Protein AF-0000000069400896 (afdb_homodimer)

Nearest PDB structures (foldseek):
  7e9k-assembly2_D  TM=5.484E-01  e=1.483E-11  Bos taurus
  8kb7-assembly1_B  TM=5.556E-01  e=6.784E-11  Homo sapiens
  8kb7-assembly1_C  TM=5.458E-01  e=6.399E-11  Homo sapiens
  7e9k-assembly1_B  TM=5.760E-01  e=2.457E-10  Bos taurus
  6xi2-assembly1_A  TM=5.507E-01  e=4.675E-10  Homo sapiens

Organism: Chlorella vulgaris (NCBI:txid3077)

Solvent-accessible surface area (backbone atoms only — not comparable to full-atom values): 55806 Å² total; per-residue (Å²): 132,89,74,79,87,81,82,90,86,77,89,72,75,81,76,73,70,75,71,68,73,72,71,54,58,72,66,73,74,67,68,73,66,55,71,64,81,73,80,70,78,73,65,72,72,62,72,74,65,77,78,63,77,70,73,54,54,49,71,67,56,54,60,68,28,71,56,49,78,68,28,47,75,45,54,42,31,32,44,46,48,55,28,38,36,33,65,45,52,47,39,31,57,62,84,87,23,61,49,41,76,56,63,70,46,50,61,41,86,86,50,41,47,34,74,44,42,33,61,88,69,44,74,40,75,68,33,65,58,53,63,39,45,44,38,52,41,38,70,47,41,55,44,68,66,66,64,62,61,64,59,32,56,37,32,35,40,42,34,36,44,52,36,37,61,83,38,66,28,44,24,46,56,62,34,46,13,43,49,48,41,54,43,72,68,31,94,55,38,74,25,35,28,48,28,41,57,42,39,90,50,35,49,73,54,68,65,55,53,66,65,49,39,78,77,34,64,24,36,68,34,42,40,50,68,60,12,33,47,71,54,83,76,39,40,70,61,63,66,91,74,51,30,62,29,72,84,55,30,60,67,49,30,20,40,39,33,34,45,22,39,50,79,76,87,67,95,58,46,30,41,41,59,40,24,44,51,51,46,66,70,47,37,85,79,44,59,69,80,55,50,66,50,71,90,54,55,66,61,48,52,68,43,96,85,74,25,32,39,42,34,32,31,35,56,46,70,72,82,75,44,41,38,66,74,46,51,69,60,46,38,58,53,38,50,69,39,71,48,64,38,94,88,64,52,42,35,35,38,48,46,48,77,42,69,63,57,43,71,66,45,27,40,49,51,22,53,62,20,32,31,41,36,35,50,68,57,48,73,53,49,36,51,34,36,32,41,51,34,14,35,32,37,36,35,37,29,49,71,46,65,58,73,50,71,51,88,59,51,66,46,62,57,23,68,33,80,86,45,44,46,42,73,34,40,42,34,38,46,26,92,79,41,56,44,73,15,68,46,52,70,66,71,44,82,40,72,86,40,37,29,59,31,19,23,28,49,72,53,58,68,57,56,49,51,53,50,50,52,46,64,62,41,53,65,38,62,69,57,47,50,53,30,46,75,68,7,66,41,28,33,33,39,40,81,90,49,77,41,70,42,40,81,56,70,57,64,70,77,129,141,81,78,76,85,79,87,80,89,78,89,75,72,79,79,73,69,74,70,69,72,72,67,59,64,72,67,71,86,64,66,78,68,62,70,86,86,70,82,74,80,74,67,72,71,61,73,70,68,76,82,63,76,71,71,54,53,49,71,68,55,55,61,68,28,72,56,49,79,69,26,46,75,44,54,42,29,30,43,46,50,54,27,37,36,33,65,46,52,48,37,30,55,62,83,88,24,61,50,42,78,57,63,70,48,50,60,39,88,85,49,43,46,35,74,44,42,32,61,88,70,42,75,42,75,67,34,64,56,53,62,38,44,43,39,53,40,39,69,46,40,56,46,67,66,66,64,61,60,65,58,32,56,38,32,35,41,42,33,36,44,51,36,36,62,84,38,67,29,46,24,46,57,61,34,46,14,43,50,47,41,54,43,72,68,31,93,54,38,74,26,35,27,49,27,40,57,44,40,90,50,35,48,73,53,68,65,54,54,67,66,50,40,76,75,33,62,24,35,66,34,43,41,50,69,58,12,34,44,71,53,82,75,40,40,69,62,63,67,90,74,52,31,62,29,73,84,55,27,61,67,50,30,19,40,41,33,35,44,22,40,50,78,75,86,67,94,58,45,30,41,40,59,41,25,44,50,51,47,64,71,48,37,87,78,44,58,70,79,56,50,68,50,71,89,52,54,63,62,49,53,68,41,98,84,75,25,33,35,41,33,33,32,35,56,45,69,71,79,74,44,41,39,64,74,47,51,68,60,46,38,58,53,39,49,69,38,73,48,65,39,94,88,63,52,41,35,36,38,50,47,49,76,40,69,61,60,47,71,66,46,27,38,49,51,21,53,62,21,33,30,39,34,34,50,69,58,49,74,53,50,35,51,32,36,32,38,50,34,14,36,31,37,36,33,36,28,50,72,47,64,58,74,47,64,57,87,57,52,66,42,58,59,24,70,32,81,85,45,41,45,44,75,32,39,44,34,37,45,25,93,80,39,56,43,72,16,69,45,53,69,67,70,44,82,48,72,86,42,37,28,59,30,19,22,27,49,71,54,59,69,57,54,49,52,52,50,51,51,48,63,64,42,53,64,39,61,70,58,47,50,53,29,47,75,68,8,66,41,28,32,34,38,40,83,88,51,78,42,70,42,40,80,54,68,55,63,70,77,132

Foldseek 3Di:
DCPDDPDDDDPPPDPPPDPPAPPFFPPDPPPPLLDPDDDPCPVPVPCPPDCPVQDQDDPVLVCPALLVVFWDKAFFWFFAQQEIEHAQQCQPPPDVGVRDPWDKFAADPPQAWDWDADPVGDIDIRDGWDIYYYHYQDCPDDDDCSNPPDADSQAEEEEEEAGYQVFQQRRLQQPLQLVLVRLVRRPSSQNYAYEYIGHPLDDGDPVNQLLRVLSYLAHHYYSNVLRYDADVPRQQVADPGRANGPVRTRHGTHRIYTYRNHTRDDPFGCNLVSLQSSCVSCLVVADPVLSVLPPPQPFFPQDPVRAGEFEEEEEDDPDFWQAAPPVVVLQVCQQVDWDAEPVGHIYHYHYDYFYDSDDRSLLNRQAVGLEYEYEDGSSLSSVSNHFFLGEYEYEAFAPNQPQDPPSCVVPQVRCPVVGGYHYAYEYELEPVFKAWTPCVVVVHIRPNCGRRGIHGHDDSVSVVVQVNVCVHCGSPVVVSVVCLQAQNRYWYDYPVDIDRQRNGSRPSDD/DPPDDPDDDDDPPDDPPDPPPPPFQPPDPPDDQLDDDDDPDPPPCPVPDDPPVQDQDDPVLVCPALLVVFWDKAFFWFFAQQEIEHAQQCQPPPDRGVRDPWDKFAADPPQAWDWDQDPVGDIDIRDGWDIYYYHYQDCPDDDDCSNPPDADSQAEEEEEEAGPQVFQQRRLQQPLQLVLVSLVRRPSSQNYAYEYIGHPLDDTDPVNQLLRVLSYLAHHYYSNVLRYDADVPRQQVADPGRANGPVRTRHGTHRIYTYRNYTRDDPFGRNLVSLQSSCVSCLVVADPVLSVLPPDQPFFPQDPVRAGEFEEEEEDDDDFWAAQPPVVVLQVCQQVDWDAEPVGGIYHYHYDYFYDSDDRSLLNRQAVGLEYEGEDGSSLSSVSNHFFLGEYEYEFFAPNQPQDPPSPVCRQVRCPVVGGYHYAYEYELEPVFKAWTPQVVVVHGDPNCGRRGIHGHDDSVSVVVQVNVCVNCGSPVVVSVVCLQAQNRYWYDYPVDIDRQRNGSRHSDD

Sequence (1020 aa):
MVAPRSSCPWLNVMACGLLTTILLFAYLVRDSGLCYIKERAVTANHTWRQSHTAECPTQQEVEASPWAQNCYLVKNVCVDRGMLVLYDDRYQPAPVGGGETPPQFAAENNYGQFIYQFKNGGTKYGFPLDTIRSRAASSDEGTEYLRSPVFSSCTVPIVWYPFWMTNFGHFLRDNCAKLYGFIQDTKWRDAIKLVQMTAEGLAIPDFNYALLQPMTSLSVETWADFTSRLLPGASSLVQPGAPPSAEGHHHRCFESMFVCTHGLNITRWPLHAFGRHVVKAYRHLLPPEIQELDGISSSSDSDDDGGAVLNVVIQKRPGDTRQLLNMEELLSRCNVWQHRTRTGLPLRAKCWEAEVVDLVSGMAAAQIADVFVGTHGANLANGWLMRPGASMIEVQPYGFDAHVPHLQDPLFNAQDNETQVMWWVLMGCDPTAWRASPEEAAGHGVEASWAKNRNMFLRWEALETALRQVAETRNDMEQYWQLWDKGEWWWHINRSNITFGGHHRSRCLEMVAPRSSCPWLNVMACGLLTTILLFAYLVRDSGLCYIKERAVTANHTWRQSHTAECPTQQEVEASPWAQNCYLVKNVCVDRGMLVLYDDRYQPAPVGGGETPPQFAAENNYGQFIYQFKNGGTKYGFPLDTIRSRAASSDEGTEYLRSPVFSSCTVPIVWYPFWMTNFGHFLRDNCAKLYGFIQDTKWRDAIKLVQMTAEGLAIPDFNYALLQPMTSLSVETWADFTSRLLPGASSLVQPGAPPSAEGHHHRCFESMFVCTHGLNITRWPLHAFGRHVVKAYRHLLPPEIQELDGISSSSDSDDDGGAVLNVVIQKRPGDTRQLLNMEELLSRCNVWQHRTRTGLPLRAKCWEAEVVDLVSGMAAAQIADVFVGTHGANLANGWLMRPGASMIEVQPYGFDAHVPHLQDPLFNAQDNETQVMWWVLMGCDPTAWRASPEEAAGHGVEASWAKNRNMFLRWEALETALRQVAETRNDMEQYWQLWDKGEWWWHINRSNITFGGHHRSRCLE

pLDDT: mean 82.22, std 23.39, range [17.66, 98.88]

InterPro domains:
  IPR007657 Glycosyltransferase 61 [PTHR20961] (131-404)
  IPR049625 Glycosyltransferase 61, catalytic domain [PF04577] (168-393)

Radius of gyration: 38.69 Å; Cα contacts (8 Å, |Δi|>4): 2052; chains: 2; bounding box: 73×127×105 Å

Secondary structure (DSSP, 8-state):
----------TTSGGGGGGGGGGGGGSSTT------------------------PPPPHHHHHTSHHHHHSEEEEEEEEETTEEEE--GGGSPTTTS--PPPP-B-PPTTT--EEEEBTTS-EEEEEPPPPBEEEE-BTTBSSHHHHS---BSS-EEEEE--S-TT-HHHHIIIIIHHHHHHHHT-TTGGGEEEEE--STTBPPPHHHHHHHGGG-SSPPEEHHHHTPPPPTTGGG---SSS-SSTTSS---EEEEEEEE-S----SS--HHHHHHHHHHHTGGGS-HHHHTTTT-----EE-TTS-EEEEEEEEEPSSSSS-BTTHHHHHHHHHT-EEE-TT--EEEEEEEEEE--SHHHHHHHHHH-SEEEEESSGGGGGGGGSPTT-EEEEEE-TT---SS--TTHHHHT---TT---EEEEEEE--TTSEE--HHHHHT-S-GGGTGGG-EE---HHHHHHHHHHHHHHTT-HHHHHHHHHHTTTEEEE-SS-EEE--SS------/----------TTSGGGGGGSGGGGGGS-TT------------------------PPPPHHHHHTSHHHHHSEEEEEEEEETTEEEE--GGGSPTTTS--PPPP-B---TTT--EEEEBTTS-EEEEEPPPPBEEEE-BTTBSSHHHHS---BSS-EEEEE--S-TT-HHHHIIIIIHHHHHHHHT-TTGGGEEEEE--STTBPPPHHHHHHHGGG-SSPPEEHHHHTPPPPTTGGG---SSS-SSTTSS---EEEEEEEE-S----SS--HHHHHHHHHHHTGGGS-HHHHTTTT-----EE-TTS-EEEEEEEEEPSSSSS-BTTHHHHHHHHHT-EEE-TT--EEEEEEEEEE--SHHHHHHHHHH-SEEEEESSGGGGGGGGSPTT-EEEEEE-TT---SS--TTTTTTTSS-TT---EEEEEEE--TTSEE--HHHHHT-S-HHHHGGG-EE---HHHHHHHHHHHHHHTT-HHHHHHHHHHTTTEEEE-SS-EEE--SS------

Structure (mmCIF, N/CA/C/O backbone):
data_AF-0000000069400896-model_v1
#
loop_
_entity.id
_entity.type
_entity.pdbx_description
1 polymer 'Glycosyltransferase 61 catalytic domain-containing protein'
#
loop_
_atom_site.group_PDB
_atom_site.id
_atom_site.type_symbol
_atom_site.label_atom_id
_atom_site.label_alt_id
_atom_site.label_comp_id
_atom_site.label_asym_id
_atom_site.label_entity_id
_atom_site.label_seq_id
_atom_site.pdbx_PDB_ins_code
_atom_site.Cartn_x
_atom_site.Cartn_y
_atom_site.Cartn_z
_atom_site.occupancy
_atom_site.B_iso_or_equiv
_atom_site.auth_seq_id
_atom_site.auth_comp_id
_atom_site.auth_asym_id
_atom_site.auth_atom_id
_atom_site.pdbx_PDB_model_num
ATOM 1 N N . MET A 1 1 ? -45 -32.438 28.156 1 19.06 1 MET A N 1
ATOM 2 C CA . MET A 1 1 ? -44.031 -33.219 28.922 1 19.06 1 MET A CA 1
ATOM 3 C C . MET A 1 1 ? -42.812 -33.594 28.047 1 19.06 1 MET A C 1
ATOM 5 O O . MET A 1 1 ? -42.094 -34.531 28.359 1 19.06 1 MET A O 1
ATOM 9 N N . VAL A 1 2 ? -42.594 -32.844 26.969 1 17.66 2 VAL A N 1
ATOM 10 C CA . VAL A 1 2 ? -42.031 -33.062 25.641 1 17.66 2 VAL A CA 1
ATOM 11 C C . VAL A 1 2 ? -40.531 -33.156 25.75 1 17.66 2 VAL A C 1
ATOM 13 O O . VAL A 1 2 ? -39.844 -32.156 25.938 1 17.66 2 VAL A O 1
ATOM 16 N N . ALA A 1 3 ? -39.938 -34.219 26.453 1 20.53 3 ALA A N 1
ATOM 17 C CA . ALA A 1 3 ? -38.688 -34.469 27.156 1 20.53 3 ALA A CA 1
ATOM 18 C C . ALA A 1 3 ? -37.562 -34.781 26.172 1 20.53 3 ALA A C 1
ATOM 20 O O . ALA A 1 3 ? -37.469 -35.906 25.672 1 20.53 3 ALA A O 1
ATOM 21 N N . PRO A 1 4 ? -37.281 -33.938 25.125 1 20.92 4 PRO A N 1
ATOM 22 C CA . PRO A 1 4 ? -36.625 -34.531 23.938 1 20.92 4 PRO A CA 1
ATOM 23 C C . PRO A 1 4 ? -35.25 -35.094 24.234 1 20.92 4 PRO A C 1
ATOM 25 O O . PRO A 1 4 ? -34.625 -34.719 25.234 1 20.92 4 PRO A O 1
ATOM 28 N N . ARG A 1 5 ? -34.719 -36.031 23.328 1 21.08 5 ARG A N 1
ATOM 29 C CA . ARG A 1 5 ? -33.75 -37.094 23.188 1 21.08 5 ARG A CA 1
ATOM 30 C C . ARG A 1 5 ? -32.312 -36.594 23.281 1 21.08 5 ARG A C 1
ATOM 32 O O . ARG A 1 5 ? -31.984 -35.562 22.656 1 21.08 5 ARG A O 1
ATOM 39 N N . SER A 1 6 ? -31.422 -37.031 24.188 1 20.86 6 SER A N 1
ATOM 40 C CA . SER A 1 6 ? -30.172 -36.906 24.922 1 20.86 6 SER A CA 1
ATOM 41 C C . SER A 1 6 ? -28.984 -37.312 24.062 1 20.86 6 SER A C 1
ATOM 43 O O . SER A 1 6 ? -27.859 -37.469 24.562 1 20.86 6 SER A O 1
ATOM 45 N N . SER A 1 7 ? -29.188 -37.531 22.672 1 19.88 7 SER A N 1
ATOM 46 C CA . SER A 1 7 ? -28.266 -38.531 22.141 1 19.88 7 SER A CA 1
ATOM 47 C C . SER A 1 7 ? -26.812 -38.125 22.375 1 19.88 7 SER A C 1
ATOM 49 O O . SER A 1 7 ? -26.531 -36.938 22.594 1 19.88 7 SER A O 1
ATOM 51 N N . CYS A 1 8 ? -25.719 -39.062 22.109 1 20.08 8 CYS A N 1
ATOM 52 C CA . CYS A 1 8 ? -24.453 -39.656 22.547 1 20.08 8 CYS A CA 1
ATOM 53 C C . CYS A 1 8 ? -23.281 -38.781 22.125 1 20.08 8 CYS A C 1
ATOM 55 O O . CYS A 1 8 ? -23.234 -38.312 21 1 20.08 8 CYS A O 1
ATOM 57 N N . PRO A 1 9 ? -22.203 -38.438 23 1 21.94 9 PRO A N 1
ATOM 58 C CA . PRO A 1 9 ? -21.078 -37.562 23.391 1 21.94 9 PRO A CA 1
ATOM 59 C C . PRO A 1 9 ? -19.828 -37.812 22.547 1 21.94 9 PRO A C 1
ATOM 61 O O . PRO A 1 9 ? -18.938 -36.969 22.516 1 21.94 9 PRO A O 1
ATOM 64 N N . TRP A 1 10 ? -19.562 -39.062 21.922 1 19.38 10 TRP A N 1
ATOM 65 C CA . TRP A 1 10 ? -18.203 -39.594 22.031 1 19.38 10 TRP A CA 1
ATOM 66 C C . TRP A 1 10 ? -17.281 -38.938 21 1 19.38 10 TRP A C 1
ATOM 68 O O . TRP A 1 10 ? -16.094 -39.25 20.922 1 19.38 10 TRP A O 1
ATOM 78 N N . LEU A 1 11 ? -17.656 -38.312 19.828 1 21.16 11 LEU A N 1
ATOM 79 C CA . LEU A 1 11 ? -16.875 -38.406 18.594 1 21.16 11 LEU A CA 1
ATOM 80 C C . LEU A 1 11 ? -15.656 -37.5 18.656 1 21.16 11 LEU A C 1
ATOM 82 O O . LEU A 1 11 ? -15.68 -36.375 18.094 1 21.16 11 LEU A O 1
ATOM 86 N N . ASN A 1 12 ? -15.078 -37 19.812 1 19.77 12 ASN A N 1
ATOM 87 C CA . ASN A 1 12 ? -14.211 -35.844 19.859 1 19.77 12 ASN A CA 1
ATOM 88 C C . ASN A 1 12 ? -12.844 -36.125 19.25 1 19.77 12 ASN A C 1
ATOM 90 O O . ASN A 1 12 ? -12.008 -35.25 19.125 1 19.77 12 ASN A O 1
ATOM 94 N N . VAL A 1 13 ? -12.234 -37.406 19.391 1 20.25 13 VAL A N 1
ATOM 95 C CA . VAL A 1 13 ? -10.812 -37.5 19.703 1 20.25 13 VAL A CA 1
ATOM 96 C C . VAL A 1 13 ? -9.992 -37.281 18.422 1 20.25 13 VAL A C 1
ATOM 98 O O . VAL A 1 13 ? -8.844 -36.875 18.5 1 20.25 13 VAL A O 1
ATOM 101 N N . MET A 1 14 ? -10.336 -37.844 17.219 1 19.81 14 MET A N 1
ATOM 102 C CA . MET A 1 14 ? -9.336 -38.344 16.281 1 19.81 14 MET A CA 1
ATOM 103 C C . MET A 1 14 ? -8.672 -37.188 15.547 1 19.81 14 MET A C 1
ATOM 105 O O . MET A 1 14 ? -7.91 -37.406 14.602 1 19.81 14 MET A O 1
ATOM 109 N N . ALA A 1 15 ? -9.047 -35.938 15.594 1 20.34 15 ALA A N 1
ATOM 110 C CA . ALA A 1 15 ? -8.758 -35 14.531 1 20.34 15 ALA A CA 1
ATOM 111 C C . ALA A 1 15 ? -7.32 -34.5 14.625 1 20.34 15 ALA A C 1
ATOM 113 O O . ALA A 1 15 ? -6.887 -33.688 13.812 1 20.34 15 ALA A O 1
ATOM 114 N N . CYS A 1 16 ? -6.625 -34.75 15.812 1 21.44 16 CYS A N 1
ATOM 115 C CA . CYS A 1 16 ? -5.445 -33.906 16.078 1 21.44 16 CYS A CA 1
ATOM 116 C C . CYS A 1 16 ? -4.305 -34.281 15.141 1 21.44 16 CYS A C 1
ATOM 118 O O . CYS A 1 16 ? -3.281 -33.594 15.102 1 21.44 16 CYS A O 1
ATOM 120 N N . GLY A 1 17 ? -4.16 -35.625 14.789 1 20.7 17 GLY A N 1
ATOM 121 C CA . GLY A 1 17 ? -2.828 -36.094 14.453 1 20.7 17 GLY A CA 1
ATOM 122 C C . GLY A 1 17 ? -2.287 -35.531 13.164 1 20.7 17 GLY A C 1
ATOM 123 O O . GLY A 1 17 ? -1.086 -35.594 12.898 1 20.7 17 GLY A O 1
ATOM 124 N N . LEU A 1 18 ? -3.148 -35.375 12.141 1 22.2 18 LEU A N 1
ATOM 125 C CA . LEU A 1 18 ? -2.613 -35.469 10.789 1 22.2 18 LEU A CA 1
ATOM 126 C C . LEU A 1 18 ? -1.852 -34.188 10.43 1 22.2 18 LEU A C 1
ATOM 128 O O . LEU A 1 18 ? -1.388 -34.031 9.297 1 22.2 18 LEU A O 1
ATOM 132 N N . LEU A 1 19 ? -1.913 -33.094 11.258 1 23.58 19 LEU A N 1
ATOM 133 C CA . LEU A 1 19 ? -1.509 -31.828 10.656 1 23.58 19 LEU A CA 1
ATOM 134 C C . LEU A 1 19 ? 0.01 -31.734 10.555 1 23.58 19 LEU A C 1
ATOM 136 O O . LEU A 1 19 ? 0.54 -30.797 9.961 1 23.58 19 LEU A O 1
ATOM 140 N N . THR A 1 20 ? 0.69 -32.531 11.406 1 21.38 20 THR A N 1
ATOM 141 C CA . THR A 1 20 ? 2.094 -32.188 11.578 1 21.38 20 THR A CA 1
ATOM 142 C C . THR A 1 20 ? 2.877 -32.438 10.289 1 21.38 20 THR A C 1
ATOM 144 O O . THR A 1 20 ? 3.975 -31.891 10.117 1 21.38 20 THR A O 1
ATOM 147 N N . THR A 1 21 ? 2.498 -33.531 9.586 1 21.16 21 THR A N 1
ATOM 148 C CA . THR A 1 21 ? 3.506 -34.125 8.727 1 21.16 21 THR A CA 1
ATOM 149 C C . THR A 1 21 ? 3.844 -33.188 7.559 1 21.16 21 THR A C 1
ATOM 151 O O . THR A 1 21 ? 4.82 -33.438 6.84 1 21.16 21 THR A O 1
ATOM 154 N N . ILE A 1 22 ? 2.982 -32.25 7.262 1 21.12 22 ILE A N 1
ATOM 155 C CA . ILE A 1 22 ? 3.09 -31.734 5.898 1 21.12 22 ILE A CA 1
ATOM 156 C C . ILE A 1 22 ? 4.285 -30.781 5.797 1 21.12 22 ILE A C 1
ATOM 158 O O . ILE A 1 22 ? 4.605 -30.297 4.715 1 21.12 22 ILE A O 1
ATOM 162 N N . LEU A 1 23 ? 4.871 -30.344 6.957 1 22.56 23 LEU A N 1
ATOM 163 C CA . LEU A 1 23 ? 5.566 -29.062 6.855 1 22.56 23 LEU A CA 1
ATOM 164 C C . LEU A 1 23 ? 6.883 -29.219 6.102 1 22.56 23 LEU A C 1
ATOM 166 O O . LEU A 1 23 ? 7.426 -28.25 5.586 1 22.56 23 LEU A O 1
ATOM 170 N N . LEU A 1 24 ? 7.527 -30.422 6.379 1 20.56 24 LEU A N 1
ATOM 171 C CA . LEU A 1 24 ? 8.977 -30.344 6.223 1 20.56 24 LEU A CA 1
ATOM 172 C C . LEU A 1 24 ? 9.359 -30.281 4.746 1 20.56 24 LEU A C 1
ATOM 174 O O . LEU A 1 24 ? 10.375 -29.688 4.391 1 20.56 24 LEU A O 1
ATOM 178 N N . PHE A 1 25 ? 8.648 -31.062 3.912 1 21.05 25 PHE A N 1
ATOM 179 C CA . PHE A 1 25 ? 9.352 -31.609 2.752 1 21.05 25 PHE A CA 1
ATOM 180 C C . PHE A 1 25 ? 9.656 -30.5 1.745 1 21.05 25 PHE A C 1
ATOM 182 O O . PHE A 1 25 ? 10.18 -30.781 0.659 1 21.05 25 PHE A O 1
ATOM 189 N N . ALA A 1 26 ? 9.305 -29.281 1.986 1 21.31 26 ALA A N 1
ATOM 190 C CA . ALA A 1 26 ? 9.352 -28.391 0.819 1 21.31 26 ALA A CA 1
ATOM 191 C C . ALA A 1 26 ? 10.773 -27.938 0.522 1 21.31 26 ALA A C 1
ATOM 193 O O . ALA A 1 26 ? 11 -27.094 -0.335 1 21.31 26 ALA A O 1
ATOM 194 N N . TYR A 1 27 ? 11.797 -28.438 1.376 1 21.59 27 TYR A N 1
ATOM 195 C CA . TYR A 1 27 ? 12.969 -27.578 1.274 1 21.59 27 TYR A CA 1
ATOM 196 C C . TYR A 1 27 ? 13.594 -27.672 -0.111 1 21.59 27 TYR A C 1
ATOM 198 O O . TYR A 1 27 ? 14.164 -26.703 -0.61 1 21.59 27 TYR A O 1
ATOM 206 N N . LEU A 1 28 ? 13.953 -28.969 -0.596 1 20.91 28 LEU A N 1
ATOM 207 C CA . LEU A 1 28 ? 15.227 -29.094 -1.303 1 20.91 28 LEU A CA 1
ATOM 208 C C . LEU A 1 28 ? 15.109 -28.562 -2.729 1 20.91 28 LEU A C 1
ATOM 210 O O . LEU A 1 28 ? 16.047 -28.672 -3.516 1 20.91 28 LEU A O 1
ATOM 214 N N . VAL A 1 29 ? 13.945 -28.297 -3.141 1 22.77 29 VAL A N 1
ATOM 215 C CA . VAL A 1 29 ? 14.031 -28.266 -4.598 1 22.77 29 VAL A CA 1
ATOM 216 C C . VAL A 1 29 ? 14.82 -27.047 -5.039 1 22.77 29 VAL A C 1
ATOM 218 O O . VAL A 1 29 ? 14.633 -26.547 -6.152 1 22.77 29 VAL A O 1
ATOM 221 N N . ARG A 1 30 ? 15.875 -26.531 -4.277 1 25.16 30 ARG A N 1
ATOM 222 C CA . ARG A 1 30 ? 16.266 -25.203 -4.758 1 25.16 30 ARG A CA 1
ATOM 223 C C . ARG A 1 30 ? 16.891 -25.297 -6.145 1 25.16 30 ARG A C 1
ATOM 225 O O . ARG A 1 30 ? 17.094 -24.266 -6.797 1 25.16 30 ARG A O 1
ATOM 232 N N . ASP A 1 31 ? 17.703 -26.312 -6.406 1 21.16 31 ASP A N 1
ATOM 233 C CA . ASP A 1 31 ? 18.672 -25.922 -7.414 1 21.16 31 ASP A CA 1
ATOM 234 C C . ASP A 1 31 ? 18 -25.547 -8.727 1 21.16 31 ASP A C 1
ATOM 236 O O . ASP A 1 31 ? 18.562 -24.812 -9.539 1 21.16 31 ASP A O 1
ATOM 240 N N . SER A 1 32 ? 17.203 -26.391 -9.258 1 20.38 32 SER A N 1
ATOM 241 C CA . SER A 1 32 ? 17.281 -26.344 -10.711 1 20.38 32 SER A CA 1
ATOM 242 C C . SER A 1 32 ? 16.719 -25.031 -11.25 1 20.38 32 SER A C 1
ATOM 244 O O . SER A 1 32 ? 15.508 -24.812 -11.219 1 20.38 32 SER A O 1
ATOM 246 N N . GLY A 1 33 ? 17.406 -23.906 -10.984 1 23.64 33 GLY A N 1
ATOM 247 C CA . GLY A 1 33 ? 17.094 -22.625 -11.609 1 23.64 33 GLY A CA 1
ATOM 248 C C . GLY A 1 33 ? 16.906 -22.719 -13.109 1 23.64 33 GLY A C 1
ATOM 249 O O . GLY A 1 33 ? 17.859 -22.516 -13.875 1 23.64 33 GLY A O 1
ATOM 250 N N . LEU A 1 34 ? 16.359 -23.672 -13.617 1 22.39 34 LEU A N 1
ATOM 251 C CA . LEU A 1 34 ? 16.422 -23.609 -15.07 1 22.39 34 LEU A CA 1
ATOM 252 C C . LEU A 1 34 ? 15.953 -22.25 -15.578 1 22.39 34 LEU A C 1
ATOM 254 O O . LEU A 1 34 ? 14.914 -21.75 -15.148 1 22.39 34 LEU A O 1
ATOM 258 N N . CYS A 1 35 ? 16.922 -21.516 -16.25 1 25.53 35 CYS A N 1
ATOM 259 C CA . CYS A 1 35 ? 16.969 -20.203 -16.891 1 25.53 35 CYS A CA 1
ATOM 260 C C . CYS A 1 35 ? 15.938 -20.094 -17.984 1 25.53 35 CYS A C 1
ATOM 262 O O . CYS A 1 35 ? 15.992 -20.828 -18.984 1 25.53 35 CYS A O 1
ATOM 264 N N . TYR A 1 36 ? 14.836 -20.469 -18.219 1 22.67 36 TYR A N 1
ATOM 265 C CA . TYR A 1 36 ? 14.453 -20.141 -19.594 1 22.67 36 TYR A CA 1
ATOM 266 C C . TYR A 1 36 ? 14.57 -18.641 -19.844 1 22.67 36 TYR A C 1
ATOM 268 O O . TYR A 1 36 ? 14.461 -17.844 -18.922 1 22.67 36 TYR A O 1
ATOM 276 N N . ILE A 1 37 ? 15.148 -18.344 -20.938 1 23.97 37 ILE A N 1
ATOM 277 C CA . ILE A 1 37 ? 15.312 -17.141 -21.75 1 23.97 37 ILE A CA 1
ATOM 278 C C . ILE A 1 37 ? 14.062 -16.266 -21.641 1 23.97 37 ILE A C 1
ATOM 280 O O . ILE A 1 37 ? 12.945 -16.781 -21.562 1 23.97 37 ILE A O 1
ATOM 284 N N . LYS A 1 38 ? 14.562 -15.031 -21.656 1 29 38 LYS A N 1
ATOM 285 C CA . LYS A 1 38 ? 14.242 -13.609 -21.766 1 29 38 LYS A CA 1
ATOM 286 C C . LYS A 1 38 ? 13.375 -13.336 -22.984 1 29 38 LYS A C 1
ATOM 288 O O . LYS A 1 38 ? 13.141 -12.18 -23.344 1 29 38 LYS A O 1
ATOM 293 N N . GLU A 1 39 ? 12.883 -14.328 -23.859 1 21.44 39 GLU A N 1
ATOM 294 C CA . GLU A 1 39 ? 12.25 -13.664 -25 1 21.44 39 GLU A CA 1
ATOM 295 C C . GLU A 1 39 ? 11.352 -12.516 -24.547 1 21.44 39 GLU A C 1
ATOM 297 O O . GLU A 1 39 ? 10.664 -12.625 -23.531 1 21.44 39 GLU A O 1
ATOM 302 N N . ARG A 1 40 ? 11.68 -11.102 -24.938 1 25.77 40 ARG A N 1
ATOM 303 C CA . ARG A 1 40 ? 10.781 -9.984 -25.234 1 25.77 40 ARG A CA 1
ATOM 304 C C . ARG A 1 40 ? 9.391 -10.492 -25.594 1 25.77 40 ARG A C 1
ATOM 306 O O . ARG A 1 40 ? 9.203 -11.672 -25.891 1 25.77 40 ARG A O 1
ATOM 313 N N . ALA A 1 41 ? 8.75 -9.422 -26.5 1 27.92 41 ALA A N 1
ATOM 314 C CA . ALA A 1 41 ? 7.387 -9.203 -26.969 1 27.92 41 ALA A CA 1
ATOM 315 C C . ALA A 1 41 ? 6.852 -10.438 -27.688 1 27.92 41 ALA A C 1
ATOM 317 O O . ALA A 1 41 ? 7.199 -10.68 -28.844 1 27.92 41 ALA A O 1
ATOM 318 N N . VAL A 1 42 ? 7 -11.555 -27.25 1 28.28 42 VAL A N 1
ATOM 319 C CA . VAL A 1 42 ? 6.07 -12.359 -28.047 1 28.28 42 VAL A CA 1
ATOM 320 C C . VAL A 1 42 ? 4.754 -11.609 -28.219 1 28.28 42 VAL A C 1
ATOM 322 O O . VAL A 1 42 ? 4.027 -11.383 -27.25 1 28.28 42 VAL A O 1
ATOM 325 N N . THR A 1 43 ? 4.844 -10.727 -29.172 1 28.92 43 THR A N 1
ATOM 326 C CA . THR A 1 43 ? 3.631 -10.141 -29.734 1 28.92 43 THR A CA 1
ATOM 327 C C . THR A 1 43 ? 2.627 -11.227 -30.109 1 28.92 43 THR A C 1
ATOM 329 O O . THR A 1 43 ? 2.822 -11.953 -31.094 1 28.92 43 THR A O 1
ATOM 332 N N . ALA A 1 44 ? 2.275 -12.055 -29.281 1 31.09 44 ALA A N 1
ATOM 333 C CA . ALA A 1 44 ? 1.071 -12.703 -29.797 1 31.09 44 ALA A CA 1
ATOM 334 C C . ALA A 1 44 ? 0.203 -11.711 -30.578 1 31.09 44 ALA A C 1
ATOM 336 O O . ALA A 1 44 ? -0.253 -10.711 -30.016 1 31.09 44 ALA A O 1
ATOM 337 N N . ASN A 1 45 ? 0.639 -11.594 -31.875 1 29.16 45 ASN A N 1
ATOM 338 C CA . ASN A 1 45 ? -0.337 -10.992 -32.781 1 29.16 45 ASN A CA 1
ATOM 339 C C . ASN A 1 45 ? -1.714 -11.633 -32.625 1 29.16 45 ASN A C 1
ATOM 341 O O . ASN A 1 45 ? -2.033 -12.602 -33.312 1 29.16 45 ASN A O 1
ATOM 345 N N . HIS A 1 46 ? -2.059 -11.992 -31.5 1 30.12 46 HIS A N 1
ATOM 346 C CA . HIS A 1 46 ? -3.488 -12.266 -31.578 1 30.12 46 HIS A CA 1
ATOM 347 C C . HIS A 1 46 ? -4.211 -11.203 -32.406 1 30.12 46 HIS A C 1
ATOM 349 O O . HIS A 1 46 ? -4.055 -10 -32.156 1 30.12 46 HIS A O 1
ATOM 355 N N . THR A 1 47 ? -4.254 -11.484 -33.688 1 29.45 47 THR A N 1
ATOM 356 C CA . THR A 1 47 ? -5.348 -10.758 -34.344 1 29.45 47 THR A CA 1
ATOM 357 C C . THR A 1 47 ? -6.551 -10.664 -33.406 1 29.45 47 THR A C 1
ATOM 359 O O . THR A 1 47 ? -7.301 -11.625 -33.25 1 29.45 47 THR A O 1
ATOM 362 N N . TRP A 1 48 ? -6.289 -10.25 -32.344 1 29.02 48 TRP A N 1
ATOM 363 C CA . TRP A 1 48 ? -7.477 -9.766 -31.656 1 29.02 48 TRP A CA 1
ATOM 364 C C . TRP A 1 48 ? -8.391 -9.008 -32.594 1 29.02 48 TRP A C 1
ATOM 366 O O . TRP A 1 48 ? -8.07 -7.895 -33.031 1 29.02 48 TRP A O 1
ATOM 376 N N . ARG A 1 49 ? -8.805 -9.758 -33.781 1 30.23 49 ARG A N 1
ATOM 377 C CA . ARG A 1 49 ? -9.75 -9.109 -34.688 1 30.23 49 ARG A CA 1
ATOM 378 C C . ARG A 1 49 ? -10.656 -8.133 -33.938 1 30.23 49 ARG A C 1
ATOM 380 O O . ARG A 1 49 ? -10.711 -6.953 -34.281 1 30.23 49 ARG A O 1
ATOM 387 N N . GLN A 1 50 ? -11.984 -8.609 -34.062 1 29.88 50 GLN A N 1
ATOM 388 C CA . GLN A 1 50 ? -13.195 -7.805 -34.156 1 29.88 50 GLN A CA 1
ATOM 389 C C . GLN A 1 50 ? -13.492 -7.105 -32.844 1 29.88 50 GLN A C 1
ATOM 391 O O . GLN A 1 50 ? -13.414 -7.723 -31.766 1 29.88 50 GLN A O 1
ATOM 396 N N . SER A 1 51 ? -13.172 -5.945 -32.656 1 36.84 51 SER A N 1
ATOM 397 C CA . SER A 1 51 ? -13.75 -4.973 -31.734 1 36.84 51 SER A CA 1
ATOM 398 C C . SER A 1 51 ? -15.156 -5.379 -31.312 1 36.84 51 SER A C 1
ATOM 400 O O . SER A 1 51 ? -16.141 -5.004 -31.953 1 36.84 51 SER A O 1
ATOM 402 N N . HIS A 1 52 ? -15.383 -6.621 -31.125 1 37.44 52 HIS A N 1
ATOM 403 C CA . HIS A 1 52 ? -16.703 -6.727 -30.531 1 37.44 52 HIS A CA 1
ATOM 404 C C . HIS A 1 52 ? -16.828 -5.824 -29.312 1 37.44 52 HIS A C 1
ATOM 406 O O . HIS A 1 52 ? -15.992 -5.879 -28.406 1 37.44 52 HIS A O 1
ATOM 412 N N . THR A 1 53 ? -17.109 -4.668 -29.469 1 46.62 53 THR A N 1
ATOM 413 C CA . THR A 1 53 ? -17.594 -3.848 -28.375 1 46.62 53 THR A CA 1
ATOM 414 C C . THR A 1 53 ? -18.281 -4.715 -27.312 1 46.62 53 THR A C 1
ATOM 416 O O . THR A 1 53 ? -19.453 -5.066 -27.453 1 46.62 53 THR A O 1
ATOM 419 N N . ALA A 1 54 ? -17.562 -5.668 -26.766 1 59.06 54 ALA A N 1
ATOM 420 C CA . ALA A 1 54 ? -18.172 -6.543 -25.766 1 59.06 54 ALA A CA 1
ATOM 421 C C . ALA A 1 54 ? -19.016 -5.746 -24.766 1 59.06 54 ALA A C 1
ATOM 423 O O . ALA A 1 54 ? -18.594 -4.688 -24.297 1 59.06 54 ALA A O 1
ATOM 424 N N . GLU A 1 55 ? -20.25 -6.059 -24.766 1 81.25 55 GLU A N 1
ATOM 425 C CA . GLU A 1 55 ? -21.234 -5.457 -23.875 1 81.25 55 GLU A CA 1
ATOM 426 C C . GLU A 1 55 ? -20.828 -5.652 -22.406 1 81.25 55 GLU A C 1
ATOM 428 O O . GLU A 1 55 ? -20.391 -6.734 -22.031 1 81.25 55 GLU A O 1
ATOM 433 N N . CYS A 1 56 ? -20.719 -4.574 -21.766 1 94.69 56 CYS A N 1
ATOM 434 C CA . CYS A 1 56 ? -20.484 -4.621 -20.328 1 94.69 56 CYS A CA 1
ATOM 435 C C . CYS A 1 56 ? -21.547 -5.461 -19.625 1 94.69 56 CYS A C 1
ATOM 437 O O . CYS A 1 56 ? -22.719 -5.402 -19.984 1 94.69 56 CYS A O 1
ATOM 439 N N . PRO A 1 57 ? -21.094 -6.316 -18.734 1 97.44 57 PRO A N 1
ATOM 440 C CA . PRO A 1 57 ? -22.125 -7.094 -18.031 1 97.44 57 PRO A CA 1
ATOM 441 C C . PRO A 1 57 ? -23.047 -6.219 -17.188 1 97.44 57 PRO A C 1
ATOM 443 O O . PRO A 1 57 ? -22.609 -5.211 -16.625 1 97.44 57 PRO A O 1
ATOM 446 N N . THR A 1 58 ? -24.297 -6.699 -17.078 1 96.44 58 THR A N 1
ATOM 447 C CA . THR A 1 58 ? -25.219 -6.078 -16.141 1 96.44 58 THR A CA 1
ATOM 448 C C . THR A 1 58 ? -25 -6.598 -14.727 1 96.44 58 THR A C 1
ATOM 450 O O . THR A 1 58 ? -24.344 -7.625 -14.539 1 96.44 58 THR A O 1
ATOM 453 N N . GLN A 1 59 ? -25.578 -5.891 -13.836 1 95.62 59 GLN A N 1
ATOM 454 C CA . GLN A 1 59 ? -25.484 -6.332 -12.445 1 95.62 59 GLN A CA 1
ATOM 455 C C . GLN A 1 59 ? -26.141 -7.695 -12.258 1 95.62 59 GLN A C 1
ATOM 457 O O . GLN A 1 59 ? -25.641 -8.531 -11.5 1 95.62 59 GLN A O 1
ATOM 462 N N . GLN A 1 60 ? -27.203 -7.887 -12.914 1 96.19 60 GLN A N 1
ATOM 463 C CA . GLN A 1 60 ? -27.922 -9.156 -12.828 1 96.19 60 GLN A CA 1
ATOM 464 C C . GLN A 1 60 ? -27.062 -10.305 -13.352 1 96.19 60 GLN A C 1
ATOM 466 O O . GLN A 1 60 ? -27.031 -11.383 -12.758 1 96.19 60 GLN A O 1
ATOM 471 N N . GLU A 1 61 ? -26.344 -10.07 -14.422 1 96.94 61 GLU A N 1
ATOM 472 C CA . GLU A 1 61 ? -25.469 -11.094 -14.992 1 96.94 61 GLU A CA 1
ATOM 473 C C . GLU A 1 61 ? -24.312 -11.422 -14.055 1 96.94 61 GLU A C 1
ATOM 475 O O . GLU A 1 61 ? -23.938 -12.586 -13.906 1 96.94 61 GLU A O 1
ATOM 480 N N . VAL A 1 62 ? -23.797 -10.375 -13.453 1 97.75 62 VAL A N 1
ATOM 481 C CA . VAL A 1 62 ? -22.688 -10.555 -12.516 1 97.75 62 VAL A CA 1
ATOM 482 C C . VAL A 1 62 ? -23.156 -11.375 -11.32 1 97.75 62 VAL A C 1
ATOM 484 O O . VAL A 1 62 ? -22.5 -12.336 -10.914 1 97.75 62 VAL A O 1
ATOM 487 N N . GLU A 1 63 ? -24.359 -11.133 -10.867 1 96.94 63 GLU A N 1
ATOM 488 C CA . GLU A 1 63 ? -24.875 -11.781 -9.68 1 96.94 63 GLU A CA 1
ATOM 489 C C . GLU A 1 63 ? -25.312 -13.219 -9.977 1 96.94 63 GLU A C 1
ATOM 491 O O . GLU A 1 63 ? -25.391 -14.047 -9.07 1 96.94 63 GLU A O 1
ATOM 496 N N . ALA A 1 64 ? -25.562 -13.484 -11.188 1 95.94 64 ALA A N 1
ATOM 497 C CA . ALA A 1 64 ? -26 -14.812 -11.594 1 95.94 64 ALA A CA 1
ATOM 498 C C . ALA A 1 64 ? -24.812 -15.695 -11.977 1 95.94 64 ALA A C 1
ATOM 500 O O . ALA A 1 64 ? -24.984 -16.891 -12.258 1 95.94 64 ALA A O 1
ATOM 501 N N . SER A 1 65 ? -23.609 -15.148 -11.938 1 95.19 65 SER A N 1
ATOM 502 C CA . SER A 1 65 ? -22.422 -15.867 -12.383 1 95.19 65 SER A CA 1
ATOM 503 C C . SER A 1 65 ? -21.984 -16.906 -11.359 1 95.19 65 SER A C 1
ATOM 505 O O . SER A 1 65 ? -22.375 -16.828 -10.195 1 95.19 65 SER A O 1
ATOM 507 N N . PRO A 1 66 ? -21.188 -17.906 -11.812 1 93.25 66 PRO A N 1
ATOM 508 C CA . PRO A 1 66 ? -20.641 -18.891 -10.867 1 93.25 66 PRO A CA 1
ATOM 509 C C . PRO A 1 66 ? -19.766 -18.25 -9.797 1 93.25 66 PRO A C 1
ATOM 511 O O . PRO A 1 66 ? -19.641 -18.781 -8.695 1 93.25 66 PRO A O 1
ATOM 514 N N . TRP A 1 67 ? -19.281 -17.078 -10.078 1 96.44 67 TRP A N 1
ATOM 515 C CA . TRP A 1 67 ? -18.422 -16.375 -9.125 1 96.44 67 TRP A CA 1
ATOM 516 C C . TRP A 1 67 ? -19.219 -15.938 -7.895 1 96.44 67 TRP A C 1
ATOM 518 O O . TRP A 1 67 ? -18.719 -16.047 -6.766 1 96.44 67 TRP A O 1
ATOM 528 N N . ALA A 1 68 ? -20.391 -15.469 -8.148 1 95.94 68 ALA A N 1
ATOM 529 C CA . ALA A 1 68 ? -21.234 -14.945 -7.074 1 95.94 68 ALA A CA 1
ATOM 530 C C . ALA A 1 68 ? -21.594 -16.047 -6.07 1 95.94 68 ALA A C 1
ATOM 532 O O . ALA A 1 68 ? -21.891 -15.758 -4.91 1 95.94 68 ALA A O 1
ATOM 533 N N . GLN A 1 69 ? -21.5 -17.25 -6.453 1 92.06 69 GLN A N 1
ATOM 534 C CA . GLN A 1 69 ? -21.828 -18.375 -5.586 1 92.06 69 GLN A CA 1
ATOM 535 C C . GLN A 1 69 ? -20.609 -18.828 -4.773 1 92.06 69 GLN A C 1
ATOM 537 O O . GLN A 1 69 ? -20.766 -19.484 -3.738 1 92.06 69 GLN A O 1
ATOM 542 N N . ASN A 1 70 ? -19.422 -18.422 -5.246 1 93.12 70 ASN A N 1
ATOM 543 C CA . ASN A 1 70 ? -18.203 -18.984 -4.664 1 93.12 70 ASN A CA 1
ATOM 544 C C . ASN A 1 70 ? -17.328 -17.906 -4.031 1 93.12 70 ASN A C 1
ATOM 546 O O . ASN A 1 70 ? -16.422 -18.219 -3.264 1 93.12 70 ASN A O 1
ATOM 550 N N . CYS A 1 71 ? -17.578 -16.672 -4.355 1 96.56 71 CYS A N 1
ATOM 551 C CA . CYS A 1 71 ? -16.719 -15.57 -3.936 1 96.56 71 CYS A CA 1
ATOM 552 C C . CYS A 1 71 ? -17.547 -14.445 -3.328 1 96.56 71 CYS A C 1
ATOM 554 O O . CYS A 1 71 ? -18.766 -14.422 -3.461 1 96.56 71 CYS A O 1
ATOM 556 N N . TYR A 1 72 ? -16.891 -13.555 -2.627 1 97.06 72 TYR A N 1
ATOM 557 C CA . TYR A 1 72 ? -17.547 -12.359 -2.111 1 97.06 72 TYR A CA 1
ATOM 558 C C . TYR A 1 72 ? -17.672 -11.297 -3.199 1 97.06 72 TYR A C 1
ATOM 560 O O . TYR A 1 72 ? -16.703 -10.969 -3.879 1 97.06 72 TYR A O 1
ATOM 568 N N . LEU A 1 73 ? -18.844 -10.836 -3.404 1 98.06 73 LEU A N 1
ATOM 569 C CA . LEU A 1 73 ? -19.078 -9.742 -4.336 1 98.06 73 LEU A CA 1
ATOM 570 C C . LEU A 1 73 ? -18.969 -8.398 -3.627 1 98.06 73 LEU A C 1
ATOM 572 O O . LEU A 1 73 ? -19.703 -8.141 -2.66 1 98.06 73 LEU A O 1
ATOM 576 N N . VAL A 1 74 ? -18.062 -7.555 -4.008 1 98.25 74 VAL A N 1
ATOM 577 C CA . VAL A 1 74 ? -17.922 -6.188 -3.512 1 98.25 74 VAL A CA 1
ATOM 578 C C . VAL A 1 74 ? -18.391 -5.199 -4.57 1 98.25 74 VAL A C 1
ATOM 580 O O . VAL A 1 74 ? -17.938 -5.246 -5.719 1 98.25 74 VAL A O 1
ATOM 583 N N . LYS A 1 75 ? -19.281 -4.316 -4.211 1 97.69 75 LYS A N 1
ATOM 584 C CA . LYS A 1 75 ? -19.859 -3.377 -5.168 1 97.69 75 LYS A CA 1
ATOM 585 C C . LYS A 1 75 ? -19.328 -1.964 -4.941 1 97.69 75 LYS A C 1
ATOM 587 O O . LYS A 1 75 ? -19.062 -1.567 -3.807 1 97.69 75 LYS A O 1
ATOM 592 N N . ASN A 1 76 ? -19.234 -1.198 -6.07 1 98.25 76 ASN A N 1
ATOM 593 C CA . ASN A 1 76 ? -18.781 0.187 -6.031 1 98.25 76 ASN A CA 1
ATOM 594 C C . ASN A 1 76 ? -17.547 0.347 -5.145 1 98.25 76 ASN A C 1
ATOM 596 O O . ASN A 1 76 ? -17.609 1.005 -4.105 1 98.25 76 ASN A O 1
ATOM 600 N N . VAL A 1 77 ? -16.469 -0.172 -5.695 1 98.81 77 VAL A N 1
ATOM 601 C CA . VAL A 1 77 ? -15.242 -0.292 -4.918 1 98.81 77 VAL A CA 1
ATOM 602 C C . VAL A 1 77 ? -14.062 0.253 -5.723 1 98.81 77 VAL A C 1
ATOM 604 O O . VAL A 1 77 ? -13.984 0.051 -6.938 1 98.81 77 VAL A O 1
ATOM 607 N N . CYS A 1 78 ? -13.242 1 -5.102 1 98.88 78 CYS A N 1
ATOM 608 C CA . CYS A 1 78 ? -11.938 1.374 -5.629 1 98.88 78 CYS A CA 1
ATOM 609 C C . CYS A 1 78 ? -10.82 0.669 -4.867 1 98.88 78 CYS A C 1
ATOM 611 O O . CYS A 1 78 ? -11.039 0.138 -3.779 1 98.88 78 CYS A O 1
ATOM 613 N N . VAL A 1 79 ? -9.672 0.576 -5.531 1 98.75 79 VAL A N 1
ATOM 614 C CA . VAL A 1 79 ? -8.516 -0.025 -4.883 1 98.75 79 VAL A CA 1
ATOM 615 C C . VAL A 1 79 ? -7.406 1.016 -4.738 1 98.75 79 VAL A C 1
ATOM 617 O O . VAL A 1 79 ? -7.266 1.903 -5.582 1 98.75 79 VAL A O 1
ATOM 620 N N . ASP A 1 80 ? -6.695 0.939 -3.574 1 98 80 ASP A N 1
ATOM 621 C CA . ASP A 1 80 ? -5.625 1.883 -3.273 1 98 80 ASP A CA 1
ATOM 622 C C . ASP A 1 80 ? -4.594 1.261 -2.334 1 98 80 ASP A C 1
ATOM 624 O O . ASP A 1 80 ? -4.875 1.037 -1.155 1 98 80 ASP A O 1
ATOM 628 N N . ARG A 1 81 ? -3.379 1.003 -2.852 1 95.62 81 ARG A N 1
ATOM 629 C CA . ARG A 1 81 ? -2.229 0.579 -2.061 1 95.62 81 ARG A CA 1
ATOM 630 C C . ARG A 1 81 ? -2.555 -0.667 -1.244 1 95.62 81 ARG A C 1
ATOM 632 O O . ARG A 1 81 ? -2.287 -0.714 -0.042 1 95.62 81 ARG A O 1
ATOM 639 N N . GLY A 1 82 ? -3.172 -1.567 -1.826 1 96.31 82 GLY A N 1
ATOM 640 C CA . GLY A 1 82 ? -3.42 -2.855 -1.196 1 96.31 82 GLY A CA 1
ATOM 641 C C . GLY A 1 82 ? -4.707 -2.889 -0.393 1 96.31 82 GLY A C 1
ATOM 642 O O . GLY A 1 82 ? -4.953 -3.84 0.352 1 96.31 82 GLY A O 1
ATOM 643 N N . MET A 1 83 ? -5.574 -1.856 -0.539 1 97.06 83 MET A N 1
ATOM 644 C CA . MET A 1 83 ? -6.816 -1.796 0.228 1 97.06 83 MET A CA 1
ATOM 645 C C . MET A 1 83 ? -8.008 -1.551 -0.688 1 97.06 83 MET A C 1
ATOM 647 O O . MET A 1 83 ? -7.848 -1.062 -1.808 1 97.06 83 MET A O 1
ATOM 651 N N . LEU A 1 84 ? -9.172 -1.937 -0.171 1 98.81 84 LEU A N 1
ATOM 652 C CA . LEU A 1 84 ? -10.43 -1.588 -0.821 1 98.81 84 LEU A CA 1
ATOM 653 C C . LEU A 1 84 ? -11.023 -0.321 -0.213 1 98.81 84 LEU A C 1
ATOM 655 O O . LEU A 1 84 ? -11.055 -0.172 1.01 1 98.81 84 LEU A O 1
ATOM 659 N N . VAL A 1 85 ? -11.375 0.593 -1.03 1 98.88 85 VAL A N 1
ATOM 660 C CA . VAL A 1 85 ? -12.164 1.751 -0.626 1 98.88 85 VAL A CA 1
ATOM 661 C C . VAL A 1 85 ? -13.625 1.548 -1.032 1 98.88 85 VAL A C 1
ATOM 663 O O . VAL A 1 85 ? -13.938 1.475 -2.223 1 98.88 85 VAL A O 1
ATOM 666 N N . LEU A 1 86 ? -14.5 1.469 -0.047 1 98.75 86 LEU A N 1
ATOM 667 C CA . LEU A 1 86 ? -15.883 1.069 -0.269 1 98.75 86 LEU A CA 1
ATOM 668 C C . LEU A 1 86 ? -16.797 2.289 -0.333 1 98.75 86 LEU A C 1
ATOM 670 O O . LEU A 1 86 ? -16.812 3.104 0.593 1 98.75 86 LEU A O 1
ATOM 674 N N . TYR A 1 87 ? -17.578 2.41 -1.394 1 98.31 87 TYR A N 1
ATOM 675 C CA . TYR A 1 87 ? -18.453 3.561 -1.596 1 98.31 87 TYR A CA 1
ATOM 676 C C . TYR A 1 87 ? -19.906 3.197 -1.326 1 98.31 87 TYR A C 1
ATOM 678 O O . TYR A 1 87 ? -20.797 4.02 -1.518 1 98.31 87 TYR A O 1
ATOM 686 N N . ASP A 1 88 ? -20.109 1.938 -0.919 1 96.12 88 ASP A N 1
ATOM 687 C CA . ASP A 1 88 ? -21.422 1.501 -0.471 1 96.12 88 ASP A CA 1
ATOM 688 C C . ASP A 1 88 ? -21.797 2.158 0.856 1 96.12 88 ASP A C 1
ATOM 690 O O . ASP A 1 88 ? -21.031 2.09 1.824 1 96.12 88 ASP A O 1
ATOM 694 N N . ASP A 1 89 ? -22.984 2.688 0.974 1 95.69 89 ASP A N 1
ATOM 695 C CA . ASP A 1 89 ? -23.422 3.428 2.148 1 95.69 89 ASP A CA 1
ATOM 696 C C . ASP A 1 89 ? -23.547 2.51 3.363 1 95.69 89 ASP A C 1
ATOM 698 O O . ASP A 1 89 ? -23.578 2.98 4.504 1 95.69 89 ASP A O 1
ATOM 702 N N . ARG A 1 90 ? -23.641 1.308 3.146 1 95.5 90 ARG A N 1
ATOM 703 C CA . ARG A 1 90 ? -23.734 0.342 4.234 1 95.5 90 ARG A CA 1
ATOM 704 C C . ARG A 1 90 ? -22.547 0.472 5.184 1 95.5 90 ARG A C 1
ATOM 706 O O . ARG A 1 90 ? -22.656 0.202 6.379 1 95.5 90 ARG A O 1
ATOM 713 N N . TYR A 1 91 ? -21.359 0.943 4.637 1 97.56 91 TYR A N 1
ATOM 714 C CA . TYR A 1 91 ? -20.141 0.981 5.438 1 97.56 91 TYR A CA 1
ATOM 715 C C . TYR A 1 91 ? -19.891 2.385 5.973 1 97.56 91 TYR A C 1
ATOM 717 O O . TYR A 1 91 ? -18.875 2.631 6.621 1 97.56 91 TYR A O 1
ATOM 725 N N . GLN A 1 92 ? -20.781 3.307 5.676 1 97 92 GLN A N 1
ATOM 726 C CA . GLN A 1 92 ? -20.75 4.645 6.258 1 97 92 GLN A CA 1
ATOM 727 C C . GLN A 1 92 ? -21.422 4.66 7.629 1 97 92 GLN A C 1
ATOM 729 O O . GLN A 1 92 ? -22.281 3.818 7.914 1 97 92 GLN A O 1
ATOM 734 N N . PRO A 1 93 ? -21 5.57 8.469 1 95.75 93 PRO A N 1
ATOM 735 C CA . PRO A 1 93 ? -21.547 5.547 9.828 1 95.75 93 PRO A CA 1
ATOM 736 C C . PRO A 1 93 ? -23.047 5.809 9.852 1 95.75 93 PRO A C 1
ATOM 738 O O . PRO A 1 93 ? -23.562 6.59 9.047 1 95.75 93 PRO A O 1
ATOM 741 N N . ALA A 1 94 ?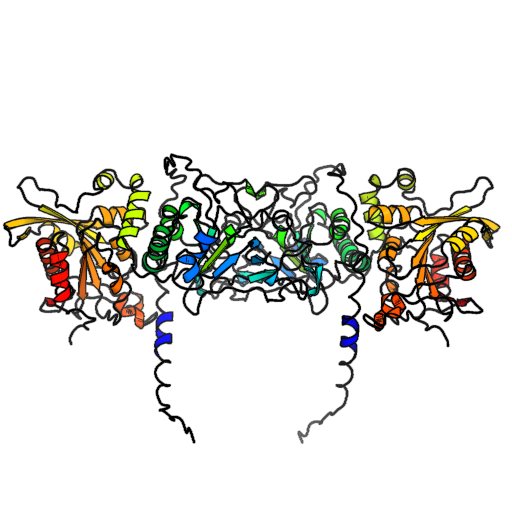 -23.766 5.219 10.891 1 93.12 94 ALA A N 1
ATOM 742 C CA . ALA A 1 94 ? -25.172 5.496 11.211 1 93.12 94 ALA A CA 1
ATOM 743 C C . ALA A 1 94 ? -25.328 6.879 11.836 1 93.12 94 ALA A C 1
ATOM 745 O O . ALA A 1 94 ? -24.375 7.422 12.398 1 93.12 94 ALA A O 1
ATOM 746 N N . PRO A 1 95 ? -26.5 7.414 11.633 1 91.25 95 PRO A N 1
ATOM 747 C CA . PRO A 1 95 ? -27.719 6.848 11.078 1 91.25 95 PRO A CA 1
ATOM 748 C C . PRO A 1 95 ? -27.875 7.102 9.578 1 91.25 95 PRO A C 1
ATOM 750 O O . PRO A 1 95 ? -28.781 6.562 8.945 1 91.25 95 PRO A O 1
ATOM 753 N N . VAL A 1 96 ? -27.031 7.887 9.078 1 90.94 96 VAL A N 1
ATOM 754 C CA . VAL A 1 96 ? -27.141 8.203 7.66 1 90.94 96 VAL A CA 1
ATOM 755 C C . VAL A 1 96 ? -26.719 6.992 6.828 1 90.94 96 VAL A C 1
ATOM 757 O O . VAL A 1 96 ? -27.375 6.656 5.836 1 90.94 96 VAL A O 1
ATOM 760 N N . GLY A 1 97 ? -25.688 6.367 7.293 1 94.75 97 GLY A N 1
ATOM 761 C CA . GLY A 1 97 ? -25.25 5.129 6.656 1 94.75 97 GLY A CA 1
ATOM 762 C C . GLY A 1 97 ? -25.688 3.889 7.414 1 94.75 97 GLY A C 1
ATOM 763 O O . GLY A 1 97 ? -26.484 3.971 8.344 1 94.75 97 GLY A O 1
ATOM 764 N N . GLY A 1 98 ? -25.234 2.717 6.984 1 95.5 98 GLY A N 1
ATOM 765 C CA . GLY A 1 98 ? -25.656 1.455 7.582 1 95.5 98 GLY A CA 1
ATOM 766 C C . GLY A 1 98 ? -24.891 1.119 8.844 1 95.5 98 GLY A C 1
ATOM 767 O O . GLY A 1 98 ? -25.328 0.294 9.648 1 95.5 98 GLY A O 1
ATOM 768 N N . GLY A 1 99 ? -23.672 1.671 9.023 1 96.19 99 GLY A N 1
ATOM 769 C CA . GLY A 1 99 ? -22.891 1.465 10.234 1 96.19 99 GLY A CA 1
ATOM 770 C C . GLY A 1 99 ? -22.156 0.136 10.258 1 96.19 99 GLY A C 1
ATOM 771 O O . GLY A 1 99 ? -21.594 -0.249 11.281 1 96.19 99 GLY A O 1
ATOM 772 N N . GLU A 1 100 ? -22.172 -0.568 9.141 1 96.81 100 GLU A N 1
ATOM 773 C CA . GLU A 1 100 ? -21.469 -1.851 9.086 1 96.81 100 GLU A CA 1
ATOM 774 C C . GLU A 1 100 ? -19.953 -1.657 9.055 1 96.81 100 GLU A C 1
ATOM 776 O O . GLU A 1 100 ? -19.453 -0.694 8.461 1 96.81 100 GLU A O 1
ATOM 781 N N . THR A 1 101 ? -19.281 -2.518 9.641 1 96.69 101 THR A N 1
ATOM 782 C CA . THR A 1 101 ? -17.828 -2.51 9.602 1 96.69 101 THR A CA 1
ATOM 783 C C . THR A 1 101 ? -17.312 -2.994 8.242 1 96.69 101 THR A C 1
ATOM 785 O O . THR A 1 101 ? -17.766 -4.031 7.746 1 96.69 101 THR A O 1
ATOM 788 N N . PRO A 1 102 ? -16.453 -2.26 7.641 1 97.44 102 PRO A N 1
ATOM 789 C CA . PRO A 1 102 ? -15.859 -2.748 6.391 1 97.44 102 PRO A CA 1
ATOM 790 C C . PRO A 1 102 ? -15.234 -4.133 6.535 1 97.44 102 PRO A C 1
ATOM 792 O O . PRO A 1 102 ? -14.547 -4.406 7.523 1 97.44 102 PRO A O 1
ATOM 795 N N . PRO A 1 103 ? -15.43 -4.996 5.594 1 97.12 103 PRO A N 1
ATOM 796 C CA . PRO A 1 103 ? -14.922 -6.363 5.715 1 97.12 103 PRO A CA 1
ATOM 797 C C . PRO A 1 103 ? -13.414 -6.457 5.465 1 97.12 103 PRO A C 1
ATOM 799 O O . PRO A 1 103 ? -12.82 -5.539 4.891 1 97.12 103 PRO A O 1
ATOM 802 N N . GLN A 1 104 ? -12.844 -7.516 5.91 1 96.94 104 GLN A N 1
ATOM 803 C CA . GLN A 1 104 ? -11.492 -7.953 5.574 1 96.94 104 GLN A CA 1
ATOM 804 C C . GLN A 1 104 ? -11.508 -9.344 4.938 1 96.94 104 GLN A C 1
ATOM 806 O O . GLN A 1 104 ? -12.383 -10.156 5.23 1 96.94 104 GLN A O 1
ATOM 811 N N . PHE A 1 105 ? -10.602 -9.555 4.02 1 96.19 105 PHE A N 1
ATOM 812 C CA . PHE A 1 105 ? -10.531 -10.836 3.332 1 96.19 105 PHE A CA 1
ATOM 813 C C . PHE A 1 105 ? -9.156 -11.469 3.492 1 96.19 105 PHE A C 1
ATOM 815 O O . PHE A 1 105 ? -8.133 -10.789 3.322 1 96.19 105 PHE A O 1
ATOM 822 N N . ALA A 1 106 ? -9.117 -12.703 3.877 1 93.75 106 ALA A N 1
ATOM 823 C CA . ALA A 1 106 ? -7.887 -13.484 4.02 1 93.75 106 ALA A CA 1
ATOM 824 C C . ALA A 1 106 ? -8.07 -14.906 3.504 1 93.75 106 ALA A C 1
ATOM 826 O O . ALA A 1 106 ? -9.203 -15.383 3.383 1 93.75 106 ALA A O 1
ATOM 827 N N . ALA A 1 107 ? -6.922 -15.445 3.127 1 90.88 107 ALA A N 1
ATOM 828 C CA . ALA A 1 107 ? -6.988 -16.844 2.732 1 90.88 107 ALA A CA 1
ATOM 829 C C . ALA A 1 107 ? -7.543 -17.719 3.861 1 90.88 107 ALA A C 1
ATOM 831 O O . ALA A 1 107 ? -7.25 -17.469 5.035 1 90.88 107 ALA A O 1
ATOM 832 N N . GLU A 1 108 ? -8.352 -18.641 3.488 1 82.06 108 GLU A N 1
ATOM 833 C CA . GLU A 1 108 ? -8.766 -19.625 4.48 1 82.06 108 GLU A CA 1
ATOM 834 C C . GLU A 1 108 ? -7.566 -20.391 5.035 1 82.06 108 GLU A C 1
ATOM 836 O O . GLU A 1 108 ? -6.543 -20.531 4.363 1 82.06 108 GLU A O 1
ATOM 841 N N . ASN A 1 109 ? -7.746 -20.797 6.242 1 66.69 109 ASN A N 1
ATOM 842 C CA . ASN A 1 109 ? -6.648 -21.422 6.965 1 66.69 109 ASN A CA 1
ATOM 843 C C . ASN A 1 109 ? -5.945 -22.484 6.117 1 66.69 109 ASN A C 1
ATOM 845 O O . ASN A 1 109 ? -6.598 -23.375 5.57 1 66.69 109 ASN A O 1
ATOM 849 N N . ASN A 1 110 ? -4.703 -22.438 5.91 1 59.72 110 ASN A N 1
ATOM 850 C CA . ASN A 1 110 ? -3.75 -23.344 5.289 1 59.72 110 ASN A CA 1
ATOM 851 C C . ASN A 1 110 ? -3.975 -23.453 3.781 1 59.72 110 ASN A C 1
ATOM 853 O O . ASN A 1 110 ? -3.49 -24.391 3.143 1 59.72 110 ASN A O 1
ATOM 857 N N . TYR A 1 111 ? -4.879 -22.609 3.197 1 65.94 111 TYR A N 1
ATOM 858 C CA . TYR A 1 111 ? -5.148 -22.766 1.773 1 65.94 111 TYR A CA 1
ATOM 859 C C . TYR A 1 111 ? -3.969 -22.297 0.937 1 65.94 111 TYR A C 1
ATOM 861 O O . TYR A 1 111 ? -3.654 -22.875 -0.098 1 65.94 111 TYR A O 1
ATOM 869 N N . GLY A 1 112 ? -3.25 -21.344 1.485 1 62.91 112 GLY A N 1
ATOM 870 C CA . GLY A 1 112 ? -2.219 -20.766 0.632 1 62.91 112 GLY A CA 1
ATOM 871 C C . GLY A 1 112 ? -0.885 -20.609 1.337 1 62.91 112 GLY A C 1
ATOM 872 O O . GLY A 1 112 ? -0.843 -20.359 2.545 1 62.91 112 GLY A O 1
ATOM 873 N N . GLN A 1 113 ? 0.128 -21.266 0.625 1 74.75 113 GLN A N 1
ATOM 874 C CA . GLN A 1 113 ? 1.452 -21.016 1.186 1 74.75 113 GLN A CA 1
ATOM 875 C C . GLN A 1 113 ? 2.311 -20.203 0.224 1 74.75 113 GLN A C 1
ATOM 877 O O . GLN A 1 113 ? 2.23 -20.375 -0.993 1 74.75 113 GLN A O 1
ATOM 882 N N . PHE A 1 114 ? 2.885 -19.141 0.723 1 87.19 114 PHE A N 1
ATOM 883 C CA . PHE A 1 114 ? 3.887 -18.375 -0.012 1 87.19 114 PHE A CA 1
ATOM 884 C C . PHE A 1 114 ? 5.293 -18.719 0.475 1 87.19 114 PHE A C 1
ATOM 886 O O . PHE A 1 114 ? 5.488 -19 1.654 1 87.19 114 PHE A O 1
ATOM 893 N N . ILE A 1 115 ? 6.164 -18.859 -0.468 1 92.69 115 ILE A N 1
ATOM 894 C CA . ILE A 1 115 ? 7.566 -19.062 -0.133 1 92.69 115 ILE A CA 1
ATOM 895 C C . ILE A 1 115 ? 8.32 -17.734 -0.24 1 92.69 115 ILE A C 1
ATOM 897 O O . ILE A 1 115 ? 8.438 -17.172 -1.329 1 92.69 115 ILE A O 1
ATOM 901 N N . TYR A 1 116 ? 8.758 -17.312 0.877 1 95 116 TYR A N 1
ATOM 902 C CA . TYR A 1 116 ? 9.547 -16.078 0.92 1 95 116 TYR A CA 1
ATOM 903 C C . TYR A 1 116 ? 11.023 -16.375 0.711 1 95 116 TYR A C 1
ATOM 905 O O . TYR A 1 116 ? 11.664 -17.016 1.549 1 95 116 TYR A O 1
ATOM 913 N N . GLN A 1 117 ? 11.523 -15.883 -0.395 1 95.88 117 GLN A N 1
ATOM 914 C CA . GLN A 1 117 ? 12.945 -16.031 -0.684 1 95.88 117 GLN A CA 1
ATOM 915 C C . GLN A 1 117 ? 13.719 -14.766 -0.327 1 95.88 117 GLN A C 1
ATOM 917 O O . GLN A 1 117 ? 13.57 -13.734 -0.99 1 95.88 117 GLN A O 1
ATOM 922 N N . PHE A 1 118 ? 14.562 -14.906 0.638 1 97.06 118 PHE A N 1
ATOM 923 C CA . PHE A 1 118 ? 15.344 -13.75 1.069 1 97.06 118 PHE A CA 1
ATOM 924 C C . PHE A 1 118 ? 16.484 -13.477 0.097 1 97.06 118 PHE A C 1
ATOM 926 O O . PHE A 1 118 ? 16.906 -14.375 -0.639 1 97.06 118 PHE A O 1
ATOM 933 N N . LYS A 1 119 ? 16.953 -12.336 0.085 1 95.75 119 LYS A N 1
ATOM 934 C CA . LYS A 1 119 ? 18.016 -11.922 -0.831 1 95.75 119 LYS A CA 1
ATOM 935 C C . LYS A 1 119 ? 19.297 -12.688 -0.56 1 95.75 119 LYS A C 1
ATOM 937 O O . LYS A 1 119 ? 20.078 -12.953 -1.48 1 95.75 119 LYS A O 1
ATOM 942 N N . ASN A 1 120 ? 19.5 -13.086 0.677 1 94.44 120 ASN A N 1
ATOM 943 C CA . ASN A 1 120 ? 20.75 -13.75 1.033 1 94.44 120 ASN A CA 1
ATOM 944 C C . ASN A 1 120 ? 20.672 -15.258 0.808 1 94.44 120 ASN A C 1
ATOM 946 O O . ASN A 1 120 ? 21.547 -16 1.243 1 94.44 120 ASN A O 1
ATOM 950 N N . GLY A 1 121 ? 19.578 -15.695 0.3 1 92.5 121 GLY A N 1
ATOM 951 C CA . GLY A 1 121 ? 19.453 -17.109 -0.03 1 92.5 121 GLY A CA 1
ATOM 952 C C . GLY A 1 121 ? 18.594 -17.875 0.959 1 92.5 121 GLY A C 1
ATOM 953 O O . GLY A 1 121 ? 18.219 -19.016 0.704 1 92.5 121 GLY A O 1
ATOM 954 N N . GLY A 1 122 ? 18.297 -17.188 2.111 1 93 122 GLY A N 1
ATOM 955 C CA . GLY A 1 122 ? 17.391 -17.828 3.049 1 93 122 GLY A CA 1
ATOM 956 C C . GLY A 1 122 ? 15.984 -18 2.498 1 93 122 GLY A C 1
ATOM 957 O O . GLY A 1 122 ? 15.586 -17.281 1.568 1 93 122 GLY A O 1
ATOM 958 N N . THR A 1 123 ? 15.281 -19.031 3.109 1 92.75 123 THR A N 1
ATOM 959 C CA . THR A 1 123 ? 13.922 -19.312 2.658 1 92.75 123 THR A CA 1
ATOM 960 C C . THR A 1 123 ? 12.984 -19.484 3.848 1 92.75 123 THR A C 1
ATOM 962 O O . THR A 1 123 ? 13.344 -20.094 4.855 1 92.75 123 THR A O 1
ATOM 965 N N . LYS A 1 124 ? 11.898 -18.844 3.754 1 92.5 124 LYS A N 1
ATOM 966 C CA . LYS A 1 124 ? 10.82 -19.078 4.711 1 92.5 124 LYS A CA 1
ATOM 967 C C . LYS A 1 124 ? 9.602 -19.672 4.02 1 92.5 124 LYS A C 1
ATOM 969 O O . LYS A 1 124 ? 8.984 -19.031 3.168 1 92.5 124 LYS A O 1
ATOM 974 N N . TYR A 1 125 ? 9.227 -20.844 4.438 1 88.12 125 TYR A N 1
ATOM 975 C CA . TYR A 1 125 ? 8.055 -21.531 3.918 1 88.12 125 TYR A CA 1
ATOM 976 C C . TYR A 1 125 ? 6.805 -21.156 4.711 1 88.12 125 TYR A C 1
ATOM 978 O O . TYR A 1 125 ? 6.902 -20.734 5.867 1 88.12 125 TYR A O 1
ATOM 986 N N . GLY A 1 126 ? 5.711 -21.234 4.102 1 86.5 126 GLY A N 1
ATOM 987 C CA . GLY A 1 126 ? 4.453 -21 4.785 1 86.5 126 GLY A CA 1
ATOM 988 C C . GLY A 1 126 ? 4.223 -19.531 5.113 1 86.5 126 GLY A C 1
ATOM 989 O O . GLY A 1 126 ? 3.586 -19.203 6.117 1 86.5 126 GLY A O 1
ATOM 990 N N . PHE A 1 127 ? 4.914 -18.688 4.391 1 90.81 127 PHE A N 1
ATOM 991 C CA . PHE A 1 127 ? 4.68 -17.266 4.586 1 90.81 127 PHE A CA 1
ATOM 992 C C . PHE A 1 127 ? 3.252 -16.891 4.199 1 90.81 127 PHE A C 1
ATOM 994 O O . PHE A 1 127 ? 2.777 -17.266 3.125 1 90.81 127 PHE A O 1
ATOM 1001 N N . PRO A 1 128 ? 2.541 -16.234 5.043 1 90.31 128 PRO A N 1
ATOM 1002 C CA . PRO A 1 128 ? 1.134 -15.961 4.75 1 90.31 128 PRO A CA 1
ATOM 1003 C C . PRO A 1 128 ? 0.953 -14.992 3.584 1 90.31 128 PRO A C 1
ATOM 1005 O O . PRO A 1 128 ? 1.759 -14.078 3.406 1 90.31 128 PRO A O 1
ATOM 1008 N N . LEU A 1 129 ? -0.132 -15.203 2.84 1 93.12 129 LEU A N 1
ATOM 1009 C CA . LEU A 1 129 ? -0.54 -14.219 1.841 1 93.12 129 LEU A CA 1
ATOM 1010 C C . LEU A 1 129 ? -1.135 -12.984 2.508 1 93.12 129 LEU A C 1
ATOM 1012 O O . LEU A 1 129 ? -1.542 -13.031 3.67 1 93.12 129 LEU A O 1
ATOM 1016 N N . ASP A 1 130 ? -1.149 -11.914 1.793 1 93.56 130 ASP A N 1
ATOM 1017 C CA . ASP A 1 130 ? -1.63 -10.648 2.346 1 93.56 130 ASP A CA 1
ATOM 1018 C C . ASP A 1 130 ? -3.117 -10.727 2.68 1 93.56 130 ASP A C 1
ATOM 1020 O O . ASP A 1 130 ? -3.883 -11.391 1.979 1 93.56 130 ASP A O 1
ATOM 1024 N N . THR A 1 131 ? -3.469 -10.07 3.74 1 94.69 131 THR A N 1
ATOM 1025 C CA . THR A 1 131 ? -4.875 -9.812 4.031 1 94.69 131 THR A CA 1
ATOM 1026 C C . THR A 1 131 ? -5.359 -8.562 3.303 1 94.69 131 THR A C 1
ATOM 1028 O O . THR A 1 131 ? -4.652 -7.555 3.258 1 94.69 131 THR A O 1
ATOM 1031 N N . ILE A 1 132 ? -6.523 -8.594 2.699 1 97.31 132 ILE A N 1
ATOM 1032 C CA . ILE A 1 132 ? -7.129 -7.43 2.066 1 97.31 132 ILE A CA 1
ATOM 1033 C C . ILE A 1 132 ? -7.953 -6.656 3.096 1 97.31 132 ILE A C 1
ATOM 1035 O O . ILE A 1 132 ? -8.969 -7.152 3.586 1 97.31 132 ILE A O 1
ATOM 1039 N N . ARG A 1 133 ? -7.496 -5.496 3.408 1 97.19 133 ARG A N 1
ATOM 1040 C CA . ARG A 1 133 ? -8.273 -4.609 4.273 1 97.19 133 ARG A CA 1
ATOM 1041 C C . ARG A 1 133 ? -9.188 -3.707 3.455 1 97.19 133 ARG A C 1
ATOM 1043 O O . ARG A 1 133 ? -8.977 -3.525 2.254 1 97.19 133 ARG A O 1
ATOM 1050 N N . SER A 1 134 ? -10.219 -3.184 4.094 1 98.31 134 SER A N 1
ATOM 1051 C CA . SER A 1 134 ? -11.117 -2.227 3.453 1 98.31 134 SER A CA 1
ATOM 1052 C C . SER A 1 134 ? -11.453 -1.075 4.391 1 98.31 134 SER A C 1
ATOM 1054 O O . SER A 1 134 ? -11.273 -1.181 5.605 1 98.31 134 SER A O 1
ATOM 1056 N N . ARG A 1 135 ? -11.828 -0.012 3.842 1 97.56 135 ARG A N 1
ATOM 1057 C CA . ARG A 1 135 ? -12.336 1.135 4.59 1 97.56 135 ARG A CA 1
ATOM 1058 C C . ARG A 1 135 ? -13.461 1.827 3.838 1 97.56 135 ARG A C 1
ATOM 1060 O O . ARG A 1 135 ? -13.586 1.684 2.619 1 97.56 135 ARG A O 1
ATOM 1067 N N . ALA A 1 136 ? -14.25 2.586 4.609 1 98.25 136 ALA A N 1
ATOM 1068 C CA . ALA A 1 136 ? -15.289 3.402 3.986 1 98.25 136 ALA A CA 1
ATOM 1069 C C . ALA A 1 136 ? -14.68 4.598 3.256 1 98.25 136 ALA A C 1
ATOM 1071 O O . ALA A 1 136 ? -13.656 5.141 3.682 1 98.25 136 ALA A O 1
ATOM 1072 N N . ALA A 1 137 ? -15.312 4.98 2.176 1 98.38 137 ALA A N 1
ATOM 1073 C CA . ALA A 1 137 ? -14.875 6.152 1.421 1 98.38 137 ALA A CA 1
ATOM 1074 C C . ALA A 1 137 ? -14.906 7.406 2.289 1 98.38 137 ALA A C 1
ATOM 1076 O O . ALA A 1 137 ? -15.766 7.543 3.162 1 98.38 137 ALA A O 1
ATOM 1077 N N . SER A 1 138 ? -13.984 8.25 2.066 1 98.06 138 SER A N 1
ATOM 1078 C CA . SER A 1 138 ? -13.812 9.5 2.805 1 98.06 138 SER A CA 1
ATOM 1079 C C . SER A 1 138 ? -14.008 10.711 1.895 1 98.06 138 SER A C 1
ATOM 1081 O O . SER A 1 138 ? -13.797 10.625 0.683 1 98.06 138 SER A O 1
ATOM 1083 N N . SER A 1 139 ? -14.406 11.797 2.502 1 96.81 139 SER A N 1
ATOM 1084 C CA . SER A 1 139 ? -14.461 13.047 1.757 1 96.81 139 SER A CA 1
ATOM 1085 C C . SER A 1 139 ? -13.062 13.617 1.536 1 96.81 139 SER A C 1
ATOM 1087 O O . SER A 1 139 ? -12.875 14.523 0.722 1 96.81 139 SER A O 1
ATOM 1089 N N . ASP A 1 140 ? -12.016 13.07 2.232 1 96.5 140 ASP A N 1
ATOM 1090 C CA . ASP A 1 140 ? -10.648 13.555 2.145 1 96.5 140 ASP A CA 1
ATOM 1091 C C . ASP A 1 140 ? -9.742 12.539 1.45 1 96.5 140 ASP A C 1
ATOM 1093 O O . ASP A 1 140 ? -8.633 12.273 1.912 1 96.5 140 ASP A O 1
ATOM 1097 N N . GLU A 1 141 ? -10.305 12.031 0.4 1 97.81 141 GLU A N 1
ATOM 1098 C CA . GLU A 1 141 ? -9.5 11.055 -0.33 1 97.81 141 GLU A CA 1
ATOM 1099 C C . GLU A 1 141 ? -8.227 11.688 -0.885 1 97.81 141 GLU A C 1
ATOM 1101 O O . GLU A 1 141 ? -8.25 12.828 -1.348 1 97.81 141 GLU A O 1
ATOM 1106 N N . GLY A 1 142 ? -7.125 10.883 -0.96 1 96.31 142 GLY A N 1
ATOM 1107 C CA . GLY A 1 142 ? -5.797 11.406 -1.221 1 96.31 142 GLY A CA 1
ATOM 1108 C C . GLY A 1 142 ? -5.469 11.492 -2.699 1 96.31 142 GLY A C 1
ATOM 1109 O O . GLY A 1 142 ? -4.422 12.023 -3.078 1 96.31 142 GLY A O 1
ATOM 1110 N N . THR A 1 143 ? -6.301 10.953 -3.539 1 95.81 143 THR A N 1
ATOM 1111 C CA . THR A 1 143 ? -6.023 10.977 -4.973 1 95.81 143 THR A CA 1
ATOM 1112 C C . THR A 1 143 ? -7.309 11.195 -5.766 1 95.81 143 THR A C 1
ATOM 1114 O O . THR A 1 143 ? -8.406 10.922 -5.273 1 95.81 143 THR A O 1
ATOM 1117 N N . GLU A 1 144 ? -7.168 11.594 -6.98 1 94.69 144 GLU A N 1
ATOM 1118 C CA . GLU A 1 144 ? -8.281 12.078 -7.789 1 94.69 144 GLU A CA 1
ATOM 1119 C C . GLU A 1 144 ? -9.289 10.969 -8.062 1 94.69 144 GLU A C 1
ATOM 1121 O O . GLU A 1 144 ? -10.5 11.172 -7.926 1 94.69 144 GLU A O 1
ATOM 1126 N N . TYR A 1 145 ? -8.891 9.773 -8.422 1 96.88 145 TYR A N 1
ATOM 1127 C CA . TYR A 1 145 ? -9.836 8.727 -8.812 1 96.88 145 TYR A CA 1
ATOM 1128 C C . TYR A 1 145 ? -10.625 8.234 -7.605 1 96.88 145 TYR A C 1
ATOM 1130 O O . TYR A 1 145 ? -11.656 7.582 -7.758 1 96.88 145 TYR A O 1
ATOM 1138 N N . LEU A 1 146 ? -10.156 8.555 -6.395 1 98.12 146 LEU A N 1
ATOM 1139 C CA . LEU A 1 146 ? -10.914 8.211 -5.199 1 98.12 146 LEU A CA 1
ATOM 1140 C C . LEU A 1 146 ? -11.898 9.312 -4.844 1 98.12 146 LEU A C 1
ATOM 1142 O O . LEU A 1 146 ? -12.961 9.047 -4.277 1 98.12 146 LEU A O 1
ATOM 1146 N N . ARG A 1 147 ? -11.539 10.562 -5.141 1 96.88 147 ARG A N 1
ATOM 1147 C CA . ARG A 1 147 ? -12.406 11.703 -4.852 1 96.88 147 ARG A CA 1
ATOM 1148 C C . ARG A 1 147 ? -13.625 11.711 -5.77 1 96.88 147 ARG A C 1
ATOM 1150 O O . ARG A 1 147 ? -14.734 12.039 -5.34 1 96.88 147 ARG A O 1
ATOM 1157 N N . SER A 1 148 ? -13.359 11.344 -7.027 1 96.12 148 SER A N 1
ATOM 1158 C CA . SER A 1 148 ? -14.398 11.281 -8.047 1 96.12 148 SER A CA 1
ATOM 1159 C C . SER A 1 148 ? -14.312 9.984 -8.852 1 96.12 148 SER A C 1
ATOM 1161 O O . SER A 1 148 ? -14.023 10.008 -10.047 1 96.12 148 SER A O 1
ATOM 1163 N N . PRO A 1 149 ? -14.797 8.93 -8.203 1 97.69 149 PRO A N 1
ATOM 1164 C CA . PRO A 1 149 ? -14.602 7.621 -8.844 1 97.69 149 PRO A CA 1
ATOM 1165 C C . PRO A 1 149 ? -15.5 7.422 -10.062 1 97.69 149 PRO A C 1
ATOM 1167 O O . PRO A 1 149 ? -16.656 7.84 -10.055 1 97.69 149 PRO A O 1
ATOM 1170 N N . VAL A 1 150 ? -14.906 6.891 -11.07 1 97.56 150 VAL A N 1
ATOM 1171 C CA . VAL A 1 150 ? -15.625 6.328 -12.203 1 97.56 150 VAL A CA 1
ATOM 1172 C C . VAL A 1 150 ? -15.586 4.805 -12.141 1 97.56 150 VAL A C 1
ATOM 1174 O O . VAL A 1 150 ? -14.547 4.188 -12.391 1 97.56 150 VAL A O 1
ATOM 1177 N N . PHE A 1 151 ? -16.797 4.25 -11.844 1 98.38 151 PHE A N 1
ATOM 1178 C CA . PHE A 1 151 ? -16.844 2.805 -11.656 1 98.38 151 PHE A CA 1
ATOM 1179 C C . PHE A 1 151 ? -17.016 2.09 -12.992 1 98.38 151 PHE A C 1
ATOM 1181 O O . PHE A 1 151 ? -17.984 2.312 -13.703 1 98.38 151 PHE A O 1
ATOM 1188 N N . SER A 1 152 ? -16.078 1.212 -13.289 1 98.44 152 SER A N 1
ATOM 1189 C CA . SER A 1 152 ? -16.172 0.429 -14.516 1 98.44 152 SER A CA 1
ATOM 1190 C C . SER A 1 152 ? -17.188 -0.701 -14.383 1 98.44 152 SER A C 1
ATOM 1192 O O . SER A 1 152 ? -17.125 -1.494 -13.445 1 98.44 152 SER A O 1
ATOM 1194 N N . SER A 1 153 ? -18.109 -0.788 -15.297 1 97.44 153 SER A N 1
ATOM 1195 C CA . SER A 1 153 ? -19 -1.939 -15.383 1 97.44 153 SER A CA 1
ATOM 1196 C C . SER A 1 153 ? -18.469 -2.967 -16.375 1 97.44 153 SER A C 1
ATOM 1198 O O . SER A 1 153 ? -18.969 -4.094 -16.438 1 97.44 153 SER A O 1
ATOM 1200 N N . CYS A 1 154 ? -17.406 -2.59 -17.078 1 97.88 154 CYS A N 1
ATOM 1201 C CA . CYS A 1 154 ? -16.922 -3.424 -18.172 1 97.88 154 CYS A CA 1
ATOM 1202 C C . CYS A 1 154 ? -15.727 -4.266 -17.734 1 97.88 154 CYS A C 1
ATOM 1204 O O . CYS A 1 154 ? -15.32 -5.191 -18.438 1 97.88 154 CYS A O 1
ATOM 1206 N N . THR A 1 155 ? -15.125 -3.928 -16.672 1 98.5 155 THR A N 1
ATOM 1207 C CA . THR A 1 155 ? -14.047 -4.703 -16.078 1 98.5 155 THR A CA 1
ATOM 1208 C C . THR A 1 155 ? -14.469 -5.262 -14.719 1 98.5 155 THR A C 1
ATOM 1210 O O . THR A 1 155 ? -14.812 -4.508 -13.812 1 98.5 155 THR A O 1
ATOM 1213 N N . VAL A 1 156 ? -14.43 -6.535 -14.578 1 98.75 156 VAL A N 1
ATOM 1214 C CA . VAL A 1 156 ? -14.789 -7.191 -13.32 1 98.75 156 VAL A CA 1
ATOM 1215 C C . VAL A 1 156 ? -13.578 -7.945 -12.773 1 98.75 156 VAL A C 1
ATOM 1217 O O . VAL A 1 156 ? -13.281 -9.055 -13.211 1 98.75 156 VAL A O 1
ATOM 1220 N N . PRO A 1 157 ? -12.891 -7.363 -11.805 1 98.81 157 PRO A N 1
ATOM 1221 C CA . PRO A 1 157 ? -11.75 -8.062 -11.203 1 98.81 157 PRO A CA 1
ATOM 1222 C C . PRO A 1 157 ? -12.156 -9.312 -10.43 1 98.81 157 PRO A C 1
ATOM 1224 O O . PRO A 1 157 ? -13.125 -9.281 -9.672 1 98.81 157 PRO A O 1
ATOM 1227 N N . ILE A 1 158 ? -11.492 -10.344 -10.695 1 98.69 158 ILE A N 1
ATOM 1228 C CA . ILE A 1 158 ? -11.531 -11.562 -9.891 1 98.69 158 ILE A CA 1
ATOM 1229 C C . ILE A 1 158 ? -10.242 -11.688 -9.086 1 98.69 158 ILE A C 1
ATOM 1231 O O . ILE A 1 158 ? -9.195 -12.07 -9.617 1 98.69 158 ILE A O 1
ATOM 1235 N N . VAL A 1 159 ? -10.344 -11.344 -7.82 1 98.38 159 VAL A N 1
ATOM 1236 C CA . VAL A 1 159 ? -9.227 -11.461 -6.891 1 98.38 159 VAL A CA 1
ATOM 1237 C C . VAL A 1 159 ? -9.297 -12.797 -6.16 1 98.38 159 VAL A C 1
ATOM 1239 O O . VAL A 1 159 ? -10.289 -13.102 -5.496 1 98.38 159 VAL A O 1
ATOM 1242 N N . TRP A 1 160 ? -8.234 -13.609 -6.281 1 95.94 160 TRP A N 1
ATOM 1243 C CA . TRP A 1 160 ? -8.359 -14.906 -5.613 1 95.94 160 TRP A CA 1
ATOM 1244 C C . TRP A 1 160 ? -7.062 -15.273 -4.898 1 95.94 160 TRP A C 1
ATOM 1246 O O . TRP A 1 160 ? -5.984 -14.828 -5.289 1 95.94 160 TRP A O 1
ATOM 1256 N N . TYR A 1 161 ? -7.176 -16.047 -3.861 1 95.44 161 TYR A N 1
ATOM 1257 C CA . TYR A 1 161 ? -6.055 -16.625 -3.139 1 95.44 161 TYR A CA 1
ATOM 1258 C C . TYR A 1 161 ? -5.648 -17.969 -3.75 1 95.44 161 TYR A C 1
ATOM 1260 O O . TYR A 1 161 ? -6.418 -18.922 -3.709 1 95.44 161 TYR A O 1
ATOM 1268 N N . PRO A 1 162 ? -4.449 -18 -4.332 1 94.06 162 PRO A N 1
ATOM 1269 C CA . PRO A 1 162 ? -4.047 -19.234 -5.012 1 94.06 162 PRO A CA 1
ATOM 1270 C C . PRO A 1 162 ? -3.611 -20.328 -4.039 1 94.06 162 PRO A C 1
ATOM 1272 O O . PRO A 1 162 ? -3.057 -20.031 -2.979 1 94.06 162 PRO A O 1
ATOM 1275 N N . PHE A 1 163 ? -3.877 -21.516 -4.43 1 89.94 163 PHE A N 1
ATOM 1276 C CA . PHE A 1 163 ? -3.34 -22.672 -3.732 1 89.94 163 PHE A CA 1
ATOM 1277 C C . PHE A 1 163 ? -1.964 -23.031 -4.273 1 89.94 163 PHE A C 1
ATOM 1279 O O . PHE A 1 163 ? -1.817 -23.344 -5.457 1 89.94 163 PHE A O 1
ATOM 1286 N N . TRP A 1 164 ? -0.898 -23.016 -3.543 1 89 164 TRP A N 1
ATOM 1287 C CA . TRP A 1 164 ? 0.46 -23.453 -3.83 1 89 164 TRP A CA 1
ATOM 1288 C C . TRP A 1 164 ? 0.941 -22.906 -5.172 1 89 164 TRP A C 1
ATOM 1290 O O . TRP A 1 164 ? 1.363 -23.672 -6.043 1 89 164 TRP A O 1
ATOM 1300 N N . MET A 1 165 ? 1.142 -21.656 -5.27 1 92.25 165 MET A N 1
ATOM 1301 C CA . MET A 1 165 ? 1.437 -20.969 -6.527 1 92.25 165 MET A CA 1
ATOM 1302 C C . MET A 1 165 ? 2.852 -21.281 -6.996 1 92.25 165 MET A C 1
ATOM 1304 O O . MET A 1 165 ? 3.184 -21.062 -8.164 1 92.25 165 MET A O 1
ATOM 1308 N N . THR A 1 166 ? 3.701 -21.859 -6.172 1 90.81 166 THR A N 1
ATOM 1309 C CA . THR A 1 166 ? 5.098 -22.094 -6.523 1 90.81 166 THR A CA 1
ATOM 1310 C C . THR A 1 166 ? 5.281 -23.5 -7.098 1 90.81 166 THR A C 1
ATOM 1312 O O . THR A 1 166 ? 6.359 -23.844 -7.586 1 90.81 166 THR A O 1
ATOM 1315 N N . ASN A 1 167 ? 4.293 -24.281 -6.965 1 89.88 167 ASN A N 1
ATOM 1316 C CA . ASN A 1 167 ? 4.305 -25.625 -7.512 1 89.88 167 ASN A CA 1
ATOM 1317 C C . ASN A 1 167 ? 3.551 -25.703 -8.836 1 89.88 167 ASN A C 1
ATOM 1319 O O . ASN A 1 167 ? 2.33 -25.531 -8.875 1 89.88 167 ASN A O 1
ATOM 1323 N N . PHE A 1 168 ? 4.242 -26.062 -9.891 1 91.62 168 PHE A N 1
ATOM 1324 C CA . PHE A 1 168 ? 3.684 -26.062 -11.234 1 91.62 168 PHE A CA 1
ATOM 1325 C C . PHE A 1 168 ? 2.438 -26.938 -11.312 1 91.62 168 PHE A C 1
ATOM 1327 O O . PHE A 1 168 ? 1.406 -26.5 -11.836 1 91.62 168 PHE A O 1
ATOM 1334 N N . GLY A 1 169 ? 2.506 -28.094 -10.828 1 88.56 169 GLY A N 1
ATOM 1335 C CA . GLY A 1 169 ? 1.387 -29.031 -10.883 1 88.56 169 GLY A CA 1
ATOM 1336 C C . GLY A 1 169 ? 0.171 -28.531 -10.117 1 88.56 169 GLY A C 1
ATOM 1337 O O . GLY A 1 169 ? -0.941 -28.531 -10.648 1 88.56 169 GLY A O 1
ATOM 1338 N N . HIS A 1 170 ? 0.394 -28.125 -8.922 1 87.75 170 HIS A N 1
ATOM 1339 C CA . HIS A 1 170 ? -0.707 -27.625 -8.094 1 87.75 170 HIS A CA 1
ATOM 1340 C C . HIS A 1 170 ? -1.286 -26.344 -8.656 1 87.75 170 HIS A C 1
ATOM 1342 O O . HIS A 1 170 ? -2.5 -26.125 -8.609 1 87.75 170 HIS A O 1
ATOM 1348 N N . PHE A 1 171 ? -0.446 -25.547 -9.148 1 92.81 171 PHE A N 1
ATOM 1349 C CA . PHE A 1 171 ? -0.961 -24.297 -9.688 1 92.81 171 PHE A CA 1
ATOM 1350 C C . PHE A 1 171 ? -1.82 -24.547 -10.922 1 92.81 171 PHE A C 1
ATOM 1352 O O . PHE A 1 171 ? -2.891 -23.953 -11.078 1 92.81 171 PHE A O 1
ATOM 1359 N N . LEU A 1 172 ? -1.364 -25.422 -11.797 1 92.06 172 LEU A N 1
ATOM 1360 C CA . LEU A 1 172 ? -2.109 -25.75 -13.008 1 92.06 172 LEU A CA 1
ATOM 1361 C C . LEU A 1 172 ? -3.43 -26.422 -12.664 1 92.06 172 LEU A C 1
ATOM 1363 O O . LEU A 1 172 ? -4.484 -26.047 -13.18 1 92.06 172 LEU A O 1
ATOM 1367 N N . ARG A 1 173 ? -3.35 -27.297 -11.75 1 87.06 173 ARG A N 1
ATOM 1368 C CA . ARG A 1 173 ? -4.496 -28.125 -11.43 1 87.06 173 ARG A CA 1
ATOM 1369 C C . ARG A 1 173 ? -5.488 -27.375 -10.539 1 87.06 173 ARG A C 1
ATOM 1371 O O . ARG A 1 173 ? -6.688 -27.344 -10.836 1 87.06 173 ARG A O 1
ATOM 1378 N N . ASP A 1 174 ? -4.984 -26.812 -9.469 1 87.38 174 ASP A N 1
ATOM 1379 C CA . ASP A 1 174 ? -5.848 -26.391 -8.375 1 87.38 174 ASP A CA 1
ATOM 1380 C C . ASP A 1 174 ? -6.219 -24.906 -8.516 1 87.38 174 ASP A C 1
ATOM 1382 O O . ASP A 1 174 ? -7.062 -24.406 -7.77 1 87.38 174 ASP A O 1
ATOM 1386 N N . ASN A 1 175 ? -5.598 -24.266 -9.477 1 92.69 175 ASN A N 1
ATOM 1387 C CA . ASN A 1 175 ? -5.938 -22.875 -9.727 1 92.69 175 ASN A CA 1
ATOM 1388 C C . ASN A 1 175 ? -6.375 -22.641 -11.172 1 92.69 175 ASN A C 1
ATOM 1390 O O . ASN A 1 175 ? -7.555 -22.406 -11.438 1 92.69 175 ASN A O 1
ATOM 1394 N N . CYS A 1 176 ? -5.484 -22.922 -12.07 1 95 176 CYS A N 1
ATOM 1395 C CA . CYS A 1 176 ? -5.695 -22.531 -13.461 1 95 176 CYS A CA 1
ATOM 1396 C C . CYS A 1 176 ? -6.859 -23.297 -14.078 1 95 176 CYS A C 1
ATOM 1398 O O . CYS A 1 176 ? -7.738 -22.719 -14.703 1 95 176 CYS A O 1
ATOM 1400 N N . ALA A 1 177 ? -6.852 -24.578 -13.906 1 91.31 177 ALA A N 1
ATOM 1401 C CA . ALA A 1 177 ? -7.918 -25.375 -14.5 1 91.31 177 ALA A CA 1
ATOM 1402 C C . ALA A 1 177 ? -9.281 -24.984 -13.938 1 91.31 177 ALA A C 1
ATOM 1404 O O . ALA A 1 177 ? -10.273 -24.938 -14.664 1 91.31 177 ALA A O 1
ATOM 1405 N N . LYS A 1 178 ? -9.312 -24.719 -12.672 1 91.38 178 LYS A N 1
ATOM 1406 C CA . LYS A 1 178 ? -10.57 -24.297 -12.055 1 91.38 178 LYS A CA 1
ATOM 1407 C C . LYS A 1 178 ? -10.992 -22.906 -12.555 1 91.38 178 LYS A C 1
ATOM 1409 O O . LYS A 1 178 ? -12.164 -22.703 -12.883 1 91.38 178 LYS A O 1
ATOM 1414 N N . LEU A 1 179 ? -10.078 -22.016 -12.594 1 95.69 179 LEU A N 1
ATOM 1415 C CA . LEU A 1 179 ? -10.359 -20.703 -13.141 1 95.69 179 LEU A CA 1
ATOM 1416 C C . LEU A 1 179 ? -10.883 -20.797 -14.57 1 95.69 179 LEU A C 1
ATOM 1418 O O . LEU A 1 179 ? -11.867 -20.156 -14.922 1 95.69 179 LEU A O 1
ATOM 1422 N N . TYR A 1 180 ? -10.227 -21.625 -15.312 1 94.5 180 TYR A N 1
ATOM 1423 C CA . TYR A 1 180 ? -10.633 -21.828 -16.703 1 94.5 180 TYR A CA 1
ATOM 1424 C C . TYR A 1 180 ? -12.078 -22.297 -16.766 1 94.5 180 TYR A C 1
ATOM 1426 O O . TYR A 1 180 ? -12.867 -21.781 -17.578 1 94.5 180 TYR A O 1
ATOM 1434 N N . GLY A 1 181 ? -12.43 -23.266 -15.969 1 91.56 181 GLY A N 1
ATOM 1435 C CA . GLY A 1 181 ? -13.805 -23.719 -15.922 1 91.56 181 GLY A CA 1
ATOM 1436 C C . GLY A 1 181 ? -14.789 -22.625 -15.586 1 91.56 181 GLY A C 1
ATOM 1437 O O . GLY A 1 181 ? -15.805 -22.453 -16.266 1 91.56 181 GLY A O 1
ATOM 1438 N N . PHE A 1 182 ? -14.492 -21.828 -14.602 1 94.25 182 PHE A N 1
ATOM 1439 C CA . PHE A 1 182 ? -15.336 -20.703 -14.203 1 94.25 182 PHE A CA 1
ATOM 1440 C C . PHE A 1 182 ? -15.477 -19.688 -15.336 1 94.25 182 PHE A C 1
ATOM 1442 O O . PHE A 1 182 ? -16.578 -19.203 -15.602 1 94.25 182 PHE A O 1
ATOM 1449 N N . ILE A 1 183 ? -14.367 -19.422 -15.969 1 95.12 183 ILE A N 1
ATOM 1450 C CA . ILE A 1 183 ? -14.352 -18.422 -17.031 1 95.12 183 ILE A CA 1
ATOM 1451 C C . ILE A 1 183 ? -15.18 -18.922 -18.219 1 95.12 183 ILE A C 1
ATOM 1453 O O . ILE A 1 183 ? -15.953 -18.156 -18.797 1 95.12 183 ILE A O 1
ATOM 1457 N N . GLN A 1 184 ? -15.086 -20.219 -18.516 1 91.56 184 GLN A N 1
ATOM 1458 C CA . GLN A 1 184 ? -15.867 -20.766 -19.609 1 91.56 184 GLN A CA 1
ATOM 1459 C C . GLN A 1 184 ? -17.359 -20.719 -19.312 1 91.56 184 GLN A C 1
ATOM 1461 O O . GLN A 1 184 ? -18.172 -20.531 -20.234 1 91.56 184 GLN A O 1
ATOM 1466 N N . ASP A 1 185 ? -17.656 -20.781 -18.078 1 91.62 185 ASP A N 1
ATOM 1467 C CA . ASP A 1 185 ? -19.062 -20.781 -17.672 1 91.62 185 ASP A CA 1
ATOM 1468 C C . ASP A 1 185 ? -19.562 -19.359 -17.469 1 91.62 185 ASP A C 1
ATOM 1470 O O . ASP A 1 185 ? -20.719 -19.156 -17.047 1 91.62 185 ASP A O 1
ATOM 1474 N N . THR A 1 186 ? -18.781 -18.359 -17.766 1 94.5 186 THR A N 1
ATOM 1475 C CA . THR A 1 186 ? -19.141 -16.953 -17.547 1 94.5 186 THR A CA 1
ATOM 1476 C C . THR A 1 186 ? -19.453 -16.281 -18.875 1 94.5 186 THR A C 1
ATOM 1478 O O . THR A 1 186 ? -18.578 -16.172 -19.75 1 94.5 186 THR A O 1
ATOM 1481 N N . LYS A 1 187 ? -20.656 -15.711 -19.016 1 94.38 187 LYS A N 1
ATOM 1482 C CA . LYS A 1 187 ? -21.125 -15.102 -20.25 1 94.38 187 LYS A CA 1
ATOM 1483 C C . LYS A 1 187 ? -20.312 -13.859 -20.594 1 94.38 187 LYS A C 1
ATOM 1485 O O . LYS A 1 187 ? -20.094 -13.547 -21.766 1 94.38 187 LYS A O 1
ATOM 1490 N N . TRP A 1 188 ? -19.922 -13.156 -19.594 1 96.44 188 TRP A N 1
ATOM 1491 C CA . TRP A 1 188 ? -19.172 -11.914 -19.766 1 96.44 188 TRP A CA 1
ATOM 1492 C C . TRP A 1 188 ? -17.688 -12.141 -19.531 1 96.44 188 TRP A C 1
ATOM 1494 O O . TRP A 1 188 ? -17.016 -11.336 -18.875 1 96.44 188 TRP A O 1
ATOM 1504 N N . ARG A 1 189 ? -17.094 -13.219 -20.031 1 95.44 189 ARG A N 1
ATOM 1505 C CA . ARG A 1 189 ? -15.734 -13.641 -19.734 1 95.44 189 ARG A CA 1
ATOM 1506 C C . ARG A 1 189 ? -14.727 -12.609 -20.219 1 95.44 189 ARG A C 1
ATOM 1508 O O . ARG A 1 189 ? -13.641 -12.477 -19.656 1 95.44 189 ARG A O 1
ATOM 1515 N N . ASP A 1 190 ? -14.992 -11.781 -21.219 1 95.19 190 ASP A N 1
ATOM 1516 C CA . ASP A 1 190 ? -14.055 -10.789 -21.766 1 95.19 190 ASP A CA 1
ATOM 1517 C C . ASP A 1 190 ? -13.859 -9.633 -20.781 1 95.19 190 ASP A C 1
ATOM 1519 O O . ASP A 1 190 ? -12.914 -8.859 -20.906 1 95.19 190 ASP A O 1
ATOM 1523 N N . ALA A 1 191 ? -14.766 -9.516 -19.797 1 97.69 191 ALA A N 1
ATOM 1524 C CA . ALA A 1 191 ? -14.703 -8.445 -18.797 1 97.69 191 ALA A CA 1
ATOM 1525 C C . ALA A 1 191 ? -13.852 -8.859 -17.594 1 97.69 191 ALA A C 1
ATOM 1527 O O . ALA A 1 191 ? -13.57 -8.039 -16.719 1 97.69 191 ALA A O 1
ATOM 1528 N N . ILE A 1 192 ? -13.398 -10.094 -17.594 1 98 192 ILE A N 1
ATOM 1529 C CA . ILE A 1 192 ? -12.758 -10.648 -16.406 1 98 192 ILE A CA 1
ATOM 1530 C C . ILE A 1 192 ? -11.312 -10.164 -16.328 1 98 192 ILE A C 1
ATOM 1532 O O . ILE A 1 192 ? -10.531 -10.359 -17.266 1 98 192 ILE A O 1
ATOM 1536 N N . LYS A 1 193 ? -10.984 -9.484 -15.273 1 98.5 193 LYS A N 1
ATOM 1537 C CA . LYS A 1 193 ? -9.617 -9.133 -14.883 1 98.5 193 LYS A CA 1
ATOM 1538 C C . LYS A 1 193 ? -9.102 -10.055 -13.781 1 98.5 193 LYS A C 1
ATOM 1540 O O . LYS A 1 193 ? -9.57 -9.984 -12.641 1 98.5 193 LYS A O 1
ATOM 1545 N N . LEU A 1 194 ? -8.109 -10.875 -14.102 1 98.56 194 LEU A N 1
ATOM 1546 C CA . LEU A 1 194 ? -7.555 -11.773 -13.102 1 98.56 194 LEU A CA 1
ATOM 1547 C C . LEU A 1 194 ? -6.504 -11.062 -12.258 1 98.56 194 LEU A C 1
ATOM 1549 O O . LEU A 1 194 ? -5.555 -10.484 -12.789 1 98.56 194 LEU A O 1
ATOM 1553 N N . VAL A 1 195 ? -6.703 -11.102 -10.953 1 98.62 195 VAL A N 1
ATOM 1554 C CA . VAL A 1 195 ? -5.793 -10.5 -9.992 1 98.62 195 VAL A CA 1
ATOM 1555 C C . VAL A 1 195 ? -5.367 -11.539 -8.961 1 98.62 195 VAL A C 1
ATOM 1557 O O . VAL A 1 195 ? -6.168 -11.945 -8.117 1 98.62 195 VAL A O 1
ATOM 1560 N N . GLN A 1 196 ? -4.121 -11.875 -9 1 96.94 196 GLN A N 1
ATOM 1561 C CA . GLN A 1 196 ? -3.625 -12.922 -8.117 1 96.94 196 GLN A CA 1
ATOM 1562 C C . GLN A 1 196 ? -3.062 -12.336 -6.824 1 96.94 196 GLN A C 1
ATOM 1564 O O . GLN A 1 196 ? -2.281 -11.383 -6.859 1 96.94 196 GLN A O 1
ATOM 1569 N N . MET A 1 197 ? -3.434 -12.922 -5.676 1 95.75 197 MET A N 1
ATOM 1570 C CA . MET A 1 197 ? -2.883 -12.523 -4.383 1 95.75 197 MET A CA 1
ATOM 1571 C C . MET A 1 197 ? -1.462 -13.055 -4.211 1 95.75 197 MET A C 1
ATOM 1573 O O . MET A 1 197 ? -1.146 -14.156 -4.66 1 95.75 197 MET A O 1
ATOM 1577 N N . THR A 1 198 ? -0.67 -12.258 -3.648 1 94.12 198 THR A N 1
ATOM 1578 C CA . THR A 1 198 ? 0.674 -12.633 -3.223 1 94.12 198 THR A CA 1
ATOM 1579 C C . THR A 1 198 ? 0.931 -12.18 -1.788 1 94.12 198 THR A C 1
ATOM 1581 O O . THR A 1 198 ? -0.007 -11.867 -1.052 1 94.12 198 THR A O 1
ATOM 1584 N N . ALA A 1 199 ? 2.217 -12.32 -1.395 1 94.25 199 ALA A N 1
ATOM 1585 C CA . ALA A 1 199 ? 2.635 -11.836 -0.082 1 94.25 199 ALA A CA 1
ATOM 1586 C C . ALA A 1 199 ? 3.588 -10.656 -0.213 1 94.25 199 ALA A C 1
ATOM 1588 O O . ALA A 1 199 ? 4.551 -10.703 -0.982 1 94.25 199 ALA A O 1
ATOM 1589 N N . GLU A 1 200 ? 3.287 -9.57 0.51 1 95.25 200 GLU A N 1
ATOM 1590 C CA . GLU A 1 200 ? 4.195 -8.453 0.738 1 95.25 200 GLU A CA 1
ATOM 1591 C C . GLU A 1 200 ? 4.586 -7.781 -0.575 1 95.25 200 GLU A C 1
ATOM 1593 O O . GLU A 1 200 ? 5.691 -7.25 -0.703 1 95.25 200 GLU A O 1
ATOM 1598 N N . GLY A 1 201 ? 3.73 -7.93 -1.559 1 95.88 201 GLY A N 1
ATOM 1599 C CA . GLY A 1 201 ? 3.992 -7.289 -2.84 1 95.88 201 GLY A CA 1
ATOM 1600 C C . GLY A 1 201 ? 5.039 -8.016 -3.664 1 95.88 201 GLY A C 1
ATOM 1601 O O . GLY A 1 201 ? 5.566 -7.461 -4.633 1 95.88 201 GLY A O 1
ATOM 1602 N N . LEU A 1 202 ? 5.348 -9.219 -3.355 1 97.12 202 LEU A N 1
ATOM 1603 C CA . LEU A 1 202 ? 6.383 -9.984 -4.043 1 97.12 202 LEU A CA 1
ATOM 1604 C C . LEU A 1 202 ? 5.859 -10.555 -5.355 1 97.12 202 LEU A C 1
ATOM 1606 O O . LEU A 1 202 ? 4.645 -10.594 -5.582 1 97.12 202 LEU A O 1
ATOM 1610 N N . ALA A 1 203 ? 6.801 -10.914 -6.188 1 96.44 203 ALA A N 1
ATOM 1611 C CA . ALA A 1 203 ? 6.477 -11.438 -7.512 1 96.44 203 ALA A CA 1
ATOM 1612 C C . ALA A 1 203 ? 5.949 -12.867 -7.426 1 96.44 203 ALA A C 1
ATOM 1614 O O . ALA A 1 203 ? 6.184 -13.562 -6.434 1 96.44 203 ALA A O 1
ATOM 1615 N N . ILE A 1 204 ? 5.211 -13.219 -8.391 1 94.31 204 ILE A N 1
ATOM 1616 C CA . ILE A 1 204 ? 4.809 -14.609 -8.57 1 94.31 204 ILE A CA 1
ATOM 1617 C C . ILE A 1 204 ? 5.75 -15.297 -9.555 1 94.31 204 ILE A C 1
ATOM 1619 O O . ILE A 1 204 ? 6.422 -14.625 -10.344 1 94.31 204 ILE A O 1
ATOM 1623 N N . PRO A 1 205 ? 5.773 -16.625 -9.516 1 93.31 205 PRO A N 1
ATOM 1624 C CA . PRO A 1 205 ? 6.566 -17.312 -10.531 1 93.31 205 PRO A CA 1
ATOM 1625 C C . PRO A 1 205 ? 6.113 -16.984 -11.953 1 93.31 205 PRO A C 1
ATOM 1627 O O . PRO A 1 205 ? 4.918 -16.828 -12.203 1 93.31 205 PRO A O 1
ATOM 1630 N N . ASP A 1 206 ? 7.051 -16.984 -12.859 1 93.25 206 ASP A N 1
ATOM 1631 C CA . ASP A 1 206 ? 6.785 -16.609 -14.242 1 93.25 206 ASP A CA 1
ATOM 1632 C C . ASP A 1 206 ? 5.734 -17.531 -14.867 1 93.25 206 ASP A C 1
ATOM 1634 O O . ASP A 1 206 ? 4.895 -17.078 -15.648 1 93.25 206 ASP A O 1
ATOM 1638 N N . PHE A 1 207 ? 5.785 -18.781 -14.508 1 95.38 207 PHE A N 1
ATOM 1639 C CA . PHE A 1 207 ? 4.875 -19.703 -15.156 1 95.38 207 PHE A CA 1
ATOM 1640 C C . PHE A 1 207 ? 3.432 -19.422 -14.758 1 95.38 207 PHE A C 1
ATOM 1642 O O . PHE A 1 207 ? 2.496 -19.844 -15.438 1 95.38 207 PHE A O 1
ATOM 1649 N N . ASN A 1 208 ? 3.225 -18.719 -13.602 1 97.06 208 ASN A N 1
ATOM 1650 C CA . ASN A 1 208 ? 1.862 -18.312 -13.266 1 97.06 208 ASN A CA 1
ATOM 1651 C C . ASN A 1 208 ? 1.274 -17.406 -14.336 1 97.06 208 ASN A C 1
ATOM 1653 O O . ASN A 1 208 ? 0.166 -17.641 -14.82 1 97.06 208 ASN A O 1
ATOM 1657 N N . TYR A 1 209 ? 2.055 -16.422 -14.75 1 95.81 209 TYR A N 1
ATOM 1658 C CA . TYR A 1 209 ? 1.605 -15.5 -15.781 1 95.81 209 TYR A CA 1
ATOM 1659 C C . TYR A 1 209 ? 1.354 -16.234 -17.094 1 95.81 209 TYR A C 1
ATOM 1661 O O . TYR A 1 209 ? 0.337 -16 -17.75 1 95.81 209 TYR A O 1
ATOM 1669 N N . ALA A 1 210 ? 2.266 -17.078 -17.375 1 96.5 210 ALA A N 1
ATOM 1670 C CA . ALA A 1 210 ? 2.184 -17.812 -18.641 1 96.5 210 ALA A CA 1
ATOM 1671 C C . ALA A 1 210 ? 0.922 -18.672 -18.703 1 96.5 210 ALA A C 1
ATOM 1673 O O . ALA A 1 210 ? 0.315 -18.812 -19.766 1 96.5 210 ALA A O 1
ATOM 1674 N N . LEU A 1 211 ? 0.549 -19.219 -17.609 1 97.81 211 LEU A N 1
ATOM 1675 C CA . LEU A 1 211 ? -0.613 -20.109 -17.562 1 97.81 211 LEU A CA 1
ATOM 1676 C C . LEU A 1 211 ? -1.905 -19.297 -17.5 1 97.81 211 LEU A C 1
ATOM 1678 O O . LEU A 1 211 ? -2.938 -19.719 -18.016 1 97.81 211 LEU A O 1
ATOM 1682 N N . LEU A 1 212 ? -1.856 -18.141 -16.906 1 98.31 212 LEU A N 1
ATOM 1683 C CA . LEU A 1 212 ? -3.07 -17.375 -16.625 1 98.31 212 LEU A CA 1
ATOM 1684 C C . LEU A 1 212 ? -3.441 -16.5 -17.812 1 98.31 212 LEU A C 1
ATOM 1686 O O . LEU A 1 212 ? -4.625 -16.344 -18.125 1 98.31 212 LEU A O 1
ATOM 1690 N N . GLN A 1 213 ? -2.5 -15.961 -18.5 1 97.31 213 GLN A N 1
ATOM 1691 C CA . GLN A 1 213 ? -2.732 -14.914 -19.484 1 97.31 213 GLN A CA 1
ATOM 1692 C C . GLN A 1 213 ? -3.588 -15.43 -20.641 1 97.31 213 GLN A C 1
ATOM 1694 O O . GLN A 1 213 ? -4.449 -14.711 -21.156 1 97.31 213 GLN A O 1
ATOM 1699 N N . PRO A 1 214 ? -3.488 -16.672 -21.031 1 96.56 214 PRO A N 1
ATOM 1700 C CA . PRO A 1 214 ? -4.293 -17.156 -22.156 1 96.56 214 PRO A CA 1
ATOM 1701 C C . PRO A 1 214 ? -5.781 -17.234 -21.828 1 96.56 214 PRO A C 1
ATOM 1703 O O . PRO A 1 214 ? -6.609 -17.391 -22.734 1 96.56 214 PRO A O 1
ATOM 1706 N N . MET A 1 215 ? -6.168 -17.078 -20.625 1 96.19 215 MET A N 1
ATOM 1707 C CA . MET A 1 215 ? -7.555 -17.281 -20.234 1 96.19 215 MET A CA 1
ATOM 1708 C C . MET A 1 215 ? -8.336 -15.977 -20.281 1 96.19 215 MET A C 1
ATOM 1710 O O . MET A 1 215 ? -9.562 -15.977 -20.156 1 96.19 215 MET A O 1
ATOM 1714 N N . THR A 1 216 ? -7.633 -14.914 -20.375 1 95.19 216 THR A N 1
ATOM 1715 C CA . THR A 1 216 ? -8.289 -13.617 -20.281 1 95.19 216 THR A CA 1
ATOM 1716 C C . THR A 1 216 ? -7.73 -12.656 -21.328 1 95.19 216 THR A C 1
ATOM 1718 O O . THR A 1 216 ? -6.582 -12.805 -21.766 1 95.19 216 THR A O 1
ATOM 1721 N N . SER A 1 217 ? -8.602 -11.703 -21.719 1 94.94 217 SER A N 1
ATOM 1722 C CA . SER A 1 217 ? -8.188 -10.688 -22.672 1 94.94 217 SER A CA 1
ATOM 1723 C C . SER A 1 217 ? -7.5 -9.516 -21.969 1 94.94 217 SER A C 1
ATOM 1725 O O . SER A 1 217 ? -6.871 -8.68 -22.625 1 94.94 217 SER A O 1
ATOM 1727 N N . LEU A 1 218 ? -7.621 -9.43 -20.719 1 97.75 218 LEU A N 1
ATOM 1728 C CA . LEU A 1 218 ? -7.02 -8.352 -19.953 1 97.75 218 LEU A CA 1
ATOM 1729 C C . LEU A 1 218 ? -5.738 -8.828 -19.266 1 97.75 218 LEU A C 1
ATOM 1731 O O . LEU A 1 218 ? -5.602 -10.016 -18.953 1 97.75 218 LEU A O 1
ATOM 1735 N N . SER A 1 219 ? -4.824 -7.914 -19.094 1 97.31 219 SER A N 1
ATOM 1736 C CA . SER A 1 219 ? -3.535 -8.289 -18.516 1 97.31 219 SER A CA 1
ATOM 1737 C C . SER A 1 219 ? -3.695 -8.805 -17.094 1 97.31 219 SER A C 1
ATOM 1739 O O . SER A 1 219 ? -4.422 -8.219 -16.281 1 97.31 219 SER A O 1
ATOM 1741 N N . VAL A 1 220 ? -3.053 -9.906 -16.797 1 98.06 220 VAL A N 1
ATOM 1742 C CA . VAL A 1 220 ? -3.018 -10.461 -15.453 1 98.06 220 VAL A CA 1
ATOM 1743 C C . VAL A 1 220 ? -2.092 -9.625 -14.578 1 98.06 220 VAL A C 1
ATOM 1745 O O . VAL A 1 220 ? -0.995 -9.25 -15 1 98.06 220 VAL A O 1
ATOM 1748 N N . GLU A 1 221 ? -2.562 -9.328 -13.383 1 97.38 221 GLU A N 1
ATOM 1749 C CA . GLU A 1 221 ? -1.753 -8.547 -12.453 1 97.38 221 GLU A CA 1
ATOM 1750 C C . GLU A 1 221 ? -1.778 -9.156 -11.055 1 97.38 221 GLU A C 1
ATOM 1752 O O . GLU A 1 221 ? -2.736 -9.844 -10.688 1 97.38 221 GLU A O 1
ATOM 1757 N N . THR A 1 222 ? -0.661 -8.93 -10.336 1 97.62 222 THR A N 1
ATOM 1758 C CA . THR A 1 222 ? -0.692 -9.227 -8.914 1 97.62 222 THR A CA 1
ATOM 1759 C C . THR A 1 222 ? -1.537 -8.203 -8.164 1 97.62 222 THR A C 1
ATOM 1761 O O . THR A 1 222 ? -1.755 -7.094 -8.656 1 97.62 222 THR A O 1
ATOM 1764 N N . TRP A 1 223 ? -1.977 -8.562 -7.008 1 97.88 223 TRP A N 1
ATOM 1765 C CA . TRP A 1 223 ? -2.713 -7.637 -6.148 1 97.88 223 TRP A CA 1
ATOM 1766 C C . TRP A 1 223 ? -1.92 -6.355 -5.918 1 97.88 223 TRP A C 1
ATOM 1768 O O . TRP A 1 223 ? -2.475 -5.258 -5.969 1 97.88 223 TRP A O 1
ATOM 1778 N N . ALA A 1 224 ? -0.618 -6.5 -5.703 1 97.38 224 ALA A N 1
ATOM 1779 C CA . ALA A 1 224 ? 0.237 -5.348 -5.441 1 97.38 224 ALA A CA 1
ATOM 1780 C C . ALA A 1 224 ? 0.248 -4.391 -6.629 1 97.38 224 ALA A C 1
ATOM 1782 O O . ALA A 1 224 ? 0.07 -3.182 -6.465 1 97.38 224 ALA A O 1
ATOM 1783 N N . ASP A 1 225 ? 0.404 -4.875 -7.824 1 96.88 225 ASP A N 1
ATOM 1784 C CA . ASP A 1 225 ? 0.429 -4.039 -9.023 1 96.88 225 ASP A CA 1
ATOM 1785 C C . ASP A 1 225 ? -0.95 -3.449 -9.312 1 96.88 225 ASP A C 1
ATOM 1787 O O . ASP A 1 225 ? -1.072 -2.258 -9.602 1 96.88 225 ASP A O 1
ATOM 1791 N N . PHE A 1 226 ? -1.954 -4.238 -9.148 1 98.06 226 PHE A N 1
ATOM 1792 C CA . PHE A 1 226 ? -3.336 -3.898 -9.461 1 98.06 226 PHE A CA 1
ATOM 1793 C C . PHE A 1 226 ? -3.826 -2.756 -8.578 1 98.06 226 PHE A C 1
ATOM 1795 O O . PHE A 1 226 ? -4.609 -1.913 -9.023 1 98.06 226 PHE A O 1
ATOM 1802 N N . THR A 1 227 ? -3.334 -2.697 -7.352 1 98 227 THR A N 1
ATOM 1803 C CA . THR A 1 227 ? -3.898 -1.767 -6.383 1 98 227 THR A CA 1
ATOM 1804 C C . THR A 1 227 ? -2.973 -0.568 -6.184 1 98 227 THR A C 1
ATOM 1806 O O . THR A 1 227 ? -3.254 0.31 -5.363 1 98 227 THR A O 1
ATOM 1809 N N . SER A 1 228 ? -1.914 -0.544 -6.883 1 96.5 228 SER A N 1
ATOM 1810 C CA . SER A 1 228 ? -0.986 0.566 -6.695 1 96.5 228 SER A CA 1
ATOM 1811 C C . SER A 1 228 ? -1.655 1.902 -7 1 96.5 228 SER A C 1
ATOM 1813 O O . SER A 1 228 ? -2.371 2.031 -7.996 1 96.5 228 SER A O 1
ATOM 1815 N N . ARG A 1 229 ? -1.423 2.857 -6.125 1 97.12 229 ARG A N 1
ATOM 1816 C CA . ARG A 1 229 ? -1.921 4.203 -6.383 1 97.12 229 ARG A CA 1
ATOM 1817 C C . ARG A 1 229 ? -1.326 4.773 -7.664 1 97.12 229 ARG A C 1
ATOM 1819 O O . ARG A 1 229 ? -0.129 4.625 -7.918 1 97.12 229 ARG A O 1
ATOM 1826 N N . LEU A 1 230 ? -2.152 5.453 -8.383 1 95.88 230 LEU A N 1
ATOM 1827 C CA . LEU A 1 230 ? -1.712 6.012 -9.656 1 95.88 230 LEU A CA 1
ATOM 1828 C C . LEU A 1 230 ? -1.258 7.457 -9.492 1 95.88 230 LEU A C 1
ATOM 1830 O O . LEU A 1 230 ? -2.012 8.297 -8.984 1 95.88 230 LEU A O 1
ATOM 1834 N N . LEU A 1 231 ? -0.017 7.676 -9.898 1 93.94 231 LEU A N 1
ATOM 1835 C CA . LEU A 1 231 ? 0.416 9.062 -10.039 1 93.94 231 LEU A CA 1
ATOM 1836 C C . LEU A 1 231 ? -0.42 9.797 -11.086 1 93.94 231 LEU A C 1
ATOM 1838 O O . LEU A 1 231 ? -0.986 9.164 -11.977 1 93.94 231 LEU A O 1
ATOM 1842 N N . PRO A 1 232 ? -0.476 11.102 -10.867 1 90.88 232 PRO A N 1
ATOM 1843 C CA . PRO A 1 232 ? -1.157 11.852 -11.922 1 90.88 232 PRO A CA 1
ATOM 1844 C C . PRO A 1 232 ? -0.6 11.547 -13.312 1 90.88 232 PRO A C 1
ATOM 1846 O O . PRO A 1 232 ? 0.612 11.625 -13.523 1 90.88 232 PRO A O 1
ATOM 1849 N N . GLY A 1 233 ? -1.491 11.039 -14.18 1 90.56 233 GLY A N 1
ATOM 1850 C CA . GLY A 1 233 ? -1.11 10.742 -15.547 1 90.56 233 GLY A CA 1
ATOM 1851 C C . GLY A 1 233 ? -0.692 9.297 -15.75 1 90.56 233 GLY A C 1
ATOM 1852 O O . GLY A 1 233 ? -0.514 8.852 -16.891 1 90.56 233 GLY A O 1
ATOM 1853 N N . ALA A 1 234 ? -0.597 8.578 -14.75 1 94.38 234 ALA A N 1
ATOM 1854 C CA . ALA A 1 234 ? -0.015 7.242 -14.844 1 94.38 234 ALA A CA 1
ATOM 1855 C C . ALA A 1 234 ? -1.033 6.238 -15.375 1 94.38 234 ALA A C 1
ATOM 1857 O O . ALA A 1 234 ? -0.667 5.145 -15.812 1 94.38 234 ALA A O 1
ATOM 1858 N N . SER A 1 235 ? -2.289 6.59 -15.391 1 93.94 235 SER A N 1
ATOM 1859 C CA . SER A 1 235 ? -3.326 5.66 -15.836 1 93.94 235 SER A CA 1
ATOM 1860 C C . SER A 1 235 ? -3.115 5.242 -17.281 1 93.94 235 SER A C 1
ATOM 1862 O O . SER A 1 235 ? -3.461 4.125 -17.672 1 93.94 235 SER A O 1
ATOM 1864 N N . SER A 1 236 ? -2.451 6.059 -18.047 1 92.94 236 SER A N 1
ATOM 1865 C CA . SER A 1 236 ? -2.33 5.824 -19.484 1 92.94 236 SER A CA 1
ATOM 1866 C C . SER A 1 236 ? -1.002 5.156 -19.828 1 92.94 236 SER A C 1
ATOM 1868 O O . SER A 1 236 ? -0.721 4.883 -21 1 92.94 236 SER A O 1
ATOM 1870 N N . LEU A 1 237 ? -0.204 4.91 -18.844 1 93.44 237 LEU A N 1
ATOM 1871 C CA . LEU A 1 237 ? 1.052 4.207 -19.062 1 93.44 237 LEU A CA 1
ATOM 1872 C C . LEU A 1 237 ? 0.814 2.707 -19.203 1 93.44 237 LEU A C 1
ATOM 1874 O O . LEU A 1 237 ? 0.987 1.954 -18.25 1 93.44 237 LEU A O 1
ATOM 1878 N N . VAL A 1 238 ? 0.452 2.342 -20.391 1 93.88 238 VAL A N 1
ATOM 1879 C CA . VAL A 1 238 ? 0.092 0.951 -20.641 1 93.88 238 VAL A CA 1
ATOM 1880 C C . VAL A 1 238 ? 1.197 0.271 -21.453 1 93.88 238 VAL A C 1
ATOM 1882 O O . VAL A 1 238 ? 1.7 0.835 -22.422 1 93.88 238 VAL A O 1
ATOM 1885 N N . GLN A 1 239 ? 1.611 -0.882 -20.984 1 90.75 239 GLN A N 1
ATOM 1886 C CA . GLN A 1 239 ? 2.609 -1.682 -21.688 1 90.75 239 GLN A CA 1
ATOM 1887 C C . GLN A 1 239 ? 2.002 -2.381 -22.906 1 90.75 239 GLN A C 1
ATOM 1889 O O . GLN A 1 239 ? 0.789 -2.592 -22.953 1 90.75 239 GLN A O 1
ATOM 1894 N N . PRO A 1 240 ? 2.84 -2.74 -23.859 1 92.19 240 PRO A N 1
ATOM 1895 C CA . PRO A 1 240 ? 2.318 -3.521 -24.984 1 92.19 240 PRO A CA 1
ATOM 1896 C C . PRO A 1 240 ? 1.716 -4.855 -24.547 1 92.19 240 PRO A C 1
ATOM 1898 O O . PRO A 1 240 ? 2.18 -5.457 -23.562 1 92.19 240 PRO A O 1
ATOM 1901 N N . GLY A 1 241 ? 0.69 -5.273 -25.281 1 93.94 241 GLY A N 1
ATOM 1902 C CA . GLY A 1 241 ? 0.01 -6.512 -24.938 1 93.94 241 GLY A CA 1
ATOM 1903 C C . GLY A 1 241 ? -1.42 -6.301 -24.469 1 93.94 241 GLY A C 1
ATOM 1904 O O . GLY A 1 241 ? -2.094 -5.375 -24.938 1 93.94 241 GLY A O 1
ATOM 1905 N N . ALA A 1 242 ? -1.86 -7.273 -23.656 1 95.94 242 ALA A N 1
ATOM 1906 C CA . ALA A 1 242 ? -3.221 -7.188 -23.125 1 95.94 242 ALA A CA 1
ATOM 1907 C C . ALA A 1 242 ? -3.402 -5.93 -22.281 1 95.94 242 ALA A C 1
ATOM 1909 O O . ALA A 1 242 ? -2.547 -5.602 -21.453 1 95.94 242 ALA A O 1
ATOM 1910 N N . PRO A 1 243 ? -4.48 -5.211 -22.516 1 97.31 243 PRO A N 1
ATOM 1911 C CA . PRO A 1 243 ? -4.707 -4 -21.734 1 97.31 243 PRO A CA 1
ATOM 1912 C C . PRO A 1 243 ? -5.023 -4.297 -20.266 1 97.31 243 PRO A C 1
ATOM 1914 O O . PRO A 1 243 ? -5.484 -5.395 -19.938 1 97.31 243 PRO A O 1
ATOM 1917 N N . PRO A 1 244 ? -4.754 -3.357 -19.406 1 97.62 244 PRO A N 1
ATOM 1918 C CA . PRO A 1 244 ? -4.992 -3.6 -17.984 1 97.62 244 PRO A CA 1
ATOM 1919 C C . PRO A 1 244 ? -6.477 -3.6 -17.625 1 97.62 244 PRO A C 1
ATOM 1921 O O . PRO A 1 244 ? -6.852 -4.059 -16.547 1 97.62 244 PRO A O 1
ATOM 1924 N N . SER A 1 245 ? -7.324 -3.045 -18.469 1 97.94 245 SER A N 1
ATOM 1925 C CA . SER A 1 245 ? -8.773 -3.023 -18.281 1 97.94 245 SER A CA 1
ATOM 1926 C C . SER A 1 245 ? -9.5 -2.959 -19.625 1 97.94 245 SER A C 1
ATOM 1928 O O . SER A 1 245 ? -8.875 -2.783 -20.656 1 97.94 245 SER A O 1
ATOM 1930 N N . ALA A 1 246 ? -10.844 -3.156 -19.484 1 97.12 246 ALA A N 1
ATOM 1931 C CA . ALA A 1 246 ? -11.672 -3.068 -20.688 1 97.12 246 ALA A CA 1
ATOM 1932 C C . ALA A 1 246 ? -11.633 -1.662 -21.281 1 97.12 246 ALA A C 1
ATOM 1934 O O . ALA A 1 246 ? -11.836 -1.479 -22.484 1 97.12 246 ALA A O 1
ATOM 1935 N N . GLU A 1 247 ? -11.266 -0.675 -20.484 1 95.31 247 GLU A N 1
ATOM 1936 C CA . GLU A 1 247 ? -11.195 0.716 -20.922 1 95.31 247 GLU A CA 1
ATOM 1937 C C . GLU A 1 247 ? -9.867 1.007 -21.609 1 95.31 247 GLU A C 1
ATOM 1939 O O . GLU A 1 247 ? -9.695 2.068 -22.219 1 95.31 247 GLU A O 1
ATOM 1944 N N . GLY A 1 248 ? -8.922 0.107 -21.453 1 96 248 GLY A N 1
ATOM 1945 C CA . GLY A 1 248 ? -7.668 0.237 -22.172 1 96 248 GLY A CA 1
ATOM 1946 C C . GLY A 1 248 ? -6.57 0.889 -21.359 1 96 248 GLY A C 1
ATOM 1947 O O . GLY A 1 248 ? -5.434 1.014 -21.812 1 96 248 GLY A O 1
ATOM 1948 N N . HIS A 1 249 ? -6.895 1.382 -20.188 1 96.56 249 HIS A N 1
ATOM 1949 C CA . HIS A 1 249 ? -5.934 2.008 -19.281 1 96.56 249 HIS A CA 1
ATOM 1950 C C . HIS A 1 249 ? -6.059 1.452 -17.875 1 96.56 249 HIS A C 1
ATOM 1952 O O . HIS A 1 249 ? -6.941 0.632 -17.594 1 96.56 249 HIS A O 1
ATOM 1958 N N . HIS A 1 250 ? -5.105 1.808 -17.031 1 97.44 250 HIS A N 1
ATOM 1959 C CA . HIS A 1 250 ? -5.191 1.339 -15.656 1 97.44 250 HIS A CA 1
ATOM 1960 C C . HIS A 1 250 ? -6.414 1.915 -14.953 1 97.44 250 HIS A C 1
ATOM 1962 O O . HIS A 1 250 ? -6.566 3.137 -14.867 1 97.44 250 HIS A O 1
ATOM 1968 N N . HIS A 1 251 ? -7.277 1.079 -14.539 1 97.25 251 HIS A N 1
ATOM 1969 C CA . HIS A 1 251 ? -8.492 1.447 -13.828 1 97.25 251 HIS A CA 1
ATOM 1970 C C . HIS A 1 251 ? -8.453 0.981 -12.375 1 97.25 251 HIS A C 1
ATOM 1972 O O . HIS A 1 251 ? -7.934 -0.1 -12.086 1 97.25 251 HIS A O 1
ATOM 1978 N N . ARG A 1 252 ? -9.023 1.828 -11.445 1 98.44 252 ARG A N 1
ATOM 1979 C CA . ARG A 1 252 ? -8.875 1.505 -10.031 1 98.44 252 ARG A CA 1
ATOM 1980 C C . ARG A 1 252 ? -10.242 1.421 -9.344 1 98.44 252 ARG A C 1
ATOM 1982 O O . ARG A 1 252 ? -10.32 1.129 -8.156 1 98.44 252 ARG A O 1
ATOM 1989 N N . CYS A 1 253 ? -11.336 1.741 -10.023 1 98.81 253 CYS A N 1
ATOM 1990 C CA . CYS A 1 253 ? -12.672 1.719 -9.445 1 98.81 253 CYS A CA 1
ATOM 1991 C C . CYS A 1 253 ? -13.625 0.867 -10.281 1 98.81 253 CYS A C 1
ATOM 1993 O O . CYS A 1 253 ? -13.664 1 -11.5 1 98.81 253 CYS A O 1
ATOM 1995 N N . PHE A 1 254 ? -14.414 0.004 -9.609 1 98.81 254 PHE A N 1
ATOM 1996 C CA . PHE A 1 254 ? -15.203 -1.009 -10.297 1 98.81 254 PHE A CA 1
ATOM 1997 C C . PHE A 1 254 ? -16.594 -1.115 -9.688 1 98.81 254 PHE A C 1
ATOM 1999 O O . PHE A 1 254 ? -16.75 -1.03 -8.469 1 98.81 254 PHE A O 1
ATOM 2006 N N . GLU A 1 255 ? -17.578 -1.318 -10.555 1 98.62 255 GLU A N 1
ATOM 2007 C CA . GLU A 1 255 ? -18.938 -1.541 -10.086 1 98.62 255 GLU A CA 1
ATOM 2008 C C . GLU A 1 255 ? -19.047 -2.852 -9.312 1 98.62 255 GLU A C 1
ATOM 2010 O O . GLU A 1 255 ? -19.797 -2.938 -8.328 1 98.62 255 GLU A O 1
ATOM 2015 N N . SER A 1 256 ? -18.297 -3.816 -9.859 1 98.62 256 SER A N 1
ATOM 2016 C CA . SER A 1 256 ? -18.312 -5.141 -9.242 1 98.62 256 SER A CA 1
ATOM 2017 C C . SER A 1 256 ? -16.906 -5.742 -9.203 1 98.62 256 SER A C 1
ATOM 2019 O O . SER A 1 256 ? -16.141 -5.602 -10.156 1 98.62 256 SER A O 1
ATOM 2021 N N . MET A 1 257 ? -16.625 -6.379 -8.133 1 98.69 257 MET A N 1
ATOM 2022 C CA . MET A 1 257 ? -15.391 -7.121 -7.934 1 98.69 257 MET A CA 1
ATOM 2023 C C . MET A 1 257 ? -15.633 -8.375 -7.098 1 98.69 257 MET A C 1
ATOM 2025 O O . MET A 1 257 ? -16.406 -8.344 -6.141 1 98.69 257 MET A O 1
ATOM 2029 N N . PHE A 1 258 ? -15.008 -9.422 -7.441 1 98.62 258 PHE A N 1
ATOM 2030 C CA . PHE A 1 258 ? -15.117 -10.641 -6.645 1 98.62 258 PHE A CA 1
ATOM 2031 C C . PHE A 1 258 ? -13.828 -10.906 -5.879 1 98.62 258 PHE A C 1
ATOM 2033 O O . PHE A 1 258 ? -12.734 -10.719 -6.414 1 98.62 258 PHE A O 1
ATOM 2040 N N . VAL A 1 259 ? -13.945 -11.305 -4.625 1 98.06 259 VAL A N 1
ATOM 2041 C CA . VAL A 1 259 ? -12.828 -11.781 -3.812 1 98.06 259 VAL A CA 1
ATOM 2042 C C . VAL A 1 259 ? -13.07 -13.234 -3.412 1 98.06 259 VAL A C 1
ATOM 2044 O O . VAL A 1 259 ? -14 -13.531 -2.658 1 98.06 259 VAL A O 1
ATOM 2047 N N . CYS A 1 260 ? -12.219 -14.078 -3.934 1 95.94 260 CYS A N 1
ATOM 2048 C CA . CYS A 1 260 ? -12.336 -15.5 -3.654 1 95.94 260 CYS A CA 1
ATOM 2049 C C . CYS A 1 260 ? -11.297 -15.938 -2.625 1 95.94 260 CYS A C 1
ATOM 2051 O O . CYS A 1 260 ? -10.125 -16.109 -2.955 1 95.94 260 CYS A O 1
ATOM 2053 N N . THR A 1 261 ? -11.703 -16.234 -1.37 1 93.12 261 THR A N 1
ATOM 2054 C CA . THR A 1 261 ? -10.773 -16.438 -0.261 1 93.12 261 THR A CA 1
ATOM 2055 C C . THR A 1 261 ? -10.477 -17.922 -0.081 1 93.12 261 THR A C 1
ATOM 2057 O O . THR A 1 261 ? -9.68 -18.312 0.778 1 93.12 261 THR A O 1
ATOM 2060 N N . HIS A 1 262 ? -11.094 -18.734 -0.878 1 85.12 262 HIS A N 1
ATOM 2061 C CA . HIS A 1 262 ? -10.898 -20.188 -0.806 1 85.12 262 HIS A CA 1
ATOM 2062 C C . HIS A 1 262 ? -10.812 -20.797 -2.199 1 85.12 262 HIS A C 1
ATOM 2064 O O . HIS A 1 262 ? -10.867 -20.078 -3.201 1 85.12 262 HIS A O 1
ATOM 2070 N N . GLY A 1 263 ? -10.531 -22.031 -2.252 1 79.5 263 GLY A N 1
ATOM 2071 C CA . GLY A 1 263 ? -10.477 -22.719 -3.537 1 79.5 263 GLY A CA 1
ATOM 2072 C C . GLY A 1 263 ? -11.789 -22.703 -4.285 1 79.5 263 GLY A C 1
ATOM 2073 O O . GLY A 1 263 ? -12.859 -22.688 -3.67 1 79.5 263 GLY A O 1
ATOM 2074 N N . LEU A 1 264 ? -11.734 -22.5 -5.594 1 84.12 264 LEU A N 1
ATOM 2075 C CA . LEU A 1 264 ? -12.914 -22.5 -6.453 1 84.12 264 LEU A CA 1
ATOM 2076 C C . LEU A 1 264 ? -13.508 -23.906 -6.562 1 84.12 264 LEU A C 1
ATOM 2078 O O . LEU A 1 264 ? -12.781 -24.875 -6.824 1 84.12 264 LEU A O 1
ATOM 2082 N N . ASN A 1 265 ? -14.719 -24 -6.18 1 79.88 265 ASN A N 1
ATOM 2083 C CA . ASN A 1 265 ? -15.406 -25.281 -6.277 1 79.88 265 ASN A CA 1
ATOM 2084 C C . ASN A 1 265 ? -16.047 -25.469 -7.648 1 79.88 265 ASN A C 1
ATOM 2086 O O . ASN A 1 265 ? -16.875 -24.656 -8.062 1 79.88 265 ASN A O 1
ATOM 2090 N N . ILE A 1 266 ? -15.516 -26.422 -8.32 1 76.88 266 ILE A N 1
ATOM 2091 C CA . ILE A 1 266 ? -16.078 -26.703 -9.633 1 76.88 266 ILE A CA 1
ATOM 2092 C C . ILE A 1 266 ? -16.578 -28.141 -9.672 1 76.88 266 ILE A C 1
ATOM 2094 O O . ILE A 1 266 ? -16.047 -29.016 -8.984 1 76.88 266 ILE A O 1
ATOM 2098 N N . THR A 1 267 ? -17.672 -28.375 -10.383 1 68 267 THR A N 1
ATOM 2099 C CA . THR A 1 267 ? -18.25 -29.703 -10.516 1 68 267 THR A CA 1
ATOM 2100 C C . THR A 1 267 ? -17.469 -30.531 -11.539 1 68 267 THR A C 1
ATOM 2102 O O . THR A 1 267 ? -17.312 -31.734 -11.375 1 68 267 THR A O 1
ATOM 2105 N N . ARG A 1 268 ? -17.062 -29.875 -12.602 1 70.56 268 ARG A N 1
ATOM 2106 C CA . ARG A 1 268 ? -16.25 -30.516 -13.641 1 70.56 268 ARG A CA 1
ATOM 2107 C C . ARG A 1 268 ? -14.891 -29.844 -13.766 1 70.56 268 ARG A C 1
ATOM 2109 O O . ARG A 1 268 ? -14.805 -28.656 -14.039 1 70.56 268 ARG A O 1
ATOM 2116 N N . TRP A 1 269 ? -13.898 -30.688 -13.555 1 78.56 269 TRP A N 1
ATOM 2117 C CA . TRP A 1 269 ? -12.531 -30.172 -13.57 1 78.56 269 TRP A CA 1
ATOM 2118 C C . TRP A 1 269 ? -11.93 -30.281 -14.969 1 78.56 269 TRP A C 1
ATOM 2120 O O . TRP A 1 269 ? -11.477 -31.359 -15.375 1 78.56 269 TRP A O 1
ATOM 2130 N N . PRO A 1 270 ? -11.781 -29.172 -15.703 1 85.06 270 PRO A N 1
ATOM 2131 C CA . PRO A 1 270 ? -11.336 -29.25 -17.094 1 85.06 270 PRO A CA 1
ATOM 2132 C C . PRO A 1 270 ? -9.812 -29.203 -17.234 1 85.06 270 PRO A C 1
ATOM 2134 O O . PRO A 1 270 ? -9.273 -28.359 -17.953 1 85.06 270 PRO A O 1
ATOM 2137 N N . LEU A 1 271 ? -9.102 -30.203 -16.672 1 86.94 271 LEU A N 1
ATOM 2138 C CA . LEU A 1 271 ? -7.645 -30.203 -16.609 1 86.94 271 LEU A CA 1
ATOM 2139 C C . LEU A 1 271 ? -7.043 -30.281 -18 1 86.94 271 LEU A C 1
ATOM 2141 O O . LEU A 1 271 ? -6.285 -29.391 -18.406 1 86.94 271 LEU A O 1
ATOM 2145 N N . HIS A 1 272 ? -7.418 -31.312 -18.766 1 88.06 272 HIS A N 1
ATOM 2146 C CA . HIS A 1 272 ? -6.84 -31.484 -20.094 1 88.06 272 HIS A CA 1
ATOM 2147 C C . HIS A 1 272 ? -7.344 -30.406 -21.047 1 88.06 272 HIS A C 1
ATOM 2149 O O . HIS A 1 272 ? -6.602 -29.953 -21.922 1 88.06 272 HIS A O 1
ATOM 2155 N N . ALA A 1 273 ? -8.641 -30.031 -20.875 1 88.12 273 ALA A N 1
ATOM 2156 C CA . ALA A 1 273 ? -9.164 -28.953 -21.703 1 88.12 273 ALA A CA 1
ATOM 2157 C C . ALA A 1 273 ? -8.352 -27.672 -21.516 1 88.12 273 ALA A C 1
ATOM 2159 O O . ALA A 1 273 ? -8.055 -26.969 -22.484 1 88.12 273 ALA A O 1
ATOM 2160 N N . PHE A 1 274 ? -8.102 -27.406 -20.328 1 92.5 274 PHE A N 1
ATOM 2161 C CA . PHE A 1 274 ? -7.273 -26.219 -20.078 1 92.5 274 PHE A CA 1
ATOM 2162 C C . PHE A 1 274 ? -5.891 -26.391 -20.688 1 92.5 274 PHE A C 1
ATOM 2164 O O . PHE A 1 274 ? -5.359 -25.453 -21.297 1 92.5 274 PHE A O 1
ATOM 2171 N N . GLY A 1 275 ? -5.27 -27.594 -20.422 1 91.75 275 GLY A N 1
ATOM 2172 C CA . GLY A 1 275 ? -3.984 -27.844 -21.062 1 91.75 275 GLY A CA 1
ATOM 2173 C C . GLY A 1 275 ? -3.992 -27.609 -22.547 1 91.75 275 GLY A C 1
ATOM 2174 O O . GLY A 1 275 ? -3.068 -26.984 -23.094 1 91.75 275 GLY A O 1
ATOM 2175 N N . ARG A 1 276 ? -5.016 -28.031 -23.203 1 91.19 276 ARG A N 1
ATOM 2176 C CA . ARG A 1 276 ? -5.137 -27.828 -24.641 1 91.19 276 ARG A CA 1
ATOM 2177 C C . ARG A 1 276 ? -5.277 -26.344 -24.969 1 91.19 276 ARG A C 1
ATOM 2179 O O . ARG A 1 276 ? -4.773 -25.891 -26 1 91.19 276 ARG A O 1
ATOM 2186 N N . HIS A 1 277 ? -5.988 -25.688 -24.125 1 93.75 277 HIS A N 1
ATOM 2187 C CA . HIS A 1 277 ? -6.133 -24.25 -24.312 1 93.75 277 HIS A CA 1
ATOM 2188 C C . HIS A 1 277 ? -4.777 -23.547 -24.266 1 93.75 277 HIS A C 1
ATOM 2190 O O . HIS A 1 277 ? -4.5 -22.672 -25.094 1 93.75 277 HIS A O 1
ATOM 2196 N N . VAL A 1 278 ? -3.957 -23.906 -23.375 1 96.12 278 VAL A N 1
ATOM 2197 C CA . VAL A 1 278 ? -2.627 -23.328 -23.219 1 96.12 278 VAL A CA 1
ATOM 2198 C C . VAL A 1 278 ? -1.777 -23.641 -24.438 1 96.12 278 VAL A C 1
ATOM 2200 O O . VAL A 1 278 ? -1.127 -22.75 -25 1 96.12 278 VAL A O 1
ATOM 2203 N N . VAL A 1 279 ? -1.823 -24.875 -24.859 1 94.56 279 VAL A N 1
ATOM 2204 C CA . VAL A 1 279 ? -1.038 -25.297 -26.016 1 94.56 279 VAL A CA 1
ATOM 2205 C C . VAL A 1 279 ? -1.463 -24.5 -27.25 1 94.56 279 VAL A C 1
ATOM 2207 O O . VAL A 1 279 ? -0.617 -24.031 -28.016 1 94.56 279 VAL A O 1
ATOM 2210 N N . LYS A 1 280 ? -2.752 -24.391 -27.438 1 93.94 280 LYS A N 1
ATOM 2211 C CA . LYS A 1 280 ? -3.258 -23.625 -28.562 1 93.94 280 LYS A CA 1
ATOM 2212 C C . LYS A 1 280 ? -2.766 -22.188 -28.516 1 93.94 280 LYS A C 1
ATOM 2214 O O . LYS A 1 280 ? -2.35 -21.625 -29.531 1 93.94 280 LYS A O 1
ATOM 2219 N N . ALA A 1 281 ? -2.766 -21.609 -27.391 1 95.38 281 ALA A N 1
ATOM 2220 C CA . ALA A 1 281 ? -2.387 -20.203 -27.219 1 95.38 281 ALA A CA 1
ATOM 2221 C C . ALA A 1 281 ? -0.91 -19.984 -27.531 1 95.38 281 ALA A C 1
ATOM 2223 O O . ALA A 1 281 ? -0.53 -18.953 -28.078 1 95.38 281 ALA A O 1
ATOM 2224 N N . TYR A 1 282 ? -0.093 -20.984 -27.234 1 96.12 282 TYR A N 1
ATOM 2225 C CA . TYR A 1 282 ? 1.347 -20.781 -27.359 1 96.12 282 TYR A CA 1
ATOM 2226 C C . TYR A 1 282 ? 1.914 -21.641 -28.484 1 96.12 282 TYR A C 1
ATOM 2228 O O . TYR A 1 282 ? 3.123 -21.875 -28.547 1 96.12 282 TYR A O 1
ATOM 2236 N N . ARG A 1 283 ? 1.121 -22.125 -29.328 1 94.38 283 ARG A N 1
ATOM 2237 C CA . ARG A 1 283 ? 1.529 -23.016 -30.422 1 94.38 283 ARG A CA 1
ATOM 2238 C C . ARG A 1 283 ? 2.613 -22.359 -31.281 1 94.38 283 ARG A C 1
ATOM 2240 O O . ARG A 1 283 ? 3.523 -23.031 -31.75 1 94.38 283 ARG A O 1
ATOM 2247 N N . HIS A 1 284 ? 2.57 -21.062 -31.438 1 92.69 284 HIS A N 1
ATOM 2248 C CA . HIS A 1 284 ? 3.486 -20.297 -32.281 1 92.69 284 HIS A CA 1
ATOM 2249 C C . HIS A 1 284 ? 4.906 -20.344 -31.734 1 92.69 284 HIS A C 1
ATOM 2251 O O . HIS A 1 284 ? 5.867 -20.047 -32.438 1 92.69 284 HIS A O 1
ATOM 2257 N N . LEU A 1 285 ? 5.082 -20.672 -30.484 1 94.19 285 LEU A N 1
ATOM 2258 C CA . LEU A 1 285 ? 6.402 -20.719 -29.859 1 94.19 285 LEU A CA 1
ATOM 2259 C C . LEU A 1 285 ? 7.035 -22.094 -30.031 1 94.19 285 LEU A C 1
ATOM 2261 O O . LEU A 1 285 ? 8.219 -22.281 -29.719 1 94.19 285 LEU A O 1
ATOM 2265 N N . LEU A 1 286 ? 6.27 -23.125 -30.516 1 94.25 286 LEU A N 1
ATOM 2266 C CA . LEU A 1 286 ? 6.754 -24.5 -30.641 1 94.25 286 LEU A CA 1
ATOM 2267 C C . LEU A 1 286 ? 7.477 -24.703 -31.969 1 94.25 286 LEU A C 1
ATOM 2269 O O . LEU A 1 286 ? 7.25 -23.953 -32.906 1 94.25 286 LEU A O 1
ATOM 2273 N N . PRO A 1 287 ? 8.367 -25.719 -31.984 1 91.56 287 PRO A N 1
ATOM 2274 C CA . PRO A 1 287 ? 9.008 -26.031 -33.25 1 91.56 287 PRO A CA 1
ATOM 2275 C C . PRO A 1 287 ? 8.008 -26.359 -34.375 1 91.56 287 PRO A C 1
ATOM 2277 O O . PRO A 1 287 ? 6.934 -26.906 -34.062 1 91.56 287 PRO A O 1
ATOM 2280 N N . PRO A 1 288 ? 8.344 -26.109 -35.594 1 90.12 288 PRO A N 1
ATOM 2281 C CA . PRO A 1 288 ? 7.414 -26.312 -36.719 1 90.12 288 PRO A CA 1
ATOM 2282 C C . PRO A 1 288 ? 6.879 -27.734 -36.781 1 90.12 288 PRO A C 1
ATOM 2284 O O . PRO A 1 288 ? 5.707 -27.938 -37.125 1 90.12 288 PRO A O 1
ATOM 2287 N N . GLU A 1 289 ? 7.676 -28.656 -36.531 1 85.94 289 GLU A N 1
ATOM 2288 C CA . GLU A 1 289 ? 7.27 -30.062 -36.625 1 85.94 289 GLU A CA 1
ATOM 2289 C C . GLU A 1 289 ? 6.168 -30.391 -35.625 1 85.94 289 GLU A C 1
ATOM 2291 O O . GLU A 1 289 ? 5.348 -31.266 -35.844 1 85.94 289 GLU A O 1
ATOM 2296 N N . ILE A 1 290 ? 6.207 -29.672 -34.562 1 87.94 290 ILE A N 1
ATOM 2297 C CA . ILE A 1 290 ? 5.223 -29.891 -33.5 1 87.94 290 ILE A CA 1
ATOM 2298 C C . ILE A 1 290 ? 3.969 -29.062 -33.781 1 87.94 290 ILE A C 1
ATOM 2300 O O . ILE A 1 290 ? 2.854 -29.5 -33.5 1 87.94 290 ILE A O 1
ATOM 2304 N N . GLN A 1 291 ? 4.172 -27.938 -34.375 1 86.81 291 GLN A N 1
ATOM 2305 C CA . GLN A 1 291 ? 3.041 -27.078 -34.719 1 86.81 291 GLN A CA 1
ATOM 2306 C C . GLN A 1 291 ? 2.051 -27.781 -35.625 1 86.81 291 GLN A C 1
ATOM 2308 O O . GLN A 1 291 ? 0.843 -27.547 -35.531 1 86.81 291 GLN A O 1
ATOM 2313 N N . GLU A 1 292 ? 2.559 -28.703 -36.344 1 80.94 292 GLU A N 1
ATOM 2314 C CA . GLU A 1 292 ? 1.754 -29.391 -37.344 1 80.94 292 GLU A CA 1
ATOM 2315 C C . GLU A 1 292 ? 0.942 -30.531 -36.719 1 80.94 292 GLU A C 1
ATOM 2317 O O . GLU A 1 292 ? -0.021 -31.016 -37.312 1 80.94 292 GLU A O 1
ATOM 2322 N N . LEU A 1 293 ? 1.323 -30.922 -35.594 1 74.25 293 LEU A N 1
ATOM 2323 C CA . LEU A 1 293 ? 0.652 -32.031 -34.938 1 74.25 293 LEU A CA 1
ATOM 2324 C C . LEU A 1 293 ? -0.714 -31.625 -34.406 1 74.25 293 LEU A C 1
ATOM 2326 O O . LEU A 1 293 ? -1.499 -32.469 -33.969 1 74.25 293 LEU A O 1
ATOM 2330 N N . ASP A 1 294 ? -1.167 -30.438 -34.594 1 58.56 294 ASP A N 1
ATOM 2331 C CA . ASP A 1 294 ? -2.379 -29.891 -33.969 1 58.56 294 ASP A CA 1
ATOM 2332 C C . ASP A 1 294 ? -3.615 -30.656 -34.469 1 58.56 294 ASP A C 1
ATOM 2334 O O . ASP A 1 294 ? -3.838 -30.797 -35.656 1 58.56 294 ASP A O 1
ATOM 2338 N N . GLY A 1 295 ? -4.496 -31.422 -33.594 1 53.19 295 GLY A N 1
ATOM 2339 C CA . GLY A 1 295 ? -5.781 -32.062 -33.844 1 53.19 295 GLY A CA 1
ATOM 2340 C C . GLY A 1 295 ? -5.664 -33.531 -34.156 1 53.19 295 GLY A C 1
ATOM 2341 O O . GLY A 1 295 ? -6.676 -34.219 -34.312 1 53.19 295 GLY A O 1
ATOM 2342 N N . ILE A 1 296 ? -4.398 -33.875 -34.5 1 50.97 296 ILE A N 1
ATOM 2343 C CA . ILE A 1 296 ? -4.336 -35.25 -34.969 1 50.97 296 ILE A CA 1
ATOM 2344 C C . ILE A 1 296 ? -4.109 -36.188 -33.781 1 50.97 296 ILE A C 1
ATOM 2346 O O . ILE A 1 296 ? -3.217 -35.969 -32.969 1 50.97 296 ILE A O 1
ATOM 2350 N N . SER A 1 297 ? -5.207 -36.875 -33.406 1 52.44 297 SER A N 1
ATOM 2351 C CA . SER A 1 297 ? -5.059 -37.938 -32.406 1 52.44 297 SER A CA 1
ATOM 2352 C C . SER A 1 297 ? -3.719 -38.656 -32.562 1 52.44 297 SER A C 1
ATOM 2354 O O . SER A 1 297 ? -3.17 -38.719 -33.688 1 52.44 297 SER A O 1
ATOM 2356 N N . SER A 1 298 ? -2.863 -38.656 -31.469 1 51.12 298 SER A N 1
ATOM 2357 C CA . SER A 1 298 ? -1.608 -39.375 -31.484 1 51.12 298 SER A CA 1
ATOM 2358 C C . SER A 1 298 ? -1.688 -40.594 -32.438 1 51.12 298 SER A C 1
ATOM 2360 O O . SER A 1 298 ? -2.273 -41.625 -32.094 1 51.12 298 SER A O 1
ATOM 2362 N N . SER A 1 299 ? -2.234 -40.375 -33.688 1 44.25 299 SER A N 1
ATOM 2363 C CA . SER A 1 299 ? -2.133 -41.531 -34.562 1 44.25 299 SER A CA 1
ATOM 2364 C C . SER A 1 299 ? -0.683 -41.812 -34.938 1 44.25 299 SER A C 1
ATOM 2366 O O . SER A 1 299 ? 0.103 -40.906 -35.125 1 44.25 299 SER A O 1
ATOM 2368 N N . SER A 1 300 ? -0.119 -42.938 -34.5 1 48.62 300 SER A N 1
ATOM 2369 C CA . SER A 1 300 ? 1.196 -43.5 -34.812 1 48.62 300 SER A CA 1
ATOM 2370 C C . SER A 1 300 ? 1.587 -43.188 -36.25 1 48.62 300 SER A C 1
ATOM 2372 O O . SER A 1 300 ? 0.749 -43.25 -37.156 1 48.62 300 SER A O 1
ATOM 2374 N N . ASP A 1 301 ? 2.543 -42.375 -36.469 1 47.94 301 ASP A N 1
ATOM 2375 C CA . ASP A 1 301 ? 3.113 -42.25 -37.812 1 47.94 301 ASP A CA 1
ATOM 2376 C C . ASP A 1 301 ? 3.268 -43.594 -38.469 1 47.94 301 ASP A C 1
ATOM 2378 O O . ASP A 1 301 ? 3.506 -44.625 -37.781 1 47.94 301 ASP A O 1
ATOM 2382 N N . SER A 1 302 ? 2.477 -43.812 -39.594 1 49.31 302 SER A N 1
ATOM 2383 C CA . SER A 1 302 ? 2.672 -45.031 -40.375 1 49.31 302 SER A CA 1
ATOM 2384 C C . SER A 1 302 ? 4.113 -45.156 -40.844 1 49.31 302 SER A C 1
ATOM 2386 O O . SER A 1 302 ? 4.715 -44.188 -41.281 1 49.31 302 SER A O 1
ATOM 2388 N N . ASP A 1 303 ? 4.816 -46.031 -40.219 1 48.5 303 ASP A N 1
ATOM 2389 C CA . ASP A 1 303 ? 6.129 -46.312 -40.812 1 48.5 303 ASP A CA 1
ATOM 2390 C C . ASP A 1 303 ? 6.004 -46.812 -42.219 1 48.5 303 ASP A C 1
ATOM 2392 O O . ASP A 1 303 ? 4.91 -47.188 -42.688 1 48.5 303 ASP A O 1
ATOM 2396 N N . ASP A 1 304 ? 7.105 -46.688 -43.062 1 50.66 304 ASP A N 1
ATOM 2397 C CA . ASP A 1 304 ? 7.199 -47.156 -44.438 1 50.66 304 ASP A CA 1
ATOM 2398 C C . ASP A 1 304 ? 6.641 -48.562 -44.562 1 50.66 304 ASP A C 1
ATOM 2400 O O . ASP A 1 304 ? 6.164 -48.938 -45.656 1 50.66 304 ASP A O 1
ATOM 2404 N N . ASP A 1 305 ? 6.754 -49.406 -43.625 1 52.84 305 ASP A N 1
ATOM 2405 C CA . ASP A 1 305 ? 6.371 -50.812 -43.75 1 52.84 305 ASP A CA 1
ATOM 2406 C C . ASP A 1 305 ? 4.941 -51.031 -43.281 1 52.84 305 ASP A C 1
ATOM 2408 O O . ASP A 1 305 ? 4.527 -52.188 -43.062 1 52.84 305 ASP A O 1
ATOM 2412 N N . GLY A 1 306 ? 4.148 -50.031 -43.062 1 59.75 306 GLY A N 1
ATOM 2413 C CA . GLY A 1 306 ? 2.75 -50.188 -42.688 1 59.75 306 GLY A CA 1
ATOM 2414 C C . GLY A 1 306 ? 2.525 -50.25 -41.188 1 59.75 306 GLY A C 1
ATOM 2415 O O . GLY A 1 306 ? 1.397 -50.438 -40.75 1 59.75 306 GLY A O 1
ATOM 2416 N N . GLY A 1 307 ? 3.67 -50.125 -40.375 1 71.75 307 GLY A N 1
ATOM 2417 C CA . GLY A 1 307 ? 3.504 -50.188 -38.938 1 71.75 307 GLY A CA 1
ATOM 2418 C C . GLY A 1 307 ? 3.381 -48.812 -38.281 1 71.75 307 GLY A C 1
ATOM 2419 O O . GLY A 1 307 ? 3.445 -47.781 -38.969 1 71.75 307 GLY A O 1
ATOM 2420 N N . ALA A 1 308 ? 2.938 -48.906 -37 1 86.06 308 ALA A N 1
ATOM 2421 C CA . ALA A 1 308 ? 2.791 -47.656 -36.25 1 86.06 308 ALA A CA 1
ATOM 2422 C C . ALA A 1 308 ? 4 -47.406 -35.375 1 86.06 308 ALA A C 1
ATOM 2424 O O . ALA A 1 308 ? 4.684 -48.375 -34.969 1 86.06 308 ALA A O 1
ATOM 2425 N N . VAL A 1 309 ? 4.426 -46.156 -35.188 1 91 309 VAL A N 1
ATOM 2426 C CA . VAL A 1 309 ? 5.535 -45.781 -34.312 1 91 309 VAL A CA 1
ATOM 2427 C C . VAL A 1 309 ? 5.012 -45.031 -33.094 1 91 309 VAL A C 1
ATOM 2429 O O . VAL A 1 309 ? 4.266 -44.062 -33.25 1 91 309 VAL A O 1
ATOM 2432 N N . LEU A 1 310 ? 5.352 -45.5 -31.938 1 93.94 310 LEU A N 1
ATOM 2433 C CA . LEU A 1 310 ? 5.062 -44.781 -30.703 1 93.94 310 LEU A CA 1
ATOM 2434 C C . LEU A 1 310 ? 6.215 -43.844 -30.328 1 93.94 310 LEU A C 1
ATOM 2436 O O . LEU A 1 310 ? 7.336 -44.312 -30.094 1 93.94 310 LEU A O 1
ATOM 2440 N N . ASN A 1 311 ? 5.957 -42.531 -30.328 1 95.44 311 ASN A N 1
ATOM 2441 C CA . ASN A 1 311 ? 6.938 -41.594 -29.781 1 95.44 311 ASN A CA 1
ATOM 2442 C C . ASN A 1 311 ? 6.914 -41.594 -28.25 1 95.44 311 ASN A C 1
ATOM 2444 O O . ASN A 1 311 ? 5.949 -41.156 -27.641 1 95.44 311 ASN A O 1
ATOM 2448 N N . VAL A 1 312 ? 7.969 -42.094 -27.672 1 97.38 312 VAL A N 1
ATOM 2449 C CA . VAL A 1 312 ? 8.07 -42.188 -26.219 1 97.38 312 VAL A CA 1
ATOM 2450 C C . VAL A 1 312 ? 9.086 -41.188 -25.688 1 97.38 312 VAL A C 1
ATOM 2452 O O . VAL A 1 312 ? 10.281 -41.312 -25.953 1 97.38 312 VAL A O 1
ATOM 2455 N N . VAL A 1 313 ? 8.555 -40.219 -24.969 1 97.25 313 VAL A N 1
ATOM 2456 C CA . VAL A 1 313 ? 9.43 -39.219 -24.344 1 97.25 313 VAL A CA 1
ATOM 2457 C C . VAL A 1 313 ? 9.609 -39.562 -22.859 1 97.25 313 VAL A C 1
ATOM 2459 O O . VAL A 1 313 ? 8.633 -39.656 -22.125 1 97.25 313 VAL A O 1
ATOM 2462 N N . ILE A 1 314 ? 10.836 -39.719 -22.453 1 97 314 ILE A N 1
ATOM 2463 C CA . ILE A 1 314 ? 11.164 -39.969 -21.047 1 97 314 ILE A CA 1
ATOM 2464 C C . ILE A 1 314 ? 11.75 -38.688 -20.438 1 97 314 ILE A C 1
ATOM 2466 O O . ILE A 1 314 ? 12.766 -38.188 -20.922 1 97 314 ILE A O 1
ATOM 2470 N N . GLN A 1 315 ? 11.109 -38.219 -19.469 1 93.38 315 GLN A N 1
ATOM 2471 C CA . GLN A 1 315 ? 11.516 -36.938 -18.859 1 93.38 315 GLN A CA 1
ATOM 2472 C C . GLN A 1 315 ? 12.844 -37.094 -18.109 1 93.38 315 GLN A C 1
ATOM 2474 O O . GLN A 1 315 ? 13.008 -38 -17.297 1 93.38 315 GLN A O 1
ATOM 2479 N N . LYS A 1 316 ? 13.703 -36.188 -18.453 1 91.5 316 LYS A N 1
ATOM 2480 C CA . LYS A 1 316 ? 14.922 -36.031 -17.672 1 91.5 316 LYS A CA 1
ATOM 2481 C C . LYS A 1 316 ? 14.742 -34.969 -16.578 1 91.5 316 LYS A C 1
ATOM 2483 O O . LYS A 1 316 ? 14.5 -33.812 -16.859 1 91.5 316 LYS A O 1
ATOM 2488 N N . ARG A 1 317 ? 14.844 -35.375 -15.367 1 88.25 317 ARG A N 1
ATOM 2489 C CA . ARG A 1 317 ? 14.656 -34.438 -14.258 1 88.25 317 ARG A CA 1
ATOM 2490 C C . ARG A 1 317 ? 15.969 -33.75 -13.898 1 88.25 317 ARG A C 1
ATOM 2492 O O . ARG A 1 317 ? 17.031 -34.375 -13.93 1 88.25 317 ARG A O 1
ATOM 2499 N N . PRO A 1 318 ? 15.836 -32.5 -13.633 1 83.56 318 PRO A N 1
ATOM 2500 C CA . PRO A 1 318 ? 17.031 -31.844 -13.102 1 83.56 318 PRO A CA 1
ATOM 2501 C C . PRO A 1 318 ? 17.328 -32.25 -11.656 1 83.56 318 PRO A C 1
ATOM 2503 O O . PRO A 1 318 ? 16.438 -32.75 -10.953 1 83.56 318 PRO A O 1
ATOM 2506 N N . GLY A 1 319 ? 18.609 -32.188 -11.273 1 87 319 GLY A N 1
ATOM 2507 C CA . GLY A 1 319 ? 18.984 -32.406 -9.883 1 87 319 GLY A CA 1
ATOM 2508 C C . GLY A 1 319 ? 19.453 -33.844 -9.609 1 87 319 GLY A C 1
ATOM 2509 O O . GLY A 1 319 ? 20.016 -34.5 -10.484 1 87 319 GLY A O 1
ATOM 2510 N N . ASP A 1 320 ? 19.234 -34.188 -8.234 1 91.44 320 ASP A N 1
ATOM 2511 C CA . ASP A 1 320 ? 19.797 -35.438 -7.812 1 91.44 320 ASP A CA 1
ATOM 2512 C C . ASP A 1 320 ? 18.766 -36.312 -7.098 1 91.44 320 ASP A C 1
ATOM 2514 O O . ASP A 1 320 ? 19.109 -37.25 -6.371 1 91.44 320 ASP A O 1
ATOM 2518 N N . THR A 1 321 ? 17.547 -35.906 -7.234 1 92.81 321 THR A N 1
ATOM 2519 C CA . THR A 1 321 ? 16.469 -36.688 -6.645 1 92.81 321 THR A CA 1
ATOM 2520 C C . THR A 1 321 ? 15.5 -37.156 -7.727 1 92.81 321 THR A C 1
ATOM 2522 O O . THR A 1 321 ? 15.422 -36.594 -8.805 1 92.81 321 THR A O 1
ATOM 2525 N N . ARG A 1 322 ? 14.891 -38.344 -7.414 1 93.62 322 ARG A N 1
ATOM 2526 C CA . ARG A 1 322 ? 13.852 -38.938 -8.258 1 93.62 322 ARG A CA 1
ATOM 2527 C C . ARG A 1 322 ? 14.367 -39.156 -9.672 1 93.62 322 ARG A C 1
ATOM 2529 O O . ARG A 1 322 ? 13.656 -38.906 -10.648 1 93.62 322 ARG A O 1
ATOM 2536 N N . GLN A 1 323 ? 15.578 -39.594 -9.727 1 95 323 GLN A N 1
ATOM 2537 C CA . GLN A 1 323 ? 16.219 -39.938 -10.992 1 95 323 GLN A CA 1
ATOM 2538 C C . GLN A 1 323 ? 15.938 -41.375 -11.398 1 95 323 GLN A C 1
ATOM 2540 O O . GLN A 1 323 ? 15.805 -42.25 -10.539 1 95 323 GLN A O 1
ATOM 2545 N N . LEU A 1 324 ? 15.766 -41.562 -12.688 1 96 324 LEU A N 1
ATOM 2546 C CA . LEU A 1 324 ? 15.891 -42.906 -13.242 1 96 324 LEU A CA 1
ATOM 2547 C C . LEU A 1 324 ? 17.344 -43.219 -13.539 1 96 324 LEU A C 1
ATOM 2549 O O . LEU A 1 324 ? 17.922 -42.719 -14.492 1 96 324 LEU A O 1
ATOM 2553 N N . LEU A 1 325 ? 17.906 -44.125 -12.812 1 96.69 325 LEU A N 1
ATOM 2554 C CA . LEU A 1 325 ? 19.344 -44.344 -12.773 1 96.69 325 LEU A CA 1
ATOM 2555 C C . LEU A 1 325 ? 19.812 -45.156 -13.969 1 96.69 325 LEU A C 1
ATOM 2557 O O . LEU A 1 325 ? 21 -45.188 -14.289 1 96.69 325 LEU A O 1
ATOM 2561 N N . ASN A 1 326 ? 19 -45.875 -14.625 1 96.88 326 ASN A N 1
ATOM 2562 C CA . ASN A 1 326 ? 19.375 -46.719 -15.758 1 96.88 326 ASN A CA 1
ATOM 2563 C C . ASN A 1 326 ? 18.766 -46.219 -17.062 1 96.88 326 ASN A C 1
ATOM 2565 O O . ASN A 1 326 ? 18.281 -47 -17.891 1 96.88 326 ASN A O 1
ATOM 2569 N N . MET A 1 327 ? 18.797 -44.938 -17.297 1 96.62 327 MET A N 1
ATOM 2570 C CA . MET A 1 327 ? 18.203 -44.25 -18.453 1 96.62 327 MET A CA 1
ATOM 2571 C C . MET A 1 327 ? 18.797 -44.781 -19.75 1 96.62 327 MET A C 1
ATOM 2573 O O . MET A 1 327 ? 18.062 -45.062 -20.703 1 96.62 327 MET A O 1
ATOM 2577 N N . GLU A 1 328 ? 20.078 -44.969 -19.812 1 96.88 328 GLU A N 1
ATOM 2578 C CA . GLU A 1 328 ? 20.719 -45.469 -21.047 1 96.88 328 GLU A CA 1
ATOM 2579 C C . GLU A 1 328 ? 20.188 -46.844 -21.438 1 96.88 328 GLU A C 1
ATOM 2581 O O . GLU A 1 328 ? 19.938 -47.094 -22.625 1 96.88 328 GLU A O 1
ATOM 2586 N N . GLU A 1 329 ? 20.078 -47.656 -20.484 1 97.69 329 GLU A N 1
ATOM 2587 C CA . GLU A 1 329 ? 19.531 -49 -20.75 1 97.69 329 GLU A CA 1
ATOM 2588 C C . GLU A 1 329 ? 18.094 -48.906 -21.25 1 97.69 329 GLU A C 1
ATOM 2590 O O . GLU A 1 329 ? 17.719 -49.594 -22.203 1 97.69 329 GLU A O 1
ATOM 2595 N N . LEU A 1 330 ? 17.297 -48.094 -20.625 1 97.81 330 LEU A N 1
ATOM 2596 C CA . LEU A 1 330 ? 15.891 -47.938 -21.016 1 97.81 330 LEU A CA 1
ATOM 2597 C C . LEU A 1 330 ? 15.773 -47.438 -22.438 1 97.81 330 LEU A C 1
ATOM 2599 O O . LEU A 1 330 ? 14.977 -47.969 -23.234 1 97.81 330 LEU A O 1
ATOM 2603 N N . LEU A 1 331 ? 16.594 -46.438 -22.797 1 98.06 331 LEU A N 1
ATOM 2604 C CA . LEU A 1 331 ? 16.547 -45.875 -24.141 1 98.06 331 LEU A CA 1
ATOM 2605 C C . LEU A 1 331 ? 17 -46.875 -25.188 1 98.06 331 LEU A C 1
ATOM 2607 O O . LEU A 1 331 ? 16.359 -47.031 -26.234 1 98.06 331 LEU A O 1
ATOM 2611 N N . SER A 1 332 ? 18.062 -47.594 -24.891 1 98.19 332 SER A N 1
ATOM 2612 C CA . SER A 1 332 ? 18.594 -48.562 -25.828 1 98.19 332 SER A CA 1
ATOM 2613 C C . SER A 1 332 ? 17.578 -49.688 -26.094 1 98.19 332 SER A C 1
ATOM 2615 O O . SER A 1 332 ? 17.312 -50.031 -27.25 1 98.19 332 SER A O 1
ATOM 2617 N N . ARG A 1 333 ? 16.984 -50.219 -25.078 1 98.12 333 ARG A N 1
ATOM 2618 C CA . ARG A 1 333 ? 16.031 -51.312 -25.203 1 98.12 333 ARG A CA 1
ATOM 2619 C C . ARG A 1 333 ? 14.727 -50.812 -25.844 1 98.12 333 ARG A C 1
ATOM 2621 O O . ARG A 1 333 ? 14.102 -51.531 -26.625 1 98.12 333 ARG A O 1
ATOM 2628 N N . CYS A 1 334 ? 14.336 -49.688 -25.5 1 98.06 334 CYS A N 1
ATOM 2629 C CA . CYS A 1 334 ? 13.109 -49.094 -26.031 1 98.06 334 CYS A CA 1
ATOM 2630 C C . CYS A 1 334 ? 13.219 -48.875 -27.531 1 98.06 334 CYS A C 1
ATOM 2632 O O . CYS A 1 334 ? 12.273 -49.125 -28.281 1 98.06 334 CYS A O 1
ATOM 2634 N N . ASN A 1 335 ? 14.32 -48.438 -27.984 1 97.69 335 ASN A N 1
ATOM 2635 C CA . ASN A 1 335 ? 14.5 -48.062 -29.391 1 97.69 335 ASN A CA 1
ATOM 2636 C C . ASN A 1 335 ? 14.609 -49.312 -30.281 1 97.69 335 ASN A C 1
ATOM 2638 O O . ASN A 1 335 ? 14.523 -49.188 -31.5 1 97.69 335 ASN A O 1
ATOM 2642 N N . VAL A 1 336 ? 14.75 -50.5 -29.719 1 97.25 336 VAL A N 1
ATOM 2643 C CA . VAL A 1 336 ? 14.766 -51.688 -30.531 1 97.25 336 VAL A CA 1
ATOM 2644 C C . VAL A 1 336 ? 13.5 -52.5 -30.266 1 97.25 336 VAL A C 1
ATOM 2646 O O . VAL A 1 336 ? 13.336 -53.594 -30.812 1 97.25 336 VAL A O 1
ATOM 2649 N N . TRP A 1 337 ? 12.664 -52.031 -29.422 1 96.56 337 TRP A N 1
ATOM 2650 C CA . TRP A 1 337 ? 11.438 -52.719 -29.031 1 96.56 337 TRP A CA 1
ATOM 2651 C C . TRP A 1 337 ? 10.477 -52.812 -30.219 1 96.56 337 TRP A C 1
ATOM 2653 O O . TRP A 1 337 ? 10.312 -51.844 -30.969 1 96.56 337 TRP A O 1
ATOM 2663 N N . GLN A 1 338 ? 9.891 -53.969 -30.391 1 94.44 338 GLN A N 1
ATOM 2664 C CA . GLN A 1 338 ? 8.844 -54.25 -31.375 1 94.44 338 GLN A CA 1
ATOM 2665 C C . GLN A 1 338 ? 7.691 -55.031 -30.75 1 94.44 338 GLN A C 1
ATOM 2667 O O . GLN A 1 338 ? 7.906 -55.844 -29.859 1 94.44 338 GLN A O 1
ATOM 2672 N N . HIS A 1 339 ? 6.535 -54.656 -31.219 1 93.94 339 HIS A N 1
ATOM 2673 C CA . HIS A 1 339 ? 5.332 -55.312 -30.734 1 93.94 339 HIS A CA 1
ATOM 2674 C C . HIS A 1 339 ? 4.27 -55.406 -31.828 1 93.94 339 HIS A C 1
ATOM 2676 O O . HIS A 1 339 ? 4.195 -54.562 -32.688 1 93.94 339 HIS A O 1
ATOM 2682 N N . ARG A 1 340 ? 3.51 -56.562 -31.844 1 93.69 340 ARG A N 1
ATOM 2683 C CA . ARG A 1 340 ? 2.316 -56.719 -32.656 1 93.69 340 ARG A CA 1
ATOM 2684 C C . ARG A 1 340 ? 1.066 -56.844 -31.797 1 93.69 340 ARG A C 1
ATOM 2686 O O . ARG A 1 340 ? 0.979 -57.719 -30.953 1 93.69 340 ARG A O 1
ATOM 2693 N N . THR A 1 341 ? 0.157 -55.938 -32 1 92.81 341 THR A N 1
ATOM 2694 C CA . THR A 1 341 ? -1.055 -55.938 -31.188 1 92.81 341 THR A CA 1
ATOM 2695 C C . THR A 1 341 ? -1.905 -57.188 -31.469 1 92.81 341 THR A C 1
ATOM 2697 O O . THR A 1 341 ? -1.658 -57.906 -32.438 1 92.81 341 THR A O 1
ATOM 2700 N N . ARG A 1 342 ? -2.945 -57.312 -30.703 1 92.81 342 ARG A N 1
ATOM 2701 C CA . ARG A 1 342 ? -3.869 -58.438 -30.875 1 92.81 342 ARG A CA 1
ATOM 2702 C C . ARG A 1 342 ? -4.617 -58.312 -32.188 1 92.81 342 ARG A C 1
ATOM 2704 O O . ARG A 1 342 ? -4.984 -59.344 -32.812 1 92.81 342 ARG A O 1
ATOM 2711 N N . THR A 1 343 ? -4.746 -57.188 -32.625 1 89.5 343 THR A N 1
ATOM 2712 C CA . THR A 1 343 ? -5.453 -56.938 -33.875 1 89.5 343 THR A CA 1
ATOM 2713 C C . THR A 1 343 ? -4.504 -57.062 -35.062 1 89.5 343 THR A C 1
ATOM 2715 O O . THR A 1 343 ? -4.918 -56.906 -36.219 1 89.5 343 THR A O 1
ATOM 2718 N N . GLY A 1 344 ? -3.199 -57.25 -34.844 1 88.88 344 GLY A N 1
ATOM 2719 C CA . GLY A 1 344 ? -2.238 -57.531 -35.906 1 88.88 344 GLY A CA 1
ATOM 2720 C C . GLY A 1 344 ? -1.441 -56.312 -36.312 1 88.88 344 GLY A C 1
ATOM 2721 O O . GLY A 1 344 ? -0.645 -56.375 -37.25 1 88.88 344 GLY A O 1
ATOM 2722 N N . LEU A 1 345 ? -1.574 -55.281 -35.688 1 89 345 LEU A N 1
ATOM 2723 C CA . LEU A 1 345 ? -0.855 -54.031 -36.062 1 89 345 LEU A CA 1
ATOM 2724 C C . LEU A 1 345 ? 0.577 -54.094 -35.531 1 89 345 LEU A C 1
ATOM 2726 O O . LEU A 1 345 ? 0.798 -54.188 -34.312 1 89 345 LEU A O 1
ATOM 2730 N N . PRO A 1 346 ? 1.531 -54.062 -36.375 1 91.62 346 PRO A N 1
ATOM 2731 C CA . PRO A 1 346 ? 2.912 -53.969 -35.906 1 91.62 346 PRO A CA 1
ATOM 2732 C C . PRO A 1 346 ? 3.238 -52.562 -35.344 1 91.62 346 PRO A C 1
ATOM 2734 O O . PRO A 1 346 ? 2.838 -51.562 -35.906 1 91.62 346 PRO A O 1
ATOM 2737 N N . LEU A 1 347 ? 3.918 -52.531 -34.219 1 92.25 347 LEU A N 1
ATOM 2738 C CA . LEU A 1 347 ? 4.297 -51.281 -33.594 1 92.25 347 LEU A CA 1
ATOM 2739 C C . LEU A 1 347 ? 5.766 -51.312 -33.188 1 92.25 347 LEU A C 1
ATOM 2741 O O . LEU A 1 347 ? 6.297 -52.344 -32.812 1 92.25 347 LEU A O 1
ATOM 2745 N N . ARG A 1 348 ? 6.41 -50.125 -33.312 1 94.44 348 ARG A N 1
ATOM 2746 C CA . ARG A 1 348 ? 7.723 -49.875 -32.75 1 94.44 348 ARG A CA 1
ATOM 2747 C C . ARG A 1 348 ? 7.719 -48.562 -31.953 1 94.44 348 ARG A C 1
ATOM 2749 O O . ARG A 1 348 ? 6.746 -47.812 -32 1 94.44 348 ARG A O 1
ATOM 2756 N N . ALA A 1 349 ? 8.789 -48.375 -31.219 1 95.31 349 ALA A N 1
ATOM 2757 C CA . ALA A 1 349 ? 8.875 -47.156 -30.422 1 95.31 349 ALA A CA 1
ATOM 2758 C C . ALA A 1 349 ? 10.109 -46.344 -30.812 1 95.31 349 ALA A C 1
ATOM 2760 O O . ALA A 1 349 ? 11.125 -46.875 -31.219 1 95.31 349 ALA A O 1
ATOM 2761 N N . LYS A 1 350 ? 9.945 -45.094 -30.859 1 96.06 350 LYS A N 1
ATOM 2762 C CA . LYS A 1 350 ? 11.047 -44.156 -30.844 1 96.06 350 LYS A CA 1
ATOM 2763 C C . LYS A 1 350 ? 11.156 -43.438 -29.484 1 96.06 350 LYS A C 1
ATOM 2765 O O . LYS A 1 350 ? 10.281 -42.656 -29.109 1 96.06 350 LYS A O 1
ATOM 2770 N N . CYS A 1 351 ? 12.281 -43.75 -28.812 1 97.56 351 CYS A N 1
ATOM 2771 C CA . CYS A 1 351 ? 12.398 -43.25 -27.438 1 97.56 351 CYS A CA 1
ATOM 2772 C C . CYS A 1 351 ? 13.57 -42.281 -27.297 1 97.56 351 CYS A C 1
ATOM 2774 O O . CYS A 1 351 ? 14.641 -42.5 -27.875 1 97.56 351 CYS A O 1
ATOM 2776 N N . TRP A 1 352 ? 13.352 -41.188 -26.625 1 96.88 352 TRP A N 1
ATOM 2777 C CA . TRP A 1 352 ? 14.422 -40.25 -26.297 1 96.88 352 TRP A CA 1
ATOM 2778 C C . TRP A 1 352 ? 14.117 -39.5 -25 1 96.88 352 TRP A C 1
ATOM 2780 O O . TRP A 1 352 ? 12.984 -39.531 -24.516 1 96.88 352 TRP A O 1
ATOM 2790 N N . GLU A 1 353 ? 15.125 -38.938 -24.438 1 96 353 GLU A N 1
ATOM 2791 C CA . GLU A 1 353 ? 15.008 -38.156 -23.219 1 96 353 GLU A CA 1
ATOM 2792 C C . GLU A 1 353 ? 14.758 -36.688 -23.531 1 96 353 GLU A C 1
ATOM 2794 O O . GLU A 1 353 ? 15.266 -36.156 -24.516 1 96 353 GLU A O 1
ATOM 2799 N N . ALA A 1 354 ? 13.898 -36.031 -22.703 1 94.31 354 ALA A N 1
ATOM 2800 C CA . ALA A 1 354 ? 13.648 -34.594 -22.844 1 94.31 354 ALA A CA 1
ATOM 2801 C C . ALA A 1 354 ? 13.82 -33.875 -21.5 1 94.31 354 ALA A C 1
ATOM 2803 O O . ALA A 1 354 ? 13.32 -34.312 -20.469 1 94.31 354 ALA A O 1
ATOM 2804 N N . GLU A 1 355 ? 14.555 -32.781 -21.547 1 90.5 355 GLU A N 1
ATOM 2805 C CA . GLU A 1 355 ? 14.664 -31.922 -20.391 1 90.5 355 GLU A CA 1
ATOM 2806 C C . GLU A 1 355 ? 13.586 -30.844 -20.406 1 90.5 355 GLU A C 1
ATOM 2808 O O . GLU A 1 355 ? 13.391 -30.156 -21.406 1 90.5 355 GLU A O 1
ATOM 2813 N N . VAL A 1 356 ? 12.836 -30.75 -19.359 1 90.69 356 VAL A N 1
ATOM 2814 C CA . VAL A 1 356 ? 11.789 -29.75 -19.219 1 90.69 356 VAL A CA 1
ATOM 2815 C C . VAL A 1 356 ? 12.234 -28.656 -18.266 1 90.69 356 VAL A C 1
ATOM 2817 O O . VAL A 1 356 ? 12.328 -28.875 -17.062 1 90.69 356 VAL A O 1
ATOM 2820 N N . VAL A 1 357 ? 12.469 -27.438 -18.828 1 87.44 357 VAL A N 1
ATOM 2821 C CA . VAL A 1 357 ? 13.039 -26.375 -18.016 1 87.44 357 VAL A CA 1
ATOM 2822 C C . VAL A 1 357 ? 12.07 -25.203 -17.938 1 87.44 357 VAL A C 1
ATOM 2824 O O . VAL A 1 357 ? 12.219 -24.328 -17.078 1 87.44 357 VAL A O 1
ATOM 2827 N N . ASP A 1 358 ? 11.141 -25.203 -18.828 1 90.56 358 ASP A N 1
ATOM 2828 C CA . ASP A 1 358 ? 10.125 -24.156 -18.844 1 90.56 358 ASP A CA 1
ATOM 2829 C C . ASP A 1 358 ? 8.852 -24.641 -19.531 1 90.56 358 ASP A C 1
ATOM 2831 O O . ASP A 1 358 ? 8.758 -25.797 -19.938 1 90.56 358 ASP A O 1
ATOM 2835 N N . LEU A 1 359 ? 7.898 -23.797 -19.594 1 94.56 359 LEU A N 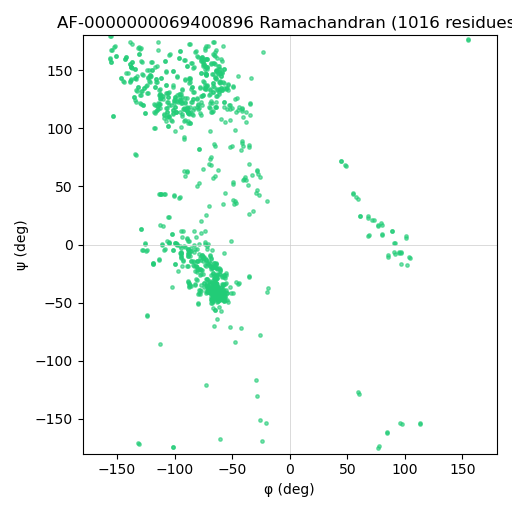1
ATOM 2836 C CA . LEU A 1 359 ? 6.602 -24.172 -20.141 1 94.56 359 LEU A CA 1
ATOM 2837 C C . LEU A 1 359 ? 6.723 -24.578 -21.594 1 94.56 359 LEU A C 1
ATOM 2839 O O . LEU A 1 359 ? 6.094 -25.547 -22.031 1 94.56 359 LEU A O 1
ATOM 2843 N N . VAL A 1 360 ? 7.555 -23.891 -22.375 1 94.5 360 VAL A N 1
ATOM 2844 C CA . VAL A 1 360 ? 7.68 -24.141 -23.797 1 94.5 360 VAL A CA 1
ATOM 2845 C C . VAL A 1 360 ? 8.312 -25.516 -24.031 1 94.5 360 VAL A C 1
ATOM 2847 O O . VAL A 1 360 ? 7.816 -26.312 -24.828 1 94.5 360 VAL A O 1
ATOM 2850 N N . SER A 1 361 ? 9.383 -25.766 -23.344 1 94 361 SER A N 1
ATOM 2851 C CA . SER A 1 361 ? 10.016 -27.078 -23.484 1 94 361 SER A CA 1
ATOM 2852 C C . SER A 1 361 ? 9.086 -28.188 -22.984 1 94 361 SER A C 1
ATOM 2854 O O . SER A 1 361 ? 9.086 -29.297 -23.531 1 94 361 SER A O 1
ATOM 2856 N N . GLY A 1 362 ? 8.328 -27.922 -21.953 1 94.75 362 GLY A N 1
ATOM 2857 C CA . GLY A 1 362 ? 7.344 -28.875 -21.5 1 94.75 362 GLY A CA 1
ATOM 2858 C C . GLY A 1 362 ? 6.258 -29.156 -22.516 1 94.75 362 GLY A C 1
ATOM 2859 O O . GLY A 1 362 ? 5.93 -30.328 -22.766 1 94.75 362 GLY A O 1
ATOM 2860 N N . MET A 1 363 ? 5.805 -28.141 -23.109 1 95.12 363 MET A N 1
ATOM 2861 C CA . MET A 1 363 ? 4.789 -28.281 -24.156 1 95.12 363 MET A CA 1
ATOM 2862 C C . MET A 1 363 ? 5.34 -29.062 -25.344 1 95.12 363 MET A C 1
ATOM 2864 O O . MET A 1 363 ? 4.656 -29.922 -25.906 1 95.12 363 MET A O 1
ATOM 2868 N N . ALA A 1 364 ? 6.527 -28.734 -25.719 1 95.12 364 ALA A N 1
ATOM 2869 C CA . ALA A 1 364 ? 7.148 -29.422 -26.844 1 95.12 364 ALA A CA 1
ATOM 2870 C C . ALA A 1 364 ? 7.273 -30.922 -26.578 1 95.12 364 ALA A C 1
ATOM 2872 O O . ALA A 1 364 ? 6.91 -31.75 -27.422 1 95.12 364 ALA A O 1
ATOM 2873 N N . ALA A 1 365 ? 7.75 -31.203 -25.406 1 95.5 365 ALA A N 1
ATOM 2874 C CA . ALA A 1 365 ? 7.906 -32.594 -25.016 1 95.5 365 ALA A CA 1
ATOM 2875 C C . ALA A 1 365 ? 6.551 -33.312 -24.969 1 95.5 365 ALA A C 1
ATOM 2877 O O . ALA A 1 365 ? 6.41 -34.438 -25.453 1 95.5 365 ALA A O 1
ATOM 2878 N N . ALA A 1 366 ? 5.598 -32.688 -24.422 1 94.56 366 ALA A N 1
ATOM 2879 C CA . ALA A 1 366 ? 4.27 -33.25 -24.25 1 94.56 366 ALA A CA 1
ATOM 2880 C C . ALA A 1 366 ? 3.574 -33.469 -25.594 1 94.56 366 ALA A C 1
ATOM 2882 O O . ALA A 1 366 ? 2.979 -34.5 -25.844 1 94.56 366 ALA A O 1
ATOM 2883 N N . GLN A 1 367 ? 3.684 -32.562 -26.453 1 94.69 367 GLN A N 1
ATOM 2884 C CA . GLN A 1 367 ? 2.959 -32.562 -27.719 1 94.69 367 GLN A CA 1
ATOM 2885 C C . GLN A 1 367 ? 3.537 -33.625 -28.672 1 94.69 367 GLN A C 1
ATOM 2887 O O . GLN A 1 367 ? 2.807 -34.219 -29.453 1 94.69 367 GLN A O 1
ATOM 2892 N N . ILE A 1 368 ? 4.766 -33.812 -28.625 1 94.06 368 ILE A N 1
ATOM 2893 C CA . ILE A 1 368 ? 5.387 -34.75 -29.547 1 94.06 368 ILE A CA 1
ATOM 2894 C C . ILE A 1 368 ? 5.211 -36.188 -29.016 1 94.06 368 ILE A C 1
ATOM 2896 O O . ILE A 1 368 ? 5.266 -37.125 -29.797 1 94.06 368 ILE A O 1
ATOM 2900 N N . ALA A 1 369 ? 4.934 -36.312 -27.797 1 95.25 369 ALA A N 1
ATOM 2901 C CA . ALA A 1 369 ? 4.898 -37.625 -27.141 1 95.25 369 ALA A CA 1
ATOM 2902 C C . ALA A 1 369 ? 3.559 -38.312 -27.375 1 95.25 369 ALA A C 1
ATOM 2904 O O . ALA A 1 369 ? 2.5 -37.719 -27.172 1 95.25 369 ALA A O 1
ATOM 2905 N N . ASP A 1 370 ? 3.658 -39.562 -27.781 1 93.88 370 ASP A N 1
ATOM 2906 C CA . ASP A 1 370 ? 2.518 -40.469 -27.625 1 93.88 370 ASP A CA 1
ATOM 2907 C C . ASP A 1 370 ? 2.455 -41.062 -26.219 1 93.88 370 ASP A C 1
ATOM 2909 O O . ASP A 1 370 ? 1.371 -41.344 -25.719 1 93.88 370 ASP A O 1
ATOM 2913 N N . VAL A 1 371 ? 3.588 -41.25 -25.734 1 95.38 371 VAL A N 1
ATOM 2914 C CA . VAL A 1 371 ? 3.777 -41.719 -24.359 1 95.38 371 VAL A CA 1
ATOM 2915 C C . VAL A 1 371 ? 4.785 -40.812 -23.656 1 95.38 371 VAL A C 1
ATOM 2917 O O . VAL A 1 371 ? 5.906 -40.625 -24.125 1 95.38 371 VAL A O 1
ATOM 2920 N N . PHE A 1 372 ? 4.348 -40.219 -22.578 1 95.31 372 PHE A N 1
ATOM 2921 C CA . PHE A 1 372 ? 5.211 -39.406 -21.719 1 95.31 372 PHE A CA 1
ATOM 2922 C C . PHE A 1 372 ? 5.512 -40.125 -20.422 1 95.31 372 PHE A C 1
ATOM 2924 O O . PHE A 1 372 ? 4.598 -40.438 -19.641 1 95.31 372 PHE A O 1
ATOM 2931 N N . VAL A 1 373 ? 6.797 -40.438 -20.141 1 95.19 373 VAL A N 1
ATOM 2932 C CA . VAL A 1 373 ? 7.215 -41.219 -18.969 1 95.19 373 VAL A CA 1
ATOM 2933 C C . VAL A 1 373 ? 7.973 -40.312 -18.016 1 95.19 373 VAL A C 1
ATOM 2935 O O . VAL A 1 373 ? 8.867 -39.562 -18.422 1 95.19 373 VAL A O 1
ATOM 2938 N N . GLY A 1 374 ? 7.57 -40.312 -16.812 1 92.31 374 GLY A N 1
ATOM 2939 C CA . GLY A 1 374 ? 8.297 -39.531 -15.805 1 92.31 374 GLY A CA 1
ATOM 2940 C C . GLY A 1 374 ? 8.109 -40.062 -14.398 1 92.31 374 GLY A C 1
ATOM 2941 O O . GLY A 1 374 ? 7.148 -40.781 -14.125 1 92.31 374 GLY A O 1
ATOM 2942 N N . THR A 1 375 ? 9.102 -39.719 -13.508 1 91.56 375 THR A N 1
ATOM 2943 C CA . THR A 1 375 ? 8.945 -40.031 -12.086 1 91.56 375 THR A CA 1
ATOM 2944 C C . THR A 1 375 ? 7.953 -39.062 -11.438 1 91.56 375 THR A C 1
ATOM 2946 O O . THR A 1 375 ? 7.797 -37.906 -11.875 1 91.56 375 THR A O 1
ATOM 2949 N N . HIS A 1 376 ? 7.324 -39.5 -10.398 1 87.94 376 HIS A N 1
ATOM 2950 C CA . HIS A 1 376 ? 6.34 -38.719 -9.664 1 87.94 376 HIS A CA 1
ATOM 2951 C C . HIS A 1 376 ? 6.875 -37.344 -9.344 1 87.94 376 HIS A C 1
ATOM 2953 O O . HIS A 1 376 ? 8 -37.188 -8.859 1 87.94 376 HIS A O 1
ATOM 2959 N N . GLY A 1 377 ? 5.984 -36.312 -9.562 1 86.75 377 GLY A N 1
ATOM 2960 C CA . GLY A 1 377 ? 6.332 -34.938 -9.258 1 86.75 377 GLY A CA 1
ATOM 2961 C C . GLY A 1 377 ? 5.547 -33.906 -10.078 1 86.75 377 GLY A C 1
ATOM 2962 O O . GLY A 1 377 ? 4.789 -34.281 -10.977 1 86.75 377 GLY A O 1
ATOM 2963 N N . ALA A 1 378 ? 5.742 -32.719 -9.812 1 86.69 378 ALA A N 1
ATOM 2964 C CA . ALA A 1 378 ? 4.961 -31.625 -10.383 1 86.69 378 ALA A CA 1
ATOM 2965 C C . ALA A 1 378 ? 5.156 -31.547 -11.898 1 86.69 378 ALA A C 1
ATOM 2967 O O . ALA A 1 378 ? 4.242 -31.156 -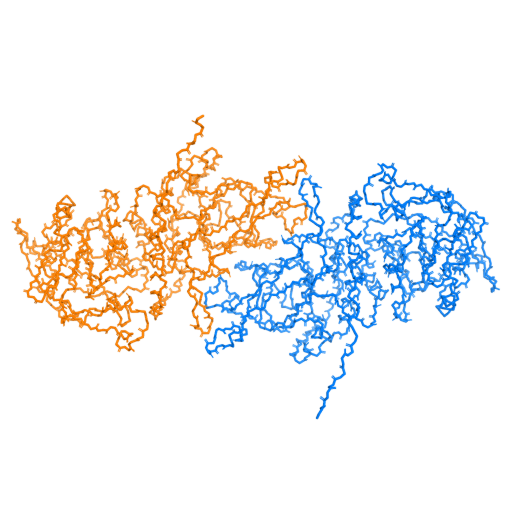12.625 1 86.69 378 ALA A O 1
ATOM 2968 N N . ASN A 1 379 ? 6.266 -31.984 -12.398 1 86.62 379 ASN A N 1
ATOM 2969 C CA . ASN A 1 379 ? 6.535 -31.891 -13.828 1 86.62 379 ASN A CA 1
ATOM 2970 C C . ASN A 1 379 ? 5.633 -32.844 -14.625 1 86.62 379 ASN A C 1
ATOM 2972 O O . ASN A 1 379 ? 5.484 -32.688 -15.836 1 86.62 379 ASN A O 1
ATOM 2976 N N . LEU A 1 380 ? 5.082 -33.781 -13.984 1 88.31 380 LEU A N 1
ATOM 2977 C CA . LEU A 1 380 ? 4.176 -34.688 -14.672 1 88.31 380 LEU A CA 1
ATOM 2978 C C . LEU A 1 380 ? 2.893 -33.969 -15.086 1 88.31 380 LEU A C 1
ATOM 2980 O O . LEU A 1 380 ? 2.129 -34.5 -15.906 1 88.31 380 LEU A O 1
ATOM 2984 N N . ALA A 1 381 ? 2.734 -32.75 -14.523 1 89.25 381 ALA A N 1
ATOM 2985 C CA . ALA A 1 381 ? 1.588 -31.953 -14.938 1 89.25 381 ALA A CA 1
ATOM 2986 C C . ALA A 1 381 ? 1.686 -31.578 -16.406 1 89.25 381 ALA A C 1
ATOM 2988 O O . ALA A 1 381 ? 0.685 -31.203 -17.031 1 89.25 381 ALA A O 1
ATOM 2989 N N . ASN A 1 382 ? 2.84 -31.703 -16.984 1 90.12 382 ASN A N 1
ATOM 2990 C CA . ASN A 1 382 ? 2.973 -31.547 -18.422 1 90.12 382 ASN A CA 1
ATOM 2991 C C . ASN A 1 382 ? 2.135 -32.562 -19.188 1 90.12 382 ASN A C 1
ATOM 2993 O O . ASN A 1 382 ? 1.832 -32.375 -20.359 1 90.12 382 ASN A O 1
ATOM 2997 N N . GLY A 1 383 ? 1.823 -33.656 -18.531 1 88.44 383 GLY A N 1
ATOM 2998 C CA . GLY A 1 383 ? 0.938 -34.625 -19.125 1 88.44 383 GLY A CA 1
ATOM 2999 C C . GLY A 1 383 ? -0.392 -34.062 -19.562 1 88.44 383 GLY A C 1
ATOM 3000 O O . GLY A 1 383 ? -0.992 -34.531 -20.531 1 88.44 383 GLY A O 1
ATOM 3001 N N . TRP A 1 384 ? -0.81 -32.969 -18.953 1 88.38 384 TRP A N 1
ATOM 3002 C CA . TRP A 1 384 ? -2.086 -32.375 -19.297 1 88.38 384 TRP A CA 1
ATOM 3003 C C . TRP A 1 384 ? -1.951 -31.5 -20.547 1 88.38 384 TRP A C 1
ATOM 3005 O O . TRP A 1 384 ? -2.951 -31.031 -21.094 1 88.38 384 TRP A O 1
ATOM 3015 N N . LEU A 1 385 ? -0.751 -31.375 -21.031 1 92 385 LEU A N 1
ATOM 3016 C CA . LEU A 1 385 ? -0.497 -30.609 -22.25 1 92 385 LEU A CA 1
ATOM 3017 C C . LEU A 1 385 ? -0.372 -31.531 -23.453 1 92 385 LEU A C 1
ATOM 3019 O O . LEU A 1 385 ? -0.167 -31.062 -24.578 1 92 385 LEU A O 1
ATOM 3023 N N . MET A 1 386 ? -0.532 -32.844 -23.219 1 92.62 386 MET A N 1
ATOM 3024 C CA . MET A 1 386 ? -0.394 -33.812 -24.281 1 92.62 386 MET A CA 1
ATOM 3025 C C . MET A 1 386 ? -1.602 -33.781 -25.219 1 92.62 386 MET A C 1
ATOM 3027 O O . MET A 1 386 ? -2.592 -33.094 -24.938 1 92.62 386 MET A O 1
ATOM 3031 N N . ARG A 1 387 ? -1.458 -34.469 -26.328 1 90.5 387 ARG A N 1
ATOM 3032 C CA . ARG A 1 387 ? -2.576 -34.594 -27.266 1 90.5 387 ARG A CA 1
ATOM 3033 C C . ARG A 1 387 ? -3.633 -35.562 -26.719 1 90.5 387 ARG A C 1
ATOM 3035 O O . ARG A 1 387 ? -3.326 -36.438 -25.922 1 90.5 387 ARG A O 1
ATOM 3042 N N . PRO A 1 388 ? -4.918 -35.312 -27.125 1 87 388 PRO A N 1
ATOM 3043 C CA . PRO A 1 388 ? -5.961 -36.25 -26.703 1 87 388 PRO A CA 1
ATOM 3044 C C . PRO A 1 388 ? -5.641 -37.688 -27.062 1 87 388 PRO A C 1
ATOM 3046 O O . PRO A 1 388 ? -5.152 -37.969 -28.156 1 87 388 PRO A O 1
ATOM 3049 N N . GLY A 1 389 ? -5.836 -38.5 -26.062 1 85.19 389 GLY A N 1
ATOM 3050 C CA . GLY A 1 389 ? -5.637 -39.906 -26.312 1 85.19 389 GLY A CA 1
ATOM 3051 C C . GLY A 1 389 ? -4.219 -40.375 -26.031 1 85.19 389 GLY A C 1
ATOM 3052 O O . GLY A 1 389 ? -3.93 -41.594 -26.094 1 85.19 389 GLY A O 1
ATOM 3053 N N . ALA A 1 390 ? -3.377 -39.469 -25.781 1 90.94 390 ALA A N 1
ATOM 3054 C CA . ALA A 1 390 ? -2.008 -39.844 -25.438 1 90.94 390 ALA A CA 1
ATOM 3055 C C . ALA A 1 390 ? -1.945 -40.469 -24.047 1 90.94 390 ALA A C 1
ATOM 3057 O O . ALA A 1 390 ? -2.939 -40.5 -23.328 1 90.94 390 ALA A O 1
ATOM 3058 N N . SER A 1 391 ? -0.758 -41 -23.75 1 91.38 391 SER A N 1
ATOM 3059 C CA . SER A 1 391 ? -0.588 -41.75 -22.5 1 91.38 391 SER A CA 1
ATOM 3060 C C . SER A 1 391 ? 0.558 -41.156 -21.672 1 91.38 391 SER A C 1
ATOM 3062 O O . SER A 1 391 ? 1.602 -40.812 -22.234 1 91.38 391 SER A O 1
ATOM 3064 N N . MET A 1 392 ? 0.275 -41.062 -20.422 1 92.38 392 MET A N 1
ATOM 3065 C CA . MET A 1 392 ? 1.315 -40.719 -19.469 1 92.38 392 MET A CA 1
ATOM 3066 C C . MET A 1 392 ? 1.615 -41.875 -18.531 1 92.38 392 MET A C 1
ATOM 3068 O O . MET A 1 392 ? 0.697 -42.531 -18 1 92.38 392 MET A O 1
ATOM 3072 N N . ILE A 1 393 ? 2.863 -42.188 -18.328 1 92.25 393 ILE A N 1
ATOM 3073 C CA . ILE A 1 393 ? 3.295 -43.219 -17.406 1 92.25 393 ILE A CA 1
ATOM 3074 C C . ILE A 1 393 ? 4.043 -42.594 -16.234 1 92.25 393 ILE A C 1
ATOM 3076 O O . ILE A 1 393 ? 5.105 -42 -16.422 1 92.25 393 ILE A O 1
ATOM 3080 N N . GLU A 1 394 ? 3.504 -42.75 -15.055 1 90.88 394 GLU A N 1
ATOM 3081 C CA . GLU A 1 394 ? 4.152 -42.281 -13.828 1 90.88 394 GLU A CA 1
ATOM 3082 C C . GLU A 1 394 ? 4.941 -43.406 -13.164 1 90.88 394 GLU A C 1
ATOM 3084 O O . GLU A 1 394 ? 4.406 -44.5 -12.922 1 90.88 394 GLU A O 1
ATOM 3089 N N . VAL A 1 395 ? 6.18 -43.125 -12.898 1 91.81 395 VAL A N 1
ATOM 3090 C CA . VAL A 1 395 ? 7 -44 -12.094 1 91.81 395 VAL A CA 1
ATOM 3091 C C . VAL A 1 395 ? 7.035 -43.531 -10.648 1 91.81 395 VAL A C 1
ATOM 3093 O O . VAL A 1 395 ? 7.449 -42.375 -10.383 1 91.81 395 VAL A O 1
ATOM 3096 N N . GLN A 1 396 ? 6.641 -44.375 -9.711 1 89.44 396 GLN A N 1
ATOM 3097 C CA . GLN A 1 396 ? 6.652 -44.031 -8.297 1 89.44 396 GLN A CA 1
ATOM 3098 C C . GLN A 1 396 ? 7.801 -44.719 -7.566 1 89.44 396 GLN A C 1
ATOM 3100 O O . GLN A 1 396 ? 8 -45.906 -7.707 1 89.44 396 GLN A O 1
ATOM 3105 N N . PRO A 1 397 ? 8.531 -43.938 -6.824 1 91.69 397 PRO A N 1
ATOM 3106 C CA . PRO A 1 397 ? 9.695 -44.5 -6.141 1 91.69 397 PRO A CA 1
ATOM 3107 C C . PRO A 1 397 ? 9.32 -45.531 -5.09 1 91.69 397 PRO A C 1
ATOM 3109 O O . PRO A 1 397 ? 8.172 -45.562 -4.629 1 91.69 397 PRO A O 1
ATOM 3112 N N . TYR A 1 398 ? 10.312 -46.25 -4.785 1 90.69 398 TYR A N 1
ATOM 3113 C CA . TYR A 1 398 ? 10.133 -47.281 -3.768 1 90.69 398 TYR A CA 1
ATOM 3114 C C . TYR A 1 398 ? 9.734 -46.656 -2.432 1 90.69 398 TYR A C 1
ATOM 3116 O O . TYR A 1 398 ? 10.383 -45.719 -1.956 1 90.69 398 TYR A O 1
ATOM 3124 N N . GLY A 1 399 ? 8.719 -47.219 -1.884 1 85.81 399 GLY A N 1
ATOM 3125 C CA . GLY A 1 399 ? 8.273 -46.75 -0.575 1 85.81 399 GLY A CA 1
ATOM 3126 C C . GLY A 1 399 ? 7.34 -45.562 -0.642 1 85.81 399 GLY A C 1
ATOM 3127 O O . GLY A 1 399 ? 6.824 -45.125 0.384 1 85.81 399 GLY A O 1
ATOM 3128 N N . PHE A 1 400 ? 7.316 -45.094 -1.817 1 82.06 400 PHE A N 1
ATOM 3129 C CA . PHE A 1 400 ? 6.418 -43.938 -1.984 1 82.06 400 PHE A CA 1
ATOM 3130 C C . PHE A 1 400 ? 4.969 -44.375 -1.771 1 82.06 400 PHE A C 1
ATOM 3132 O O . PHE A 1 400 ? 4.473 -45.281 -2.447 1 82.06 400 PHE A O 1
ATOM 3139 N N . ASP A 1 401 ? 4.453 -44.375 -0.445 1 63.34 401 ASP A N 1
ATOM 3140 C CA . ASP A 1 401 ? 3.078 -44.781 -0.162 1 63.34 401 ASP A CA 1
ATOM 3141 C C . ASP A 1 401 ? 2.139 -43.594 -0.176 1 63.34 401 ASP A C 1
ATOM 3143 O O . ASP A 1 401 ? 1.967 -42.906 0.842 1 63.34 401 ASP A O 1
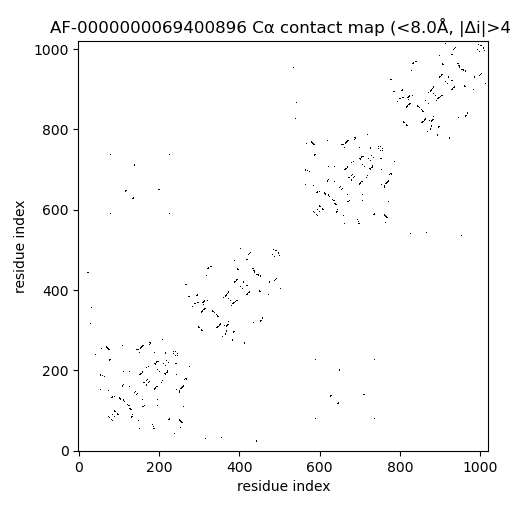ATOM 3147 N N . ALA A 1 402 ? 1.999 -43.031 -1.097 1 53 402 ALA A N 1
ATOM 3148 C CA . ALA A 1 402 ? 1.06 -41.906 -0.954 1 53 402 ALA A CA 1
ATOM 3149 C C . ALA A 1 402 ? -0.367 -42.438 -0.77 1 53 402 ALA A C 1
ATOM 3151 O O . ALA A 1 402 ? -0.896 -43.125 -1.63 1 53 402 ALA A O 1
ATOM 3152 N N . HIS A 1 403 ? -0.708 -43.094 0.403 1 46.94 403 HIS A N 1
ATOM 3153 C CA . HIS A 1 403 ? -2.094 -43.438 0.702 1 46.94 403 HIS A CA 1
ATOM 3154 C C . HIS A 1 403 ? -3.061 -42.594 -0.137 1 46.94 403 HIS A C 1
ATOM 3156 O O . HIS A 1 403 ? -4.266 -42.844 -0.138 1 46.94 403 HIS A O 1
ATOM 3162 N N . VAL A 1 404 ? -2.855 -41.438 -0.316 1 45.09 404 VAL A N 1
ATOM 3163 C CA . VAL A 1 404 ? -3.82 -40.531 -0.945 1 45.09 404 VAL A CA 1
ATOM 3164 C C . VAL A 1 404 ? -3.529 -40.438 -2.439 1 45.09 404 VAL A C 1
ATOM 3166 O O . VAL A 1 404 ? -2.381 -40.25 -2.844 1 45.09 404 VAL A O 1
ATOM 3169 N N . PRO A 1 405 ? -4.328 -41.156 -3.107 1 46.41 405 PRO A N 1
ATOM 3170 C CA . PRO A 1 405 ? -4.203 -40.75 -4.512 1 46.41 405 PRO A CA 1
ATOM 3171 C C . PRO A 1 405 ? -3.787 -39.312 -4.684 1 46.41 405 PRO A C 1
ATOM 3173 O O . PRO A 1 405 ? -4.527 -38.406 -4.297 1 46.41 405 PRO A O 1
ATOM 3176 N N . HIS A 1 406 ? -2.674 -39 -4.254 1 46.59 406 HIS A N 1
ATOM 3177 C CA . HIS A 1 406 ? -2.182 -37.625 -4.383 1 46.59 406 HIS A CA 1
ATOM 3178 C C . HIS A 1 406 ? -2.834 -36.906 -5.562 1 46.59 406 HIS A C 1
ATOM 3180 O O . HIS A 1 406 ? -3.768 -37.438 -6.172 1 46.59 406 HIS A O 1
ATOM 3186 N N . LEU A 1 407 ? -1.959 -35.906 -6.113 1 47.66 407 LEU A N 1
ATOM 3187 C CA . LEU A 1 407 ? -2.305 -34.875 -7.078 1 47.66 407 LEU A CA 1
ATOM 3188 C C . LEU A 1 407 ? -3.154 -35.438 -8.211 1 47.66 407 LEU A C 1
ATOM 3190 O O . LEU A 1 407 ? -3.988 -34.75 -8.781 1 47.66 407 LEU A O 1
ATOM 3194 N N . GLN A 1 408 ? -2.82 -36.844 -8.562 1 47.22 408 GLN A N 1
ATOM 3195 C CA . GLN A 1 408 ? -3.162 -37.344 -9.891 1 47.22 408 GLN A CA 1
ATOM 3196 C C . GLN A 1 408 ? -4.527 -38.031 -9.883 1 47.22 408 GLN A C 1
ATOM 3198 O O . GLN A 1 408 ? -5.059 -38.375 -10.945 1 47.22 408 GLN A O 1
ATOM 3203 N N . ASP A 1 409 ? -4.922 -38.375 -8.656 1 46.91 409 ASP A N 1
ATOM 3204 C CA . ASP A 1 409 ? -6.133 -39.188 -8.758 1 46.91 409 ASP A CA 1
ATOM 3205 C C . ASP A 1 409 ? -7.191 -38.5 -9.602 1 46.91 409 ASP A C 1
ATOM 3207 O O . ASP A 1 409 ? -7.762 -39.094 -10.516 1 46.91 409 ASP A O 1
ATOM 3211 N N . PRO A 1 410 ? -7.676 -37.375 -8.781 1 44.56 410 PRO A N 1
ATOM 3212 C CA . PRO A 1 410 ? -8.734 -36.75 -9.594 1 44.56 410 PRO A CA 1
ATOM 3213 C C . PRO A 1 410 ? -8.227 -36.281 -10.953 1 44.56 410 PRO A C 1
ATOM 3215 O O . PRO A 1 410 ? -8.984 -35.688 -11.719 1 44.56 410 PRO A O 1
ATOM 3218 N N . LEU A 1 411 ? -6.992 -36 -10.859 1 45.53 411 LEU A N 1
ATOM 3219 C CA . LEU A 1 411 ? -6.402 -35.406 -12.055 1 45.53 411 LEU A CA 1
ATOM 3220 C C . LEU A 1 411 ? -7.164 -35.812 -13.305 1 45.53 411 LEU A C 1
ATOM 3222 O O . LEU A 1 411 ? -7.52 -34.969 -14.133 1 45.53 411 LEU A O 1
ATOM 3226 N N . PHE A 1 412 ? -6.824 -37.219 -13.75 1 46.91 412 PHE A N 1
ATOM 3227 C CA . PHE A 1 412 ? -7.191 -37.656 -15.078 1 46.91 412 PHE A CA 1
ATOM 3228 C C . PHE A 1 412 ? -8.688 -37.938 -15.156 1 46.91 412 PHE A C 1
ATOM 3230 O O . PHE A 1 412 ? -9.219 -38.219 -16.234 1 46.91 412 PHE A O 1
ATOM 3237 N N . ASN A 1 413 ? -9.195 -38 -13.961 1 45.75 413 ASN A N 1
ATOM 3238 C CA . ASN A 1 413 ? -10.609 -38.344 -14.07 1 45.75 413 ASN A CA 1
ATOM 3239 C C . ASN A 1 413 ? -11.477 -37.125 -14.344 1 45.75 413 ASN A C 1
ATOM 3241 O O . ASN A 1 413 ? -12.664 -37.094 -14.031 1 45.75 413 ASN A O 1
ATOM 3245 N N . ALA A 1 414 ? -10.773 -35.969 -14.414 1 48.69 414 ALA A N 1
ATOM 3246 C CA . ALA A 1 414 ? -11.703 -34.906 -14.75 1 48.69 414 ALA A CA 1
ATOM 3247 C C . ALA A 1 414 ? -12.602 -35.312 -15.922 1 48.69 414 ALA A C 1
ATOM 3249 O O . ALA A 1 414 ? -12.117 -35.844 -16.922 1 48.69 414 ALA A O 1
ATOM 3250 N N . GLN A 1 415 ? -13.734 -35.719 -15.547 1 49.78 415 GLN A N 1
ATOM 3251 C CA . GLN A 1 415 ? -14.758 -36.031 -16.547 1 49.78 415 GLN A CA 1
ATOM 3252 C C . GLN A 1 415 ? -14.664 -35.062 -17.734 1 49.78 415 GLN A C 1
ATOM 3254 O O . GLN A 1 415 ? -15.391 -34.062 -17.781 1 49.78 415 GLN A O 1
ATOM 3259 N N . ASP A 1 416 ? -13.484 -34.469 -18.031 1 54.59 416 ASP A N 1
ATOM 3260 C CA . ASP A 1 416 ? -13.555 -33.844 -19.344 1 54.59 416 ASP A CA 1
ATOM 3261 C C . ASP A 1 416 ? -13.805 -34.906 -20.438 1 54.59 416 ASP A C 1
ATOM 3263 O O . ASP A 1 416 ? -12.867 -35.469 -21 1 54.59 416 ASP A O 1
ATOM 3267 N N . ASN A 1 417 ? -14.992 -35.531 -20.312 1 52.53 417 ASN A N 1
ATOM 3268 C CA . ASN A 1 417 ? -15.359 -36.656 -21.141 1 52.53 417 ASN A CA 1
ATOM 3269 C C . ASN A 1 417 ? -14.828 -36.531 -22.562 1 52.53 417 ASN A C 1
ATOM 3271 O O . ASN A 1 417 ? -14.609 -37.531 -23.25 1 52.53 417 ASN A O 1
ATOM 3275 N N . GLU A 1 418 ? -14.664 -35.344 -22.984 1 55.69 418 GLU A N 1
ATOM 3276 C CA . GLU A 1 418 ? -14.391 -35.281 -24.422 1 55.69 418 GLU A CA 1
ATOM 3277 C C . GLU A 1 418 ? -12.898 -35.469 -24.703 1 55.69 418 GLU A C 1
ATOM 3279 O O . GLU A 1 418 ? -12.516 -36 -25.75 1 55.69 418 GLU A O 1
ATOM 3284 N N . THR A 1 419 ? -12.047 -34.938 -23.797 1 63.28 419 THR A N 1
ATOM 3285 C CA . THR A 1 419 ? -10.625 -35.125 -24.094 1 63.28 419 THR A CA 1
ATOM 3286 C C . THR A 1 419 ? -9.875 -35.562 -22.844 1 63.28 419 THR A C 1
ATOM 3288 O O . THR A 1 419 ? -10.25 -35.188 -21.719 1 63.28 419 THR A O 1
ATOM 3291 N N . GLN A 1 420 ? -9.102 -36.75 -23.031 1 76.06 420 GLN A N 1
ATOM 3292 C CA . GLN A 1 420 ? -8.367 -37.219 -21.859 1 76.06 420 GLN A CA 1
ATOM 3293 C C . GLN A 1 420 ? -7 -37.781 -22.25 1 76.06 420 GLN A C 1
ATOM 3295 O O . GLN A 1 420 ? -6.777 -38.125 -23.406 1 76.06 420 GLN A O 1
ATOM 3300 N N . VAL A 1 421 ? -6.117 -37.594 -21.375 1 86.44 421 VAL A N 1
ATOM 3301 C CA . VAL A 1 421 ? -4.832 -38.281 -21.391 1 86.44 421 VAL A CA 1
ATOM 3302 C C . VAL A 1 421 ? -4.898 -39.5 -20.469 1 86.44 421 VAL A C 1
ATOM 3304 O O . VAL A 1 421 ? -5.461 -39.438 -19.375 1 86.44 421 VAL A O 1
ATOM 3307 N N . MET A 1 422 ? -4.477 -40.625 -21.047 1 86.56 422 MET A N 1
ATOM 3308 C CA . MET A 1 422 ? -4.504 -41.844 -20.25 1 86.56 422 MET A CA 1
ATOM 3309 C C . MET A 1 422 ? -3.33 -41.875 -19.281 1 86.56 422 MET A C 1
ATOM 3311 O O . MET A 1 422 ? -2.195 -41.594 -19.656 1 86.56 422 MET A O 1
ATOM 3315 N N . TRP A 1 423 ? -3.633 -42.25 -18.078 1 87.88 423 TRP A N 1
ATOM 3316 C CA . TRP A 1 423 ? -2.639 -42.25 -17 1 87.88 423 TRP A CA 1
ATOM 3317 C C . TRP A 1 423 ? -2.344 -43.688 -16.562 1 87.88 423 TRP A C 1
ATOM 3319 O O . TRP A 1 423 ? -3.258 -44.438 -16.219 1 87.88 423 TRP A O 1
ATOM 3329 N N . TRP A 1 424 ? -1.081 -44.031 -16.578 1 87.94 424 TRP A N 1
ATOM 3330 C CA . TRP A 1 424 ? -0.588 -45.344 -16.156 1 87.94 424 TRP A CA 1
ATOM 3331 C C . TRP A 1 424 ? 0.458 -45.188 -15.055 1 87.94 424 TRP A C 1
ATOM 3333 O O . TRP A 1 424 ? 1.218 -44.219 -15.031 1 87.94 424 TRP A O 1
ATOM 3343 N N . VAL A 1 425 ? 0.521 -46.281 -14.117 1 88.44 425 VAL A N 1
ATOM 3344 C CA . VAL A 1 425 ? 1.427 -46.125 -12.984 1 88.44 425 VAL A CA 1
ATOM 3345 C C . VAL A 1 425 ? 2.316 -47.375 -12.867 1 88.44 425 VAL A C 1
ATOM 3347 O O . VAL A 1 425 ? 1.83 -48.5 -12.945 1 88.44 425 VAL A O 1
ATOM 3350 N N . LEU A 1 426 ? 3.564 -47.125 -12.789 1 90.94 426 LEU A N 1
ATOM 3351 C CA . LEU A 1 426 ? 4.566 -48.094 -12.398 1 90.94 426 LEU A CA 1
ATOM 3352 C C . LEU A 1 426 ? 5.109 -47.812 -11.008 1 90.94 426 LEU A C 1
ATOM 3354 O O . LEU A 1 426 ? 5.906 -46.875 -10.828 1 90.94 426 LEU A O 1
ATOM 3358 N N . MET A 1 427 ? 4.723 -48.625 -10.023 1 89.5 427 MET A N 1
ATOM 3359 C CA . MET A 1 427 ? 5.148 -48.375 -8.648 1 89.5 427 MET A CA 1
ATOM 3360 C C . MET A 1 427 ? 6.32 -49.281 -8.281 1 89.5 427 MET A C 1
ATOM 3362 O O . MET A 1 427 ? 6.223 -50.5 -8.383 1 89.5 427 MET A O 1
ATOM 3366 N N . GLY A 1 428 ? 7.387 -48.688 -7.84 1 91.44 428 GLY A N 1
ATOM 3367 C CA . GLY A 1 428 ? 8.531 -49.469 -7.398 1 91.44 428 GLY A CA 1
ATOM 3368 C C . GLY A 1 428 ? 8.289 -50.219 -6.102 1 91.44 428 GLY A C 1
ATOM 3369 O O . GLY A 1 428 ? 8.078 -49.594 -5.055 1 91.44 428 GLY A O 1
ATOM 3370 N N . CYS A 1 429 ? 8.375 -51.5 -6.199 1 90.44 429 CYS A N 1
ATOM 3371 C CA . CYS A 1 429 ? 8.141 -52.312 -5.02 1 90.44 429 CYS A CA 1
ATOM 3372 C C . CYS A 1 429 ? 9.312 -53.25 -4.762 1 90.44 429 CYS A C 1
ATOM 3374 O O . CYS A 1 429 ? 9.289 -54.031 -3.809 1 90.44 429 CYS A O 1
ATOM 3376 N N . ASP A 1 430 ? 10.32 -53.188 -5.57 1 92.19 430 ASP A N 1
ATOM 3377 C CA . ASP A 1 430 ? 11.547 -53.969 -5.395 1 92.19 430 ASP A CA 1
ATOM 3378 C C . ASP A 1 430 ? 12.5 -53.281 -4.43 1 92.19 430 ASP A C 1
ATOM 3380 O O . ASP A 1 430 ? 13.062 -52.219 -4.762 1 92.19 430 ASP A O 1
ATOM 3384 N N . PRO A 1 431 ? 12.805 -53.875 -3.279 1 92 431 PRO A N 1
ATOM 3385 C CA . PRO A 1 431 ? 13.641 -53.188 -2.283 1 92 431 PRO A CA 1
ATOM 3386 C C . PRO A 1 431 ? 15.102 -53.094 -2.721 1 92 431 PRO A C 1
ATOM 3388 O O . PRO A 1 431 ? 15.898 -52.406 -2.055 1 92 431 PRO A O 1
ATOM 3391 N N . THR A 1 432 ? 15.414 -53.625 -3.832 1 93.38 432 THR A N 1
ATOM 3392 C CA . THR A 1 432 ? 16.797 -53.594 -4.273 1 93.38 432 THR A CA 1
ATOM 3393 C C . THR A 1 432 ? 16.969 -52.625 -5.457 1 93.38 432 THR A C 1
ATOM 3395 O O . THR A 1 432 ? 18.094 -52.406 -5.914 1 93.38 432 THR A O 1
ATOM 3398 N N . ALA A 1 433 ? 15.898 -52.031 -5.98 1 95.38 433 ALA A N 1
ATOM 3399 C CA . ALA A 1 433 ? 15.945 -51.312 -7.238 1 95.38 433 ALA A CA 1
ATOM 3400 C C . ALA A 1 433 ? 15.82 -49.812 -6.996 1 95.38 433 ALA A C 1
ATOM 3402 O O . ALA A 1 433 ? 15.062 -49.125 -7.691 1 95.38 433 ALA A O 1
ATOM 3403 N N . TRP A 1 434 ? 16.469 -49.312 -6.051 1 94.88 434 TRP A N 1
ATOM 3404 C CA . TRP A 1 434 ? 16.438 -47.875 -5.766 1 94.88 434 TRP A CA 1
ATOM 3405 C C . TRP A 1 434 ? 17.688 -47.438 -5.008 1 94.88 434 TRP A C 1
ATOM 3407 O O . TRP A 1 434 ? 18.469 -48.281 -4.559 1 94.88 434 TRP A O 1
ATOM 3417 N N . ARG A 1 435 ? 18 -46.125 -5.047 1 96.62 435 ARG A N 1
ATOM 3418 C CA . ARG A 1 435 ? 19.031 -45.5 -4.234 1 96.62 435 ARG A CA 1
ATOM 3419 C C . ARG A 1 435 ? 18.5 -44.281 -3.48 1 96.62 435 ARG A C 1
ATOM 3421 O O . ARG A 1 435 ? 17.672 -43.531 -4.004 1 96.62 435 ARG A O 1
ATOM 3428 N N . ALA A 1 436 ? 19.078 -44.156 -2.332 1 95.31 436 ALA A N 1
ATOM 3429 C CA . ALA A 1 436 ? 18.688 -43.031 -1.508 1 95.31 436 ALA A CA 1
ATOM 3430 C C . ALA A 1 436 ? 19.062 -41.719 -2.178 1 95.31 436 ALA A C 1
ATOM 3432 O O . ALA A 1 436 ? 20.078 -41.625 -2.875 1 95.31 436 ALA A O 1
ATOM 3433 N N . SER A 1 437 ? 18.188 -40.719 -1.999 1 94.44 437 SER A N 1
ATOM 3434 C CA . SER A 1 437 ? 18.594 -39.375 -2.354 1 94.44 437 SER A CA 1
ATOM 3435 C C . SER A 1 437 ? 19.75 -38.875 -1.473 1 94.44 437 SER A C 1
ATOM 3437 O O . SER A 1 437 ? 20.031 -39.5 -0.434 1 94.44 437 SER A O 1
ATOM 3439 N N . PRO A 1 438 ? 20.375 -37.781 -1.907 1 93.19 438 PRO A N 1
ATOM 3440 C CA . PRO A 1 438 ? 21.438 -37.25 -1.061 1 93.19 438 PRO A CA 1
ATOM 3441 C C . PRO A 1 438 ? 20.969 -36.906 0.345 1 93.19 438 PRO A C 1
ATOM 3443 O O . PRO A 1 438 ? 21.656 -37.188 1.326 1 93.19 438 PRO A O 1
ATOM 3446 N N . GLU A 1 439 ? 19.844 -36.406 0.513 1 92.25 439 GLU A N 1
ATOM 3447 C CA . GLU A 1 439 ? 19.312 -36.031 1.823 1 92.25 439 GLU A CA 1
ATOM 3448 C C . GLU A 1 439 ? 19.047 -37.281 2.678 1 92.25 439 GLU A C 1
ATOM 3450 O O . GLU A 1 439 ? 19.391 -37.312 3.863 1 92.25 439 GLU A O 1
ATOM 3455 N N . GLU A 1 440 ? 18.422 -38.219 2.094 1 93.62 440 GLU A N 1
ATOM 3456 C CA . GLU A 1 440 ? 18.156 -39.438 2.807 1 93.62 440 GLU A CA 1
ATOM 3457 C C . GLU A 1 440 ? 19.453 -40.125 3.223 1 93.62 440 GLU A C 1
ATOM 3459 O O . GLU A 1 440 ? 19.562 -40.625 4.348 1 93.62 440 GLU A O 1
ATOM 3464 N N . ALA A 1 441 ? 20.375 -40.156 2.367 1 95.25 441 ALA A N 1
ATOM 3465 C CA . ALA A 1 441 ? 21.656 -40.781 2.643 1 95.25 441 ALA A CA 1
ATOM 3466 C C . ALA A 1 441 ? 22.375 -40.062 3.783 1 95.25 441 ALA A C 1
ATOM 3468 O O . ALA A 1 441 ? 23.078 -40.688 4.578 1 95.25 441 ALA A O 1
ATOM 3469 N N . ALA A 1 442 ? 22.188 -38.781 3.859 1 94.5 442 ALA A N 1
ATOM 3470 C CA . ALA A 1 442 ? 22.844 -37.969 4.883 1 94.5 442 ALA A CA 1
ATOM 3471 C C . ALA A 1 442 ? 22.016 -37.969 6.168 1 94.5 442 ALA A C 1
ATOM 3473 O O . ALA A 1 442 ? 22.453 -37.406 7.188 1 94.5 442 ALA A O 1
ATOM 3474 N N . GLY A 1 443 ? 20.891 -38.531 6.145 1 91.19 443 GLY A N 1
ATOM 3475 C CA . GLY A 1 443 ? 20 -38.5 7.297 1 91.19 443 GLY A CA 1
ATOM 3476 C C . GLY A 1 443 ? 19.453 -37.094 7.578 1 91.19 443 GLY A C 1
ATOM 3477 O O . GLY A 1 443 ? 19.234 -36.75 8.734 1 91.19 443 GLY A O 1
ATOM 3478 N N . HIS A 1 444 ? 19.422 -36.312 6.582 1 89.19 444 HIS A N 1
ATOM 3479 C CA . HIS A 1 444 ? 18.969 -34.938 6.719 1 89.19 444 HIS A CA 1
ATOM 3480 C C . HIS A 1 444 ? 17.562 -34.75 6.152 1 89.19 444 HIS A C 1
ATOM 3482 O O . HIS A 1 444 ? 17.031 -35.688 5.508 1 89.19 444 HIS A O 1
ATOM 3488 N N . GLY A 1 445 ? 16.922 -33.719 6.484 1 82.62 445 GLY A N 1
ATOM 3489 C CA . GLY A 1 445 ? 15.609 -33.375 5.957 1 82.62 445 GLY A CA 1
ATOM 3490 C C . GLY A 1 445 ? 14.484 -34.062 6.703 1 82.62 445 GLY A C 1
ATOM 3491 O O . GLY A 1 445 ? 14.656 -34.5 7.84 1 82.62 445 GLY A O 1
ATOM 3492 N N . VAL A 1 446 ? 13.344 -34.062 6.012 1 81.62 446 VAL A N 1
ATOM 3493 C CA . VAL A 1 446 ? 12.148 -34.625 6.617 1 81.62 446 VAL A CA 1
ATOM 3494 C C . VAL A 1 446 ? 12 -36.094 6.176 1 81.62 446 VAL A C 1
ATOM 3496 O O . VAL A 1 446 ? 11.891 -36.375 4.98 1 81.62 446 VAL A O 1
ATOM 3499 N N . GLU A 1 447 ? 11.922 -36.938 7.066 1 82.62 447 GLU A N 1
ATOM 3500 C CA . GLU A 1 447 ? 11.859 -38.375 6.781 1 82.62 447 GLU A CA 1
ATOM 3501 C C . GLU A 1 447 ? 10.664 -38.719 5.898 1 82.62 447 GLU A C 1
ATOM 3503 O O . GLU A 1 447 ? 10.75 -39.562 5.02 1 82.62 447 GLU A O 1
ATOM 3508 N N . ALA A 1 448 ? 9.695 -38.031 6.094 1 77.94 448 ALA A N 1
ATOM 3509 C CA . ALA A 1 448 ? 8.461 -38.281 5.352 1 77.94 448 ALA A CA 1
ATOM 3510 C C . ALA A 1 448 ? 8.656 -38 3.861 1 77.94 448 ALA A C 1
ATOM 3512 O O . ALA A 1 448 ? 7.895 -38.5 3.031 1 77.94 448 ALA A O 1
ATOM 3513 N N . SER A 1 449 ? 9.633 -37.344 3.48 1 83.25 449 SER A N 1
ATOM 3514 C CA . SER A 1 449 ? 9.859 -37 2.082 1 83.25 449 SER A CA 1
ATOM 3515 C C . SER A 1 449 ? 10.898 -37.906 1.438 1 83.25 449 SER A C 1
ATOM 3517 O O . SER A 1 449 ? 11.109 -37.844 0.224 1 83.25 449 SER A O 1
ATOM 3519 N N . TRP A 1 450 ? 11.477 -38.75 2.248 1 89.56 450 TRP A N 1
ATOM 3520 C CA . TRP A 1 450 ? 12.594 -39.531 1.739 1 89.56 450 TRP A CA 1
ATOM 3521 C C . TRP A 1 450 ? 12.141 -40.438 0.607 1 89.56 450 TRP 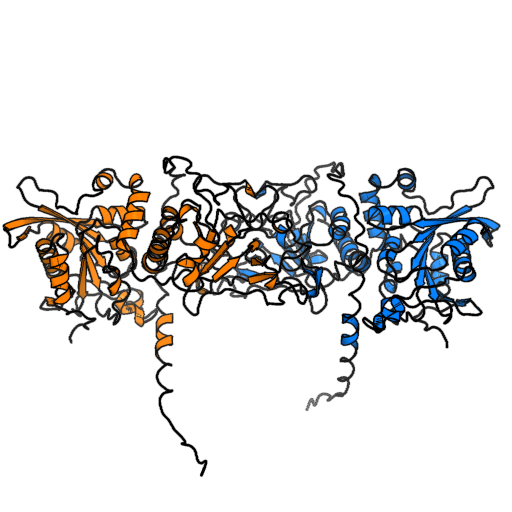A C 1
ATOM 3523 O O . TRP A 1 450 ? 12.742 -40.469 -0.466 1 89.56 450 TRP A O 1
ATOM 3533 N N . ALA A 1 451 ? 11.031 -41.125 0.85 1 87.88 451 ALA A N 1
ATOM 3534 C CA . ALA A 1 451 ? 10.578 -42.125 -0.127 1 87.88 451 ALA A CA 1
ATOM 3535 C C . ALA A 1 451 ? 10.281 -41.469 -1.472 1 87.88 451 ALA A C 1
ATOM 3537 O O . ALA A 1 451 ? 10.648 -42 -2.523 1 87.88 451 ALA A O 1
ATOM 3538 N N . LYS A 1 452 ? 9.695 -40.344 -1.442 1 87.75 452 LYS A N 1
ATOM 3539 C CA . LYS A 1 452 ? 9.297 -39.656 -2.658 1 87.75 452 LYS A CA 1
ATOM 3540 C C . LYS A 1 452 ? 10.516 -39.219 -3.467 1 87.75 452 LYS A C 1
ATOM 3542 O O . LYS A 1 452 ? 10.461 -39.156 -4.695 1 87.75 452 LYS A O 1
ATOM 3547 N N . ASN A 1 453 ? 11.633 -39.062 -2.789 1 92 453 ASN A N 1
ATOM 3548 C CA . ASN A 1 453 ? 12.797 -38.469 -3.428 1 92 453 ASN A CA 1
ATOM 3549 C C . ASN A 1 453 ? 13.828 -39.531 -3.814 1 92 453 ASN A C 1
ATOM 3551 O O . ASN A 1 453 ? 14.906 -39.188 -4.305 1 92 453 ASN A O 1
ATOM 3555 N N . ARG A 1 454 ? 13.484 -40.688 -3.709 1 94.31 454 ARG A N 1
ATOM 3556 C CA . ARG A 1 454 ? 14.422 -41.781 -4.012 1 94.31 454 ARG A CA 1
ATOM 3557 C C . ARG A 1 454 ? 14.656 -41.906 -5.512 1 94.31 454 ARG A C 1
ATOM 3559 O O . ARG A 1 454 ? 13.766 -41.594 -6.312 1 94.31 454 ARG A O 1
ATOM 3566 N N . ASN A 1 455 ? 15.836 -42.281 -5.824 1 96.38 455 ASN A N 1
ATOM 3567 C CA . ASN A 1 455 ? 16.219 -42.594 -7.199 1 96.38 455 ASN A CA 1
ATOM 3568 C C . ASN A 1 455 ? 15.93 -44.062 -7.531 1 96.38 455 ASN A C 1
ATOM 3570 O O . ASN A 1 455 ? 16.078 -44.938 -6.68 1 96.38 455 ASN A O 1
ATOM 3574 N N . MET A 1 456 ? 15.516 -44.281 -8.766 1 95.25 456 MET A N 1
ATOM 3575 C CA . MET A 1 456 ? 15 -45.625 -9.086 1 95.25 456 MET A CA 1
ATOM 3576 C C . MET A 1 456 ? 15.781 -46.25 -10.242 1 95.25 456 MET A C 1
ATOM 3578 O O . MET A 1 456 ? 16.25 -45.531 -11.125 1 95.25 456 MET A O 1
ATOM 3582 N N . PHE A 1 457 ? 15.945 -47.562 -10.133 1 96.44 457 PHE A N 1
ATOM 3583 C CA . PHE A 1 457 ? 16.203 -48.375 -11.312 1 96.44 457 PHE A CA 1
ATOM 3584 C C . PHE A 1 457 ? 14.906 -48.938 -11.867 1 96.44 457 PHE A C 1
ATOM 3586 O O . PHE A 1 457 ? 14.273 -49.781 -11.227 1 96.44 457 PHE A O 1
ATOM 3593 N N . LEU A 1 458 ? 14.531 -48.5 -12.977 1 96.31 458 LEU A N 1
ATOM 3594 C CA . LEU A 1 458 ? 13.32 -49.031 -13.609 1 96.31 458 LEU A CA 1
ATOM 3595 C C . LEU A 1 458 ? 13.656 -50.188 -14.523 1 96.31 458 LEU A C 1
ATOM 3597 O O . LEU A 1 458 ? 14.297 -50 -15.562 1 96.31 458 LEU A O 1
ATOM 3601 N N . ARG A 1 459 ? 13.109 -51.312 -14.164 1 94.94 459 ARG A N 1
ATOM 3602 C CA . ARG A 1 459 ? 13.344 -52.5 -15 1 94.94 459 ARG A CA 1
ATOM 3603 C C . ARG A 1 459 ? 12.688 -52.312 -16.359 1 94.94 459 ARG A C 1
ATOM 3605 O O . ARG A 1 459 ? 11.539 -51.875 -16.469 1 94.94 459 ARG A O 1
ATOM 3612 N N . TRP A 1 460 ? 13.445 -52.75 -17.344 1 96.06 460 TRP A N 1
ATOM 3613 C CA . TRP A 1 460 ? 12.906 -52.688 -18.703 1 96.06 460 TRP A CA 1
ATOM 3614 C C . TRP A 1 460 ? 11.586 -53.438 -18.812 1 96.06 460 TRP A C 1
ATOM 3616 O O . TRP A 1 460 ? 10.641 -52.938 -19.438 1 96.06 460 TRP A O 1
ATOM 3626 N N . GLU A 1 461 ? 11.516 -54.594 -18.188 1 96.19 461 GLU A N 1
ATOM 3627 C CA . GLU A 1 461 ? 10.328 -55.406 -18.281 1 96.19 461 GLU A CA 1
ATOM 3628 C C . GLU A 1 461 ? 9.086 -54.688 -17.797 1 96.19 461 GLU A C 1
ATOM 3630 O O . GLU A 1 461 ? 7.984 -54.906 -18.297 1 96.19 461 GLU A O 1
ATOM 3635 N N . ALA A 1 462 ? 9.344 -53.906 -16.844 1 96 462 ALA A N 1
ATOM 3636 C CA . ALA A 1 462 ? 8.227 -53.125 -16.328 1 96 462 ALA A CA 1
ATOM 3637 C C . ALA A 1 462 ? 7.766 -52.094 -17.344 1 96 462 ALA A C 1
ATOM 3639 O O . ALA A 1 462 ? 6.57 -51.969 -17.625 1 96 462 ALA A O 1
ATOM 3640 N N . LEU A 1 463 ? 8.688 -51.281 -17.906 1 97.19 463 LEU A N 1
ATOM 3641 C CA . LEU A 1 463 ? 8.352 -50.312 -18.922 1 97.19 463 LEU A CA 1
ATOM 3642 C C . LEU A 1 463 ? 7.738 -50.969 -20.141 1 97.19 463 LEU A C 1
ATOM 3644 O O . LEU A 1 463 ? 6.762 -50.469 -20.719 1 97.19 463 LEU A O 1
ATOM 3648 N N . GLU A 1 464 ? 8.305 -52.094 -20.531 1 97.12 464 GLU A N 1
ATOM 3649 C CA . GLU A 1 464 ? 7.77 -52.844 -21.672 1 97.12 464 GLU A CA 1
ATOM 3650 C C . GLU A 1 464 ? 6.324 -53.25 -21.438 1 97.12 464 GLU A C 1
ATOM 3652 O O . GLU A 1 464 ? 5.488 -53.188 -22.344 1 97.12 464 GLU A O 1
ATOM 3657 N N . THR A 1 465 ? 6.105 -53.75 -20.234 1 96.25 465 THR A N 1
ATOM 3658 C CA . THR A 1 465 ? 4.75 -54.125 -19.875 1 96.25 465 THR A CA 1
ATOM 3659 C C . THR A 1 465 ? 3.777 -52.969 -20.078 1 96.25 465 THR A C 1
ATOM 3661 O O . THR A 1 465 ? 2.701 -53.156 -20.656 1 96.25 465 THR A O 1
ATOM 3664 N N . ALA A 1 466 ? 4.141 -51.844 -19.594 1 95.88 466 ALA A N 1
ATOM 3665 C CA . ALA A 1 466 ? 3.297 -50.688 -19.75 1 95.88 466 ALA A CA 1
ATOM 3666 C C . ALA A 1 466 ? 3.154 -50.281 -21.219 1 95.88 466 ALA A C 1
ATOM 3668 O O . ALA A 1 466 ? 2.055 -49.969 -21.672 1 95.88 466 ALA A O 1
ATOM 3669 N N . LEU A 1 467 ? 4.223 -50.281 -22 1 96.81 467 LEU A N 1
ATOM 3670 C CA . LEU A 1 467 ? 4.199 -49.938 -23.422 1 96.81 467 LEU A CA 1
ATOM 3671 C C . LEU A 1 467 ? 3.291 -50.875 -24.203 1 96.81 467 LEU A C 1
ATOM 3673 O O . LEU A 1 467 ? 2.566 -50.438 -25.094 1 96.81 467 LEU A O 1
ATOM 3677 N N . ARG A 1 468 ? 3.336 -52.125 -23.891 1 96.38 468 ARG A N 1
ATOM 3678 C CA . ARG A 1 468 ? 2.463 -53.094 -24.547 1 96.38 468 ARG A CA 1
ATOM 3679 C C . ARG A 1 468 ? 0.996 -52.781 -24.297 1 96.38 468 ARG A C 1
ATOM 3681 O O . ARG A 1 468 ? 0.174 -52.812 -25.203 1 96.38 468 ARG A O 1
ATOM 3688 N N . GLN A 1 469 ? 0.767 -52.5 -23.031 1 95.19 469 GLN A N 1
ATOM 3689 C CA . GLN A 1 469 ? -0.611 -52.156 -22.703 1 95.19 469 GLN A CA 1
ATOM 3690 C C . GLN A 1 469 ? -1.042 -50.875 -23.422 1 95.19 469 GLN A C 1
ATOM 3692 O O . GLN A 1 469 ? -2.176 -50.781 -23.906 1 95.19 469 GLN A O 1
ATOM 3697 N N . VAL A 1 470 ? -0.205 -49.875 -23.484 1 94.5 470 VAL A N 1
ATOM 3698 C CA . VAL A 1 470 ? -0.481 -48.625 -24.203 1 94.5 470 VAL A CA 1
ATOM 3699 C C . VAL A 1 470 ? -0.704 -48.938 -25.688 1 94.5 470 VAL A C 1
ATOM 3701 O O . VAL A 1 470 ? -1.631 -48.406 -26.312 1 94.5 470 VAL A O 1
ATOM 3704 N N . ALA A 1 471 ? 0.109 -49.781 -26.234 1 94.06 471 ALA A N 1
ATOM 3705 C CA . ALA A 1 471 ? -0.002 -50.156 -27.641 1 94.06 471 ALA A CA 1
ATOM 3706 C C . ALA A 1 471 ? -1.34 -50.844 -27.922 1 94.06 471 ALA A C 1
ATOM 3708 O O . ALA A 1 471 ? -1.965 -50.594 -28.953 1 94.06 471 ALA A O 1
ATOM 3709 N N . GLU A 1 472 ? -1.731 -51.656 -27 1 94.5 472 GLU A N 1
ATOM 3710 C CA . GLU A 1 472 ? -2.994 -52.375 -27.156 1 94.5 472 GLU A CA 1
ATOM 3711 C C . GLU A 1 472 ? -4.184 -51.438 -27.016 1 94.5 472 GLU A C 1
ATOM 3713 O O . GLU A 1 472 ? -5.191 -51.594 -27.703 1 94.5 472 GLU A O 1
ATOM 3718 N N . THR A 1 473 ? -4.105 -50.531 -26.156 1 91.31 473 THR A N 1
ATOM 3719 C CA . THR A 1 473 ? -5.199 -49.625 -25.859 1 91.31 473 THR A CA 1
ATOM 3720 C C . THR A 1 473 ? -5.297 -48.531 -26.922 1 91.31 473 THR A C 1
ATOM 3722 O O . THR A 1 473 ? -6.395 -48.125 -27.297 1 91.31 473 THR A O 1
ATOM 3725 N N . ARG A 1 474 ? -4.113 -48 -27.328 1 87.88 474 ARG A N 1
ATOM 3726 C CA . ARG A 1 474 ? -4.012 -46.906 -28.281 1 87.88 474 ARG A CA 1
ATOM 3727 C C . ARG A 1 474 ? -4.73 -45.656 -27.766 1 87.88 474 ARG A C 1
ATOM 3729 O O . ARG A 1 474 ? -4.484 -45.219 -26.641 1 87.88 474 ARG A O 1
ATOM 3736 N N . ASN A 1 475 ? -5.629 -45.062 -28.578 1 84.69 475 ASN A N 1
ATOM 3737 C CA . ASN A 1 475 ? -6.359 -43.875 -28.141 1 84.69 475 ASN A CA 1
ATOM 3738 C C . ASN A 1 475 ? -7.805 -44.219 -27.781 1 84.69 475 ASN A C 1
ATOM 3740 O O . ASN A 1 475 ? -8.672 -43.344 -27.812 1 84.69 475 ASN A O 1
ATOM 3744 N N . ASP A 1 476 ? -8.031 -45.469 -27.438 1 85.69 476 ASP A N 1
ATOM 3745 C CA . ASP A 1 476 ? -9.375 -45.938 -27.109 1 85.69 476 ASP A CA 1
ATOM 3746 C C . ASP A 1 476 ? -9.703 -45.719 -25.641 1 85.69 476 ASP A C 1
ATOM 3748 O O . ASP A 1 476 ? -9.398 -46.562 -24.797 1 85.69 476 ASP A O 1
ATOM 3752 N N . MET A 1 477 ? -10.508 -44.719 -25.391 1 83.69 477 MET A N 1
ATOM 3753 C CA . MET A 1 477 ? -10.812 -44.312 -24.016 1 83.69 477 MET A CA 1
ATOM 3754 C C . MET A 1 477 ? -11.773 -45.312 -23.375 1 83.69 477 MET A C 1
ATOM 3756 O O . MET A 1 477 ? -11.719 -45.562 -22.172 1 83.69 477 MET A O 1
ATOM 3760 N N . GLU A 1 478 ? -12.617 -45.844 -24.156 1 83.62 478 GLU A N 1
ATOM 3761 C CA . GLU A 1 478 ? -13.523 -46.844 -23.609 1 83.62 478 GLU A CA 1
ATOM 3762 C C . GLU A 1 478 ? -12.742 -48.062 -23.078 1 83.62 478 GLU A C 1
ATOM 3764 O O . GLU A 1 478 ? -13.023 -48.531 -21.969 1 83.62 478 GLU A O 1
ATOM 3769 N N . GLN A 1 479 ? -11.805 -48.469 -23.875 1 87.62 479 GLN A N 1
ATOM 3770 C CA . GLN A 1 479 ? -10.961 -49.594 -23.422 1 87.62 479 GLN A CA 1
ATOM 3771 C C . GLN A 1 479 ? -10.164 -49.188 -22.188 1 87.62 479 GLN A C 1
ATOM 3773 O O . GLN A 1 479 ? -10.008 -50 -21.266 1 87.62 479 GLN A O 1
ATOM 3778 N N . TYR A 1 480 ? -9.656 -48.031 -22.203 1 88 480 TYR A N 1
ATOM 3779 C CA . TYR A 1 480 ? -8.891 -47.562 -21.047 1 88 480 TYR A CA 1
ATOM 3780 C C . TYR A 1 480 ? -9.727 -47.594 -19.781 1 88 480 TYR A C 1
ATOM 3782 O O . TYR A 1 480 ? -9.25 -48.062 -18.734 1 88 480 TYR A O 1
ATOM 3790 N N . TRP A 1 481 ? -10.969 -47.219 -19.859 1 84.12 481 TRP A N 1
ATOM 3791 C CA . TRP A 1 481 ? -11.828 -47.188 -18.688 1 84.12 481 TRP A CA 1
ATOM 3792 C C . TRP A 1 481 ? -12.156 -48.594 -18.219 1 84.12 481 TRP A C 1
ATOM 3794 O O . TRP A 1 481 ? -12.305 -48.844 -17.016 1 84.12 481 TRP A O 1
ATOM 3804 N N . GLN A 1 482 ? -12.227 -49.469 -19.125 1 86.25 482 GLN A N 1
ATOM 3805 C CA . GLN A 1 482 ? -12.406 -50.875 -18.734 1 86.25 482 GLN A CA 1
ATOM 3806 C C . GLN A 1 482 ? -11.211 -51.406 -17.938 1 86.25 482 GLN A C 1
ATOM 3808 O O . GLN A 1 482 ? -11.367 -52.094 -16.938 1 86.25 482 GLN A O 1
ATOM 3813 N N . LEU A 1 483 ? -10.102 -51.031 -18.438 1 87.31 483 LEU A N 1
ATOM 3814 C CA . LEU A 1 483 ? -8.883 -51.406 -17.719 1 87.31 483 LEU A CA 1
ATOM 3815 C C . LEU A 1 483 ? -8.82 -50.75 -16.344 1 87.31 483 LEU A C 1
ATOM 3817 O O . LEU A 1 483 ? -8.375 -51.344 -15.375 1 87.31 483 LEU A O 1
ATOM 3821 N N . TRP A 1 484 ? -9.258 -49.469 -16.312 1 82.94 484 TRP A N 1
ATOM 3822 C CA . TRP A 1 484 ? -9.305 -48.719 -15.07 1 82.94 484 TRP A CA 1
ATOM 3823 C C . TRP A 1 484 ? -10.195 -49.406 -14.047 1 82.94 484 TRP A C 1
ATOM 3825 O O . TRP A 1 484 ? -9.812 -49.594 -12.891 1 82.94 484 TRP A O 1
ATOM 3835 N N . ASP A 1 485 ? -11.328 -49.875 -14.469 1 81.94 485 ASP A N 1
ATOM 3836 C CA . ASP A 1 485 ? -12.289 -50.531 -13.594 1 81.94 485 ASP A CA 1
ATOM 3837 C C . ASP A 1 485 ? -11.727 -51.844 -13.062 1 81.94 485 ASP A C 1
ATOM 3839 O O . ASP A 1 485 ? -12.023 -52.25 -11.93 1 81.94 485 ASP A O 1
ATOM 3843 N N . LYS A 1 486 ? -10.891 -52.438 -13.883 1 86.5 486 LYS A N 1
ATOM 3844 C CA . LYS A 1 486 ? -10.305 -53.719 -13.5 1 86.5 486 LYS A CA 1
ATOM 3845 C C . LYS A 1 486 ? -9.039 -53.531 -12.672 1 86.5 486 LYS A C 1
ATOM 3847 O O . LYS A 1 486 ? -8.484 -54.5 -12.133 1 86.5 486 LYS A O 1
ATOM 3852 N N . GLY A 1 487 ? -8.594 -52.312 -12.617 1 81.44 487 GLY A N 1
ATOM 3853 C CA . GLY A 1 487 ? -7.344 -52.031 -11.922 1 81.44 487 GLY A CA 1
ATOM 3854 C C . GLY A 1 487 ? -6.113 -52.375 -12.742 1 81.44 487 GLY A C 1
ATOM 3855 O O . GLY A 1 487 ? -5.02 -52.531 -12.203 1 81.44 487 GLY A O 1
ATOM 3856 N N . GLU A 1 488 ? -6.25 -52.5 -14 1 88.19 488 GLU A N 1
ATOM 3857 C CA . GLU A 1 488 ? -5.164 -52.938 -14.883 1 88.19 488 GLU A CA 1
ATOM 3858 C C . GLU A 1 488 ? -4.465 -51.719 -15.508 1 88.19 488 GLU A C 1
ATOM 3860 O O . GLU A 1 488 ? -4.23 -51.688 -16.719 1 88.19 488 GLU A O 1
ATOM 3865 N N . TRP A 1 489 ? -4.246 -50.688 -14.812 1 85.69 489 TRP A N 1
ATOM 3866 C CA . TRP A 1 489 ? -3.557 -49.469 -15.203 1 85.69 489 TRP A CA 1
ATOM 3867 C C . TRP A 1 489 ? -2.451 -49.125 -14.211 1 85.69 489 TRP A C 1
ATOM 3869 O O . TRP A 1 489 ? -1.709 -48.156 -14.406 1 85.69 489 TRP A O 1
ATOM 3879 N N . TRP A 1 490 ? -2.355 -49.906 -13.109 1 87.44 490 TRP A N 1
ATOM 3880 C CA . TRP A 1 490 ? -1.402 -49.719 -12.016 1 87.44 490 TRP A CA 1
ATOM 3881 C C . TRP A 1 490 ? -0.632 -51 -11.734 1 87.44 490 TRP A C 1
ATOM 3883 O O . TRP A 1 490 ? -1.22 -52 -11.336 1 87.44 490 TRP A O 1
ATOM 3893 N N . TRP A 1 491 ? 0.731 -50.938 -11.875 1 89.81 491 TRP A N 1
ATOM 3894 C CA . TRP A 1 491 ? 1.55 -52.125 -11.672 1 89.81 491 TRP A CA 1
ATOM 3895 C C . TRP A 1 491 ? 2.492 -51.938 -10.492 1 89.81 491 TRP A C 1
ATOM 3897 O O . TRP A 1 491 ? 3.045 -50.844 -10.289 1 89.81 491 TRP A O 1
ATOM 3907 N N . HIS A 1 492 ? 2.619 -53 -9.734 1 89.69 492 HIS A N 1
ATOM 3908 C CA . HIS A 1 492 ? 3.699 -53.156 -8.766 1 89.69 492 HIS A CA 1
ATOM 3909 C C . HIS A 1 492 ? 4.91 -53.844 -9.391 1 89.69 492 HIS A C 1
ATOM 3911 O O . HIS A 1 492 ? 4.797 -54.969 -9.898 1 89.69 492 HIS A O 1
ATOM 3917 N N . ILE A 1 493 ? 6.023 -53.188 -9.344 1 92.5 493 ILE A N 1
ATOM 3918 C CA . ILE A 1 493 ? 7.262 -53.75 -9.852 1 92.5 493 ILE A CA 1
ATOM 3919 C C . ILE A 1 493 ? 8.008 -54.469 -8.727 1 92.5 493 ILE A C 1
ATOM 3921 O O . ILE A 1 493 ? 8.875 -53.875 -8.086 1 92.5 493 ILE A O 1
ATOM 3925 N N . ASN A 1 494 ? 7.699 -55.688 -8.648 1 89.81 494 ASN A N 1
ATOM 3926 C CA . ASN A 1 494 ? 8.359 -56.5 -7.621 1 89.81 494 ASN A CA 1
ATOM 3927 C C . ASN A 1 494 ? 9.68 -57.062 -8.117 1 89.81 494 ASN A C 1
ATOM 3929 O O . ASN A 1 494 ? 10.016 -56.938 -9.297 1 89.81 494 ASN A O 1
ATOM 3933 N N . ARG A 1 495 ? 10.391 -57.656 -7.211 1 87.5 495 ARG A N 1
ATOM 3934 C CA . ARG A 1 495 ? 11.711 -58.188 -7.543 1 87.5 495 ARG A CA 1
ATOM 3935 C C . ARG A 1 495 ? 11.617 -59.281 -8.617 1 87.5 495 ARG A C 1
ATOM 3937 O O . ARG A 1 495 ? 12.414 -59.281 -9.547 1 87.5 495 ARG A O 1
ATOM 3944 N N . SER A 1 496 ? 10.57 -60.125 -8.531 1 87.38 496 SER A N 1
ATOM 3945 C CA . SER A 1 496 ? 10.539 -61.281 -9.383 1 87.38 496 SER A CA 1
ATOM 3946 C C . SER A 1 496 ? 9.406 -61.219 -10.398 1 87.38 496 SER A C 1
ATOM 3948 O O . SER A 1 496 ? 9.367 -61.969 -11.367 1 87.38 496 SER A O 1
ATOM 3950 N N . ASN A 1 497 ? 8.492 -60.281 -10.195 1 87.56 497 ASN A N 1
ATOM 3951 C CA . ASN A 1 497 ? 7.348 -60.219 -11.102 1 87.56 497 ASN A CA 1
ATOM 3952 C C . ASN A 1 497 ? 6.754 -58.812 -11.148 1 87.56 497 ASN A C 1
ATOM 3954 O O . ASN A 1 497 ? 7.199 -57.906 -10.43 1 87.56 497 ASN A O 1
ATOM 3958 N N . ILE A 1 498 ? 5.902 -58.625 -12.117 1 90.19 498 ILE A N 1
ATOM 3959 C CA . ILE A 1 498 ? 5.098 -57.438 -12.281 1 90.19 498 ILE A CA 1
ATOM 3960 C C . ILE A 1 498 ? 3.615 -57.781 -12.125 1 90.19 498 ILE A C 1
ATOM 3962 O O . ILE A 1 498 ? 3.084 -58.594 -12.875 1 90.19 498 ILE A O 1
ATOM 3966 N N . THR A 1 499 ? 3.025 -57.219 -11.086 1 88.19 499 THR A N 1
ATOM 3967 C CA . THR A 1 499 ? 1.634 -57.531 -10.789 1 88.19 499 THR A CA 1
ATOM 3968 C C . THR A 1 499 ? 0.776 -56.281 -10.812 1 88.19 499 THR A C 1
ATOM 3970 O O . THR A 1 499 ? 1.295 -55.156 -10.703 1 88.19 499 THR A O 1
ATOM 3973 N N . PHE A 1 500 ? -0.49 -56.562 -11.039 1 83.75 500 PHE A N 1
ATOM 3974 C CA . PHE A 1 500 ? -1.4 -55.438 -10.938 1 83.75 500 PHE A CA 1
ATOM 3975 C C . PHE A 1 500 ? -1.603 -55.031 -9.484 1 83.75 500 PHE A C 1
ATOM 3977 O O . PHE A 1 500 ? -1.72 -55.906 -8.609 1 83.75 500 PHE A O 1
ATOM 3984 N N . GLY A 1 501 ? -1.521 -53.719 -9.25 1 73.19 501 GLY A N 1
ATOM 3985 C CA . GLY A 1 501 ? -1.712 -53.188 -7.91 1 73.19 501 GLY A CA 1
ATOM 3986 C C . GLY A 1 501 ? -3.17 -52.938 -7.559 1 73.19 501 GLY A C 1
ATOM 3987 O O . GLY A 1 501 ? -3.506 -52.719 -6.395 1 73.19 501 GLY A O 1
ATOM 3988 N N . GLY A 1 502 ? -4.18 -53.125 -8.43 1 65 502 GLY A N 1
ATOM 3989 C CA . GLY A 1 502 ? -5.594 -52.844 -8.203 1 65 502 GLY A CA 1
ATOM 3990 C C . GLY A 1 502 ? -5.945 -51.375 -8.273 1 65 502 GLY A C 1
ATOM 3991 O O . GLY A 1 502 ? -5.266 -50.594 -8.953 1 65 502 GLY A O 1
ATOM 3992 N N . HIS A 1 503 ? -7.27 -50.938 -7.961 1 60.06 503 HIS A N 1
ATOM 3993 C CA . HIS A 1 503 ? -7.789 -49.594 -8.125 1 60.06 503 HIS A CA 1
ATOM 3994 C C . HIS A 1 503 ? -7.133 -48.625 -7.137 1 60.06 503 HIS A C 1
ATOM 3996 O O . HIS A 1 503 ? -7.051 -47.438 -7.402 1 60.06 503 HIS A O 1
ATOM 4002 N N . HIS A 1 504 ? -6.805 -49.219 -5.945 1 53.22 504 HIS A N 1
ATOM 4003 C CA . HIS A 1 504 ? -6.438 -48.25 -4.91 1 53.22 504 HIS A CA 1
ATOM 4004 C C . HIS A 1 504 ? -4.973 -48.406 -4.52 1 53.22 504 HIS A C 1
ATOM 4006 O O . HIS A 1 504 ? -4.312 -49.375 -4.922 1 53.22 504 HIS A O 1
ATOM 4012 N N . ARG A 1 505 ? -4.574 -47.438 -3.641 1 52.84 505 ARG A N 1
ATOM 4013 C CA . ARG A 1 505 ? -3.332 -47.219 -2.906 1 52.84 505 ARG A CA 1
ATOM 4014 C C . ARG A 1 505 ? -2.742 -48.531 -2.408 1 52.84 505 ARG A C 1
ATOM 4016 O O . ARG A 1 505 ? -2.828 -48.844 -1.219 1 52.84 505 ARG A O 1
ATOM 4023 N N . SER A 1 506 ? -2.527 -49.344 -3.469 1 58.66 506 SER A N 1
ATOM 4024 C CA . SER A 1 506 ? -2.082 -50.594 -2.875 1 58.66 506 SER A CA 1
ATOM 4025 C C . SER A 1 506 ? -0.612 -50.531 -2.473 1 58.66 506 SER A C 1
ATOM 4027 O O . SER A 1 506 ? 0.176 -49.812 -3.102 1 58.66 506 SER A O 1
ATOM 4029 N N . ARG A 1 507 ? -0.347 -50.656 -1.21 1 66.69 507 ARG A N 1
ATOM 4030 C CA . ARG A 1 507 ? 0.997 -50.781 -0.654 1 66.69 507 ARG A CA 1
ATOM 4031 C C . ARG A 1 507 ? 1.718 -52 -1.228 1 66.69 507 ARG A C 1
ATOM 4033 O O . ARG A 1 507 ? 1.081 -53 -1.598 1 66.69 507 ARG A O 1
ATOM 4040 N N . CYS A 1 508 ? 3.004 -51.625 -1.624 1 74.19 508 CYS A N 1
ATOM 4041 C CA . CYS A 1 508 ? 3.848 -52.75 -1.992 1 74.19 508 CYS A CA 1
ATOM 4042 C C . CYS A 1 508 ? 3.631 -53.906 -1.045 1 74.19 508 CYS A C 1
ATOM 4044 O O . CYS A 1 508 ? 3.494 -53.719 0.165 1 74.19 508 CYS A O 1
ATOM 4046 N N . LEU A 1 509 ? 2.99 -55.031 -1.478 1 57.25 509 LEU A N 1
ATOM 4047 C CA . LEU A 1 509 ? 2.801 -56.188 -0.637 1 57.25 509 LEU A CA 1
ATOM 4048 C C . LEU A 1 509 ? 4.137 -56.719 -0.117 1 57.25 509 LEU A C 1
ATOM 4050 O O . LEU A 1 509 ? 5.148 -56.656 -0.824 1 57.25 509 LEU A O 1
ATOM 4054 N N . GLU A 1 510 ? 4.34 -56.719 1.262 1 51.28 510 GLU A N 1
ATOM 4055 C CA . GLU A 1 510 ? 5.477 -57.438 1.832 1 51.28 510 GLU A CA 1
ATOM 4056 C C . GLU A 1 510 ? 5.617 -58.844 1.206 1 51.28 510 GLU A C 1
ATOM 4058 O O . GLU A 1 510 ? 4.621 -59.469 0.874 1 51.28 510 GLU A O 1
ATOM 4063 N N . MET B 1 1 ? 23.125 -13.281 60.25 1 18.3 1 MET B N 1
ATOM 4064 C CA . MET B 1 1 ? 22.297 -12.211 60.812 1 18.3 1 MET B CA 1
ATOM 4065 C C . MET B 1 1 ? 21.766 -11.312 59.719 1 18.3 1 MET B C 1
ATOM 4067 O O . MET B 1 1 ? 22.266 -10.211 59.5 1 18.3 1 MET B O 1
ATOM 4071 N N . VAL B 1 2 ? 21.438 -11.93 58.562 1 18.14 2 VAL B N 1
ATOM 4072 C CA . VAL B 1 2 ? 21.219 -11.828 57.125 1 18.14 2 VAL B CA 1
ATOM 4073 C C . VAL B 1 2 ? 19.891 -11.109 56.844 1 18.14 2 VAL B C 1
ATOM 4075 O O . VAL B 1 2 ? 19.391 -11.117 55.719 1 18.14 2 VAL B O 1
ATOM 4078 N N . ALA B 1 3 ? 19.266 -10.469 57.969 1 20.06 3 ALA B N 1
ATOM 4079 C CA . ALA B 1 3 ? 17.812 -10.312 57.969 1 20.06 3 ALA B CA 1
ATOM 4080 C C . ALA B 1 3 ? 17.391 -9.125 57.125 1 20.06 3 ALA B C 1
ATOM 4082 O O . ALA B 1 3 ? 17.422 -7.98 57.562 1 20.06 3 ALA B O 1
ATOM 4083 N N . PRO B 1 4 ? 17.859 -8.977 55.844 1 20.8 4 PRO B N 1
ATOM 4084 C CA . PRO B 1 4 ? 17.891 -7.574 55.406 1 20.8 4 PRO B CA 1
ATOM 4085 C C . PRO B 1 4 ? 16.5 -6.961 55.281 1 20.8 4 PRO B C 1
ATOM 4087 O O . PRO B 1 4 ? 15.5 -7.688 55.188 1 20.8 4 PRO B O 1
ATOM 4090 N N . ARG B 1 5 ? 16.406 -5.57 55.219 1 20.25 5 ARG B N 1
ATOM 4091 C CA . ARG B 1 5 ? 15.508 -4.457 55.531 1 20.25 5 ARG B CA 1
ATOM 4092 C C . ARG B 1 5 ? 14.391 -4.371 54.5 1 20.25 5 ARG B C 1
ATOM 4094 O O . ARG B 1 5 ? 14.633 -4.461 53.281 1 20.25 5 ARG B O 1
ATOM 4101 N N . SER B 1 6 ? 13.109 -4.48 54.844 1 20.34 6 SER B N 1
ATOM 4102 C CA . SER B 1 6 ? 11.711 -4.656 54.469 1 20.34 6 SER B CA 1
ATOM 4103 C C . SER B 1 6 ? 11.148 -3.396 53.812 1 20.34 6 SER B C 1
ATOM 4105 O O . SER B 1 6 ? 9.938 -3.186 53.812 1 20.34 6 SER B O 1
ATOM 4107 N N . SER B 1 7 ? 12.039 -2.484 53.156 1 19.17 7 SER B N 1
ATOM 4108 C CA . SER B 1 7 ? 11.539 -1.119 53.062 1 19.17 7 SER B CA 1
ATOM 4109 C C . SER B 1 7 ? 10.281 -1.063 52.188 1 19.17 7 SER B C 1
ATOM 4111 O O . SER B 1 7 ? 10.25 -1.612 51.094 1 19.17 7 SER B O 1
ATOM 4113 N N . CYS B 1 8 ? 9.07 -0.552 52.656 1 18.48 8 CYS B N 1
ATOM 4114 C CA . CYS B 1 8 ? 7.617 -0.594 52.594 1 18.48 8 CYS B CA 1
ATOM 4115 C C . CYS B 1 8 ? 7.125 0.027 51.281 1 18.48 8 CYS B C 1
ATOM 4117 O O . CYS B 1 8 ? 6.445 -0.631 50.5 1 18.48 8 CYS B O 1
ATOM 4119 N N . PRO B 1 9 ? 6.199 1.228 51.281 1 19.5 9 PRO B N 1
ATOM 4120 C CA . PRO B 1 9 ? 4.742 1.379 51.219 1 19.5 9 PRO B CA 1
ATOM 4121 C C . PRO B 1 9 ? 4.266 2.031 49.906 1 19.5 9 PRO B C 1
ATOM 4123 O O . PRO B 1 9 ? 3.354 1.518 49.25 1 19.5 9 PRO B O 1
ATOM 4126 N N . TRP B 1 10 ? 4.191 3.516 49.688 1 18.34 10 TRP B N 1
ATOM 4127 C CA . TRP B 1 10 ? 3.029 4.391 49.562 1 18.34 10 TRP B CA 1
ATOM 4128 C C . TRP B 1 10 ? 2.803 4.746 48.094 1 18.34 10 TRP B C 1
ATOM 4130 O O . TRP B 1 10 ? 1.767 5.316 47.75 1 18.34 10 TRP B O 1
ATOM 4140 N N . LEU B 1 11 ? 3.76 4.973 47.125 1 20.42 11 LEU B N 1
ATOM 4141 C CA . LEU B 1 11 ? 3.688 6.109 46.219 1 20.42 11 LEU B CA 1
ATOM 4142 C C . LEU B 1 11 ? 2.771 5.801 45.031 1 20.42 11 LEU B C 1
ATOM 4144 O O . LEU B 1 11 ? 3.225 5.754 43.906 1 20.42 11 LEU B O 1
ATOM 4148 N N . ASN B 1 12 ? 1.937 4.715 44.969 1 18.97 12 ASN B N 1
ATOM 4149 C CA . ASN B 1 12 ? 1.454 4.223 43.688 1 18.97 12 ASN B CA 1
ATOM 4150 C C . ASN B 1 12 ? 0.359 5.121 43.125 1 18.97 12 ASN B C 1
ATOM 4152 O O . ASN B 1 12 ? -0.254 4.793 42.094 1 18.97 12 ASN B O 1
ATOM 4156 N N . VAL B 1 13 ? -0.45 5.918 43.969 1 19.38 13 VAL B N 1
ATOM 4157 C CA . VAL B 1 13 ? -1.869 6.078 43.688 1 19.38 13 VAL B CA 1
ATOM 4158 C C . VAL B 1 13 ? -2.047 7.07 42.531 1 19.38 13 VAL B C 1
ATOM 4160 O O . VAL B 1 13 ? -3.074 7.066 41.844 1 19.38 13 VAL B O 1
ATOM 4163 N N . MET B 1 14 ? -1.288 8.219 42.406 1 19.27 14 MET B N 1
ATOM 4164 C CA . MET B 1 14 ? -1.883 9.469 41.938 1 19.27 14 MET B CA 1
ATOM 4165 C C . MET B 1 14 ? -2.094 9.438 40.438 1 19.27 14 MET B C 1
ATOM 4167 O O . MET B 1 14 ? -2.549 10.414 39.844 1 19.27 14 MET B O 1
ATOM 4171 N N . ALA B 1 15 ? -1.475 8.672 39.594 1 20.3 15 ALA B N 1
ATOM 4172 C CA . ALA B 1 15 ? -1.235 9.031 38.188 1 20.3 15 ALA B CA 1
ATOM 4173 C C . ALA B 1 15 ? -2.488 8.82 37.344 1 20.3 15 ALA B C 1
ATOM 4175 O O . ALA B 1 15 ? -2.451 8.969 36.125 1 20.3 15 ALA B O 1
ATOM 4176 N N . CYS B 1 16 ? -3.59 8.172 37.938 1 21.14 16 CYS B N 1
ATOM 4177 C CA . CYS B 1 16 ? -4.645 7.684 37.062 1 21.14 16 CYS B CA 1
ATOM 4178 C C . CYS B 1 16 ? -5.406 8.844 36.438 1 21.14 16 CYS B C 1
ATOM 4180 O O . CYS B 1 16 ? -6.266 8.633 35.594 1 21.14 16 CYS B O 1
ATOM 4182 N N . GLY B 1 17 ? -5.562 9.992 37.219 1 20.22 17 GLY B N 1
ATOM 4183 C CA . GLY B 1 17 ? -6.719 10.844 36.969 1 20.22 17 GLY B CA 1
ATOM 4184 C C . GLY B 1 17 ? -6.664 11.531 35.594 1 20.22 17 GLY B C 1
ATOM 4185 O O . GLY B 1 17 ? -7.676 12.047 35.125 1 20.22 17 GLY B O 1
ATOM 4186 N N . LEU B 1 18 ? -5.469 12.008 35.219 1 21.8 18 LEU B N 1
ATOM 4187 C CA . LEU B 1 18 ? -5.453 13.156 34.312 1 21.8 18 LEU B CA 1
ATOM 4188 C C . LEU B 1 18 ? -5.867 12.75 32.906 1 21.8 18 LEU B C 1
ATOM 4190 O O . LEU B 1 18 ? -5.91 13.586 32 1 21.8 18 LEU B O 1
ATOM 4194 N N . LEU B 1 19 ? -5.926 11.438 32.562 1 23.19 19 LEU B N 1
ATOM 4195 C CA . LEU B 1 19 ? -5.934 11.148 31.125 1 23.19 19 LEU B CA 1
ATOM 4196 C C . LEU B 1 19 ? -7.312 11.414 30.531 1 23.19 19 LEU B C 1
ATOM 4198 O O . LEU B 1 19 ? -7.473 11.414 29.297 1 23.19 19 LEU B O 1
ATOM 4202 N N . THR B 1 20 ? -8.367 11.328 31.406 1 21.44 20 THR B N 1
ATOM 4203 C CA . THR B 1 20 ? -9.688 11.25 30.781 1 21.44 20 THR B CA 1
ATOM 4204 C C . THR B 1 20 ? -10.023 12.555 30.062 1 21.44 20 THR B C 1
ATOM 4206 O O . THR B 1 20 ? -10.945 12.602 29.25 1 21.44 20 THR B O 1
ATOM 4209 N N . THR B 1 21 ? -9.555 13.68 30.672 1 20.89 21 THR B N 1
ATOM 4210 C CA . THR B 1 21 ? -10.227 14.938 30.359 1 20.89 21 THR B CA 1
ATOM 4211 C C . THR B 1 21 ? -10.031 15.289 28.891 1 20.89 21 THR B C 1
ATOM 4213 O O . THR B 1 21 ? -10.781 16.094 28.328 1 20.89 21 THR B O 1
ATOM 4216 N N . ILE B 1 22 ? -8.953 14.82 28.297 1 21.5 22 ILE B N 1
ATOM 4217 C CA . ILE B 1 22 ? -8.555 15.539 27.094 1 21.5 22 ILE B CA 1
ATOM 4218 C C . ILE B 1 22 ? -9.453 15.133 25.922 1 21.5 22 ILE B C 1
ATOM 4220 O O . ILE B 1 22 ? -9.336 15.664 24.828 1 21.5 22 ILE B O 1
ATOM 4224 N N . LEU B 1 23 ? -10.273 14.055 26.094 1 22.52 23 LEU B N 1
ATOM 4225 C CA . LEU B 1 23 ? -10.727 13.406 24.875 1 22.52 23 LEU B CA 1
ATOM 4226 C C . LEU B 1 23 ? -11.766 14.266 24.156 1 22.52 23 LEU B C 1
ATOM 4228 O O . LEU B 1 23 ? -11.945 14.148 22.938 1 22.52 23 LEU B O 1
ATOM 4232 N N . LEU B 1 24 ? -12.68 14.836 25.031 1 20.61 24 LEU B N 1
ATOM 4233 C CA . LEU B 1 24 ? -13.977 15.141 24.438 1 20.61 24 LEU B CA 1
ATOM 4234 C C . LEU B 1 24 ? -13.883 16.328 23.5 1 20.61 24 LEU B C 1
ATOM 4236 O O . LEU B 1 24 ? -14.75 16.531 22.641 1 20.61 24 LEU B O 1
ATOM 4240 N N . PHE B 1 25 ? -12.953 17.234 23.781 1 20.58 25 PHE B N 1
ATOM 4241 C CA . PHE B 1 25 ? -13.211 18.594 23.328 1 20.58 25 PHE B CA 1
ATOM 4242 C C . PHE B 1 25 ? -13.188 18.672 21.812 1 20.58 25 PHE B C 1
ATOM 4244 O O . PHE B 1 25 ? -13.336 19.75 21.234 1 20.58 25 PHE B O 1
ATOM 4251 N N . ALA B 1 26 ? -12.859 17.609 21.109 1 21.2 26 ALA B N 1
ATOM 4252 C CA . ALA B 1 26 ? -12.516 17.891 19.719 1 21.2 26 ALA B CA 1
ATOM 4253 C C . ALA B 1 26 ? -13.773 18.016 18.875 1 21.2 26 ALA B C 1
ATOM 4255 O O . ALA B 1 26 ? -13.695 18.047 17.641 1 21.2 26 ALA B O 1
ATOM 4256 N N . TYR B 1 27 ? -15.031 17.984 19.531 1 20.27 27 TYR B N 1
ATOM 4257 C CA . TYR B 1 27 ? -16.078 17.656 18.578 1 20.27 27 TYR B CA 1
ATOM 4258 C C . TYR B 1 27 ? -16.234 18.766 17.547 1 20.27 27 TYR B C 1
ATOM 4260 O O . TYR B 1 27 ? -16.391 18.484 16.344 1 20.27 27 TYR B O 1
ATOM 4268 N N . LEU B 1 28 ? -16.797 20.047 18 1 19.59 28 LEU B N 1
ATOM 4269 C CA . LEU B 1 28 ? -17.859 20.719 17.234 1 19.59 28 LEU B CA 1
ATOM 4270 C C . LEU B 1 28 ? -17.297 21.406 16 1 19.59 28 LEU B C 1
ATOM 4272 O O . LEU B 1 28 ? -18.047 21.891 15.164 1 19.59 28 LEU B O 1
ATOM 4276 N N . VAL B 1 29 ? -16.156 21.906 16.078 1 19.59 29 VAL B N 1
ATOM 4277 C CA . VAL B 1 29 ? -16.125 23.047 15.164 1 19.59 29 VAL B CA 1
ATOM 4278 C C . VAL B 1 29 ? -16.234 22.547 13.727 1 19.59 29 VAL B C 1
ATOM 4280 O O . VAL B 1 29 ? -15.242 22.078 13.156 1 19.59 29 VAL B O 1
ATOM 4283 N N . ARG B 1 30 ? -17.297 21.797 13.391 1 23.83 30 ARG B N 1
ATOM 4284 C CA . ARG B 1 30 ? -17.312 21.375 11.992 1 23.83 30 ARG B CA 1
ATOM 4285 C C . ARG B 1 30 ? -17.297 22.594 11.062 1 23.83 30 ARG B C 1
ATOM 4287 O O . ARG B 1 30 ? -16.969 22.469 9.875 1 23.83 30 ARG B O 1
ATOM 4294 N N . ASP B 1 31 ? -18.156 23.594 11.344 1 19.53 31 ASP B N 1
ATOM 4295 C CA . ASP B 1 31 ? -18.688 24.188 10.117 1 19.53 31 ASP B CA 1
ATOM 4296 C C . ASP B 1 31 ? -17.562 24.828 9.297 1 19.53 31 ASP B C 1
ATOM 4298 O O . ASP B 1 31 ? -17.656 24.922 8.07 1 19.53 31 ASP B O 1
ATOM 4302 N N . SER B 1 32 ? -16.906 25.844 9.805 1 20.16 32 SER B N 1
ATOM 4303 C CA . SER B 1 32 ? -16.609 26.875 8.812 1 20.16 32 SER B CA 1
ATOM 4304 C C . SER B 1 32 ? -15.594 26.391 7.793 1 20.16 32 SER B C 1
ATOM 4306 O O . SER B 1 32 ? -14.422 26.188 8.125 1 20.16 32 SER B O 1
ATOM 4308 N N . GLY B 1 33 ? -16.031 25.531 6.84 1 23.88 33 GLY B N 1
ATOM 4309 C CA . GLY B 1 33 ? -15.352 25.031 5.656 1 23.88 33 GLY B CA 1
ATOM 4310 C C . GLY B 1 33 ? -14.719 26.125 4.824 1 23.88 33 GLY B C 1
ATOM 4311 O O . GLY B 1 33 ? -15.32 26.609 3.859 1 23.88 33 GLY B O 1
ATOM 4312 N N . LEU B 1 34 ? -14.18 27.062 5.32 1 21.67 34 LEU B N 1
ATOM 4313 C CA . LEU B 1 34 ? -13.805 28.094 4.348 1 21.67 34 LEU B CA 1
ATOM 4314 C C . LEU B 1 34 ? -13 27.484 3.201 1 21.67 34 LEU B C 1
ATOM 4316 O O . LEU B 1 34 ? -11.977 26.844 3.428 1 21.67 34 LEU B O 1
ATOM 4320 N N . CYS B 1 35 ? -13.641 27.344 1.924 1 24.42 35 CYS B N 1
ATOM 4321 C CA . CYS B 1 35 ? -13.422 26.781 0.6 1 24.42 35 CYS B CA 1
ATOM 4322 C C . CYS B 1 35 ? -12.203 27.391 -0.067 1 24.42 35 CYS B C 1
ATOM 4324 O O . CYS B 1 35 ? -11.391 26.688 -0.666 1 24.42 35 CYS B O 1
ATOM 4326 N N . TYR B 1 36 ? -11.945 28.734 -0.342 1 21.53 36 TYR B N 1
ATOM 4327 C CA . TYR B 1 36 ? -11.938 29.078 -1.762 1 21.53 36 TYR B CA 1
ATOM 4328 C C . TYR B 1 36 ? -10.852 28.297 -2.498 1 21.53 36 TYR B C 1
ATOM 4330 O O . TYR B 1 36 ? -9.93 27.766 -1.876 1 21.53 36 TYR B O 1
ATOM 4338 N N . ILE B 1 37 ? -10.641 28.812 -3.791 1 23.73 37 ILE B N 1
ATOM 4339 C CA . ILE B 1 37 ? -10.32 28.625 -5.199 1 23.73 37 ILE B CA 1
ATOM 4340 C C . ILE B 1 37 ? -8.875 28.156 -5.344 1 23.73 37 ILE B C 1
ATOM 4342 O O . ILE B 1 37 ? -8.008 28.531 -4.551 1 23.73 37 ILE B O 1
ATOM 4346 N N . LYS B 1 38 ? -8.836 27.562 -6.465 1 28 38 LYS B N 1
ATOM 4347 C CA . LYS B 1 38 ? -8.18 26.828 -7.535 1 28 38 LYS B CA 1
ATOM 4348 C C . LYS B 1 38 ? -6.992 27.594 -8.094 1 28 38 LYS B C 1
ATOM 4350 O O . LYS B 1 38 ? -6.414 27.203 -9.109 1 28 38 LYS B O 1
ATOM 4355 N N . GLU B 1 39 ? -6.676 28.891 -7.742 1 23.44 39 GLU B N 1
ATOM 4356 C CA . GLU B 1 39 ? -5.797 29.297 -8.836 1 23.44 39 GLU B CA 1
ATOM 4357 C C . GLU B 1 39 ? -4.781 28.203 -9.156 1 23.44 39 GLU B C 1
ATOM 4359 O O . GLU B 1 39 ? -4.504 27.344 -8.32 1 23.44 39 GLU B O 1
ATOM 4364 N N . ARG B 1 40 ? -4.402 28.062 -10.633 1 27.14 40 ARG B N 1
ATOM 4365 C CA . ARG B 1 40 ? -3.207 27.641 -11.359 1 27.14 40 ARG B CA 1
ATOM 4366 C C . ARG B 1 40 ? -1.959 27.797 -10.492 1 27.14 40 ARG B C 1
ATOM 4368 O O . ARG B 1 40 ? -1.947 28.578 -9.547 1 27.14 40 ARG B O 1
ATOM 4375 N N . ALA B 1 41 ? -1.014 27.109 -11.117 1 29.03 41 ALA B N 1
ATOM 4376 C CA . ALA B 1 41 ? 0.425 26.969 -10.914 1 29.03 41 ALA B CA 1
ATOM 4377 C C . ALA B 1 41 ? 1.062 28.297 -10.547 1 29.03 41 ALA B C 1
ATOM 4379 O O . ALA B 1 41 ? 1.208 29.188 -11.398 1 29.03 41 ALA B O 1
ATOM 4380 N N . VAL B 1 42 ? 0.663 28.953 -9.57 1 26.77 42 VAL B N 1
ATOM 4381 C CA . VAL B 1 42 ? 1.568 30.062 -9.281 1 26.77 42 VAL B CA 1
ATOM 4382 C C . VAL B 1 42 ? 3.016 29.594 -9.43 1 26.77 42 VAL B C 1
ATOM 4384 O O . VAL B 1 42 ? 3.475 28.734 -8.688 1 26.77 42 VAL B O 1
ATOM 4387 N N . THR B 1 43 ? 3.436 29.719 -10.648 1 28.02 43 THR B N 1
ATOM 4388 C CA . THR B 1 43 ? 4.848 29.578 -10.977 1 28.02 43 THR B CA 1
ATOM 4389 C C . THR B 1 43 ? 5.715 30.422 -10.055 1 28.02 43 THR B C 1
ATOM 4391 O O . THR B 1 43 ? 5.742 31.656 -10.18 1 28.02 43 THR B O 1
ATOM 4394 N N . ALA B 1 44 ? 5.602 30.328 -8.805 1 30.44 44 ALA B N 1
ATOM 4395 C CA . ALA B 1 44 ? 6.77 30.984 -8.234 1 30.44 44 ALA B CA 1
ATOM 4396 C C . ALA B 1 44 ? 8.008 30.766 -9.094 1 30.44 44 ALA B C 1
ATOM 4398 O O . ALA B 1 44 ? 8.406 29.609 -9.32 1 30.44 44 ALA B O 1
ATOM 4399 N N . ASN B 1 45 ? 8.086 31.672 -10.055 1 28.48 45 ASN B N 1
ATOM 4400 C CA . ASN B 1 45 ? 9.383 31.781 -10.711 1 28.48 45 ASN B CA 1
ATOM 4401 C C . ASN B 1 45 ? 10.516 31.828 -9.688 1 28.48 45 ASN B C 1
ATOM 4403 O O . ASN B 1 45 ? 10.922 32.906 -9.258 1 28.48 45 ASN B O 1
ATOM 4407 N N . HIS B 1 46 ? 10.406 31.125 -8.625 1 29.84 46 HIS B N 1
ATOM 4408 C CA . HIS B 1 46 ? 11.734 31.094 -8.016 1 29.84 46 HIS B CA 1
ATOM 4409 C C . HIS B 1 46 ? 12.82 30.922 -9.062 1 29.84 46 HIS B C 1
ATOM 4411 O O . HIS B 1 46 ? 12.773 29.984 -9.867 1 29.84 46 HIS B O 1
ATOM 4417 N N . THR B 1 47 ? 13.18 32 -9.594 1 28.06 47 THR B N 1
ATOM 4418 C CA . THR B 1 47 ? 14.5 31.875 -10.203 1 28.06 47 THR B CA 1
ATOM 4419 C C . THR B 1 47 ? 15.359 30.891 -9.406 1 28.06 47 THR B C 1
ATOM 4421 O O . THR B 1 47 ? 15.828 31.203 -8.312 1 28.06 47 THR B O 1
ATOM 4424 N N . TRP B 1 48 ? 14.852 29.75 -9.352 1 30.23 48 TRP B N 1
ATOM 4425 C CA . TRP B 1 48 ? 15.805 28.734 -8.922 1 30.23 48 TRP B CA 1
ATOM 4426 C C . TRP B 1 48 ? 17.203 29.031 -9.469 1 30.23 48 TRP B C 1
ATOM 4428 O O . TRP B 1 48 ? 17.438 28.953 -10.672 1 30.23 48 TRP B O 1
ATOM 4438 N N . ARG B 1 49 ? 17.891 30.109 -8.984 1 30.66 49 ARG B N 1
ATOM 4439 C CA . ARG B 1 49 ? 19.297 30.281 -9.344 1 30.66 49 ARG B CA 1
ATOM 4440 C C . ARG B 1 49 ? 19.938 28.953 -9.711 1 30.66 49 ARG B C 1
ATOM 4442 O O . ARG B 1 49 ? 19.375 27.891 -9.461 1 30.66 49 ARG B O 1
ATOM 4449 N N . GLN B 1 50 ? 21.297 29.094 -9.805 1 30.97 50 GLN B N 1
ATOM 4450 C CA . GLN B 1 50 ? 22.422 28.297 -10.289 1 30.97 50 GLN B CA 1
ATOM 4451 C C . GLN B 1 50 ? 22.406 26.906 -9.68 1 30.97 50 GLN B C 1
ATOM 4453 O O . GLN B 1 50 ? 22.078 26.734 -8.5 1 30.97 50 GLN B O 1
ATOM 4458 N N . SER B 1 51 ? 22.25 25.922 -10.461 1 36.5 51 SER B N 1
ATOM 4459 C CA . SER B 1 51 ? 22.547 24.516 -10.297 1 36.5 51 SER B CA 1
ATOM 4460 C C . SER B 1 51 ? 23.688 24.297 -9.297 1 36.5 51 SER B C 1
ATOM 4462 O O . SER B 1 51 ? 24.859 24.328 -9.672 1 36.5 51 SER B O 1
ATOM 4464 N N . HIS B 1 52 ? 23.688 24.984 -8.25 1 37.22 52 HIS B N 1
ATOM 4465 C CA . HIS B 1 52 ? 24.703 24.406 -7.371 1 37.22 52 HIS B CA 1
ATOM 4466 C C . HIS B 1 52 ? 24.516 22.906 -7.242 1 37.22 52 HIS B C 1
ATOM 4468 O O . HIS B 1 52 ? 23.422 22.438 -6.922 1 37.22 52 HIS B O 1
ATOM 4474 N N . THR B 1 53 ? 24.984 22.172 -8.047 1 45.97 53 THR B N 1
ATOM 4475 C CA . THR B 1 53 ? 25.141 20.734 -7.84 1 45.97 53 THR B CA 1
ATOM 4476 C C . THR B 1 53 ? 25.297 20.422 -6.355 1 45.97 53 THR B C 1
ATOM 4478 O O . THR B 1 53 ? 26.375 20.547 -5.789 1 45.97 53 THR B O 1
ATOM 4481 N N . ALA B 1 54 ? 24.297 20.766 -5.602 1 58.78 54 ALA B N 1
ATOM 4482 C CA . ALA B 1 54 ? 24.375 20.469 -4.172 1 58.78 54 ALA B CA 1
ATOM 4483 C C . ALA B 1 54 ? 24.969 19.094 -3.92 1 58.78 54 ALA B C 1
ATOM 4485 O O . ALA B 1 54 ? 24.625 18.125 -4.602 1 58.78 54 ALA B O 1
ATOM 4486 N N . GLU B 1 55 ? 26.078 19.141 -3.266 1 81.44 55 GLU B N 1
ATOM 4487 C CA . GLU B 1 55 ? 26.797 17.938 -2.875 1 81.44 55 GLU B CA 1
ATOM 4488 C C . GLU B 1 55 ? 25.922 17.016 -2.023 1 81.44 55 GLU B C 1
ATOM 4490 O O . GLU B 1 55 ? 25.203 17.484 -1.137 1 81.44 55 GLU B O 1
ATOM 4495 N N . CYS B 1 56 ? 25.781 15.852 -2.498 1 94.88 56 CYS B N 1
ATOM 4496 C CA . CYS B 1 56 ? 25.078 14.836 -1.719 1 94.88 56 CYS B CA 1
ATOM 4497 C C . CYS B 1 56 ? 25.719 14.672 -0.343 1 94.88 56 CYS B C 1
ATOM 4499 O O . CYS B 1 56 ? 26.938 14.719 -0.209 1 94.88 56 CYS B O 1
ATOM 4501 N N . PRO B 1 57 ? 24.859 14.625 0.651 1 97.5 57 PRO B N 1
ATOM 4502 C CA . PRO B 1 57 ? 25.484 14.43 1.968 1 97.5 57 PRO B CA 1
ATOM 4503 C C . PRO B 1 57 ? 26.203 13.094 2.09 1 97.5 57 PRO B C 1
ATOM 4505 O O . PRO B 1 57 ? 25.766 12.094 1.509 1 97.5 57 PRO B O 1
ATOM 4508 N N . THR B 1 58 ? 27.266 13.125 2.916 1 96.5 58 THR B N 1
ATOM 4509 C CA . THR B 1 58 ? 27.938 11.883 3.273 1 96.5 58 THR B CA 1
ATOM 4510 C C . THR B 1 58 ? 27.188 11.172 4.406 1 96.5 58 THR B C 1
ATOM 4512 O O . THR B 1 58 ? 26.359 11.781 5.086 1 96.5 58 THR B O 1
ATOM 4515 N N . GLN B 1 59 ? 27.562 9.961 4.566 1 95.62 59 GLN B N 1
ATOM 4516 C CA . GLN B 1 59 ? 26.953 9.211 5.668 1 95.62 59 GLN B CA 1
ATOM 4517 C C . GLN B 1 59 ? 27.312 9.828 7.016 1 95.62 59 GLN B C 1
ATOM 4519 O O . GLN B 1 59 ? 26.469 9.867 7.922 1 95.62 59 GLN B O 1
ATOM 4524 N N . GLN B 1 60 ? 28.484 10.289 7.121 1 96.19 60 GLN B N 1
ATOM 4525 C CA . GLN B 1 60 ? 28.922 10.93 8.352 1 96.19 60 GLN B CA 1
ATOM 4526 C C . GLN B 1 60 ? 28.109 12.18 8.648 1 96.19 60 GLN B C 1
ATOM 4528 O O . GLN B 1 60 ? 27.719 12.422 9.797 1 96.19 60 GLN B O 1
ATOM 4533 N N . GLU B 1 61 ? 27.812 12.945 7.629 1 96.94 61 GLU B N 1
ATOM 4534 C CA . GLU B 1 61 ? 27.031 14.164 7.793 1 96.94 61 GLU B CA 1
ATOM 4535 C C . GLU B 1 61 ? 25.594 13.844 8.219 1 96.94 61 GLU B C 1
ATOM 4537 O O . GLU B 1 61 ? 25.031 14.531 9.062 1 96.94 61 GLU B O 1
ATOM 4542 N N . VAL B 1 62 ? 25.094 12.812 7.605 1 97.75 62 VAL B N 1
ATOM 4543 C CA . VAL B 1 62 ? 23.734 12.383 7.926 1 97.75 62 VAL B CA 1
ATOM 4544 C C . VAL B 1 62 ? 23.656 11.922 9.383 1 97.75 62 VAL B C 1
ATOM 4546 O O . VAL B 1 62 ? 22.766 12.336 10.125 1 97.75 62 VAL B O 1
ATOM 4549 N N . GLU B 1 63 ? 24.672 11.25 9.836 1 96.94 63 GLU B N 1
ATOM 4550 C CA . GLU B 1 63 ? 24.672 10.68 11.18 1 96.94 63 GLU B CA 1
ATOM 4551 C C . GLU B 1 63 ? 24.953 11.758 12.227 1 96.94 63 GLU B C 1
ATOM 4553 O O . GLU B 1 63 ? 24.609 11.594 13.406 1 96.94 63 GLU B O 1
ATOM 4558 N N . ALA B 1 64 ? 25.531 12.805 11.82 1 95.88 64 ALA B N 1
ATOM 4559 C CA . ALA B 1 64 ? 25.875 13.891 12.734 1 95.88 64 ALA B CA 1
ATOM 4560 C C . ALA B 1 64 ? 24.75 14.93 12.797 1 95.88 64 ALA B C 1
ATOM 4562 O O . ALA B 1 64 ? 24.828 15.867 13.594 1 95.88 64 ALA B O 1
ATOM 4563 N N . SER B 1 65 ? 23.703 14.719 12.031 1 95.19 65 SER B N 1
ATOM 4564 C CA . SER B 1 65 ? 22.641 15.703 11.938 1 95.19 65 SER B CA 1
ATOM 4565 C C . SER B 1 65 ? 21.734 15.656 13.172 1 95.19 65 SER B C 1
ATOM 4567 O O . SER B 1 65 ? 21.734 14.672 13.906 1 95.19 65 SER B O 1
ATOM 4569 N N . PRO B 1 66 ? 20.969 16.766 13.398 1 93.31 66 PRO B N 1
ATOM 4570 C CA . PRO B 1 66 ? 20.016 16.75 14.516 1 93.31 66 PRO B CA 1
ATOM 4571 C C . PRO B 1 66 ? 18.953 15.664 14.359 1 93.31 66 PRO B C 1
ATOM 4573 O O . PRO B 1 66 ? 18.391 15.195 15.359 1 93.31 66 PRO B O 1
ATOM 4576 N N . TRP B 1 67 ? 18.766 15.195 13.172 1 96.44 67 TRP B N 1
ATOM 4577 C CA . TRP B 1 67 ? 17.766 14.164 12.914 1 96.44 67 TRP B CA 1
ATOM 4578 C C . TRP B 1 67 ? 18.188 12.836 13.531 1 96.44 67 TRP B C 1
ATOM 4580 O O . TRP B 1 67 ? 17.359 12.125 14.102 1 96.44 67 TRP B O 1
ATOM 4590 N N . ALA B 1 68 ? 19.438 12.555 13.406 1 95.94 68 ALA B N 1
ATOM 4591 C CA . ALA B 1 68 ? 19.969 11.289 13.898 1 95.94 68 ALA B CA 1
ATOM 4592 C C . ALA B 1 68 ? 19.812 11.18 15.414 1 95.94 68 ALA B C 1
ATOM 4594 O O . ALA B 1 68 ? 19.75 10.07 15.961 1 95.94 68 ALA B O 1
ATOM 4595 N N . GLN B 1 69 ? 19.656 12.25 16.078 1 92 69 GLN B N 1
ATOM 4596 C CA . GLN B 1 69 ? 19.531 12.266 17.531 1 92 69 GLN B CA 1
ATOM 4597 C C . GLN B 1 69 ? 18.062 12.117 17.953 1 92 69 GLN B C 1
ATOM 4599 O O . GLN B 1 69 ? 17.766 11.719 19.078 1 92 69 GLN B O 1
ATOM 4604 N N . ASN B 1 70 ? 17.156 12.398 16.984 1 93.06 70 ASN B N 1
ATOM 4605 C CA . ASN B 1 70 ? 15.75 12.508 17.359 1 93.06 70 ASN B CA 1
ATOM 4606 C C . ASN B 1 70 ? 14.891 11.477 16.641 1 93.06 70 ASN B C 1
ATOM 4608 O O . ASN B 1 70 ? 13.75 11.234 17.031 1 93.06 70 ASN B O 1
ATOM 4612 N N . CYS B 1 71 ? 15.414 10.891 15.602 1 96.62 71 CYS B N 1
ATOM 4613 C CA . CYS B 1 71 ? 14.648 10 14.734 1 96.62 71 CYS B CA 1
ATOM 4614 C C . CYS B 1 71 ? 15.398 8.695 14.492 1 96.62 71 CYS B C 1
ATOM 4616 O O . CYS B 1 71 ? 16.594 8.594 14.789 1 96.62 71 CYS B O 1
ATOM 4618 N N . TYR B 1 72 ? 14.695 7.711 14.008 1 97.06 72 TYR B N 1
ATOM 4619 C CA . TYR B 1 72 ? 15.32 6.453 13.602 1 97.06 72 TYR B CA 1
ATOM 4620 C C . TYR B 1 72 ? 15.953 6.578 12.219 1 97.06 72 TYR B C 1
ATOM 4622 O O . TYR B 1 72 ? 15.305 7.035 11.273 1 97.06 72 TYR B O 1
ATOM 4630 N N . LEU B 1 73 ? 17.188 6.262 12.133 1 98.06 73 LEU B N 1
ATOM 4631 C CA . LEU B 1 73 ? 17.875 6.227 10.852 1 98.06 73 LEU B CA 1
ATOM 4632 C C . LEU B 1 73 ? 17.75 4.852 10.203 1 98.06 73 LEU B C 1
ATOM 4634 O O . LEU B 1 73 ? 18.156 3.848 10.789 1 98.06 73 LEU B O 1
ATOM 4638 N N . VAL B 1 74 ? 17.141 4.75 9.062 1 98.25 74 VAL B N 1
ATOM 4639 C CA . VAL B 1 74 ? 17.047 3.531 8.266 1 98.25 74 VAL B CA 1
ATOM 4640 C C . VAL B 1 74 ? 17.984 3.627 7.062 1 98.25 74 VAL B C 1
ATOM 4642 O O . VAL B 1 74 ? 17.922 4.59 6.297 1 98.25 74 VAL B O 1
ATOM 4645 N N . LYS B 1 75 ? 18.828 2.664 6.883 1 97.69 75 LYS B N 1
ATOM 4646 C CA . LYS B 1 75 ? 19.828 2.699 5.816 1 97.69 75 LYS B CA 1
ATOM 4647 C C . LYS B 1 75 ? 19.469 1.712 4.707 1 97.69 75 LYS B C 1
ATOM 4649 O O . LYS B 1 75 ? 18.922 0.643 4.973 1 97.69 75 LYS B O 1
ATOM 4654 N N . ASN B 1 76 ? 19.875 2.09 3.453 1 98.25 76 ASN B N 1
ATOM 4655 C CA . ASN B 1 76 ? 19.656 1.248 2.283 1 98.25 76 ASN B CA 1
ATOM 4656 C C . ASN B 1 76 ? 18.234 0.664 2.277 1 98.25 76 ASN B C 1
ATOM 4658 O O . ASN B 1 76 ? 18.062 -0.55 2.391 1 98.25 76 ASN B O 1
ATOM 4662 N N . VAL B 1 77 ? 17.328 1.569 2.008 1 98.81 77 VAL B N 1
ATOM 4663 C CA . VAL B 1 77 ? 15.914 1.247 2.154 1 98.81 77 VAL B CA 1
ATOM 4664 C C . VAL B 1 77 ? 15.148 1.687 0.905 1 98.81 77 VAL B C 1
ATOM 4666 O O . VAL B 1 77 ? 15.438 2.744 0.338 1 98.81 77 VAL B O 1
ATOM 4669 N N . CYS B 1 78 ? 14.297 0.867 0.44 1 98.88 78 CYS B N 1
ATOM 4670 C CA . CYS B 1 78 ? 13.297 1.227 -0.563 1 98.88 78 CYS B CA 1
ATOM 4671 C C . CYS B 1 78 ? 11.906 1.271 0.046 1 98.88 78 CYS B C 1
ATOM 4673 O O . CYS B 1 78 ? 11.68 0.749 1.141 1 98.88 78 CYS B O 1
ATOM 4675 N N . VAL B 1 79 ? 11.031 2.014 -0.63 1 98.75 79 VAL B N 1
ATOM 4676 C CA . VAL B 1 79 ? 9.648 2.084 -0.175 1 98.75 79 VAL B CA 1
ATOM 4677 C C . VAL B 1 79 ? 8.727 1.48 -1.232 1 98.75 79 VAL B C 1
ATOM 4679 O O . VAL B 1 79 ? 9 1.572 -2.432 1 98.75 79 VAL B O 1
ATOM 4682 N N . ASP B 1 80 ? 7.676 0.76 -0.734 1 98 80 ASP B N 1
ATOM 4683 C CA . ASP B 1 80 ? 6.727 0.094 -1.617 1 98 80 ASP B CA 1
ATOM 4684 C C . ASP B 1 80 ? 5.363 -0.056 -0.944 1 98 80 ASP B C 1
ATOM 4686 O O . ASP B 1 80 ? 5.207 -0.851 -0.014 1 98 80 ASP B O 1
ATOM 4690 N N . ARG B 1 81 ? 4.344 0.695 -1.433 1 95.69 81 ARG B N 1
ATOM 4691 C CA . ARG B 1 81 ? 2.951 0.551 -1.028 1 95.69 81 ARG B CA 1
ATOM 4692 C C . ARG B 1 81 ? 2.803 0.672 0.485 1 95.69 81 ARG B C 1
ATOM 4694 O O . ARG B 1 81 ? 2.152 -0.161 1.119 1 95.69 81 ARG B O 1
ATOM 4701 N N . GLY B 1 82 ? 3.441 1.582 1.028 1 96.31 82 GLY B N 1
ATOM 4702 C CA . GLY B 1 82 ? 3.275 1.882 2.441 1 96.31 82 GLY B CA 1
ATOM 4703 C C . GLY B 1 82 ? 4.211 1.09 3.334 1 96.31 82 GLY B C 1
ATOM 4704 O O . GLY B 1 82 ? 4.059 1.085 4.555 1 96.31 82 GLY B O 1
ATOM 4705 N N . MET B 1 83 ? 5.227 0.408 2.752 1 97.06 83 MET B N 1
ATOM 4706 C CA . MET B 1 83 ? 6.156 -0.405 3.535 1 97.06 83 MET B CA 1
ATOM 4707 C C . MET B 1 83 ? 7.602 -0.048 3.209 1 97.06 83 MET B C 1
ATOM 4709 O O . MET B 1 83 ? 7.883 0.518 2.152 1 97.06 83 MET B O 1
ATOM 4713 N N . LEU B 1 84 ? 8.453 -0.364 4.172 1 98.81 84 LEU B N 1
ATOM 4714 C CA . LEU B 1 84 ? 9.891 -0.285 3.938 1 98.81 84 LEU B CA 1
ATOM 4715 C C . LEU B 1 84 ? 10.453 -1.641 3.518 1 98.81 84 LEU B C 1
ATOM 4717 O O . LEU B 1 84 ? 10.125 -2.666 4.121 1 98.81 84 LEU B O 1
ATOM 4721 N N . VAL B 1 85 ? 11.188 -1.665 2.471 1 98.88 85 VAL B N 1
ATOM 4722 C CA . VAL B 1 85 ? 11.977 -2.828 2.08 1 98.88 85 VAL B CA 1
ATOM 4723 C C . VAL B 1 85 ? 13.438 -2.615 2.465 1 98.88 85 VAL B C 1
ATOM 4725 O O . VAL B 1 85 ? 14.102 -1.717 1.939 1 98.88 85 VAL B O 1
ATOM 4728 N N . LEU B 1 86 ? 13.938 -3.441 3.365 1 98.75 86 LEU B N 1
ATOM 4729 C CA . LEU B 1 86 ? 15.242 -3.229 3.979 1 98.75 86 LEU B CA 1
ATOM 4730 C C . LEU B 1 86 ? 16.297 -4.098 3.314 1 98.75 86 LEU B C 1
ATOM 4732 O O . LEU B 1 86 ? 16.156 -5.32 3.236 1 98.75 86 LEU B O 1
ATOM 4736 N N . TYR B 1 87 ? 17.391 -3.5 2.869 1 98.31 87 TYR B N 1
ATOM 4737 C CA . TYR B 1 87 ? 18.438 -4.215 2.158 1 98.31 87 TYR B CA 1
ATOM 4738 C C . TYR B 1 87 ? 19.672 -4.41 3.049 1 98.31 87 TYR B C 1
ATOM 4740 O O . TYR B 1 87 ? 20.688 -4.93 2.602 1 98.31 87 TYR B O 1
ATOM 4748 N N . ASP B 1 88 ? 19.516 -3.947 4.293 1 96.06 88 ASP B N 1
ATOM 4749 C CA . ASP B 1 88 ? 20.547 -4.211 5.301 1 96.06 88 ASP B CA 1
ATOM 4750 C C . ASP B 1 88 ? 20.578 -5.691 5.68 1 96.06 88 ASP B C 1
ATOM 4752 O O . ASP B 1 88 ? 19.531 -6.262 6.039 1 96.06 88 ASP B O 1
ATOM 4756 N N . ASP B 1 89 ? 21.734 -6.301 5.738 1 95.69 89 ASP B N 1
ATOM 4757 C CA . ASP B 1 89 ? 21.891 -7.73 5.992 1 95.69 89 ASP B CA 1
ATOM 4758 C C . ASP B 1 89 ? 21.469 -8.086 7.418 1 95.69 89 ASP B C 1
ATOM 4760 O O . ASP B 1 89 ? 21.203 -9.25 7.723 1 95.69 89 ASP B O 1
ATOM 4764 N N . ARG B 1 90 ? 21.438 -7.172 8.234 1 95.44 90 ARG B N 1
ATOM 4765 C CA . ARG B 1 90 ? 21.031 -7.402 9.617 1 95.44 90 ARG B CA 1
ATOM 4766 C C . ARG B 1 90 ? 19.641 -8.016 9.68 1 95.44 90 ARG B C 1
ATOM 4768 O O . ARG B 1 90 ? 19.312 -8.766 10.602 1 95.44 90 ARG B O 1
ATOM 4775 N N . TYR B 1 91 ? 18.781 -7.711 8.633 1 97.56 91 TYR B N 1
ATOM 4776 C CA . TYR B 1 91 ? 17.391 -8.156 8.672 1 97.56 91 TYR B CA 1
ATOM 4777 C C . TYR B 1 91 ? 17.188 -9.414 7.836 1 97.56 91 TYR B C 1
ATOM 4779 O O . TYR B 1 91 ? 16.078 -9.906 7.695 1 97.56 91 TYR B O 1
ATOM 4787 N N . GLN B 1 92 ? 18.25 -9.906 7.262 1 97.12 92 GLN B N 1
ATOM 4788 C CA . GLN B 1 92 ? 18.25 -11.195 6.574 1 97.12 92 GLN B CA 1
ATOM 4789 C C . GLN B 1 92 ? 18.453 -12.344 7.562 1 97.12 92 GLN B C 1
ATOM 4791 O O . GLN B 1 92 ? 19.031 -12.156 8.633 1 97.12 92 GLN B O 1
ATOM 4796 N N . PRO B 1 93 ? 17.922 -13.492 7.203 1 95.88 93 PRO B N 1
ATOM 4797 C CA . PRO B 1 93 ? 18 -14.586 8.172 1 95.88 93 PRO B CA 1
ATOM 4798 C C . PRO B 1 93 ? 19.438 -15.008 8.469 1 95.88 93 PRO B C 1
ATOM 4800 O O . PRO B 1 93 ? 20.297 -14.969 7.582 1 95.88 93 PRO B O 1
ATOM 4803 N N . ALA B 1 94 ? 19.688 -15.523 9.742 1 93.31 94 ALA B N 1
ATOM 4804 C CA . ALA B 1 94 ? 20.938 -16.156 10.156 1 93.31 94 ALA B CA 1
ATOM 4805 C C . ALA B 1 94 ? 21.109 -17.531 9.523 1 93.31 94 ALA B C 1
ATOM 4807 O O . ALA B 1 94 ? 20.109 -18.156 9.125 1 93.31 94 ALA B O 1
ATOM 4808 N N . PRO B 1 95 ? 22.344 -17.891 9.375 1 91.12 95 PRO B N 1
ATOM 4809 C CA . PRO B 1 95 ? 23.594 -17.297 9.883 1 91.12 95 PRO B CA 1
ATOM 4810 C C . PRO B 1 95 ? 24.234 -16.344 8.875 1 91.12 95 PRO B C 1
ATOM 4812 O O . PRO B 1 95 ? 25.203 -15.656 9.211 1 91.12 95 PRO B O 1
ATOM 4815 N N . VAL B 1 96 ? 23.719 -16.359 7.719 1 91 96 VAL B N 1
ATOM 4816 C CA . VAL B 1 96 ? 24.328 -15.5 6.703 1 91 96 VAL B CA 1
ATOM 4817 C C . VAL B 1 96 ? 24.016 -14.039 7.016 1 91 96 VAL B C 1
ATOM 4819 O O . VAL B 1 96 ? 24.875 -13.172 6.914 1 91 96 VAL B O 1
ATOM 4822 N N . GLY B 1 97 ? 22.797 -13.836 7.426 1 94.75 97 GLY B N 1
ATOM 4823 C CA . GLY B 1 97 ? 22.406 -12.508 7.859 1 94.75 97 GLY B CA 1
ATOM 4824 C C . GLY B 1 97 ? 22.375 -12.359 9.367 1 94.75 97 GLY B C 1
ATOM 4825 O O . GLY B 1 97 ? 22.859 -13.234 10.094 1 94.75 97 GLY B O 1
ATOM 4826 N N . GLY B 1 98 ? 21.922 -11.219 9.867 1 95.56 98 GLY B N 1
ATOM 4827 C CA . GLY B 1 98 ? 21.922 -10.922 11.289 1 95.56 98 GLY B CA 1
ATOM 4828 C C . GLY B 1 98 ? 20.75 -11.547 12.031 1 95.56 98 GLY B C 1
ATOM 4829 O O . GLY B 1 98 ? 20.797 -11.695 13.25 1 95.56 98 GLY B O 1
ATOM 4830 N N . GLY B 1 99 ? 19.641 -11.844 11.328 1 96.25 99 GLY B N 1
ATOM 4831 C CA . GLY B 1 99 ? 18.5 -12.508 11.93 1 96.25 99 GLY B CA 1
ATOM 4832 C C . GLY B 1 99 ? 17.609 -11.562 12.711 1 96.25 99 GLY B C 1
ATOM 4833 O O . GLY B 1 99 ? 16.688 -12 13.414 1 96.25 99 GLY B O 1
ATOM 4834 N N . GLU B 1 100 ? 17.859 -10.266 12.609 1 96.88 100 GLU B N 1
ATOM 4835 C CA . GLU B 1 100 ? 17.031 -9.297 13.32 1 96.88 100 GLU B CA 1
ATOM 4836 C C . GLU B 1 100 ? 15.656 -9.164 12.672 1 96.88 100 GLU B C 1
ATOM 4838 O O . GLU B 1 100 ? 15.523 -9.258 11.453 1 96.88 100 GLU B O 1
ATOM 4843 N N . THR B 1 101 ? 14.703 -8.953 13.445 1 96.69 101 THR B N 1
ATOM 4844 C CA . THR B 1 101 ? 13.352 -8.711 12.953 1 96.69 101 THR B CA 1
ATOM 4845 C C . THR B 1 101 ? 13.234 -7.297 12.383 1 96.69 101 THR B C 1
ATOM 4847 O O . THR B 1 101 ? 13.648 -6.328 13.023 1 96.69 101 THR B O 1
ATOM 4850 N N . PRO B 1 102 ? 12.734 -7.18 11.203 1 97.44 102 PRO B N 1
ATOM 4851 C CA . PRO B 1 102 ? 12.508 -5.832 10.672 1 97.44 102 PRO B CA 1
ATOM 4852 C C . PRO B 1 102 ? 11.664 -4.965 11.602 1 97.44 102 PRO B C 1
ATOM 4854 O O . PRO B 1 102 ? 10.664 -5.434 12.148 1 97.44 102 PRO B O 1
ATOM 4857 N N . PRO B 1 103 ? 12.008 -3.729 11.781 1 97.12 103 PRO B N 1
ATOM 4858 C CA . PRO B 1 103 ? 11.289 -2.869 12.719 1 97.12 103 PRO B CA 1
ATOM 4859 C C . PRO B 1 103 ? 9.945 -2.391 12.172 1 97.12 103 PRO B C 1
ATOM 4861 O O . PRO B 1 103 ? 9.711 -2.451 10.961 1 97.12 103 PRO B O 1
ATOM 4864 N N . GLN B 1 104 ? 9.109 -1.965 13.031 1 96.94 104 GLN B N 1
ATOM 4865 C CA . GLN B 1 104 ? 7.887 -1.229 12.742 1 96.94 104 GLN B CA 1
ATOM 4866 C C . GLN B 1 104 ? 7.887 0.134 13.43 1 96.94 104 GLN B C 1
ATOM 4868 O O . GLN B 1 104 ? 8.477 0.296 14.5 1 96.94 104 GLN B O 1
ATOM 4873 N N . PHE B 1 105 ? 7.293 1.108 12.781 1 96.19 105 PHE B N 1
ATOM 4874 C CA . PHE B 1 105 ? 7.254 2.455 13.336 1 96.19 105 PHE B CA 1
ATOM 4875 C C . PHE B 1 105 ? 5.816 2.949 13.461 1 96.19 105 PHE B C 1
ATOM 4877 O O . PHE B 1 105 ? 5.023 2.801 12.523 1 96.19 105 PHE B O 1
ATOM 4884 N N . ALA B 1 106 ? 5.465 3.447 14.594 1 93.75 106 ALA B N 1
ATOM 4885 C CA . ALA B 1 106 ? 4.152 4.027 14.867 1 93.75 106 ALA B CA 1
ATOM 4886 C C . ALA B 1 106 ? 4.277 5.293 15.711 1 93.75 106 ALA B C 1
ATOM 4888 O O . ALA B 1 106 ? 5.305 5.52 16.359 1 93.75 106 ALA B O 1
ATOM 4889 N N . ALA B 1 107 ? 3.234 6.105 15.531 1 90.94 107 ALA B N 1
ATOM 4890 C CA . ALA B 1 107 ? 3.213 7.293 16.375 1 90.94 107 ALA B CA 1
ATOM 4891 C C . ALA B 1 107 ? 3.262 6.914 17.859 1 90.94 107 ALA B C 1
ATOM 4893 O O . ALA B 1 107 ? 2.648 5.93 18.266 1 90.94 107 ALA B O 1
ATOM 4894 N N . GLU B 1 108 ? 4.02 7.664 18.594 1 82.31 108 GLU B N 1
ATOM 4895 C CA . GLU B 1 108 ? 3.967 7.484 20.047 1 82.31 108 GLU B CA 1
ATOM 4896 C C . GLU B 1 108 ? 2.568 7.77 20.578 1 82.31 108 GLU B C 1
ATOM 4898 O O . GLU B 1 108 ? 1.81 8.531 19.984 1 82.31 108 GLU B O 1
ATOM 4903 N N . ASN B 1 109 ? 2.289 7.105 21.641 1 66.31 109 ASN B N 1
ATOM 4904 C CA . ASN B 1 109 ? 0.944 7.148 22.219 1 66.31 109 ASN B CA 1
ATOM 4905 C C . ASN B 1 109 ? 0.411 8.578 22.281 1 66.31 109 ASN B C 1
ATOM 4907 O O . ASN B 1 109 ? 1.089 9.477 22.781 1 66.31 109 ASN B O 1
ATOM 4911 N N . ASN B 1 110 ? -0.695 8.883 21.781 1 59.38 110 ASN B N 1
ATOM 4912 C CA . ASN B 1 110 ? -1.531 10.078 21.797 1 59.38 110 ASN B CA 1
ATOM 4913 C C . ASN B 1 110 ? -0.89 11.227 21.031 1 59.38 110 ASN B C 1
ATOM 4915 O O . ASN B 1 110 ? -1.292 12.383 21.188 1 59.38 110 ASN B O 1
ATOM 4919 N N . TYR B 1 111 ? 0.251 10.984 20.328 1 65.06 111 TYR B N 1
ATOM 4920 C CA . TYR B 1 111 ? 0.916 12.109 19.672 1 65.06 111 TYR B CA 1
ATOM 4921 C C . TYR B 1 111 ? 0.139 12.562 18.453 1 65.06 111 TYR B C 1
ATOM 4923 O O . TYR B 1 111 ? 0.064 13.766 18.172 1 65.06 111 TYR B O 1
ATOM 4931 N N . GLY B 1 112 ? -0.55 11.609 17.844 1 63.12 112 GLY B N 1
ATOM 4932 C CA . GLY B 1 112 ? -1.159 12.016 16.594 1 63.12 112 GLY B CA 1
ATOM 4933 C C . GLY B 1 112 ? -2.611 11.586 16.469 1 63.12 112 GLY B C 1
ATOM 4934 O O . GLY B 1 112 ? -2.996 10.523 16.953 1 63.12 112 GLY B O 1
ATOM 4935 N N . GLN B 1 113 ? -3.42 12.734 16.25 1 74.94 113 GLN B N 1
ATOM 4936 C CA . GLN B 1 113 ? -4.801 12.359 15.961 1 74.94 113 GLN B CA 1
ATOM 4937 C C . GLN B 1 113 ? -5.184 12.703 14.531 1 74.94 113 GLN B C 1
ATOM 4939 O O . GLN B 1 113 ? -4.758 13.734 14 1 74.94 113 GLN B O 1
ATOM 4944 N N . PHE B 1 114 ? -5.711 11.734 13.812 1 87 114 PHE B N 1
ATOM 4945 C CA . PHE B 1 114 ? -6.297 11.969 12.492 1 87 114 PHE B CA 1
ATOM 4946 C C . PHE B 1 114 ? -7.816 12.023 12.578 1 87 114 PHE B C 1
ATOM 4948 O O . PHE B 1 114 ? -8.422 11.336 13.406 1 87 114 PHE B O 1
ATOM 4955 N N . ILE B 1 115 ? -8.359 13 11.898 1 92.56 115 ILE B N 1
ATOM 4956 C CA . ILE B 1 115 ? -9.812 13.086 11.789 1 92.56 115 ILE B CA 1
ATOM 4957 C C . ILE B 1 115 ? -10.281 12.438 10.492 1 92.56 115 ILE B C 1
ATOM 4959 O O . ILE B 1 115 ? -9.953 12.914 9.398 1 92.56 115 ILE B O 1
ATOM 4963 N N . TYR B 1 116 ? -10.984 11.391 10.648 1 94.81 116 TYR B N 1
ATOM 4964 C CA . TYR B 1 116 ? -11.547 10.695 9.5 1 94.81 116 TYR B CA 1
ATOM 4965 C C . TYR B 1 116 ? -12.914 11.266 9.133 1 94.81 116 TYR B C 1
ATOM 4967 O O . TYR B 1 116 ? -13.875 11.133 9.898 1 94.81 116 TYR B O 1
ATOM 4975 N N . GLN B 1 117 ? -12.953 11.867 7.969 1 95.75 117 GLN B N 1
ATOM 4976 C CA . GLN B 1 117 ? -14.219 12.406 7.469 1 95.75 117 GLN B CA 1
ATOM 4977 C C . GLN B 1 117 ? -14.867 11.445 6.473 1 95.75 117 GLN B C 1
ATOM 4979 O O . GLN B 1 117 ? -14.359 11.266 5.359 1 95.75 117 GLN B O 1
ATOM 4984 N N . PHE B 1 118 ? -15.984 10.93 6.855 1 96.94 118 PHE B N 1
ATOM 4985 C CA . PHE B 1 118 ? -16.672 9.992 5.984 1 96.94 118 PHE B CA 1
ATOM 4986 C C . PHE B 1 118 ? -17.391 10.727 4.859 1 96.94 118 PHE B C 1
ATOM 4988 O O . PHE B 1 118 ? -17.688 11.922 4.98 1 96.94 118 PHE B O 1
ATOM 4995 N N . LYS B 1 119 ? -17.656 10.07 3.846 1 95.62 119 LYS B N 1
ATOM 4996 C CA . LYS B 1 119 ? -18.281 10.664 2.672 1 95.62 119 LYS B CA 1
ATOM 4997 C C . LYS B 1 119 ? -19.703 11.148 2.996 1 95.62 119 LYS B C 1
ATOM 4999 O O . LYS B 1 119 ? -20.172 12.133 2.422 1 95.62 119 LYS B O 1
ATOM 5004 N N . ASN B 1 120 ? -20.328 10.5 3.945 1 94.25 120 ASN B N 1
ATOM 5005 C CA . ASN B 1 120 ? -21.719 10.844 4.254 1 94.25 120 ASN B CA 1
ATOM 5006 C C . ASN B 1 120 ? -21.797 11.961 5.293 1 94.25 120 ASN B C 1
ATOM 5008 O O . ASN B 1 120 ? -22.875 12.242 5.824 1 94.25 120 ASN B O 1
ATOM 5012 N N . GLY B 1 121 ? -20.688 12.469 5.684 1 92.38 121 GLY B N 1
ATOM 5013 C CA . GLY B 1 121 ? -20.672 13.594 6.605 1 92.38 121 GLY B CA 1
ATOM 5014 C C . GLY B 1 121 ? -20.312 13.195 8.023 1 92.38 121 GLY B C 1
ATOM 5015 O O . GLY B 1 121 ? -20.047 14.062 8.859 1 92.38 121 GLY B O 1
ATOM 5016 N N . GLY B 1 122 ? -20.297 11.836 8.25 1 92.88 122 GLY B N 1
ATOM 5017 C CA . GLY B 1 122 ? -19.828 11.391 9.555 1 92.88 122 GLY B CA 1
ATOM 5018 C C . GLY B 1 122 ? -18.375 11.695 9.812 1 92.88 122 GLY B C 1
ATOM 5019 O O . GLY B 1 122 ? -17.594 11.891 8.867 1 92.88 122 GLY B O 1
ATOM 5020 N N . THR B 1 123 ? -18.062 11.789 11.172 1 92.62 123 THR B N 1
ATOM 5021 C CA . THR B 1 123 ? -16.688 12.102 11.562 1 92.62 123 THR B CA 1
ATOM 5022 C C . THR B 1 123 ? -16.203 11.156 12.656 1 92.62 123 THR B C 1
ATOM 5024 O O . THR B 1 123 ? -16.953 10.844 13.586 1 92.62 123 THR B O 1
ATOM 5027 N N . LYS B 1 124 ? -15.078 10.648 12.453 1 92.38 124 LYS B N 1
ATOM 5028 C CA . LYS B 1 124 ? -14.406 9.906 13.516 1 92.38 124 LYS B CA 1
ATOM 5029 C C . LYS B 1 124 ? -13.133 10.617 13.969 1 92.38 124 LYS B C 1
ATOM 5031 O O . LYS B 1 124 ? -12.188 10.766 13.195 1 92.38 124 LYS B O 1
ATOM 5036 N N . TYR B 1 125 ? -13.094 10.984 15.211 1 87.88 125 TYR B N 1
ATOM 5037 C CA . TYR B 1 125 ? -11.938 11.641 15.812 1 87.88 125 TYR B CA 1
ATOM 5038 C C . TYR B 1 125 ? -10.961 10.617 16.375 1 87.88 125 TYR B C 1
ATOM 5040 O O . TYR B 1 125 ? -11.352 9.484 16.688 1 87.88 125 TYR B O 1
ATOM 5048 N N . GLY B 1 126 ? -9.75 10.969 16.438 1 86.31 126 GLY B N 1
ATOM 5049 C CA . GLY B 1 126 ? -8.75 10.102 17.031 1 86.31 126 GLY B CA 1
ATOM 5050 C C . GLY B 1 126 ? -8.422 8.891 16.188 1 86.31 126 GLY B C 1
ATOM 5051 O O . GLY B 1 126 ? -8.094 7.824 16.734 1 86.31 126 GLY B O 1
ATOM 5052 N N . PHE B 1 127 ? -8.719 9 14.914 1 90.69 127 PHE B N 1
ATOM 5053 C CA . PHE B 1 127 ? -8.336 7.906 14.031 1 90.69 127 PHE B CA 1
ATOM 5054 C C . PHE B 1 127 ? -6.824 7.746 13.977 1 90.69 127 PHE B C 1
ATOM 5056 O O . PHE B 1 127 ? -6.098 8.727 13.797 1 90.69 127 PHE B O 1
ATOM 5063 N N . PRO B 1 128 ? -6.328 6.586 14.203 1 90.19 128 PRO B N 1
ATOM 5064 C CA . PRO B 1 128 ? -4.875 6.418 14.266 1 90.19 128 PRO B CA 1
ATOM 5065 C C . PRO B 1 128 ? -4.191 6.656 12.922 1 90.19 128 PRO B C 1
ATOM 5067 O O . PRO B 1 128 ? -4.746 6.316 11.875 1 90.19 128 PRO B O 1
ATOM 5070 N N . LEU B 1 129 ? -2.98 7.199 12.992 1 93.06 129 LEU B N 1
ATOM 5071 C CA . LEU B 1 129 ? -2.133 7.262 11.812 1 93.06 129 LEU B CA 1
ATOM 5072 C C . LEU B 1 129 ? -1.6 5.879 11.445 1 93.06 129 LEU B C 1
ATOM 5074 O O . LEU B 1 129 ? -1.601 4.973 12.281 1 93.06 129 LEU B O 1
ATOM 5078 N N . ASP B 1 130 ? -1.193 5.742 10.227 1 93.56 130 ASP B N 1
ATOM 5079 C CA . ASP B 1 130 ? -0.723 4.449 9.742 1 93.56 130 ASP B CA 1
ATOM 5080 C C . ASP B 1 130 ? 0.549 4.02 10.477 1 93.56 130 ASP B C 1
ATOM 5082 O O . ASP B 1 130 ? 1.386 4.855 10.82 1 93.56 130 ASP B O 1
ATOM 5086 N N . THR B 1 131 ? 0.638 2.742 10.711 1 94.75 131 THR B N 1
ATOM 5087 C CA . THR B 1 131 ? 1.897 2.143 11.141 1 94.75 131 THR B CA 1
ATOM 5088 C C . THR B 1 131 ? 2.777 1.819 9.938 1 94.75 131 THR B C 1
ATOM 5090 O O . THR B 1 131 ? 2.291 1.315 8.922 1 94.75 131 THR B O 1
ATOM 5093 N N . ILE B 1 132 ? 4.051 2.117 9.992 1 97.31 132 ILE B N 1
ATOM 5094 C CA . ILE B 1 132 ? 5 1.755 8.945 1 97.31 132 ILE B CA 1
ATOM 5095 C C . ILE B 1 132 ? 5.559 0.359 9.219 1 97.31 132 ILE B C 1
ATOM 5097 O O . ILE B 1 132 ? 6.273 0.149 10.203 1 97.31 132 ILE B O 1
ATOM 5101 N N . ARG B 1 133 ? 5.215 -0.539 8.375 1 97.19 133 ARG B N 1
ATOM 5102 C CA . ARG B 1 133 ? 5.797 -1.876 8.453 1 97.19 133 ARG B CA 1
ATOM 5103 C C . ARG B 1 133 ? 7.047 -1.976 7.586 1 97.19 133 ARG B C 1
ATOM 5105 O O . ARG B 1 133 ? 7.254 -1.16 6.684 1 97.19 133 ARG B O 1
ATOM 5112 N N . SER B 1 134 ? 7.891 -2.955 7.895 1 98.31 134 SER B N 1
ATOM 5113 C CA . SER B 1 134 ? 9.078 -3.217 7.09 1 98.31 134 SER B CA 1
ATOM 5114 C C . SER B 1 134 ? 9.281 -4.711 6.867 1 98.31 134 SER B C 1
ATOM 5116 O O . SER B 1 134 ? 8.703 -5.535 7.586 1 98.31 134 SER B O 1
ATOM 5118 N N . ARG B 1 135 ? 9.969 -5.027 5.867 1 97.62 135 ARG B N 1
ATOM 5119 C CA . ARG B 1 135 ? 10.375 -6.402 5.59 1 97.62 135 ARG B CA 1
ATOM 5120 C C . ARG B 1 135 ? 11.781 -6.445 5 1 97.62 135 ARG B C 1
ATOM 5122 O O . ARG B 1 135 ? 12.266 -5.453 4.453 1 97.62 135 ARG B O 1
ATOM 5129 N N . ALA B 1 136 ? 12.383 -7.641 5.125 1 98.25 136 ALA B N 1
ATOM 5130 C CA . ALA B 1 136 ? 13.672 -7.848 4.484 1 98.25 136 ALA B CA 1
ATOM 5131 C C . ALA B 1 136 ? 13.523 -7.965 2.969 1 98.25 136 ALA B C 1
ATOM 5133 O O . ALA B 1 136 ? 12.516 -8.477 2.479 1 98.25 136 ALA B O 1
ATOM 5134 N N . ALA B 1 137 ? 14.516 -7.492 2.26 1 98.44 137 ALA B N 1
ATOM 5135 C CA . ALA B 1 137 ? 14.523 -7.598 0.803 1 98.44 137 ALA B CA 1
ATOM 5136 C C . ALA B 1 137 ? 14.469 -9.055 0.361 1 98.44 137 ALA B C 1
ATOM 5138 O O . ALA B 1 137 ? 15.016 -9.938 1.032 1 98.44 137 ALA B O 1
ATOM 5139 N N . SER B 1 138 ? 13.812 -9.281 -0.712 1 98.12 138 SER B N 1
ATOM 5140 C CA . SER B 1 138 ? 13.617 -10.602 -1.289 1 98.12 138 SER B CA 1
ATOM 5141 C C . SER B 1 138 ? 14.266 -10.711 -2.664 1 98.12 138 SER B C 1
ATOM 5143 O O . SER B 1 138 ? 14.438 -9.703 -3.355 1 98.12 138 SER B O 1
ATOM 5145 N N . SER B 1 139 ? 14.625 -11.922 -3.006 1 96.88 139 SER B N 1
ATOM 5146 C CA . SER B 1 139 ? 15.102 -12.156 -4.363 1 96.88 139 SER B CA 1
ATOM 5147 C C . SER B 1 139 ? 13.945 -12.141 -5.363 1 96.88 139 SER B C 1
ATOM 5149 O O . SER B 1 139 ? 14.172 -12.078 -6.574 1 96.88 139 SER B O 1
ATOM 5151 N N . ASP B 1 140 ? 12.672 -12.156 -4.887 1 96.62 140 ASP B N 1
ATOM 5152 C CA . ASP B 1 140 ? 11.492 -12.195 -5.742 1 96.62 140 ASP B CA 1
ATOM 5153 C C . ASP B 1 140 ? 10.711 -10.891 -5.664 1 96.62 140 ASP B C 1
ATOM 5155 O O . ASP B 1 140 ? 9.484 -10.891 -5.566 1 96.62 140 ASP B O 1
ATOM 5159 N N . GLU B 1 141 ? 11.484 -9.859 -5.699 1 97.88 141 GLU B N 1
ATOM 5160 C CA . GLU B 1 141 ? 10.82 -8.562 -5.641 1 97.88 141 GLU B CA 1
ATOM 5161 C C . GLU B 1 141 ? 9.906 -8.352 -6.848 1 97.88 141 GLU B C 1
ATOM 5163 O O . GLU B 1 141 ? 10.25 -8.734 -7.965 1 97.88 141 GLU B O 1
ATOM 5168 N N . GLY B 1 142 ? 8.766 -7.617 -6.629 1 96.38 142 GLY B N 1
ATOM 5169 C CA . GLY B 1 142 ? 7.691 -7.551 -7.605 1 96.38 142 GLY B CA 1
ATOM 5170 C C . GLY B 1 142 ? 7.867 -6.434 -8.617 1 96.38 142 GLY B C 1
ATOM 5171 O O . GLY B 1 142 ? 7.09 -6.316 -9.562 1 96.38 142 GLY B O 1
ATOM 5172 N N . THR B 1 143 ? 8.844 -5.586 -8.422 1 95.88 143 THR B N 1
ATOM 5173 C CA . THR B 1 143 ? 9.047 -4.469 -9.344 1 95.88 143 THR B CA 1
ATOM 5174 C C . THR B 1 143 ? 10.531 -4.207 -9.555 1 95.88 143 THR B C 1
ATOM 5176 O O . THR B 1 143 ? 11.359 -4.574 -8.719 1 95.88 143 THR B O 1
ATOM 5179 N N . GLU B 1 144 ? 10.844 -3.525 -10.586 1 94.81 144 GLU B N 1
ATOM 5180 C CA . GLU B 1 144 ? 12.219 -3.395 -11.062 1 94.81 144 GLU B CA 1
ATOM 5181 C C . GLU B 1 144 ? 13.078 -2.639 -10.055 1 94.81 144 GLU B C 1
ATOM 5183 O O . GLU B 1 144 ? 14.195 -3.062 -9.75 1 94.81 144 GLU B O 1
ATOM 5188 N N . TYR B 1 145 ? 12.641 -1.538 -9.492 1 96.94 145 TYR B N 1
ATOM 5189 C CA . TYR B 1 145 ? 13.484 -0.724 -8.625 1 96.94 145 TYR B CA 1
ATOM 5190 C C . TYR B 1 145 ? 13.766 -1.439 -7.305 1 96.94 145 TYR B C 1
ATOM 5192 O O . TYR B 1 145 ? 14.68 -1.066 -6.57 1 96.94 145 TYR B O 1
ATOM 5200 N N . LEU B 1 146 ? 12.984 -2.488 -7.004 1 98.19 146 LEU B N 1
ATOM 5201 C CA . LEU B 1 146 ? 13.258 -3.291 -5.816 1 98.19 146 LEU B CA 1
ATOM 5202 C C . LEU B 1 146 ? 14.234 -4.418 -6.137 1 98.19 146 LEU B C 1
ATOM 5204 O O . LEU B 1 146 ? 15.008 -4.84 -5.273 1 98.19 146 LEU B O 1
ATOM 5208 N N . ARG B 1 147 ? 14.188 -4.922 -7.359 1 96.94 147 ARG B N 1
ATOM 5209 C CA . ARG B 1 147 ? 15.078 -6 -7.777 1 96.94 147 ARG B CA 1
ATOM 5210 C C . ARG B 1 147 ? 16.516 -5.5 -7.926 1 96.94 147 ARG B C 1
ATOM 5212 O O . ARG B 1 147 ? 17.453 -6.203 -7.574 1 96.94 147 ARG B O 1
ATOM 5219 N N . SER B 1 148 ? 16.609 -4.281 -8.445 1 96.19 148 SER B N 1
ATOM 5220 C CA . SER B 1 148 ? 17.906 -3.631 -8.648 1 96.19 148 SER B CA 1
ATOM 5221 C C . SER B 1 148 ? 17.875 -2.188 -8.156 1 96.19 148 SER B C 1
ATOM 5223 O O . SER B 1 148 ? 18 -1.252 -8.953 1 96.19 148 SER B O 1
ATOM 5225 N N . PRO B 1 149 ? 17.969 -2.082 -6.84 1 97.75 149 PRO B N 1
ATOM 5226 C CA . PRO B 1 149 ? 17.781 -0.739 -6.281 1 97.75 149 PRO B CA 1
ATOM 5227 C C . PRO B 1 149 ? 18.984 0.171 -6.539 1 97.75 149 PRO B C 1
ATOM 5229 O O . PRO B 1 149 ? 20.125 -0.282 -6.48 1 97.75 149 PRO B O 1
ATOM 5232 N N . VAL B 1 150 ? 18.656 1.374 -6.895 1 97.62 150 VAL B N 1
ATOM 5233 C CA . VAL B 1 150 ? 19.625 2.479 -6.887 1 97.62 150 VAL B CA 1
ATOM 5234 C C . VAL B 1 150 ? 19.328 3.404 -5.707 1 97.62 150 VAL B C 1
ATOM 5236 O O . VAL B 1 150 ? 18.344 4.152 -5.723 1 97.62 150 VAL B O 1
ATOM 5239 N N . PHE B 1 151 ? 20.266 3.334 -4.742 1 98.44 151 PHE B N 1
ATOM 5240 C CA . PHE B 1 151 ? 20.031 4.105 -3.525 1 98.44 151 PHE B CA 1
ATOM 5241 C C . PHE B 1 151 ? 20.516 5.543 -3.699 1 98.44 151 PHE B C 1
ATOM 5243 O O . PHE B 1 151 ? 21.688 5.789 -3.957 1 98.44 151 PHE B O 1
ATOM 5250 N N . SER B 1 152 ? 19.594 6.48 -3.51 1 98.44 152 SER B N 1
ATOM 5251 C CA . SER B 1 152 ? 19.953 7.895 -3.594 1 98.44 152 SER B CA 1
ATOM 5252 C C . SER B 1 152 ? 20.688 8.359 -2.338 1 98.44 152 SER B C 1
ATOM 5254 O O . SER B 1 152 ? 20.203 8.164 -1.222 1 98.44 152 SER B O 1
ATOM 5256 N N . SER B 1 153 ? 21.828 8.961 -2.496 1 97.5 153 SER B N 1
ATOM 5257 C CA . SER B 1 153 ? 22.516 9.625 -1.394 1 97.5 153 SER B CA 1
ATOM 5258 C C . SER B 1 153 ? 22.188 11.109 -1.355 1 97.5 153 SER B C 1
ATOM 5260 O O . SER B 1 153 ? 22.484 11.797 -0.378 1 97.5 153 SER B O 1
ATOM 5262 N N . CYS B 1 154 ? 21.469 11.562 -2.383 1 97.94 154 CYS B N 1
ATOM 5263 C CA . CYS B 1 154 ? 21.234 12.992 -2.533 1 97.94 154 CYS B CA 1
ATOM 5264 C C . CYS B 1 154 ? 19.859 13.383 -2.025 1 97.94 154 CYS B C 1
ATOM 5266 O O . CYS B 1 154 ? 19.562 14.562 -1.851 1 97.94 154 CYS B O 1
ATOM 5268 N N . THR B 1 155 ? 19 12.453 -1.87 1 98.56 155 THR B N 1
ATOM 5269 C CA . THR B 1 155 ? 17.672 12.656 -1.287 1 98.56 155 THR B CA 1
ATOM 5270 C C . THR B 1 155 ? 17.547 11.922 0.046 1 98.56 155 THR B C 1
ATOM 5272 O O . THR B 1 155 ? 17.703 10.703 0.105 1 98.56 155 THR B O 1
ATOM 5275 N N . VAL B 1 156 ? 17.281 12.641 1.078 1 98.75 156 VAL B N 1
ATOM 5276 C CA . VAL B 1 156 ? 17.109 12.055 2.406 1 98.75 156 VAL B CA 1
ATOM 5277 C C . VAL B 1 156 ? 15.688 12.305 2.906 1 98.75 156 VAL B C 1
ATOM 5279 O O . VAL B 1 156 ? 15.375 13.391 3.4 1 98.75 156 VAL B O 1
ATOM 5282 N N . PRO B 1 157 ? 14.828 11.305 2.799 1 98.81 157 PRO B N 1
ATOM 5283 C CA . PRO B 1 157 ? 13.461 11.477 3.301 1 98.81 157 PRO B CA 1
ATOM 5284 C C . PRO B 1 157 ? 13.406 11.625 4.82 1 98.81 157 PRO B C 1
ATOM 5286 O O . PRO B 1 157 ? 14.078 10.883 5.543 1 98.81 157 PRO B O 1
ATOM 5289 N N . ILE B 1 158 ? 12.711 12.586 5.238 1 98.69 158 ILE B N 1
ATOM 5290 C CA . ILE B 1 158 ? 12.305 12.758 6.629 1 98.69 158 ILE B CA 1
ATOM 5291 C C . ILE B 1 158 ? 10.82 12.422 6.773 1 98.69 158 ILE B C 1
ATOM 5293 O O . ILE B 1 158 ? 9.961 13.234 6.43 1 98.69 158 ILE B O 1
ATOM 5297 N N . VAL B 1 159 ? 10.57 11.227 7.281 1 98.44 159 VAL B N 1
ATOM 5298 C CA . VAL B 1 159 ? 9.203 10.773 7.539 1 98.44 159 VAL B CA 1
ATOM 5299 C C . VAL B 1 159 ? 8.828 11.062 8.992 1 98.44 159 VAL B C 1
ATOM 5301 O O . VAL B 1 159 ? 9.5 10.602 9.914 1 98.44 159 VAL B O 1
ATOM 5304 N N . TRP B 1 160 ? 7.75 11.844 9.195 1 95.94 160 TRP B N 1
ATOM 5305 C CA . TRP B 1 160 ? 7.453 12.141 10.594 1 95.94 160 TRP B CA 1
ATOM 5306 C C . TRP B 1 160 ? 5.957 12.031 10.867 1 95.94 160 TRP B C 1
ATOM 5308 O O . TRP B 1 160 ? 5.141 12.203 9.953 1 95.94 160 TRP B O 1
ATOM 5318 N N . TYR B 1 161 ? 5.613 11.719 12.078 1 95.44 161 TYR B N 1
ATOM 5319 C CA . TYR B 1 161 ? 4.238 11.719 12.57 1 95.44 161 TYR B CA 1
ATOM 5320 C C . TYR B 1 161 ? 3.85 13.094 13.102 1 95.44 161 TYR B C 1
ATOM 5322 O O . TYR B 1 161 ? 4.398 13.562 14.102 1 95.44 161 TYR B O 1
ATOM 5330 N N . PRO B 1 162 ? 2.912 13.734 12.406 1 94 162 PRO B N 1
ATOM 5331 C CA . PRO B 1 162 ? 2.562 15.094 12.82 1 94 162 PRO B CA 1
ATOM 5332 C C . PRO B 1 162 ? 1.675 15.133 14.062 1 94 162 PRO B C 1
ATOM 5334 O O . PRO B 1 162 ? 0.864 14.227 14.266 1 94 162 PRO B O 1
ATOM 5337 N N . PHE B 1 163 ? 1.875 16.156 14.805 1 89.88 163 PHE B N 1
ATOM 5338 C CA . PHE B 1 163 ? 0.975 16.453 15.914 1 89.88 163 PHE B CA 1
ATOM 5339 C C . PHE B 1 163 ? -0.192 17.312 15.445 1 89.88 163 PHE B C 1
ATOM 5341 O O . PHE B 1 163 ? 0.008 18.422 14.945 1 89.88 163 PHE B O 1
ATOM 5348 N N . TRP B 1 164 ? -1.426 16.906 15.508 1 88.94 164 TRP B N 1
ATOM 5349 C CA . TRP B 1 164 ? -2.668 17.625 15.242 1 88.94 164 TRP B CA 1
ATOM 5350 C C . TRP B 1 164 ? -2.604 18.359 13.906 1 88.94 164 TRP B C 1
ATOM 5352 O O . TRP B 1 164 ? -2.83 19.562 13.844 1 88.94 164 TRP B O 1
ATOM 5362 N N . MET B 1 165 ? -2.566 17.656 12.836 1 92.12 165 MET B N 1
ATOM 5363 C CA . MET B 1 165 ? -2.34 18.203 11.5 1 92.12 165 MET B CA 1
ATOM 5364 C C . MET B 1 165 ? -3.562 18.969 11.016 1 92.12 165 MET B C 1
ATOM 5366 O O . MET B 1 165 ? -3.467 19.766 10.078 1 92.12 165 MET B O 1
ATOM 5370 N N . THR B 1 166 ? -4.699 18.844 11.672 1 90.62 166 THR B N 1
ATOM 5371 C CA . THR B 1 166 ? -5.93 19.484 11.203 1 90.62 166 THR B CA 1
ATOM 5372 C C . THR B 1 166 ? -6.137 20.828 11.875 1 90.62 166 THR B C 1
ATOM 5374 O O . THR B 1 166 ? -7.047 21.578 11.508 1 90.62 166 THR B O 1
ATOM 5377 N N . ASN B 1 167 ? -5.371 21.078 12.852 1 89.81 167 ASN B N 1
ATOM 5378 C CA . ASN B 1 167 ? -5.414 22.359 13.555 1 89.81 167 ASN B CA 1
ATOM 5379 C C . ASN B 1 167 ? -4.297 23.297 13.094 1 89.81 167 ASN B C 1
ATOM 5381 O O . ASN B 1 167 ? -3.119 23.031 13.344 1 89.81 167 ASN B O 1
ATOM 5385 N N . PHE B 1 168 ? -4.66 24.422 12.547 1 91.75 168 PHE B N 1
ATOM 5386 C CA . PHE B 1 168 ? -3.707 25.344 11.945 1 91.75 168 PHE B CA 1
ATOM 5387 C C . PHE B 1 168 ? -2.65 25.766 12.961 1 91.75 168 PHE B C 1
ATOM 5389 O O . PHE B 1 168 ? -1.454 25.75 12.664 1 91.75 168 PHE B O 1
ATOM 5396 N N . GLY B 1 169 ? -3.053 26.156 14.102 1 88.69 169 GLY B N 1
ATOM 5397 C CA . GLY B 1 169 ? -2.131 26.609 15.125 1 88.69 169 GLY B CA 1
ATOM 5398 C C . GLY B 1 169 ? -1.167 25.547 15.586 1 88.69 169 GLY B C 1
ATOM 5399 O O . GLY B 1 169 ? 0.044 25.766 15.641 1 88.69 169 GLY B O 1
ATOM 5400 N N . HIS B 1 170 ? -1.696 24.406 15.883 1 88 170 HIS B N 1
ATOM 5401 C CA . HIS B 1 170 ? -0.858 23.297 16.344 1 88 170 HIS B CA 1
ATOM 5402 C C . HIS B 1 170 ? 0.063 22.812 15.234 1 88 170 HIS B C 1
ATOM 5404 O O . HIS B 1 170 ? 1.214 22.453 15.484 1 88 170 HIS B O 1
ATOM 5410 N N . PHE B 1 171 ? -0.442 22.797 14.078 1 92.88 171 PHE B N 1
ATOM 5411 C CA . PHE B 1 171 ? 0.406 22.328 12.992 1 92.88 171 PHE B CA 1
ATOM 5412 C C . PHE B 1 171 ? 1.565 23.281 12.758 1 92.88 171 PHE B C 1
ATOM 5414 O O . PHE B 1 171 ? 2.705 22.859 12.562 1 92.88 171 PHE B O 1
ATOM 5421 N N . LEU B 1 172 ? 1.287 24.578 12.758 1 92.31 172 LEU B N 1
ATOM 5422 C CA . LEU B 1 172 ? 2.322 25.578 12.555 1 92.31 172 LEU B CA 1
ATOM 5423 C C . LEU B 1 172 ? 3.342 25.562 13.688 1 92.31 172 LEU B C 1
ATOM 5425 O O . LEU B 1 172 ? 4.551 25.547 13.445 1 92.31 172 LEU B O 1
ATOM 5429 N N . ARG B 1 173 ? 2.85 25.438 14.844 1 87.38 173 ARG B N 1
ATOM 5430 C CA . ARG B 1 173 ? 3.688 25.547 16.031 1 87.38 173 ARG B CA 1
ATOM 5431 C C . ARG B 1 173 ? 4.445 24.25 16.297 1 87.38 173 ARG B C 1
ATOM 5433 O O . ARG B 1 173 ? 5.664 24.266 16.484 1 87.38 173 ARG B O 1
ATOM 5440 N N . ASP B 1 174 ? 3.711 23.156 16.297 1 87.69 174 ASP B N 1
ATOM 5441 C CA . ASP B 1 174 ? 4.23 21.922 16.875 1 87.69 174 ASP B CA 1
ATOM 5442 C C . ASP B 1 174 ? 4.852 21.031 15.805 1 87.69 174 ASP B C 1
ATOM 5444 O O . ASP B 1 174 ? 5.484 20.016 16.109 1 87.69 174 ASP B O 1
ATOM 5448 N N . ASN B 1 175 ? 4.68 21.453 14.562 1 92.81 175 ASN B N 1
ATOM 5449 C CA . ASN B 1 175 ? 5.289 20.688 13.477 1 92.81 175 ASN B CA 1
ATOM 5450 C C . ASN B 1 175 ? 6.195 21.578 12.617 1 92.81 175 ASN B C 1
ATOM 5452 O O . ASN B 1 175 ? 7.418 21.438 12.664 1 92.81 175 ASN B O 1
ATOM 5456 N N . CYS B 1 176 ? 5.613 22.562 12.031 1 95.06 176 CYS B N 1
ATOM 5457 C CA . CYS B 1 176 ? 6.316 23.328 11.008 1 95.06 176 CYS B CA 1
ATOM 5458 C C . CYS B 1 176 ? 7.484 24.109 11.609 1 95.06 176 CYS B C 1
ATOM 5460 O O . CYS B 1 176 ? 8.594 24.062 11.086 1 95.06 176 CYS B O 1
ATOM 5462 N N . ALA B 1 177 ? 7.223 24.797 12.664 1 91.56 177 ALA B N 1
ATOM 5463 C CA . ALA B 1 177 ? 8.289 25.594 13.266 1 91.56 177 ALA B CA 1
ATOM 5464 C C . ALA B 1 177 ? 9.438 24.703 13.734 1 91.56 177 ALA B C 1
ATOM 5466 O O . ALA B 1 177 ? 10.609 25.078 13.602 1 91.56 177 ALA B O 1
ATOM 5467 N N . LYS B 1 178 ? 9.117 23.578 14.266 1 91.56 178 LYS B N 1
ATOM 5468 C CA . LYS B 1 178 ? 10.156 22.641 14.703 1 91.56 178 LYS B CA 1
ATOM 5469 C C . LYS B 1 178 ? 10.922 22.078 13.516 1 91.56 178 LYS B C 1
ATOM 5471 O O . LYS B 1 178 ? 12.156 22 13.539 1 91.56 178 LYS B O 1
ATOM 5476 N N . LEU B 1 179 ? 10.219 21.672 12.516 1 95.75 179 LEU B N 1
ATOM 5477 C CA . LEU B 1 179 ? 10.859 21.203 11.289 1 95.75 179 LEU B CA 1
ATOM 5478 C C . LEU B 1 179 ? 11.789 22.266 10.727 1 95.75 179 LEU B C 1
ATOM 5480 O O . LEU B 1 179 ? 12.922 21.953 10.336 1 95.75 179 LEU B O 1
ATOM 5484 N N . TYR B 1 180 ? 11.281 23.453 10.711 1 94.62 180 TYR B N 1
ATOM 5485 C CA . TYR B 1 180 ? 12.078 24.578 10.211 1 94.62 180 TYR B CA 1
ATOM 5486 C C . TYR B 1 180 ? 13.383 24.703 10.977 1 94.62 180 TYR B C 1
ATOM 5488 O O . TYR B 1 180 ? 14.453 24.859 10.383 1 94.62 180 TYR B O 1
ATOM 5496 N N . GLY B 1 181 ? 13.297 24.656 12.281 1 91.69 181 GLY B N 1
ATOM 5497 C CA . GLY B 1 181 ? 14.508 24.703 13.086 1 91.69 181 GLY B CA 1
ATOM 5498 C C . GLY B 1 181 ? 15.484 23.594 12.758 1 91.69 181 GLY B C 1
ATOM 5499 O O . GLY B 1 181 ? 16.672 23.844 12.578 1 91.69 181 GLY B O 1
ATOM 5500 N N . PHE B 1 182 ? 15.016 22.391 12.633 1 94.31 182 PHE B N 1
ATOM 5501 C CA . PHE B 1 182 ? 15.852 21.234 12.289 1 94.31 182 PHE B CA 1
ATOM 5502 C C . PHE B 1 182 ? 16.5 21.422 10.922 1 94.31 182 PHE B C 1
ATOM 5504 O O . PHE B 1 182 ? 17.688 21.141 10.75 1 94.31 182 PHE B O 1
ATOM 5511 N N . ILE B 1 183 ? 15.711 21.906 10.008 1 95.25 183 ILE B N 1
ATOM 5512 C CA . ILE B 1 183 ? 16.188 22.078 8.633 1 95.25 183 ILE B CA 1
ATOM 5513 C C . ILE B 1 183 ? 17.266 23.156 8.594 1 95.25 183 ILE B C 1
ATOM 5515 O O . ILE B 1 183 ? 18.297 22.984 7.93 1 95.25 183 ILE B O 1
ATOM 5519 N N . GLN B 1 184 ? 17.078 24.234 9.359 1 91.56 184 GLN B N 1
ATOM 5520 C CA . GLN B 1 184 ? 18.062 25.297 9.398 1 91.56 184 GLN B CA 1
ATOM 5521 C C . GLN B 1 184 ? 19.375 24.812 10 1 91.56 184 GLN B C 1
ATOM 5523 O O . GLN B 1 184 ? 20.453 25.25 9.609 1 91.56 184 GLN B O 1
ATOM 5528 N N . ASP B 1 185 ? 19.25 23.859 10.859 1 91.69 185 ASP B N 1
ATOM 5529 C CA . ASP B 1 185 ? 20.438 23.344 11.539 1 91.69 185 ASP B CA 1
ATOM 5530 C C . ASP B 1 185 ? 21.062 22.203 10.742 1 91.69 185 ASP B C 1
ATOM 5532 O O . ASP B 1 185 ? 22.031 21.594 11.195 1 91.69 185 ASP B O 1
ATOM 5536 N N . THR B 1 186 ? 20.562 21.906 9.578 1 94.56 186 THR B N 1
ATOM 5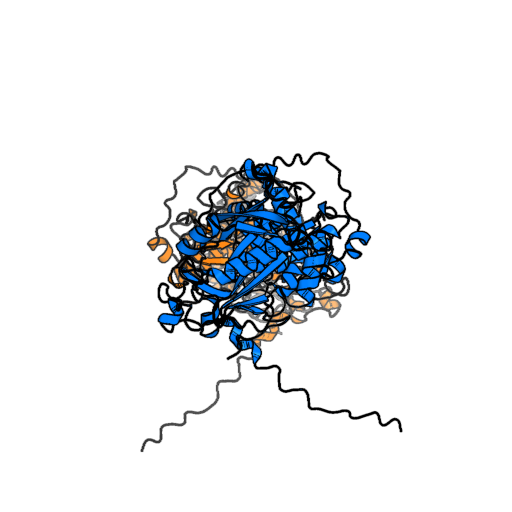537 C CA . THR B 1 186 ? 21.047 20.797 8.758 1 94.56 186 THR B CA 1
ATOM 5538 C C . THR B 1 186 ? 21.859 21.312 7.578 1 94.56 186 THR B C 1
ATOM 5540 O O . THR B 1 186 ? 21.344 22.031 6.727 1 94.56 186 THR B O 1
ATOM 5543 N N . LYS B 1 187 ? 23.125 20.875 7.457 1 94.44 187 LYS B N 1
ATOM 5544 C CA . LYS B 1 187 ? 24.047 21.344 6.438 1 94.44 187 LYS B CA 1
ATOM 5545 C C . LYS B 1 187 ? 23.594 20.938 5.039 1 94.44 187 LYS B C 1
ATOM 5547 O O . LYS B 1 187 ? 23.812 21.656 4.066 1 94.44 187 LYS B O 1
ATOM 5552 N N . TRP B 1 188 ? 23 19.797 4.957 1 96.5 188 TRP B N 1
ATOM 5553 C CA . TRP B 1 188 ? 22.531 19.234 3.688 1 96.5 188 TRP B CA 1
ATOM 5554 C C . TRP B 1 188 ? 21.031 19.438 3.514 1 96.5 188 TRP B C 1
ATOM 5556 O O . TRP B 1 188 ? 20.328 18.531 3.076 1 96.5 188 TRP B O 1
ATOM 5566 N N . ARG B 1 189 ? 20.5 20.594 3.854 1 95.44 189 ARG B N 1
ATOM 5567 C CA . ARG B 1 189 ? 19.062 20.859 3.902 1 95.44 189 ARG B CA 1
ATOM 5568 C C . ARG B 1 189 ? 18.438 20.719 2.521 1 95.44 189 ARG B C 1
ATOM 5570 O O . ARG B 1 189 ? 17.25 20.375 2.402 1 95.44 189 ARG B O 1
ATOM 5577 N N . ASP B 1 190 ? 19.125 20.906 1.407 1 95.25 190 ASP B N 1
ATOM 5578 C CA . ASP B 1 190 ? 18.578 20.828 0.057 1 95.25 190 ASP B CA 1
ATOM 5579 C C . ASP B 1 190 ? 18.25 19.375 -0.315 1 95.25 190 ASP B C 1
ATOM 5581 O O . ASP B 1 190 ? 17.531 19.125 -1.278 1 95.25 190 ASP B O 1
ATOM 5585 N N . ALA B 1 191 ? 18.812 18.422 0.447 1 97.75 191 ALA B N 1
ATOM 5586 C CA . ALA B 1 191 ? 18.594 17 0.187 1 97.75 191 ALA B CA 1
ATOM 5587 C C . ALA B 1 191 ? 17.359 16.484 0.917 1 97.75 191 ALA B C 1
ATOM 5589 O O . ALA B 1 191 ? 16.922 15.352 0.708 1 97.75 191 ALA B O 1
ATOM 5590 N N . ILE B 1 192 ? 16.734 17.328 1.71 1 98.06 192 ILE B N 1
ATOM 5591 C CA . ILE B 1 192 ? 15.672 16.891 2.604 1 98.06 192 ILE B CA 1
ATOM 5592 C C . ILE B 1 192 ? 14.375 16.75 1.819 1 98.06 192 ILE B C 1
ATOM 5594 O O . ILE B 1 192 ? 13.914 17.703 1.185 1 98.06 192 ILE B O 1
ATOM 5598 N N . LYS B 1 193 ? 13.82 15.57 1.813 1 98.5 193 LYS B N 1
ATOM 5599 C CA . LYS B 1 193 ? 12.477 15.258 1.334 1 98.5 193 LYS B CA 1
ATOM 5600 C C . LYS B 1 193 ? 11.508 15.094 2.498 1 98.5 193 LYS B C 1
ATOM 5602 O O . LYS B 1 193 ? 11.586 14.117 3.244 1 98.5 193 LYS B O 1
ATOM 5607 N N . LEU B 1 194 ? 10.562 16.016 2.607 1 98.62 194 LEU B N 1
ATOM 5608 C CA . LEU B 1 194 ? 9.578 15.922 3.686 1 98.62 194 LEU B CA 1
ATOM 5609 C C . LEU B 1 194 ? 8.438 14.992 3.297 1 98.62 194 LEU B C 1
ATOM 5611 O O . LEU B 1 194 ? 7.805 15.18 2.252 1 98.62 194 LEU B O 1
ATOM 5615 N N . VAL B 1 195 ? 8.203 14.008 4.129 1 98.62 195 VAL B N 1
ATOM 5616 C CA . VAL B 1 195 ? 7.133 13.039 3.934 1 98.62 195 VAL B CA 1
ATOM 5617 C C . VAL B 1 195 ? 6.246 12.984 5.18 1 98.62 195 VAL B C 1
ATOM 5619 O O . VAL B 1 195 ? 6.668 12.5 6.23 1 98.62 195 VAL B O 1
ATOM 5622 N N . GLN B 1 196 ? 5.043 13.414 5.004 1 97 196 GLN B N 1
ATOM 5623 C CA . GLN B 1 196 ? 4.137 13.492 6.145 1 97 196 GLN B CA 1
ATOM 5624 C C . GLN B 1 196 ? 3.287 12.234 6.262 1 97 196 GLN B C 1
ATOM 5626 O O . GLN B 1 196 ? 2.707 11.773 5.273 1 97 196 GLN B O 1
ATOM 5631 N N . MET B 1 197 ? 3.18 11.664 7.477 1 95.81 197 MET B N 1
ATOM 5632 C CA . MET B 1 197 ? 2.314 10.523 7.746 1 95.81 197 MET B CA 1
ATOM 5633 C C . MET B 1 197 ? 0.85 10.945 7.789 1 95.81 197 MET B C 1
ATOM 5635 O O . MET B 1 197 ? 0.529 12.039 8.266 1 95.81 197 MET B O 1
ATOM 5639 N N . THR B 1 198 ? 0.059 10.141 7.25 1 94 198 THR B N 1
ATOM 5640 C CA . THR B 1 198 ? -1.392 10.266 7.344 1 94 198 THR B CA 1
ATOM 5641 C C . THR B 1 198 ? -2.021 8.938 7.742 1 94 198 THR B C 1
ATOM 5643 O O . THR B 1 198 ? -1.332 8.039 8.227 1 94 198 THR B O 1
ATOM 5646 N N . ALA B 1 199 ? -3.373 8.922 7.668 1 94.19 199 ALA B N 1
ATOM 5647 C CA . ALA B 1 199 ? -4.113 7.691 7.922 1 94.19 199 ALA B CA 1
ATOM 5648 C C . ALA B 1 199 ? -4.781 7.184 6.648 1 94.19 199 ALA B C 1
ATOM 5650 O O . ALA B 1 199 ? -5.445 7.941 5.941 1 94.19 199 ALA B O 1
ATOM 5651 N N . GLU B 1 200 ? -4.562 5.902 6.34 1 95.12 200 GLU B N 1
ATOM 5652 C CA . GLU B 1 200 ? -5.32 5.16 5.336 1 95.12 200 GLU B CA 1
ATOM 5653 C C . GLU B 1 200 ? -5.164 5.785 3.953 1 95.12 200 GLU B C 1
ATOM 5655 O O . GLU B 1 200 ? -6.078 5.719 3.129 1 95.12 200 GLU B O 1
ATOM 5660 N N . GLY B 1 201 ? -4.07 6.492 3.771 1 95.81 201 GLY B N 1
ATOM 5661 C CA . GLY B 1 201 ? -3.811 7.098 2.473 1 95.81 201 GLY B CA 1
ATOM 5662 C C . GLY B 1 201 ? -4.641 8.336 2.215 1 95.81 201 GLY B C 1
ATOM 5663 O O . GLY B 1 201 ? -4.738 8.805 1.077 1 95.81 201 GLY B O 1
ATOM 5664 N N . LEU B 1 202 ? -5.215 8.93 3.209 1 97 202 LEU B N 1
ATOM 5665 C CA . LEU B 1 202 ? -6.082 10.094 3.064 1 97 202 LEU B CA 1
ATOM 5666 C C . LEU B 1 202 ? -5.258 11.367 2.906 1 97 202 LEU B C 1
ATOM 5668 O O . LEU B 1 202 ? -4.059 11.375 3.199 1 97 202 LEU B O 1
ATOM 5672 N N . ALA B 1 203 ? -5.934 12.359 2.41 1 96.38 203 ALA B N 1
ATOM 5673 C CA . ALA B 1 203 ? -5.285 13.641 2.148 1 96.38 203 ALA B CA 1
ATOM 5674 C C . ALA B 1 203 ? -5.043 14.414 3.445 1 96.38 203 ALA B C 1
ATOM 5676 O O . ALA B 1 203 ? -5.688 14.141 4.461 1 96.38 203 ALA B O 1
ATOM 5677 N N . ILE B 1 204 ? -4.102 15.25 3.398 1 94.25 204 ILE B N 1
ATOM 5678 C CA . ILE B 1 204 ? -3.877 16.203 4.477 1 94.25 204 ILE B CA 1
ATOM 5679 C C . ILE B 1 204 ? -4.535 17.531 4.133 1 94.25 204 ILE B C 1
ATOM 5681 O O . ILE B 1 204 ? -4.812 17.812 2.965 1 94.25 204 ILE B O 1
ATOM 5685 N N . PRO B 1 205 ? -4.777 18.359 5.148 1 93.19 205 PRO B N 1
ATOM 5686 C CA . PRO B 1 205 ? -5.297 19.688 4.836 1 93.19 205 PRO B CA 1
ATOM 5687 C C . PRO B 1 205 ? -4.371 20.484 3.924 1 93.19 205 PRO B C 1
ATOM 5689 O O . PRO B 1 205 ? -3.146 20.391 4.043 1 93.19 205 PRO B O 1
ATOM 5692 N N . ASP B 1 206 ? -4.945 21.312 3.1 1 93.31 206 ASP B N 1
ATOM 5693 C CA . ASP B 1 206 ? -4.195 22.078 2.109 1 93.31 206 ASP B CA 1
ATOM 5694 C C . ASP B 1 206 ? -3.152 22.969 2.779 1 93.31 206 ASP B C 1
ATOM 5696 O O . ASP B 1 206 ? -2.051 23.141 2.258 1 93.31 206 ASP B O 1
ATOM 5700 N N . PHE B 1 207 ? -3.51 23.516 3.91 1 95.31 207 PHE B N 1
ATOM 5701 C CA . PHE B 1 207 ? -2.59 24.453 4.539 1 95.31 207 PHE B CA 1
ATOM 5702 C C . PHE B 1 207 ? -1.329 23.75 5.016 1 95.31 207 PHE B C 1
ATOM 5704 O O . PHE B 1 207 ? -0.297 24.375 5.234 1 95.31 207 PHE B O 1
ATOM 5711 N N . ASN B 1 208 ? -1.402 22.391 5.203 1 97 208 ASN B N 1
ATOM 5712 C CA . ASN B 1 208 ? -0.175 21.656 5.516 1 97 208 ASN B CA 1
ATOM 5713 C C . ASN B 1 208 ? 0.857 21.797 4.402 1 97 208 ASN B C 1
ATOM 5715 O O . ASN B 1 208 ? 2.014 22.141 4.656 1 97 208 ASN B O 1
ATOM 5719 N N . TYR B 1 209 ? 0.41 21.625 3.18 1 95.88 209 TYR B N 1
ATOM 5720 C CA . TYR B 1 209 ? 1.302 21.734 2.031 1 95.88 209 TYR B CA 1
ATOM 5721 C C . TYR B 1 209 ? 1.85 23.156 1.914 1 95.88 209 TYR B C 1
ATOM 5723 O O . TYR B 1 209 ? 3.045 23.344 1.685 1 95.88 209 TYR B O 1
ATOM 5731 N N . ALA B 1 210 ? 0.955 24.062 2.107 1 96.5 210 ALA B N 1
ATOM 5732 C CA . ALA B 1 210 ? 1.326 25.469 1.957 1 96.5 210 ALA B CA 1
ATOM 5733 C C . ALA B 1 210 ? 2.395 25.859 2.973 1 96.5 210 ALA B C 1
ATOM 5735 O O . ALA B 1 210 ? 3.279 26.672 2.668 1 96.5 210 ALA B O 1
ATOM 5736 N N . LEU B 1 211 ? 2.301 25.312 4.148 1 97.81 211 LEU B N 1
ATOM 5737 C CA . LEU B 1 211 ? 3.242 25.672 5.203 1 97.81 211 LEU B CA 1
ATOM 5738 C C . LEU B 1 211 ? 4.551 24.906 5.051 1 97.81 211 LEU B C 1
ATOM 5740 O O . LEU B 1 211 ? 5.617 25.406 5.398 1 97.81 211 LEU B O 1
ATOM 5744 N N . LEU B 1 212 ? 4.488 23.719 4.496 1 98.31 212 LEU B N 1
ATOM 5745 C CA . LEU B 1 212 ? 5.652 22.844 4.465 1 98.31 212 LEU B CA 1
ATOM 5746 C C . LEU B 1 212 ? 6.516 23.125 3.238 1 98.31 212 LEU B C 1
ATOM 5748 O O . LEU B 1 212 ? 7.742 23.078 3.314 1 98.31 212 LEU B O 1
ATOM 5752 N N . GLN B 1 213 ? 5.93 23.453 2.15 1 97.31 213 GLN B N 1
ATOM 5753 C CA . GLN B 1 213 ? 6.625 23.484 0.866 1 97.31 213 GLN B CA 1
ATOM 5754 C C . GLN B 1 213 ? 7.719 24.562 0.867 1 97.31 213 GLN B C 1
ATOM 5756 O O . GLN B 1 213 ? 8.797 24.344 0.305 1 97.31 213 GLN B O 1
ATOM 5761 N N . PRO B 1 214 ? 7.57 25.672 1.546 1 96.56 214 PRO B N 1
ATOM 5762 C CA . PRO B 1 214 ? 8.617 26.688 1.519 1 96.56 214 PRO B CA 1
ATOM 5763 C C . PRO B 1 214 ? 9.891 26.266 2.244 1 96.56 214 PRO B C 1
ATOM 5765 O O . PRO B 1 214 ? 10.93 26.906 2.115 1 96.56 214 PRO B O 1
ATOM 5768 N N . MET B 1 215 ? 9.891 25.203 2.943 1 96.19 215 MET B N 1
ATOM 5769 C CA . MET B 1 215 ? 11.023 24.812 3.773 1 96.19 215 MET B CA 1
ATOM 5770 C C . MET B 1 215 ? 11.969 23.891 3.008 1 96.19 215 MET B C 1
ATOM 5772 O O . MET B 1 215 ? 13.07 23.594 3.475 1 96.19 215 MET B O 1
ATOM 5776 N N . THR B 1 216 ? 11.508 23.391 1.926 1 95.31 216 THR B N 1
ATOM 5777 C CA . THR B 1 216 ? 12.289 22.391 1.201 1 95.31 216 THR B CA 1
ATOM 5778 C C . THR B 1 216 ? 12.25 22.656 -0.301 1 95.31 216 THR B C 1
ATOM 5780 O O . THR B 1 216 ? 11.289 23.266 -0.803 1 95.31 216 THR B O 1
ATOM 5783 N N . SER B 1 217 ? 13.328 22.203 -0.962 1 95 217 SER B N 1
ATOM 5784 C CA . SER B 1 217 ? 13.406 22.344 -2.412 1 95 217 SER B CA 1
ATOM 5785 C C . SER B 1 217 ? 12.711 21.188 -3.117 1 95 217 SER B C 1
ATOM 5787 O O . SER B 1 217 ? 12.477 21.234 -4.324 1 95 217 SER B O 1
ATOM 5789 N N . LEU B 1 218 ? 12.422 20.172 -2.43 1 97.81 218 LEU B N 1
ATOM 5790 C CA . LEU B 1 218 ? 11.773 18.984 -2.988 1 97.81 218 LEU B CA 1
ATOM 5791 C C . LEU B 1 218 ? 10.289 18.969 -2.648 1 97.81 218 LEU B C 1
ATOM 5793 O O . LEU B 1 218 ? 9.875 19.516 -1.624 1 97.81 218 LEU B O 1
ATOM 5797 N N . SER B 1 219 ? 9.523 18.391 -3.523 1 97.38 219 SER B N 1
ATOM 5798 C CA . SER B 1 219 ? 8.078 18.391 -3.326 1 97.38 219 SER B CA 1
ATOM 5799 C C . SER B 1 219 ? 7.691 17.625 -2.064 1 97.38 219 SER B C 1
ATOM 5801 O O . SER B 1 219 ? 8.195 16.531 -1.82 1 97.38 219 SER B O 1
ATOM 5803 N N . VAL B 1 220 ? 6.836 18.219 -1.278 1 98.06 220 VAL B N 1
ATOM 5804 C CA . VAL B 1 220 ? 6.289 17.562 -0.096 1 98.06 220 VAL B CA 1
ATOM 5805 C C . VAL B 1 220 ? 5.27 16.5 -0.518 1 98.06 220 VAL B C 1
ATOM 5807 O O . VAL B 1 220 ? 4.441 16.75 -1.397 1 98.06 220 VAL B O 1
ATOM 5810 N N . GLU B 1 221 ? 5.375 15.344 0.098 1 97.38 221 GLU B N 1
ATOM 5811 C CA . GLU B 1 221 ? 4.441 14.266 -0.216 1 97.38 221 GLU B CA 1
ATOM 5812 C C . GLU B 1 221 ? 3.924 13.602 1.053 1 97.38 221 GLU B C 1
ATOM 5814 O O . GLU B 1 221 ? 4.594 13.617 2.088 1 97.38 221 GLU B O 1
ATOM 5819 N N . THR B 1 222 ? 2.686 13.086 0.922 1 97.62 222 THR B N 1
ATOM 5820 C CA . THR B 1 222 ? 2.213 12.188 1.974 1 97.62 222 THR B CA 1
ATOM 5821 C C . THR B 1 222 ? 2.92 10.836 1.896 1 97.62 222 THR B C 1
ATOM 5823 O O . THR B 1 222 ? 3.453 10.469 0.848 1 97.62 222 THR B O 1
ATOM 5826 N N . TRP B 1 223 ? 2.91 10.125 2.965 1 97.88 223 TRP B N 1
ATOM 5827 C CA . TRP B 1 223 ? 3.465 8.773 2.998 1 97.88 223 TRP B CA 1
ATOM 5828 C C . TRP B 1 223 ? 2.846 7.906 1.908 1 97.88 223 TRP B C 1
ATOM 5830 O O . TRP B 1 223 ? 3.551 7.156 1.228 1 97.88 223 TRP B O 1
ATOM 5840 N N . ALA B 1 224 ? 1.541 8.039 1.721 1 97.31 224 ALA B N 1
ATOM 5841 C CA . ALA B 1 224 ? 0.837 7.234 0.723 1 97.31 224 ALA B CA 1
ATOM 5842 C C . ALA B 1 224 ? 1.353 7.531 -0.682 1 97.31 224 ALA B C 1
ATOM 5844 O O . ALA B 1 224 ? 1.65 6.613 -1.447 1 97.31 224 ALA B O 1
ATOM 5845 N N . ASP B 1 225 ? 1.516 8.773 -1.048 1 96.88 225 ASP B N 1
ATOM 5846 C CA . ASP B 1 225 ? 2.002 9.148 -2.371 1 96.88 225 ASP B CA 1
ATOM 5847 C C . ASP B 1 225 ? 3.475 8.781 -2.541 1 96.88 225 ASP B C 1
ATOM 5849 O O . ASP B 1 225 ? 3.865 8.227 -3.57 1 96.88 225 ASP B O 1
ATOM 5853 N N . PHE B 1 226 ? 4.238 9 -1.529 1 98.06 226 PHE B N 1
ATOM 5854 C CA . PHE B 1 226 ? 5.684 8.805 -1.524 1 98.06 226 PHE B CA 1
ATOM 5855 C C . PHE B 1 226 ? 6.031 7.332 -1.727 1 98.06 226 PHE B C 1
ATOM 5857 O O . PHE B 1 226 ? 7.031 7.012 -2.369 1 98.06 226 PHE B O 1
ATOM 5864 N N . THR B 1 227 ? 5.188 6.449 -1.227 1 98 227 THR B N 1
ATOM 5865 C CA . THR B 1 227 ? 5.547 5.035 -1.198 1 98 227 THR B CA 1
ATOM 5866 C C . THR B 1 227 ? 4.797 4.266 -2.285 1 98 227 THR B C 1
ATOM 5868 O O . THR B 1 227 ? 4.93 3.045 -2.393 1 98 227 THR B O 1
ATOM 5871 N N . SER B 1 228 ? 4.031 4.949 -3.043 1 96.5 228 SER B N 1
ATOM 5872 C CA . SER B 1 228 ? 3.275 4.246 -4.074 1 96.5 228 SER B CA 1
ATOM 5873 C C . SER B 1 228 ? 4.203 3.52 -5.043 1 96.5 228 SER B C 1
ATOM 5875 O O . SER B 1 228 ? 5.211 4.078 -5.48 1 96.5 228 SER B O 1
ATOM 5877 N N . ARG B 1 229 ? 3.85 2.293 -5.336 1 97.19 229 ARG B N 1
ATOM 5878 C CA . ARG B 1 229 ? 4.609 1.549 -6.336 1 97.19 229 ARG B CA 1
ATOM 5879 C C . ARG B 1 229 ? 4.551 2.242 -7.695 1 97.19 229 ARG B C 1
ATOM 5881 O O . ARG B 1 229 ? 3.492 2.709 -8.117 1 97.19 229 ARG B O 1
ATOM 5888 N N . LEU B 1 230 ? 5.672 2.23 -8.352 1 96 230 LEU B N 1
ATOM 5889 C CA . LEU B 1 230 ? 5.754 2.9 -9.641 1 96 230 LEU B CA 1
ATOM 5890 C C . LEU B 1 230 ? 5.496 1.917 -10.781 1 96 230 LEU B C 1
ATOM 5892 O O . LEU B 1 230 ? 6.172 0.89 -10.883 1 96 230 LEU B O 1
ATOM 5896 N N . LEU B 1 231 ? 4.5 2.271 -11.578 1 94.12 231 LEU B N 1
ATOM 5897 C CA . LEU B 1 231 ? 4.352 1.556 -12.836 1 94.12 231 LEU B CA 1
ATOM 5898 C C . LEU B 1 231 ? 5.578 1.75 -13.719 1 94.12 231 LEU B C 1
ATOM 5900 O O . LEU B 1 231 ? 6.297 2.742 -13.586 1 94.12 231 LEU B O 1
ATOM 5904 N N . PRO B 1 232 ? 5.758 0.737 -14.57 1 91 232 PRO B N 1
ATOM 5905 C CA . PRO B 1 232 ? 6.852 0.955 -15.523 1 91 232 PRO B CA 1
ATOM 5906 C C . PRO B 1 232 ? 6.727 2.281 -16.266 1 91 232 PRO B C 1
ATOM 5908 O O . PRO B 1 232 ? 5.676 2.576 -16.844 1 91 232 PRO B O 1
ATOM 5911 N N . GLY B 1 233 ? 7.754 3.121 -16.094 1 90.69 233 GLY B N 1
ATOM 5912 C CA . GLY B 1 233 ? 7.789 4.402 -16.781 1 90.69 233 GLY B CA 1
ATOM 5913 C C . GLY B 1 233 ? 7.242 5.543 -15.938 1 90.69 233 GLY B C 1
ATOM 5914 O O . GLY B 1 233 ? 7.367 6.711 -16.312 1 90.69 233 GLY B O 1
ATOM 5915 N N . ALA B 1 234 ? 6.715 5.262 -14.852 1 94.5 234 ALA B N 1
ATOM 5916 C CA . ALA B 1 234 ? 5.996 6.281 -14.086 1 94.5 234 ALA B CA 1
ATOM 5917 C C . ALA B 1 234 ? 6.969 7.164 -13.305 1 94.5 234 ALA B C 1
ATOM 5919 O O . ALA B 1 234 ? 6.594 8.242 -12.836 1 94.5 234 ALA B O 1
ATOM 5920 N N . SER B 1 235 ? 8.203 6.762 -13.172 1 94 235 SER B N 1
ATOM 5921 C CA . SER B 1 235 ? 9.18 7.527 -12.398 1 94 235 SER B CA 1
ATOM 5922 C C . SER B 1 235 ? 9.375 8.922 -12.977 1 94 235 SER B C 1
ATOM 5924 O O . SER B 1 235 ? 9.656 9.875 -12.25 1 94 235 SER B O 1
ATOM 5926 N N . SER B 1 236 ? 9.117 9.078 -14.242 1 93 236 SER B N 1
ATOM 5927 C CA . SER B 1 236 ? 9.43 10.336 -14.922 1 93 236 SER B CA 1
ATOM 5928 C C . SER B 1 236 ? 8.188 11.211 -15.047 1 93 236 SER B C 1
ATOM 5930 O O . SER B 1 236 ? 8.25 12.312 -15.602 1 93 236 SER B O 1
ATOM 5932 N N . LEU B 1 237 ? 7.09 10.742 -14.547 1 93.5 237 LEU B N 1
ATOM 5933 C CA . LEU B 1 237 ? 5.879 11.555 -14.555 1 93.5 237 LEU B CA 1
ATOM 5934 C C . LEU B 1 237 ? 5.906 12.586 -13.43 1 93.5 237 LEU B C 1
ATOM 5936 O O . LEU B 1 237 ? 5.312 12.367 -12.367 1 93.5 237 LEU B O 1
ATOM 5940 N N . VAL B 1 238 ? 6.57 13.656 -13.695 1 93.88 238 VAL B N 1
ATOM 5941 C CA . VAL B 1 238 ? 6.773 14.68 -12.68 1 93.88 238 VAL B CA 1
ATOM 5942 C C . VAL B 1 238 ? 5.895 15.891 -12.984 1 93.88 238 VAL B C 1
ATOM 5944 O O . VAL B 1 238 ? 5.832 16.344 -14.125 1 93.88 238 VAL B O 1
ATOM 5947 N N . GLN B 1 239 ? 5.176 16.344 -11.992 1 90.75 239 GLN B N 1
ATOM 5948 C CA . GLN B 1 239 ? 4.348 17.531 -12.109 1 90.75 239 GLN B CA 1
ATOM 5949 C C . GLN B 1 239 ? 5.199 18.797 -12.086 1 90.75 239 GLN B C 1
ATOM 5951 O O . GLN B 1 239 ? 6.316 18.797 -11.57 1 90.75 239 GLN B O 1
ATOM 5956 N N . PRO B 1 240 ? 4.668 19.875 -12.617 1 92.25 240 PRO B N 1
ATOM 5957 C CA . PRO B 1 240 ? 5.398 21.141 -12.5 1 92.25 240 PRO B CA 1
ATOM 5958 C C . PRO B 1 240 ? 5.617 21.562 -11.055 1 92.25 240 PRO B C 1
ATOM 5960 O O . PRO B 1 240 ? 4.781 21.281 -10.188 1 92.25 240 PRO B O 1
ATOM 5963 N N . GLY B 1 241 ? 6.75 22.234 -10.828 1 94 241 GLY B N 1
ATOM 5964 C CA . GLY B 1 241 ? 7.086 22.656 -9.477 1 94 241 GLY B CA 1
ATOM 5965 C C . GLY B 1 241 ? 8.312 21.953 -8.922 1 94 241 GLY B C 1
ATOM 5966 O O . GLY B 1 241 ? 9.227 21.609 -9.664 1 94 241 GLY B O 1
ATOM 5967 N N . ALA B 1 242 ? 8.312 21.891 -7.578 1 96.06 242 ALA B N 1
ATOM 5968 C CA . ALA B 1 242 ? 9.438 21.234 -6.91 1 96.06 242 ALA B CA 1
ATOM 5969 C C . ALA B 1 242 ? 9.523 19.766 -7.316 1 96.06 242 ALA B C 1
ATOM 5971 O O . ALA B 1 242 ? 8.508 19.062 -7.367 1 96.06 242 ALA B O 1
ATOM 5972 N N . PRO B 1 243 ? 10.719 19.328 -7.648 1 97.31 243 PRO B N 1
ATOM 5973 C CA . PRO B 1 243 ? 10.859 17.922 -8.039 1 97.31 243 PRO B CA 1
ATOM 5974 C C . PRO B 1 243 ? 10.641 16.953 -6.871 1 97.31 243 PRO B C 1
ATOM 5976 O O . PRO B 1 243 ? 10.797 17.344 -5.711 1 97.31 243 PRO B O 1
ATOM 5979 N N . PRO B 1 244 ? 10.266 15.734 -7.18 1 97.62 244 PRO B N 1
ATOM 5980 C CA . PRO B 1 244 ? 9.992 14.781 -6.102 1 97.62 244 PRO B CA 1
ATOM 5981 C C . PRO B 1 244 ? 11.266 14.281 -5.422 1 97.62 244 PRO B C 1
ATOM 5983 O O . PRO B 1 244 ? 11.203 13.695 -4.336 1 97.62 244 PRO B O 1
ATOM 5986 N N . SER B 1 245 ? 12.414 14.43 -6.047 1 97.94 245 SER B N 1
ATOM 5987 C CA . SER B 1 245 ? 13.711 14.055 -5.492 1 97.94 245 SER B CA 1
ATOM 5988 C C . SER B 1 245 ? 14.828 14.914 -6.074 1 97.94 245 SER B C 1
ATOM 5990 O O . SER B 1 245 ? 14.602 15.688 -7.008 1 97.94 245 SER B O 1
ATOM 5992 N N . ALA B 1 246 ? 16.016 14.734 -5.43 1 97.12 246 ALA B N 1
ATOM 5993 C CA . ALA B 1 246 ? 17.172 15.469 -5.922 1 97.12 246 ALA B CA 1
ATOM 5994 C C . ALA B 1 246 ? 17.547 15.016 -7.336 1 97.12 246 ALA B C 1
ATOM 5996 O O . ALA B 1 246 ? 18.156 15.781 -8.094 1 97.12 246 ALA B O 1
ATOM 5997 N N . GLU B 1 247 ? 17.109 13.852 -7.738 1 95.38 247 GLU B N 1
ATOM 5998 C CA . GLU B 1 247 ? 17.375 13.305 -9.062 1 95.38 247 GLU B CA 1
ATOM 5999 C C . GLU B 1 247 ? 16.406 13.844 -10.102 1 95.38 247 GLU B C 1
ATOM 6001 O O . GLU B 1 247 ? 16.594 13.648 -11.305 1 95.38 247 GLU B O 1
ATOM 6006 N N . GLY B 1 248 ? 15.336 14.438 -9.633 1 96.06 248 GLY B N 1
ATOM 6007 C CA . GLY B 1 248 ? 14.414 15.094 -10.547 1 96.06 248 GLY B CA 1
ATOM 6008 C C . GLY B 1 248 ? 13.227 14.219 -10.922 1 96.06 248 GLY B C 1
ATOM 6009 O O . GLY B 1 248 ? 12.328 14.664 -11.641 1 96.06 248 GLY B O 1
ATOM 6010 N N . HIS B 1 249 ? 13.234 12.984 -10.508 1 96.62 249 HIS B N 1
ATOM 6011 C CA . HIS B 1 249 ? 12.148 12.047 -10.781 1 96.62 249 HIS B CA 1
ATOM 6012 C C . HIS B 1 249 ? 11.727 11.312 -9.508 1 96.62 249 HIS B C 1
ATOM 6014 O O . HIS B 1 249 ? 12.336 11.5 -8.453 1 96.62 249 HIS B O 1
ATOM 6020 N N . HIS B 1 250 ? 10.625 10.617 -9.617 1 97.38 250 HIS B N 1
ATOM 6021 C CA . HIS B 1 250 ? 10.195 9.859 -8.445 1 97.38 250 HIS B CA 1
ATOM 6022 C C . HIS B 1 250 ? 11.203 8.773 -8.086 1 97.38 250 HIS B C 1
ATOM 6024 O O . HIS B 1 250 ? 11.508 7.906 -8.914 1 97.38 250 HIS B O 1
ATOM 6030 N N . HIS B 1 251 ? 11.75 8.859 -6.941 1 97.25 251 HIS B N 1
ATOM 6031 C CA . HIS B 1 251 ? 12.719 7.895 -6.422 1 97.25 251 HIS B CA 1
ATOM 6032 C C . HIS B 1 251 ? 12.141 7.105 -5.25 1 97.25 251 HIS B C 1
ATOM 6034 O O . HIS B 1 251 ? 11.398 7.656 -4.434 1 97.25 251 HIS B O 1
ATOM 6040 N N . ARG B 1 252 ? 12.5 5.773 -5.176 1 98.5 252 ARG B N 1
ATOM 6041 C CA . ARG B 1 252 ? 11.867 4.938 -4.16 1 98.5 252 ARG B CA 1
ATOM 6042 C C . ARG B 1 252 ? 12.906 4.27 -3.271 1 98.5 252 ARG B C 1
ATOM 6044 O O . ARG B 1 252 ? 12.562 3.539 -2.342 1 98.5 252 ARG B O 1
ATOM 6051 N N . CYS B 1 253 ? 14.203 4.41 -3.545 1 98.81 253 CYS B N 1
ATOM 6052 C CA . CYS B 1 253 ? 15.266 3.777 -2.77 1 98.81 253 CYS B CA 1
ATOM 6053 C C . CYS B 1 253 ? 16.281 4.805 -2.303 1 98.81 253 CYS B C 1
ATOM 6055 O O . CYS B 1 253 ? 16.75 5.637 -3.09 1 98.81 253 CYS B O 1
ATOM 6057 N N . PHE B 1 254 ? 16.672 4.723 -1.029 1 98.81 254 PHE B N 1
ATOM 6058 C CA . PHE B 1 254 ? 17.484 5.766 -0.406 1 98.81 254 PHE B CA 1
ATOM 6059 C C . PHE B 1 254 ? 18.578 5.16 0.469 1 98.81 254 PHE B C 1
ATOM 6061 O O . PHE B 1 254 ? 18.344 4.16 1.151 1 98.81 254 PHE B O 1
ATOM 6068 N N . GLU B 1 255 ? 19.734 5.801 0.447 1 98.62 255 GLU B N 1
ATOM 6069 C CA . GLU B 1 255 ? 20.812 5.379 1.319 1 98.62 255 GLU B CA 1
ATOM 6070 C C . GLU B 1 255 ? 20.469 5.613 2.787 1 98.62 255 GLU B C 1
ATOM 6072 O O . GLU B 1 255 ? 20.844 4.812 3.65 1 98.62 255 GLU B O 1
ATOM 6077 N N . SER B 1 256 ? 19.797 6.754 2.961 1 98.62 256 SER B N 1
ATOM 6078 C CA . SER B 1 256 ? 19.406 7.133 4.316 1 98.62 256 SER B CA 1
ATOM 6079 C C . SER B 1 256 ? 17.984 7.699 4.344 1 98.62 256 SER B C 1
ATOM 6081 O O . SER B 1 256 ? 17.594 8.445 3.445 1 98.62 256 SER B O 1
ATOM 6083 N N . MET B 1 257 ? 17.297 7.324 5.34 1 98.69 257 MET B N 1
ATOM 6084 C CA . MET B 1 257 ? 15.961 7.84 5.621 1 98.69 257 MET B CA 1
ATOM 6085 C C . MET B 1 257 ? 15.727 7.969 7.121 1 98.69 257 MET B C 1
ATOM 6087 O O . MET B 1 257 ? 16.156 7.109 7.895 1 98.69 257 MET B O 1
ATOM 6091 N N . PHE B 1 258 ? 15.102 9 7.523 1 98.69 258 PHE B N 1
ATOM 6092 C CA . PHE B 1 258 ? 14.766 9.164 8.938 1 98.69 258 PHE B CA 1
ATOM 6093 C C . PHE B 1 258 ? 13.273 8.953 9.164 1 98.69 258 PHE B C 1
ATOM 6095 O O . PHE B 1 258 ? 12.445 9.398 8.359 1 98.69 258 PHE B O 1
ATOM 6102 N N . VAL B 1 259 ? 12.914 8.234 10.211 1 98.12 259 VAL B N 1
ATOM 6103 C CA . VAL B 1 259 ? 11.539 8.094 10.688 1 98.12 259 VAL B CA 1
ATOM 6104 C C . VAL B 1 259 ? 11.414 8.68 12.086 1 98.12 259 VAL B C 1
ATOM 6106 O O . VAL B 1 259 ? 12 8.156 13.039 1 98.12 259 VAL B O 1
ATOM 6109 N N . CYS B 1 260 ? 10.656 9.75 12.156 1 96 260 CYS B N 1
ATOM 6110 C CA . CYS B 1 260 ? 10.453 10.43 13.43 1 96 260 CYS B CA 1
ATOM 6111 C C . CYS B 1 260 ? 9.094 10.094 14.023 1 96 260 CYS B C 1
ATOM 6113 O O . CYS B 1 260 ? 8.07 10.625 13.586 1 96 260 CYS B O 1
ATOM 6115 N N . THR B 1 261 ? 9.023 9.266 15.086 1 93.19 261 THR B N 1
ATOM 6116 C CA . THR B 1 261 ? 7.777 8.703 15.594 1 93.19 261 THR B CA 1
ATOM 6117 C C . THR B 1 261 ? 7.219 9.555 16.719 1 93.19 261 THR B C 1
ATOM 6119 O O . THR B 1 261 ? 6.145 9.266 17.266 1 93.19 261 THR B O 1
ATOM 6122 N N . HIS B 1 262 ? 7.934 10.578 17.094 1 85.38 262 HIS B N 1
ATOM 6123 C CA . HIS B 1 262 ? 7.512 11.477 18.156 1 85.38 262 HIS B CA 1
ATOM 6124 C C . HIS B 1 262 ? 7.773 12.938 17.781 1 85.38 262 HIS B C 1
ATOM 6126 O O . HIS B 1 262 ? 8.281 13.219 16.703 1 85.38 262 HIS B O 1
ATOM 6132 N N . GLY B 1 263 ? 7.305 13.797 18.594 1 80.25 263 GLY B N 1
ATOM 6133 C CA . GLY B 1 263 ? 7.555 15.211 18.344 1 80.25 263 GLY B CA 1
ATOM 6134 C C . GLY B 1 263 ? 9.031 15.562 18.344 1 80.25 263 GLY B C 1
ATOM 6135 O O . GLY B 1 263 ? 9.82 14.961 19.062 1 80.25 263 GLY B O 1
ATOM 6136 N N . LEU B 1 264 ? 9.43 16.422 17.422 1 84.31 264 LEU B N 1
ATOM 6137 C CA . LEU B 1 264 ? 10.812 16.891 17.312 1 84.31 264 LEU B CA 1
ATOM 6138 C C . LEU B 1 264 ? 11.18 17.766 18.5 1 84.31 264 LEU B C 1
ATOM 6140 O O . LEU B 1 264 ? 10.422 18.672 18.875 1 84.31 264 LEU B O 1
ATOM 6144 N N . ASN B 1 265 ? 12.188 17.375 19.156 1 80.25 265 ASN B N 1
ATOM 6145 C CA . ASN B 1 265 ? 12.656 18.156 20.297 1 80.25 265 ASN B CA 1
ATOM 6146 C C . ASN B 1 265 ? 13.672 19.219 19.859 1 80.25 265 ASN B C 1
ATOM 6148 O O . ASN B 1 265 ? 14.703 18.891 19.281 1 80.25 265 ASN B O 1
ATOM 6152 N N . ILE B 1 266 ? 13.258 20.406 20.031 1 77.56 266 ILE B N 1
ATOM 6153 C CA . ILE B 1 266 ? 14.164 21.5 19.688 1 77.56 266 ILE B CA 1
ATOM 6154 C C . ILE B 1 266 ? 14.406 22.375 20.922 1 77.56 266 ILE B C 1
ATOM 6156 O O . ILE B 1 266 ? 13.531 22.5 21.781 1 77.56 266 ILE B O 1
ATOM 6160 N N . THR B 1 267 ? 15.609 22.875 21.062 1 68.81 267 THR B N 1
ATOM 6161 C CA . THR B 1 267 ? 15.969 23.75 22.188 1 68.81 267 THR B CA 1
ATOM 6162 C C . THR B 1 267 ? 15.438 25.156 21.953 1 68.81 267 THR B C 1
ATOM 6164 O O . THR B 1 267 ? 15.031 25.828 22.906 1 68.81 267 THR B O 1
ATOM 6167 N N . ARG B 1 268 ? 15.516 25.609 20.734 1 70.69 268 ARG B N 1
ATOM 6168 C CA . ARG B 1 268 ? 15 26.922 20.359 1 70.69 268 ARG B CA 1
ATOM 6169 C C . ARG B 1 268 ? 13.875 26.812 19.344 1 70.69 268 ARG B C 1
ATOM 6171 O O . ARG B 1 268 ? 14.086 26.281 18.234 1 70.69 268 ARG B O 1
ATOM 6178 N N . TRP B 1 269 ? 12.734 27.328 19.781 1 78.56 269 TRP B N 1
ATOM 6179 C CA . TRP B 1 269 ? 11.555 27.219 18.938 1 78.56 269 TRP B CA 1
ATOM 6180 C C . TRP B 1 269 ? 11.422 28.438 18.016 1 78.56 269 TRP B C 1
ATOM 6182 O O . TRP B 1 269 ? 11.008 29.516 18.469 1 78.56 269 TRP B O 1
ATOM 6192 N N . PRO B 1 270 ? 11.688 28.312 16.703 1 85.38 270 PRO B N 1
ATOM 6193 C CA . PRO B 1 270 ? 11.703 29.484 15.82 1 85.38 270 PRO B CA 1
ATOM 6194 C C . PRO B 1 270 ? 10.336 29.781 15.227 1 85.38 270 PRO B C 1
ATOM 6196 O O . PRO B 1 270 ? 10.195 29.875 14 1 85.38 270 PRO B O 1
ATOM 6199 N N . LEU B 1 271 ? 9.336 30.109 16.078 1 87.06 271 LEU B N 1
ATOM 6200 C CA . LEU B 1 271 ? 7.957 30.297 15.641 1 87.06 271 LEU B CA 1
ATOM 6201 C C . LEU B 1 271 ? 7.832 31.5 14.711 1 87.06 271 LEU B C 1
ATOM 6203 O O . LEU B 1 271 ? 7.387 31.359 13.57 1 87.06 271 LEU B O 1
ATOM 6207 N N . HIS B 1 272 ? 8.266 32.656 15.172 1 88.12 272 HIS B N 1
ATOM 6208 C CA . HIS B 1 272 ? 8.133 33.875 14.359 1 88.12 272 HIS B CA 1
ATOM 6209 C C . HIS B 1 272 ? 9.078 33.844 13.164 1 88.12 272 HIS B C 1
ATOM 6211 O O . HIS B 1 272 ? 8.742 34.312 12.078 1 88.12 272 HIS B O 1
ATOM 6217 N N . ALA B 1 273 ? 10.289 33.25 13.398 1 88.19 273 ALA B N 1
ATOM 6218 C CA . ALA B 1 273 ? 11.211 33.125 12.273 1 88.19 273 ALA B CA 1
ATOM 6219 C C . ALA B 1 273 ? 10.594 32.281 11.156 1 88.19 273 ALA B C 1
ATOM 6221 O O . ALA B 1 273 ? 10.742 32.625 9.977 1 88.19 273 ALA B O 1
ATOM 6222 N N . PHE B 1 274 ? 10.016 31.266 11.547 1 92.56 274 PHE B N 1
ATOM 6223 C CA . PHE B 1 274 ? 9.336 30.453 10.539 1 92.56 274 PHE B CA 1
ATOM 6224 C C . PHE B 1 274 ? 8.219 31.234 9.867 1 92.56 274 PHE B C 1
ATOM 6226 O O . PHE B 1 274 ? 8.055 31.172 8.648 1 92.56 274 PHE B O 1
ATOM 6233 N N . GLY B 1 275 ? 7.367 31.891 10.719 1 91.81 275 GLY B N 1
ATOM 6234 C CA . GLY B 1 275 ? 6.328 32.75 10.141 1 91.81 275 GLY B CA 1
ATOM 6235 C C . GLY B 1 275 ? 6.855 33.719 9.102 1 91.81 275 GLY B C 1
ATOM 6236 O O . GLY B 1 275 ? 6.262 33.875 8.039 1 91.81 275 GLY B O 1
ATOM 6237 N N . ARG B 1 276 ? 7.961 34.281 9.383 1 91.12 276 ARG B N 1
ATOM 6238 C CA . ARG B 1 276 ? 8.57 35.219 8.445 1 91.12 276 ARG B CA 1
ATOM 6239 C C . ARG B 1 276 ? 9.031 34.531 7.18 1 91.12 276 ARG B C 1
ATOM 6241 O O . ARG B 1 276 ? 8.969 35.094 6.086 1 91.12 276 ARG B O 1
ATOM 6248 N N . HIS B 1 277 ? 9.531 33.344 7.395 1 93.69 277 HIS B N 1
ATOM 6249 C CA . HIS B 1 277 ? 9.945 32.562 6.25 1 93.69 277 HIS B CA 1
ATOM 6250 C C . HIS B 1 277 ? 8.773 32.281 5.309 1 93.69 277 HIS B C 1
ATOM 6252 O O . HIS B 1 277 ? 8.914 32.375 4.09 1 93.69 277 HIS B O 1
ATOM 6258 N N . VAL B 1 278 ? 7.656 31.953 5.832 1 96.12 278 VAL B N 1
ATOM 6259 C CA . VAL B 1 278 ? 6.453 31.688 5.055 1 96.12 278 VAL B CA 1
ATOM 6260 C C . VAL B 1 278 ? 6.008 32.938 4.32 1 96.12 278 VAL B C 1
ATOM 6262 O O . VAL B 1 278 ? 5.711 32.906 3.123 1 96.12 278 VAL B O 1
ATOM 6265 N N . VAL B 1 279 ? 5.988 34.031 5.031 1 94.56 279 VAL B N 1
ATOM 6266 C CA . VAL B 1 279 ? 5.562 35.312 4.434 1 94.56 279 VAL B CA 1
ATOM 6267 C C . VAL B 1 279 ? 6.477 35.656 3.262 1 94.56 279 VAL B C 1
ATOM 6269 O O . VAL B 1 279 ? 6.004 36.094 2.205 1 94.56 279 VAL B O 1
ATOM 6272 N N . LYS B 1 280 ? 7.754 35.531 3.488 1 93.81 280 LYS B N 1
ATOM 6273 C CA . LYS B 1 280 ? 8.711 35.812 2.422 1 93.81 280 LYS B CA 1
ATOM 6274 C C . LYS B 1 280 ? 8.453 34.938 1.202 1 93.81 280 LYS B C 1
ATOM 6276 O O . LYS B 1 280 ? 8.477 35.406 0.068 1 93.81 280 LYS B O 1
ATOM 6281 N N . ALA B 1 281 ? 8.18 33.719 1.414 1 95.38 281 ALA B N 1
ATOM 6282 C CA . ALA B 1 281 ? 7.988 32.75 0.333 1 95.38 281 ALA B CA 1
ATOM 6283 C C . ALA B 1 281 ? 6.742 33.094 -0.482 1 95.38 281 ALA B C 1
ATOM 6285 O O . ALA B 1 281 ? 6.719 32.906 -1.7 1 95.38 281 ALA B O 1
ATOM 6286 N N . TYR B 1 282 ? 5.73 33.594 0.176 1 96.12 282 TYR B N 1
ATOM 6287 C CA . TYR B 1 282 ? 4.453 33.812 -0.505 1 96.12 282 TYR B CA 1
ATOM 6288 C C . TYR B 1 282 ? 4.152 35.281 -0.681 1 96.12 282 TYR B C 1
ATOM 6290 O O . TYR B 1 282 ? 3.006 35.656 -0.93 1 96.12 282 TYR B O 1
ATOM 6298 N N . ARG B 1 283 ? 5.082 36.125 -0.542 1 94.38 283 ARG B N 1
ATOM 6299 C CA . ARG B 1 283 ? 4.914 37.562 -0.633 1 94.38 283 ARG B CA 1
ATOM 6300 C C . ARG B 1 283 ? 4.277 37.969 -1.96 1 94.38 283 ARG B C 1
ATOM 6302 O O . ARG B 1 283 ? 3.479 38.906 -2.016 1 94.38 283 ARG B O 1
ATOM 6309 N N . HIS B 1 284 ? 4.566 37.25 -3.023 1 92.81 284 HIS B N 1
ATOM 6310 C CA . HIS B 1 284 ? 4.098 37.562 -4.371 1 92.81 284 HIS B CA 1
ATOM 6311 C C . HIS B 1 284 ? 2.586 37.375 -4.477 1 92.81 284 HIS B C 1
ATOM 6313 O O . HIS B 1 284 ? 1.961 37.875 -5.414 1 92.81 284 HIS B O 1
ATOM 6319 N N . LEU B 1 285 ? 1.968 36.656 -3.568 1 94.19 285 LEU B N 1
ATOM 6320 C CA . LEU B 1 285 ? 0.528 36.438 -3.594 1 94.19 285 LEU B CA 1
ATOM 6321 C C . LEU B 1 285 ? -0.219 37.531 -2.861 1 94.19 285 LEU B C 1
ATOM 6323 O O . LEU B 1 285 ? -1.448 37.625 -2.928 1 94.19 285 LEU B O 1
ATOM 6327 N N . LEU B 1 286 ? 0.503 38.438 -2.105 1 94.19 286 LEU B N 1
ATOM 6328 C CA . LEU B 1 286 ? -0.113 39.5 -1.301 1 94.19 286 LEU B CA 1
ATOM 6329 C C . LEU B 1 286 ? -0.392 40.719 -2.143 1 94.19 286 LEU B C 1
ATOM 6331 O O . LEU B 1 286 ? 0.238 40.938 -3.184 1 94.19 286 LEU B O 1
ATOM 6335 N N . PRO B 1 287 ? -1.381 41.531 -1.678 1 91.5 287 PRO B N 1
ATOM 6336 C CA . PRO B 1 287 ? -1.616 42.812 -2.379 1 91.5 287 PRO B CA 1
ATOM 6337 C C . PRO B 1 287 ? -0.373 43.688 -2.43 1 91.5 287 PRO B C 1
ATOM 6339 O O . PRO B 1 287 ? 0.448 43.656 -1.51 1 91.5 287 PRO B O 1
ATOM 6342 N N . PRO B 1 288 ? -0.252 44.5 -3.441 1 90.06 288 PRO B N 1
ATOM 6343 C CA . PRO B 1 288 ? 0.944 45.344 -3.635 1 90.06 288 PRO B CA 1
ATOM 6344 C C . PRO B 1 288 ? 1.251 46.219 -2.43 1 90.06 288 PRO B C 1
ATOM 6346 O O . PRO B 1 288 ? 2.418 46.406 -2.082 1 90.06 288 PRO B O 1
ATOM 6349 N N . GLU B 1 289 ? 0.278 46.75 -1.818 1 85.75 289 GLU B N 1
ATOM 6350 C CA . GLU B 1 289 ? 0.476 47.625 -0.686 1 85.75 289 GLU B CA 1
ATOM 6351 C C . GLU B 1 289 ? 1.132 46.906 0.486 1 85.75 289 GLU B C 1
ATOM 6353 O O . GLU B 1 289 ? 1.847 47.531 1.281 1 85.75 289 GLU B O 1
ATOM 6358 N N . ILE B 1 290 ? 0.866 45.656 0.532 1 87.62 290 ILE B N 1
ATOM 6359 C CA . ILE B 1 290 ? 1.419 44.875 1.615 1 87.62 290 ILE B CA 1
ATOM 6360 C C . ILE B 1 290 ? 2.807 44.375 1.228 1 87.62 290 ILE B C 1
ATOM 6362 O O . ILE B 1 290 ? 3.688 44.219 2.082 1 87.62 290 ILE B O 1
ATOM 6366 N N . GLN B 1 291 ? 2.982 44.094 -0.033 1 86.88 291 GLN B N 1
ATOM 6367 C CA . GLN B 1 291 ? 4.277 43.625 -0.511 1 86.88 291 GLN B CA 1
ATOM 6368 C C . GLN B 1 291 ? 5.387 44.625 -0.177 1 86.88 291 GLN B C 1
ATOM 6370 O O . GLN B 1 291 ? 6.531 44.219 0.055 1 86.88 291 GLN B O 1
ATOM 6375 N N . GLU B 1 292 ? 5 45.812 -0.055 1 80.75 292 GLU B N 1
ATOM 6376 C CA . GLU B 1 292 ? 5.969 46.875 0.147 1 80.75 292 GLU B CA 1
ATOM 6377 C C . GLU B 1 292 ? 6.359 47 1.618 1 80.75 292 GLU B C 1
ATOM 6379 O O . GLU B 1 292 ? 7.383 47.625 1.946 1 80.75 292 GLU B O 1
ATOM 6384 N N . LEU B 1 293 ? 5.578 46.469 2.449 1 74.38 293 LEU B N 1
ATOM 6385 C CA . LEU B 1 293 ? 5.828 46.562 3.883 1 74.38 293 LEU B CA 1
ATOM 6386 C C . LEU B 1 293 ? 6.98 45.656 4.301 1 74.38 293 LEU B C 1
ATOM 6388 O O . LEU B 1 293 ? 7.469 45.75 5.43 1 74.38 293 LEU B O 1
ATOM 6392 N N . ASP B 1 294 ? 7.605 44.938 3.439 1 58.59 294 ASP B N 1
ATOM 6393 C CA . ASP B 1 294 ? 8.594 43.906 3.783 1 58.59 294 ASP B CA 1
ATOM 6394 C C . ASP B 1 294 ? 9.836 44.531 4.414 1 58.59 294 ASP B C 1
ATOM 6396 O O . ASP B 1 294 ? 10.398 45.5 3.871 1 58.59 294 ASP B O 1
ATOM 6400 N N . GLY B 1 295 ? 10.273 44.312 5.773 1 54.06 295 GLY B N 1
ATOM 6401 C CA . GLY B 1 295 ? 11.477 44.75 6.461 1 54.06 295 GLY B CA 1
ATOM 6402 C C . GLY B 1 295 ? 11.258 45.938 7.379 1 54.06 295 GLY B C 1
ATOM 6403 O O . GLY B 1 295 ? 12.164 46.312 8.109 1 54.06 295 GLY B O 1
ATOM 6404 N N . ILE B 1 296 ? 10.102 46.562 7.078 1 51.31 296 ILE B N 1
ATOM 6405 C CA . ILE B 1 296 ? 9.953 47.781 7.855 1 51.31 296 ILE B CA 1
ATOM 6406 C C . ILE B 1 296 ? 9.266 47.469 9.18 1 51.31 296 ILE B C 1
ATOM 6408 O O . ILE B 1 296 ? 8.219 46.812 9.211 1 51.31 296 ILE B O 1
ATOM 6412 N N . SER B 1 297 ? 10.062 47.5 10.25 1 53.16 297 SER B N 1
ATOM 6413 C CA . SER B 1 297 ? 9.461 47.469 11.578 1 53.16 297 SER B CA 1
ATOM 6414 C C . SER B 1 297 ? 8.133 48.219 11.609 1 53.16 297 SER B C 1
ATOM 6416 O O . SER B 1 297 ? 7.93 49.156 10.852 1 53.16 297 SER B O 1
ATOM 6418 N N . SER B 1 298 ? 7 47.469 12 1 51.97 298 SER B N 1
ATOM 6419 C CA . SER B 1 298 ? 5.699 48.125 12.156 1 51.97 298 SER B CA 1
ATOM 6420 C C . SER B 1 298 ? 5.855 49.594 12.57 1 51.97 298 SER B C 1
ATOM 6422 O O . SER B 1 298 ? 6.043 49.875 13.75 1 51.97 298 SER B O 1
ATOM 6424 N N . SER B 1 299 ? 6.832 50.344 11.898 1 45.16 299 SER B N 1
ATOM 6425 C CA . SER B 1 299 ? 6.812 51.75 12.242 1 45.16 299 SER B CA 1
ATOM 6426 C C . SER B 1 299 ? 5.551 52.438 11.727 1 45.16 299 SER B C 1
ATOM 6428 O O . SER B 1 299 ? 5.082 52.125 10.625 1 45.16 299 SER B O 1
ATOM 6430 N N . SER B 1 300 ? 4.684 52.906 12.625 1 49.59 300 SER B N 1
ATOM 6431 C CA . SER B 1 300 ? 3.455 53.656 12.414 1 49.59 300 SER B CA 1
ATOM 6432 C C . SER B 1 300 ? 3.605 54.656 11.258 1 49.59 300 SER B C 1
ATOM 6434 O O . SER B 1 300 ? 4.66 55.25 11.086 1 49.59 300 SER B O 1
ATOM 6436 N N . ASP B 1 301 ? 2.9 54.469 10.203 1 49.44 301 ASP B N 1
ATOM 6437 C CA . ASP B 1 301 ? 2.811 55.5 9.172 1 49.44 301 ASP B CA 1
ATOM 6438 C C . ASP B 1 301 ? 2.662 56.875 9.789 1 49.44 301 ASP B C 1
ATOM 6440 O O . ASP B 1 301 ? 2.064 57.031 10.859 1 49.44 301 ASP B O 1
ATOM 6444 N N . SER B 1 302 ? 3.707 57.75 9.523 1 50.88 302 SER B N 1
ATOM 6445 C CA . SER B 1 302 ? 3.57 59.156 9.961 1 50.88 302 SER B CA 1
ATOM 6446 C C . SER B 1 302 ? 2.354 59.812 9.32 1 50.88 302 SER B C 1
ATOM 6448 O O . SER B 1 302 ? 2.08 59.594 8.133 1 50.88 302 SER B O 1
ATOM 6450 N N . ASP B 1 303 ? 1.361 60.031 10.133 1 49.88 303 ASP B N 1
ATOM 6451 C CA . ASP B 1 303 ? 0.269 60.844 9.578 1 49.88 303 ASP B CA 1
ATOM 6452 C C . ASP B 1 303 ? 0.759 62.219 9.156 1 49.88 303 ASP B C 1
ATOM 6454 O O . ASP B 1 303 ? 1.878 62.625 9.484 1 49.88 303 ASP B O 1
ATOM 6458 N N . ASP B 1 304 ? -0.004 62.906 8.25 1 50.94 304 ASP B N 1
ATOM 6459 C CA . ASP B 1 304 ? 0.278 64.25 7.746 1 50.94 304 ASP B CA 1
ATOM 6460 C C . ASP B 1 304 ? 0.637 65.188 8.883 1 50.94 304 ASP B C 1
ATOM 6462 O O . ASP B 1 304 ? 1.368 66.188 8.688 1 50.94 304 ASP B O 1
ATOM 6466 N N . ASP B 1 305 ? 0.138 65.062 10.047 1 52.97 305 ASP B N 1
ATOM 6467 C CA . ASP B 1 305 ? 0.327 66 11.125 1 52.97 305 ASP B CA 1
ATOM 6468 C C . ASP B 1 305 ? 1.482 65.625 12.039 1 52.97 305 ASP B C 1
ATOM 6470 O O . ASP B 1 305 ? 1.622 66.125 13.148 1 52.97 305 ASP B O 1
ATOM 6474 N N . GLY B 1 306 ? 2.309 64.688 11.672 1 60.19 306 GLY B N 1
ATOM 6475 C CA . GLY B 1 306 ? 3.484 64.312 12.438 1 60.19 306 GLY B CA 1
ATOM 6476 C C . GLY B 1 306 ? 3.219 63.188 13.43 1 60.19 306 GLY B C 1
ATOM 6477 O O . GLY B 1 306 ? 4.105 62.812 14.195 1 60.19 306 GLY B O 1
ATOM 6478 N N . GLY B 1 307 ? 1.922 62.656 13.453 1 72.44 307 GLY B N 1
ATOM 6479 C CA . GLY B 1 307 ? 1.615 61.594 14.391 1 72.44 307 GLY B CA 1
ATOM 6480 C C . GLY B 1 307 ? 1.731 60.219 13.773 1 72.44 307 GLY B C 1
ATOM 6481 O O . GLY B 1 307 ? 2.027 60.062 12.586 1 72.44 307 GLY B O 1
ATOM 6482 N N . ALA B 1 308 ? 1.74 59.25 14.703 1 86.19 308 ALA B N 1
ATOM 6483 C CA . ALA B 1 308 ? 1.826 57.875 14.25 1 86.19 308 ALA B CA 1
ATOM 6484 C C . ALA B 1 308 ? 0.445 57.219 14.195 1 86.19 308 ALA B C 1
ATOM 6486 O O . ALA B 1 308 ? -0.467 57.625 14.922 1 86.19 308 ALA B O 1
ATOM 6487 N N . VAL B 1 309 ? 0.183 56.344 13.219 1 91.19 309 VAL B N 1
ATOM 6488 C CA . VAL B 1 309 ? -1.08 55.625 13.086 1 91.19 309 VAL B CA 1
ATOM 6489 C C . VAL B 1 309 ? -0.859 54.125 13.359 1 91.19 309 VAL B C 1
ATOM 6491 O O . VAL B 1 309 ? 0.038 53.531 12.789 1 91.19 309 VAL B O 1
ATOM 6494 N N . LEU B 1 310 ? -1.622 53.625 14.266 1 94.12 310 LEU B N 1
ATOM 6495 C CA . LEU B 1 310 ? -1.642 52.188 14.523 1 94.12 310 LEU B CA 1
ATOM 6496 C C . LEU B 1 310 ? -2.695 51.5 13.664 1 94.12 310 LEU B C 1
ATOM 6498 O O . LEU B 1 310 ? -3.889 51.781 13.789 1 94.12 310 LEU B O 1
ATOM 6502 N N . ASN B 1 311 ? -2.244 50.594 12.75 1 95.44 311 ASN B N 1
ATOM 6503 C CA . ASN B 1 311 ? -3.195 49.75 12.055 1 95.44 311 ASN B CA 1
ATOM 6504 C C . ASN B 1 311 ? -3.666 48.594 12.938 1 95.44 311 ASN B C 1
ATOM 6506 O O . ASN B 1 311 ? -2.893 47.688 13.25 1 95.44 311 ASN B O 1
ATOM 6510 N N . VAL B 1 312 ? -4.914 48.625 13.297 1 97.38 312 VAL B N 1
ATOM 6511 C CA . VAL B 1 312 ? -5.492 47.625 14.18 1 97.38 312 VAL B CA 1
ATOM 6512 C C . VAL B 1 312 ? -6.453 46.719 13.398 1 97.38 312 VAL B C 1
ATOM 6514 O O . VAL B 1 312 ? -7.512 47.188 12.961 1 97.38 312 VAL B O 1
ATOM 6517 N N . VAL B 1 313 ? -6.031 45.469 13.25 1 97.19 313 VAL B N 1
ATOM 6518 C CA . VAL B 1 313 ? -6.891 44.5 12.57 1 97.19 313 VAL B CA 1
ATOM 6519 C C . VAL B 1 313 ? -7.59 43.625 13.609 1 97.19 313 VAL B C 1
ATOM 6521 O O . VAL B 1 313 ? -6.93 42.969 14.422 1 97.19 313 VAL B O 1
ATOM 6524 N N . ILE B 1 314 ? -8.898 43.625 13.586 1 97 314 ILE B N 1
ATOM 6525 C CA . ILE B 1 314 ? -9.688 42.781 14.453 1 97 314 ILE B CA 1
ATOM 6526 C C . ILE B 1 314 ? -10.234 41.594 13.656 1 97 314 ILE B C 1
ATOM 6528 O O . ILE B 1 314 ? -10.961 41.781 12.68 1 97 314 ILE B O 1
ATOM 6532 N N . GLN B 1 315 ? -9.883 40.438 14.055 1 93.25 315 GLN B N 1
ATOM 6533 C CA . GLN B 1 315 ? -10.258 39.25 13.32 1 93.25 315 GLN B CA 1
ATOM 6534 C C . GLN B 1 315 ? -11.75 38.969 13.422 1 93.25 315 GLN B C 1
ATOM 6536 O O . GLN B 1 315 ? -12.305 38.938 14.523 1 93.25 315 GLN B O 1
ATOM 6541 N N . LYS B 1 316 ? -12.312 38.781 12.273 1 91.38 316 LYS B N 1
ATOM 6542 C CA . LYS B 1 316 ? -13.68 38.281 12.203 1 91.38 316 LYS B CA 1
ATOM 6543 C C . LYS B 1 316 ? -13.688 36.75 12.102 1 91.38 316 LYS B C 1
ATOM 6545 O O . LYS B 1 316 ? -13.195 36.188 11.125 1 91.38 316 LYS B O 1
ATOM 6550 N N . ARG B 1 317 ? -14.227 36.125 13.047 1 88 317 ARG B N 1
ATOM 6551 C CA . ARG B 1 317 ? -14.273 34.656 13.047 1 88 317 ARG B CA 1
ATOM 6552 C C . ARG B 1 317 ? -15.5 34.156 12.297 1 88 317 ARG B C 1
ATOM 6554 O O . ARG B 1 317 ? -16.578 34.719 12.406 1 88 317 ARG B O 1
ATOM 6561 N N . PRO B 1 318 ? -15.266 33.125 11.57 1 83.5 318 PRO B N 1
ATOM 6562 C CA . PRO B 1 318 ? -16.453 32.5 10.992 1 83.5 318 PRO B CA 1
ATOM 6563 C C . PRO B 1 318 ? -17.266 31.703 12.031 1 83.5 318 PRO B C 1
ATOM 6565 O O . PRO B 1 318 ? -16.734 31.359 13.094 1 83.5 318 PRO B O 1
ATOM 6568 N N . GLY B 1 319 ? -18.562 31.547 11.773 1 86.94 319 GLY B N 1
ATOM 6569 C CA . GLY B 1 319 ? -19.391 30.703 12.609 1 86.94 319 GLY B CA 1
ATOM 6570 C C . GLY B 1 319 ? -20.141 31.469 13.695 1 86.94 319 GLY B C 1
ATOM 6571 O O . GLY B 1 319 ? -20.484 32.625 13.508 1 86.94 319 GLY B O 1
ATOM 6572 N N . ASP B 1 320 ? -20.422 30.625 14.812 1 91.5 320 ASP B N 1
ATOM 6573 C CA . ASP B 1 320 ? -21.297 31.203 15.828 1 91.5 320 ASP B CA 1
ATOM 6574 C C . ASP B 1 320 ? -20.688 31.062 17.219 1 91.5 320 ASP B C 1
ATOM 6576 O O . ASP B 1 320 ? -21.391 31.172 18.234 1 91.5 320 ASP B O 1
ATOM 6580 N N . THR B 1 321 ? -19.438 30.719 17.219 1 92.88 321 THR B N 1
ATOM 6581 C CA . THR B 1 321 ? -18.734 30.609 18.5 1 92.88 321 THR B CA 1
ATOM 6582 C C . THR B 1 321 ? -17.562 31.578 18.562 1 92.88 321 THR B C 1
ATOM 6584 O O . THR B 1 321 ? -17.062 32 17.516 1 92.88 321 THR B O 1
ATOM 6587 N N . ARG B 1 322 ? -17.297 32 19.828 1 93.56 322 ARG B N 1
ATOM 6588 C CA . ARG B 1 322 ? -16.141 32.844 20.109 1 93.56 322 ARG B CA 1
ATOM 6589 C C . ARG B 1 322 ? -16.203 34.156 19.312 1 93.56 322 ARG B C 1
ATOM 6591 O O . ARG B 1 322 ? -15.18 34.625 18.797 1 93.56 322 ARG B O 1
ATOM 6598 N N . GLN B 1 323 ? -17.375 34.656 19.219 1 94.94 323 GLN B N 1
ATOM 6599 C CA . GLN B 1 323 ? -17.625 35.938 18.547 1 94.94 323 GLN B CA 1
ATOM 6600 C C . GLN B 1 323 ? -17.453 37.094 19.5 1 94.94 323 GLN B C 1
ATOM 6602 O O . GLN B 1 323 ? -17.734 37 20.688 1 94.94 323 GLN B O 1
ATOM 6607 N N . LEU B 1 324 ? -16.906 38.156 18.953 1 95.94 324 LEU B N 1
ATOM 6608 C CA . LEU B 1 324 ? -17.062 39.469 19.609 1 95.94 324 LEU B CA 1
ATOM 6609 C C . LEU B 1 324 ? -18.391 40.125 19.219 1 95.94 324 LEU B C 1
ATOM 6611 O O . LEU B 1 324 ? -18.531 40.594 18.094 1 95.94 324 LEU B O 1
ATOM 6615 N N . LEU B 1 325 ? -19.266 40.219 20.141 1 96.62 325 LEU B N 1
ATOM 6616 C CA . LEU B 1 325 ? -20.656 40.531 19.859 1 96.62 325 LEU B CA 1
ATOM 6617 C C . LEU B 1 325 ? -20.844 42.031 19.656 1 96.62 325 LEU B C 1
ATOM 6619 O O . LEU B 1 325 ? -21.859 42.5 19.109 1 96.62 325 LEU B O 1
ATOM 6623 N N . ASN B 1 326 ? -19.984 42.875 20.078 1 96.88 326 ASN B N 1
ATOM 6624 C CA . ASN B 1 326 ? -20.094 44.344 19.953 1 96.88 326 ASN B CA 1
ATOM 6625 C C . ASN B 1 326 ? -19.031 44.906 19 1 96.88 326 ASN B C 1
ATOM 6627 O O . ASN B 1 326 ? -18.453 45.938 19.281 1 96.88 326 ASN B O 1
ATOM 6631 N N . MET B 1 327 ? -18.797 44.281 17.891 1 96.62 327 MET B N 1
ATOM 6632 C CA . MET B 1 327 ? -17.766 44.625 16.906 1 96.62 327 MET B CA 1
ATOM 6633 C C . MET B 1 327 ? -17.984 46.031 16.375 1 96.62 327 MET B C 1
ATOM 6635 O O . MET B 1 327 ? -17.031 46.812 16.25 1 96.62 327 MET B O 1
ATOM 6639 N N . GLU B 1 328 ? -19.188 46.406 16.094 1 96.81 328 GLU B N 1
ATOM 6640 C CA . GLU B 1 328 ? -19.469 47.75 15.547 1 96.81 328 GLU B CA 1
ATOM 6641 C C . GLU B 1 328 ? -19.062 48.844 16.531 1 96.81 328 GLU B C 1
ATOM 6643 O O . GLU B 1 328 ? -18.484 49.844 16.125 1 96.81 328 GLU B O 1
ATOM 6648 N N . GLU B 1 329 ? -19.391 48.625 17.734 1 97.69 329 GLU B N 1
ATOM 6649 C CA . GLU B 1 329 ? -19 49.562 18.766 1 97.69 329 GLU B CA 1
ATOM 6650 C C . GLU B 1 329 ? -17.484 49.688 18.875 1 97.69 329 GLU B C 1
ATOM 6652 O O . GLU B 1 329 ? -16.938 50.781 18.969 1 97.69 329 GLU B O 1
ATOM 6657 N N . LEU B 1 330 ? -16.797 48.562 18.875 1 97.81 330 LEU B N 1
ATOM 6658 C CA . LEU B 1 330 ? -15.344 48.531 18.984 1 97.81 330 LEU B CA 1
ATOM 6659 C C . LEU B 1 330 ? -14.703 49.281 17.828 1 97.81 330 LEU B C 1
ATOM 6661 O O . LEU B 1 330 ? -13.781 50.094 18.031 1 97.81 330 LEU B O 1
ATOM 6665 N N . LEU B 1 331 ? -15.203 49.062 16.594 1 98.06 331 LEU B N 1
ATOM 6666 C CA . LEU B 1 331 ? -14.648 49.688 15.414 1 98.06 331 LEU B CA 1
ATOM 6667 C C . LEU B 1 331 ? -14.883 51.219 15.445 1 98.06 331 LEU B C 1
ATOM 6669 O O . LEU B 1 331 ? -13.969 51.969 15.156 1 98.06 331 LEU B O 1
ATOM 6673 N N . SER B 1 332 ? -16.094 51.594 15.812 1 98.12 332 SER B N 1
ATOM 6674 C CA . SER B 1 332 ? -16.422 53 15.852 1 98.12 332 SER B CA 1
ATOM 6675 C C . SER B 1 332 ? -15.562 53.75 16.875 1 98.12 332 SER B C 1
ATOM 6677 O O . SER B 1 332 ? -15 54.812 16.562 1 98.12 332 SER B O 1
ATOM 6679 N N . ARG B 1 333 ? -15.414 53.25 18.047 1 98.12 333 ARG B N 1
ATOM 6680 C CA . ARG B 1 333 ? -14.633 53.875 19.109 1 98.12 333 ARG B CA 1
ATOM 6681 C C . ARG B 1 333 ? -13.141 53.844 18.781 1 98.12 333 ARG B C 1
ATOM 6683 O O . ARG B 1 333 ? -12.414 54.781 19.094 1 98.12 333 ARG B O 1
ATOM 6690 N N . CYS B 1 334 ? -12.719 52.812 18.234 1 98.06 334 CYS B N 1
ATOM 6691 C CA . CYS B 1 334 ? -11.305 52.625 17.891 1 98.06 334 CYS B CA 1
ATOM 6692 C C . CYS B 1 334 ? -10.898 53.656 16.812 1 98.06 334 CYS B C 1
ATOM 6694 O O . CYS B 1 334 ? -9.812 54.219 16.891 1 98.06 334 CYS B O 1
ATOM 6696 N N . ASN B 1 335 ? -11.719 53.875 15.883 1 97.69 335 ASN B N 1
ATOM 6697 C CA . ASN B 1 335 ? -11.383 54.719 14.75 1 97.69 335 ASN B CA 1
ATOM 6698 C C . ASN B 1 335 ? -11.391 56.219 15.133 1 97.69 335 ASN B C 1
ATOM 6700 O O . ASN B 1 335 ? -10.891 57.062 14.391 1 97.69 335 ASN B O 1
ATOM 6704 N N . VAL B 1 336 ? -11.891 56.562 16.312 1 97.25 336 VAL B N 1
ATOM 6705 C CA . VAL B 1 336 ? -11.836 57.969 16.766 1 97.25 336 VAL B CA 1
ATOM 6706 C C . VAL B 1 336 ? -10.859 58.094 17.922 1 97.25 336 VAL B C 1
ATOM 6708 O O . VAL B 1 336 ? -10.703 59.156 18.5 1 97.25 336 VAL B O 1
ATOM 6711 N N . TRP B 1 337 ? -10.266 57 18.312 1 96.62 337 TRP B N 1
ATOM 6712 C CA . TRP B 1 337 ? -9.352 56.969 19.438 1 96.62 337 TRP B CA 1
ATOM 6713 C C . TRP B 1 337 ? -8.086 57.75 19.156 1 96.62 337 TRP B C 1
ATOM 6715 O O . TRP B 1 337 ? -7.547 57.719 18.047 1 96.62 337 TRP B O 1
ATOM 6725 N N . GLN B 1 338 ? -7.66 58.531 20.125 1 94.44 338 GLN B N 1
ATOM 6726 C CA . GLN B 1 338 ? -6.41 59.281 20.094 1 94.44 338 GLN B CA 1
ATOM 6727 C C . GLN B 1 338 ? -5.652 59.156 21.406 1 94.44 338 GLN B C 1
ATOM 6729 O O . GLN B 1 338 ? -6.262 59.031 22.484 1 94.44 338 GLN B O 1
ATOM 6734 N N . HIS B 1 339 ? -4.363 59.094 21.234 1 94 339 HIS B N 1
ATOM 6735 C CA . HIS B 1 339 ? -3.494 58.969 22.391 1 94 339 HIS B CA 1
ATOM 6736 C C . HIS B 1 339 ? -2.17 59.688 22.188 1 94 339 HIS B C 1
ATOM 6738 O O . HIS B 1 339 ? -1.699 59.812 21.047 1 94 339 HIS B O 1
ATOM 6744 N N . ARG B 1 340 ? -1.622 60.312 23.281 1 93.75 340 ARG B N 1
ATOM 6745 C CA . ARG B 1 340 ? -0.267 60.844 23.312 1 93.75 340 ARG B CA 1
ATOM 6746 C C . ARG B 1 340 ? 0.607 60.062 24.281 1 93.75 340 ARG B C 1
ATOM 6748 O O . ARG B 1 340 ? 0.284 59.969 25.469 1 93.75 340 ARG B O 1
ATOM 6755 N N . THR B 1 341 ? 1.647 59.5 23.797 1 92.81 341 THR B N 1
ATOM 6756 C CA . THR B 1 341 ? 2.521 58.719 24.656 1 92.81 341 THR B CA 1
ATOM 6757 C C . THR B 1 341 ? 3.221 59.594 25.688 1 92.81 341 THR B C 1
ATOM 6759 O O . THR B 1 341 ? 3.191 60.812 25.594 1 92.81 341 THR B O 1
ATOM 6762 N N . ARG B 1 342 ? 3.934 58.938 26.578 1 92.69 342 ARG B N 1
ATOM 6763 C CA . ARG B 1 342 ? 4.684 59.625 27.625 1 92.69 342 ARG B CA 1
ATOM 6764 C C . ARG B 1 342 ? 5.82 60.438 27.016 1 92.69 342 ARG B C 1
ATOM 6766 O O . ARG B 1 342 ? 6.207 61.469 27.562 1 92.69 342 ARG B O 1
ATOM 6773 N N . THR B 1 343 ? 6.242 60.031 25.938 1 89.62 343 THR B N 1
ATOM 6774 C CA . THR B 1 343 ? 7.34 60.719 25.266 1 89.62 343 THR B CA 1
ATOM 6775 C C . THR B 1 343 ? 6.809 61.844 24.391 1 89.62 343 THR B C 1
ATOM 6777 O O . THR B 1 343 ? 7.586 62.562 23.75 1 89.62 343 THR B O 1
ATOM 6780 N N . GLY B 1 344 ? 5.496 61.969 24.234 1 89.19 344 GLY B N 1
ATOM 6781 C CA . GLY B 1 344 ? 4.887 63.094 23.547 1 89.19 344 GLY B CA 1
ATOM 6782 C C . GLY B 1 344 ? 4.465 62.781 22.125 1 89.19 344 GLY B C 1
ATOM 6783 O O . GLY B 1 344 ? 4 63.656 21.391 1 89.19 344 GLY B O 1
ATOM 6784 N N . LEU B 1 345 ? 4.539 61.625 21.719 1 89.12 345 LEU B N 1
ATOM 6785 C CA . LEU B 1 345 ? 4.168 61.219 20.375 1 89.12 345 LEU B CA 1
ATOM 6786 C C . LEU B 1 345 ? 2.654 61.062 20.25 1 89.12 345 LEU B C 1
ATOM 6788 O O . LEU B 1 345 ? 2.045 60.281 20.953 1 89.12 345 LEU B O 1
ATOM 6792 N N . PRO B 1 346 ? 2.053 61.844 19.438 1 91.75 346 PRO B N 1
ATOM 6793 C CA . PRO B 1 346 ? 0.625 61.625 19.188 1 91.75 346 PRO B CA 1
ATOM 6794 C C . PRO B 1 346 ? 0.356 60.375 18.359 1 91.75 346 PRO B C 1
ATOM 6796 O O . PRO B 1 346 ? 1.076 60.125 17.391 1 91.75 346 PRO B O 1
ATOM 6799 N N . LEU B 1 347 ? -0.64 59.625 18.734 1 92.31 347 LEU B N 1
ATOM 6800 C CA . LEU B 1 347 ? -1.003 58.406 18.031 1 92.31 347 LEU B CA 1
ATOM 6801 C C . LEU B 1 347 ? -2.51 58.312 17.812 1 92.31 347 LEU B C 1
ATOM 6803 O O . LEU B 1 347 ? -3.289 58.781 18.641 1 92.31 347 LEU B O 1
ATOM 6807 N N . ARG B 1 348 ? -2.887 57.781 16.672 1 94.56 348 ARG B N 1
ATOM 6808 C CA . ARG B 1 348 ? -4.258 57.375 16.375 1 94.56 348 ARG B CA 1
ATOM 6809 C C . ARG B 1 348 ? -4.301 55.938 15.836 1 94.56 348 ARG B C 1
ATOM 6811 O O . ARG B 1 348 ? -3.26 55.344 15.57 1 94.56 348 ARG B O 1
ATOM 6818 N N . ALA B 1 349 ? -5.5 55.438 15.758 1 95.31 349 ALA B N 1
ATOM 6819 C CA . ALA B 1 349 ? -5.645 54.062 15.258 1 95.31 349 ALA B CA 1
ATOM 6820 C C . ALA B 1 349 ? -6.551 54.031 14.031 1 95.31 349 ALA B C 1
ATOM 6822 O O . ALA B 1 349 ? -7.457 54.844 13.891 1 95.31 349 ALA B O 1
ATOM 6823 N N . LYS B 1 350 ? -6.195 53.25 13.125 1 96.12 350 LYS B N 1
ATOM 6824 C CA . LYS B 1 350 ? -7.086 52.812 12.055 1 96.12 350 LYS B CA 1
ATOM 6825 C C . LYS B 1 350 ? -7.516 51.344 12.266 1 96.12 350 LYS B C 1
ATOM 6827 O O . LYS B 1 350 ? -6.699 50.438 12.164 1 96.12 350 LYS B O 1
ATOM 6832 N N . CYS B 1 351 ? -8.82 51.219 12.516 1 97.56 351 CYS B N 1
ATOM 6833 C CA . CYS B 1 351 ? -9.297 49.875 12.898 1 97.56 351 CYS B CA 1
ATOM 6834 C C . CYS B 1 351 ? -10.289 49.344 11.875 1 97.56 351 CYS B C 1
ATOM 6836 O O . CYS B 1 351 ? -11.133 50.094 11.375 1 97.56 351 CYS B O 1
ATOM 6838 N N . TRP B 1 352 ? -10.141 48.094 11.492 1 96.81 352 TRP B N 1
ATOM 6839 C CA . TRP B 1 352 ? -11.102 47.406 10.633 1 96.81 352 TRP B CA 1
ATOM 6840 C C . TRP B 1 352 ? -11.109 45.906 10.906 1 96.81 352 TRP B C 1
ATOM 6842 O O . TRP B 1 352 ? -10.211 45.406 11.57 1 96.81 352 TRP B O 1
ATOM 6852 N N . GLU B 1 353 ? -12.156 45.281 10.477 1 95.88 353 GLU B N 1
ATOM 6853 C CA . GLU B 1 353 ? -12.312 43.844 10.617 1 95.88 353 GLU B CA 1
ATOM 6854 C C . GLU B 1 353 ? -11.758 43.094 9.406 1 95.88 353 GLU B C 1
ATOM 6856 O O . GLU B 1 353 ? -11.844 43.594 8.281 1 95.88 353 GLU B O 1
ATOM 6861 N N . ALA B 1 354 ? -11.102 41.906 9.656 1 94.12 354 ALA B N 1
ATOM 6862 C CA . ALA B 1 354 ? -10.609 41.062 8.57 1 94.12 354 ALA B CA 1
ATOM 6863 C C . ALA B 1 354 ? -11.094 39.625 8.734 1 94.12 354 ALA B C 1
ATOM 6865 O O . ALA B 1 354 ? -11.023 39.062 9.828 1 94.12 354 ALA B O 1
ATOM 6866 N N . GLU B 1 355 ? -11.594 39.125 7.648 1 90.12 355 GLU B N 1
ATOM 6867 C CA . GLU B 1 355 ? -11.93 37.688 7.617 1 90.12 355 GLU B CA 1
ATOM 6868 C C . GLU B 1 355 ? -10.742 36.875 7.148 1 90.12 355 GLU B C 1
ATOM 6870 O O . GLU B 1 355 ? -10.133 37.156 6.121 1 90.12 355 GLU B O 1
ATOM 6875 N N . VAL B 1 356 ? -10.383 35.906 7.93 1 90.56 356 VAL B N 1
ATOM 6876 C CA . VAL B 1 356 ? -9.281 35 7.59 1 90.56 356 VAL B CA 1
ATOM 6877 C C . VAL B 1 356 ? -9.836 33.656 7.168 1 90.56 356 VAL B C 1
ATOM 6879 O O . VAL B 1 356 ? -10.312 32.875 8.008 1 90.56 356 VAL B O 1
ATOM 6882 N N . VAL B 1 357 ? -9.688 33.344 5.859 1 87.12 357 VAL B N 1
ATOM 6883 C CA . VAL B 1 357 ? -10.328 32.125 5.344 1 87.12 357 VAL B CA 1
ATOM 6884 C C . VAL B 1 357 ? -9.266 31.172 4.812 1 87.12 357 VAL B C 1
ATOM 6886 O O . VAL B 1 357 ? -9.539 30 4.594 1 87.12 357 VAL B O 1
ATOM 6889 N N . ASP B 1 358 ? -8.109 31.703 4.594 1 90.38 358 ASP B N 1
ATOM 6890 C CA . ASP B 1 358 ? -6.992 30.891 4.117 1 90.38 358 ASP B CA 1
ATOM 6891 C C . ASP B 1 358 ? -5.656 31.531 4.492 1 90.38 358 ASP B C 1
ATOM 6893 O O . ASP B 1 358 ? -5.617 32.562 5.172 1 90.38 358 ASP B O 1
ATOM 6897 N N . LEU B 1 359 ? -4.625 30.891 4.129 1 94.44 359 LEU B N 1
ATOM 6898 C CA . LEU B 1 359 ? -3.293 31.344 4.52 1 94.44 359 LEU B CA 1
ATOM 6899 C C . LEU B 1 359 ? -2.998 32.719 3.951 1 94.44 359 LEU B C 1
ATOM 6901 O O . LEU B 1 359 ? -2.42 33.562 4.633 1 94.44 359 LEU B O 1
ATOM 6905 N N . VAL B 1 360 ? -3.426 33 2.725 1 94.38 360 VAL B N 1
ATOM 6906 C CA . VAL B 1 360 ? -3.123 34.25 2.059 1 94.38 360 VAL B CA 1
ATOM 6907 C C . VAL B 1 360 ? -3.848 35.406 2.766 1 94.38 360 VAL B C 1
ATOM 6909 O O . VAL B 1 360 ? -3.25 36.438 3.053 1 94.38 360 VAL B O 1
ATOM 6912 N N . SER B 1 361 ? -5.109 35.188 3.006 1 93.94 361 SER B N 1
ATOM 6913 C CA . SER B 1 361 ? -5.852 36.219 3.719 1 93.94 361 SER B CA 1
ATOM 6914 C C . SER B 1 361 ? -5.316 36.438 5.133 1 93.94 361 SER B C 1
ATOM 6916 O O . SER B 1 361 ? -5.305 37.531 5.652 1 93.94 361 SER B O 1
ATOM 6918 N N . GLY B 1 362 ? -4.898 35.375 5.75 1 94.69 362 GLY B N 1
ATOM 6919 C CA . GLY B 1 362 ? -4.27 35.469 7.059 1 94.69 362 GLY B CA 1
ATOM 6920 C C . GLY B 1 362 ? -2.971 36.25 7.035 1 94.69 362 GLY B C 1
ATOM 6921 O O . GLY B 1 362 ? -2.756 37.125 7.875 1 94.69 362 GLY B O 1
ATOM 6922 N N . MET B 1 363 ? -2.203 36 6.066 1 95.06 363 MET B N 1
ATOM 6923 C CA . MET B 1 363 ? -0.942 36.719 5.902 1 95.06 363 MET B CA 1
ATOM 6924 C C . MET B 1 363 ? -1.192 38.188 5.629 1 95.06 363 MET B C 1
ATOM 6926 O O . MET B 1 363 ? -0.503 39.062 6.176 1 95.06 363 MET B O 1
ATOM 6930 N N . ALA B 1 364 ? -2.127 38.438 4.797 1 95 364 ALA B N 1
ATOM 6931 C CA . ALA B 1 364 ? -2.453 39.844 4.473 1 95 364 ALA B CA 1
ATOM 6932 C C . ALA B 1 364 ? -2.885 40.594 5.723 1 95 364 ALA B C 1
ATOM 6934 O O . ALA B 1 364 ? -2.412 41.719 5.973 1 95 364 ALA B O 1
ATOM 6935 N N . ALA B 1 365 ? -3.754 39.969 6.441 1 95.44 365 ALA B N 1
ATOM 6936 C CA . ALA B 1 365 ? -4.234 40.594 7.672 1 95.44 365 ALA B CA 1
ATOM 6937 C C . ALA B 1 365 ? -3.096 40.781 8.672 1 95.44 365 ALA B C 1
ATOM 6939 O O . ALA B 1 365 ? -2.98 41.844 9.289 1 95.44 365 ALA B O 1
ATOM 6940 N N . ALA B 1 366 ? -2.283 39.844 8.805 1 94.62 366 ALA B N 1
ATOM 6941 C CA . ALA B 1 366 ? -1.186 39.875 9.766 1 94.62 366 ALA B CA 1
ATOM 6942 C C . ALA B 1 366 ? -0.136 40.906 9.375 1 94.62 366 ALA B C 1
ATOM 6944 O O . ALA B 1 366 ? 0.348 41.656 10.219 1 94.62 366 ALA B O 1
ATOM 6945 N N . GLN B 1 367 ? 0.181 40.969 8.156 1 94.69 367 GLN B N 1
ATOM 6946 C CA . GLN B 1 367 ? 1.261 41.844 7.676 1 94.69 367 GLN B CA 1
ATOM 6947 C C . GLN B 1 367 ? 0.864 43.312 7.734 1 94.69 367 GLN B C 1
ATOM 6949 O O . GLN B 1 367 ? 1.708 44.188 7.969 1 94.69 367 GLN B O 1
ATOM 6954 N N . ILE B 1 368 ? -0.351 43.594 7.527 1 94.06 368 ILE B N 1
ATOM 6955 C CA . ILE B 1 368 ? -0.784 44.969 7.516 1 94.06 368 ILE B CA 1
ATOM 6956 C C . ILE B 1 368 ? -1 45.469 8.945 1 94.06 368 ILE B C 1
ATOM 6958 O O . ILE B 1 368 ? -0.946 46.656 9.219 1 94.06 368 ILE B O 1
ATOM 6962 N N . ALA B 1 369 ? -1.133 44.562 9.844 1 95.25 369 ALA B N 1
ATOM 6963 C CA . ALA B 1 369 ? -1.51 44.906 11.211 1 95.25 369 ALA B CA 1
ATOM 6964 C C . ALA B 1 369 ? -0.29 45.312 12.031 1 95.25 369 ALA B C 1
ATOM 6966 O O . ALA B 1 369 ? 0.733 44.625 12.023 1 95.25 369 ALA B O 1
ATOM 6967 N N . ASP B 1 370 ? -0.451 46.469 12.727 1 93.88 370 ASP B N 1
ATOM 6968 C CA . ASP B 1 370 ? 0.426 46.75 13.852 1 93.88 370 ASP B CA 1
ATOM 6969 C C . ASP B 1 370 ? -0.057 46.031 15.117 1 93.88 370 ASP B C 1
ATOM 6971 O O . ASP B 1 370 ? 0.747 45.688 15.977 1 93.88 370 ASP B O 1
ATOM 6975 N N . VAL B 1 371 ? -1.307 45.969 15.18 1 95.38 371 VAL B N 1
ATOM 6976 C CA . VAL B 1 371 ? -1.993 45.25 16.25 1 95.38 371 VAL B CA 1
ATOM 6977 C C . VAL B 1 371 ? -3.025 44.281 15.656 1 95.38 371 VAL B C 1
ATOM 6979 O O . VAL B 1 371 ? -3.895 44.719 14.891 1 95.38 371 VAL B O 1
ATOM 6982 N N . PHE B 1 372 ? -2.867 43.031 15.953 1 95.38 372 PHE B N 1
ATOM 6983 C CA . PHE B 1 372 ? -3.82 42 15.555 1 95.38 372 PHE B CA 1
ATOM 6984 C C . PHE B 1 372 ? -4.633 41.531 16.75 1 95.38 372 PHE B C 1
ATOM 6986 O O . PHE B 1 372 ? -4.074 40.969 17.719 1 95.38 372 PHE B O 1
ATOM 6993 N N . VAL B 1 373 ? -5.969 41.719 16.734 1 95.31 373 VAL B N 1
ATOM 6994 C CA . VAL B 1 373 ? -6.852 41.375 17.844 1 95.31 373 VAL B CA 1
ATOM 6995 C C . VAL B 1 373 ? -7.727 40.188 17.469 1 95.31 373 VAL B C 1
ATOM 6997 O O . VAL B 1 373 ? -8.32 40.156 16.391 1 95.31 373 VAL B O 1
ATOM 7000 N N . GLY B 1 374 ? -7.73 39.219 18.281 1 92.38 374 GLY B N 1
ATOM 7001 C CA . GLY B 1 374 ? -8.609 38.094 18.047 1 92.38 374 GLY B CA 1
ATOM 7002 C C . GLY B 1 374 ? -8.969 37.312 19.312 1 92.38 374 GLY B C 1
ATOM 7003 O O . GLY B 1 374 ? -8.266 37.438 20.312 1 92.38 374 GLY B O 1
ATOM 7004 N N . THR B 1 375 ? -10.133 36.594 19.234 1 91.75 375 THR B N 1
ATOM 7005 C CA . THR B 1 375 ? -10.492 35.688 20.328 1 91.75 375 THR B CA 1
ATOM 7006 C C . THR B 1 375 ? -9.625 34.438 20.297 1 91.75 375 THR B C 1
ATOM 7008 O O . THR B 1 375 ? -9.172 34 19.234 1 91.75 375 THR B O 1
ATOM 7011 N N . HIS B 1 376 ? -9.445 33.844 21.422 1 88 376 HIS B N 1
ATOM 7012 C CA . HIS B 1 376 ? -8.633 32.625 21.562 1 88 376 HIS B CA 1
ATOM 7013 C C . HIS B 1 376 ? -9.023 31.594 20.531 1 88 376 HIS B C 1
ATOM 7015 O O . HIS B 1 376 ? -10.211 31.297 20.344 1 88 376 HIS B O 1
ATOM 7021 N N . GLY B 1 377 ? -7.965 30.969 19.922 1 86.69 377 GLY B N 1
ATOM 7022 C CA . GLY B 1 377 ? -8.18 29.906 18.938 1 86.69 377 GLY B CA 1
ATOM 7023 C C . GLY B 1 377 ? -7.031 29.766 17.969 1 86.69 377 GLY B C 1
ATOM 7024 O O . GLY B 1 377 ? -6.094 30.562 17.969 1 86.69 377 GLY B O 1
ATOM 7025 N N . ALA B 1 378 ? -7.121 28.844 17.141 1 86.81 378 ALA B N 1
ATOM 7026 C CA . ALA B 1 378 ? -6.043 28.453 16.219 1 86.81 378 ALA B CA 1
ATOM 7027 C C . ALA B 1 378 ? -5.727 29.578 15.242 1 86.81 378 ALA B C 1
ATOM 7029 O O . ALA B 1 378 ? -4.574 29.734 14.828 1 86.81 378 ALA B O 1
ATOM 7030 N N . ASN B 1 379 ? -6.668 30.406 14.93 1 86.5 379 ASN B N 1
ATOM 7031 C CA . ASN B 1 379 ? -6.445 31.469 13.961 1 86.5 379 ASN B CA 1
ATOM 7032 C C . ASN B 1 379 ? -5.492 32.531 14.516 1 86.5 379 ASN B C 1
ATOM 7034 O O . ASN B 1 379 ? -4.941 33.312 13.75 1 86.5 379 ASN B O 1
ATOM 7038 N N . LEU B 1 380 ? -5.328 32.562 15.781 1 88.38 380 LEU B N 1
ATOM 7039 C CA . LEU B 1 380 ? -4.398 33.531 16.359 1 88.38 380 LEU B CA 1
ATOM 7040 C C . LEU B 1 380 ? -2.957 33.188 15.992 1 88.38 380 LEU B C 1
ATOM 7042 O O . LEU B 1 380 ? -2.059 34 16.156 1 88.38 380 LEU B O 1
ATOM 7046 N N . ALA B 1 381 ? -2.799 31.953 15.438 1 89.44 381 ALA B N 1
ATOM 7047 C CA . ALA B 1 381 ? -1.472 31.578 14.961 1 89.44 381 ALA B CA 1
ATOM 7048 C C . ALA B 1 381 ? -1.032 32.469 13.805 1 89.44 381 ALA B C 1
ATOM 7050 O O . ALA B 1 381 ? 0.159 32.531 13.492 1 89.44 381 ALA B O 1
ATOM 7051 N N . ASN B 1 382 ? -1.951 33.156 13.211 1 90.19 382 ASN B N 1
ATOM 7052 C CA . ASN B 1 382 ? -1.586 34.156 12.211 1 90.19 382 ASN B CA 1
ATOM 7053 C C . ASN B 1 382 ? -0.711 35.25 12.812 1 90.19 382 ASN B C 1
ATOM 7055 O O . ASN B 1 382 ? -0.011 35.969 12.086 1 90.19 382 ASN B O 1
ATOM 7059 N N . GLY B 1 383 ? -0.791 35.406 14.102 1 88.69 383 GLY B N 1
ATOM 7060 C CA . GLY B 1 383 ? 0.073 36.344 14.797 1 88.69 383 GLY B CA 1
ATOM 7061 C C . GLY B 1 383 ? 1.548 36.094 14.531 1 88.69 383 GLY B C 1
ATOM 7062 O O . GLY B 1 383 ? 2.346 37.031 14.531 1 88.69 383 GLY B O 1
ATOM 7063 N N . TRP B 1 384 ? 1.907 34.875 14.203 1 88.75 384 TRP B N 1
ATOM 7064 C CA . TRP B 1 384 ? 3.305 34.562 13.945 1 88.75 384 TRP B CA 1
ATOM 7065 C C . TRP B 1 384 ? 3.717 34.969 12.539 1 88.75 384 TRP B C 1
ATOM 7067 O O . TRP B 1 384 ? 4.902 34.938 12.195 1 88.75 384 TRP B O 1
ATOM 7077 N N . LEU B 1 385 ? 2.756 35.438 11.781 1 91.94 385 LEU B N 1
ATOM 7078 C CA . LEU B 1 385 ? 3.029 35.938 10.43 1 91.94 385 LEU B CA 1
ATOM 7079 C C . LEU B 1 385 ? 3.166 37.438 10.398 1 91.94 385 LEU B C 1
ATOM 7081 O O . LEU B 1 385 ? 3.416 38.031 9.344 1 91.94 385 LEU B O 1
ATOM 7085 N N . MET B 1 386 ? 3.031 38.094 11.57 1 92.81 386 MET B N 1
ATOM 7086 C CA . MET B 1 386 ? 3.094 39.531 11.664 1 92.81 386 MET B CA 1
ATOM 7087 C C . MET B 1 386 ? 4.527 40.031 11.492 1 92.81 386 MET B C 1
ATOM 7089 O O . MET B 1 386 ? 5.465 39.219 11.469 1 92.81 386 MET B O 1
ATOM 7093 N N . ARG B 1 387 ? 4.648 41.312 11.312 1 90.5 387 ARG B N 1
ATOM 7094 C CA . ARG B 1 387 ? 5.969 41.938 11.234 1 90.5 387 ARG B CA 1
ATOM 7095 C C . ARG B 1 387 ? 6.641 41.969 12.602 1 90.5 387 ARG B C 1
ATOM 7097 O O . ARG B 1 387 ? 5.961 41.969 13.633 1 90.5 387 ARG B O 1
ATOM 7104 N N . PRO B 1 388 ? 8.008 41.938 12.602 1 86.94 388 PRO B N 1
ATOM 7105 C CA . PRO B 1 388 ? 8.703 42.031 13.891 1 86.94 388 PRO B CA 1
ATOM 7106 C C . PRO B 1 388 ? 8.289 43.281 14.672 1 86.94 388 PRO B C 1
ATOM 7108 O O . PRO B 1 388 ? 8.148 44.375 14.086 1 86.94 388 PRO B O 1
ATOM 7111 N N . GLY B 1 389 ? 8.031 43.031 15.914 1 85.31 389 GLY B N 1
ATOM 7112 C CA . GLY B 1 389 ? 7.711 44.156 16.781 1 85.31 389 GLY B CA 1
ATOM 7113 C C . GLY B 1 389 ? 6.227 44.469 16.828 1 85.31 389 GLY B C 1
ATOM 7114 O O . GLY B 1 389 ? 5.789 45.312 17.609 1 85.31 389 GLY B O 1
ATOM 7115 N N . ALA B 1 390 ? 5.492 43.812 16.031 1 91.06 390 ALA B N 1
ATOM 7116 C CA . ALA B 1 390 ? 4.043 44 16.062 1 91.06 390 ALA B CA 1
ATOM 7117 C C . ALA B 1 390 ? 3.443 43.344 17.312 1 91.06 390 ALA B C 1
ATOM 7119 O O . ALA B 1 390 ? 4.141 42.656 18.062 1 91.06 390 ALA B O 1
ATOM 7120 N N . SER B 1 391 ? 2.162 43.625 17.516 1 91.56 391 SER B N 1
ATOM 7121 C CA . SER B 1 391 ? 1.493 43.188 18.719 1 91.56 391 SER B CA 1
ATOM 7122 C C . SER B 1 391 ? 0.249 42.375 18.391 1 91.56 391 SER B C 1
ATOM 7124 O O . SER B 1 391 ? -0.494 42.688 17.469 1 91.56 391 SER B O 1
ATOM 7126 N N . MET B 1 392 ? 0.132 41.312 19.125 1 92.44 392 MET B N 1
ATOM 7127 C CA . MET B 1 392 ? -1.096 40.531 19.078 1 92.44 392 MET B CA 1
ATOM 7128 C C . MET B 1 392 ? -1.852 40.625 20.406 1 92.44 392 MET B C 1
ATOM 7130 O O . MET B 1 392 ? -1.256 40.5 21.469 1 92.44 392 MET B O 1
ATOM 7134 N N . ILE B 1 393 ? -3.135 40.844 20.344 1 92.38 393 ILE B N 1
ATOM 7135 C CA . ILE B 1 393 ? -3.996 40.875 21.531 1 92.38 393 ILE B CA 1
ATOM 7136 C C . ILE B 1 393 ? -4.977 39.719 21.484 1 92.38 393 ILE B C 1
ATOM 7138 O O . ILE B 1 393 ? -5.816 39.625 20.578 1 92.38 393 ILE B O 1
ATOM 7142 N N . GLU B 1 394 ? -4.875 38.812 22.438 1 90.94 394 GLU B N 1
ATOM 7143 C CA . GLU B 1 394 ? -5.805 37.719 22.594 1 90.94 394 GLU B CA 1
ATOM 7144 C C . GLU B 1 394 ? -6.93 38.031 23.562 1 90.94 394 GLU B C 1
ATOM 7146 O O . GLU B 1 394 ? -6.676 38.469 24.688 1 90.94 394 GLU B O 1
ATOM 7151 N N . VAL B 1 395 ? -8.125 37.844 23.094 1 92.06 395 VAL B N 1
ATOM 7152 C CA . VAL B 1 395 ? -9.289 37.938 23.969 1 92.06 395 VAL B CA 1
ATOM 7153 C C . VAL B 1 395 ? -9.711 36.531 24.406 1 92.06 395 VAL B C 1
ATOM 7155 O O . VAL B 1 395 ? -10.016 35.688 23.562 1 92.06 395 VAL B O 1
ATOM 7158 N N . GLN B 1 396 ? -9.773 36.312 25.703 1 89.5 396 GLN B N 1
ATOM 7159 C CA . GLN B 1 396 ? -10.18 35.031 26.25 1 89.5 396 GLN B CA 1
ATOM 7160 C C . GLN B 1 396 ? -11.594 35.094 26.812 1 89.5 396 GLN B C 1
ATOM 7162 O O . GLN B 1 396 ? -11.93 36 27.578 1 89.5 396 GLN B O 1
ATOM 7167 N N . PRO B 1 397 ? -12.391 34.125 26.422 1 91.81 397 PRO B N 1
ATOM 7168 C CA . PRO B 1 397 ? -13.789 34.156 26.859 1 91.81 397 PRO B CA 1
ATOM 7169 C C . PRO B 1 397 ? -13.93 33.969 28.375 1 91.81 397 PRO B C 1
ATOM 7171 O O . PRO B 1 397 ? -13.016 33.438 29.016 1 91.81 397 PRO B O 1
ATOM 7174 N N . TYR B 1 398 ? -15.07 34.344 28.766 1 90.69 398 TYR B N 1
ATOM 7175 C CA . TYR B 1 398 ? -15.398 34.219 30.188 1 90.69 398 TYR B CA 1
ATOM 7176 C C . TYR B 1 398 ? -15.352 32.75 30.609 1 90.69 398 TYR B C 1
ATOM 7178 O O . TYR B 1 398 ? -15.969 31.891 29.969 1 90.69 398 TYR B O 1
ATOM 7186 N N . GLY B 1 399 ? -14.648 32.531 31.656 1 85.75 399 GLY B N 1
ATOM 7187 C CA . GLY B 1 399 ? -14.57 31.188 32.219 1 85.75 399 GLY B CA 1
ATOM 7188 C C . GLY B 1 399 ? -13.5 30.328 31.562 1 85.75 399 GLY B C 1
ATOM 7189 O O . GLY B 1 399 ? -13.281 29.188 31.969 1 85.75 399 GLY B O 1
ATOM 7190 N N . PHE B 1 400 ? -13.031 30.906 30.531 1 81.94 400 PHE B N 1
ATOM 7191 C CA . PHE B 1 400 ? -11.969 30.172 29.859 1 81.94 400 PHE B CA 1
ATOM 7192 C C . PHE B 1 400 ? -10.742 30.062 30.766 1 81.94 400 PHE B C 1
ATOM 7194 O O . PHE B 1 400 ? -10.203 31.062 31.234 1 81.94 400 PHE B O 1
ATOM 7201 N N . ASP B 1 401 ? -10.68 29.016 31.703 1 63.19 401 ASP B N 1
ATOM 7202 C CA . ASP B 1 401 ? -9.555 28.844 32.625 1 63.19 401 ASP B CA 1
ATOM 7203 C C . ASP B 1 401 ? -8.484 27.938 32.031 1 63.19 401 ASP B C 1
ATOM 7205 O O . ASP B 1 401 ? -8.547 26.719 32.188 1 63.19 401 ASP B O 1
ATOM 7209 N N . ALA B 1 402 ? -8.023 28.234 31.078 1 53.16 402 ALA B N 1
ATOM 7210 C CA . ALA B 1 402 ? -7.02 27.25 30.656 1 53.16 402 ALA B CA 1
ATOM 7211 C C . ALA B 1 402 ? -5.797 27.281 31.578 1 53.16 402 ALA B C 1
ATOM 7213 O O . ALA B 1 402 ? -5.191 28.344 31.766 1 53.16 402 ALA B O 1
ATOM 7214 N N . HIS B 1 403 ? -5.887 26.734 32.875 1 46.47 403 HIS B N 1
ATOM 7215 C CA . HIS B 1 403 ? -4.723 26.562 33.719 1 46.47 403 HIS B CA 1
ATOM 7216 C C . HIS B 1 403 ? -3.432 26.594 32.906 1 46.47 403 HIS B C 1
ATOM 7218 O O . HIS B 1 403 ? -2.338 26.609 33.5 1 46.47 403 HIS B O 1
ATOM 7224 N N . VAL B 1 404 ? -3.387 26.109 31.828 1 45.12 404 VAL B N 1
ATOM 7225 C CA . VAL B 1 404 ? -2.141 25.922 31.078 1 45.12 404 VAL B CA 1
ATOM 7226 C C . VAL B 1 404 ? -1.988 27.031 30.047 1 45.12 404 VAL B C 1
ATOM 7228 O O . VAL B 1 404 ? -2.922 27.312 29.281 1 45.12 404 VAL B O 1
ATOM 7231 N N . PRO B 1 405 ? -1.244 27.953 30.469 1 46.75 405 PRO B N 1
ATOM 7232 C CA . PRO B 1 405 ? -0.896 28.75 29.297 1 46.75 405 PRO B CA 1
ATOM 7233 C C . PRO B 1 405 ? -0.888 27.938 28.016 1 46.75 405 PRO B C 1
ATOM 7235 O O . PRO B 1 405 ? -0.05 27.047 27.844 1 46.75 405 PRO B O 1
ATOM 7238 N N . HIS B 1 406 ? -1.965 27.469 27.672 1 46.88 406 HIS B N 1
ATOM 7239 C CA . HIS B 1 406 ? -2.057 26.594 26.516 1 46.88 406 HIS B CA 1
ATOM 7240 C C . HIS B 1 406 ? -0.966 26.922 25.5 1 46.88 406 HIS B C 1
ATOM 7242 O O . HIS B 1 406 ? 0.212 27.016 25.844 1 46.88 406 HIS B O 1
ATOM 7248 N N . LEU B 1 407 ? -1.555 27.078 24.156 1 47.66 407 LEU B N 1
ATOM 7249 C CA . LEU B 1 407 ? -0.768 27.125 22.922 1 47.66 407 LEU B CA 1
ATOM 7250 C C . LEU B 1 407 ? 0.347 28.156 23.031 1 47.66 407 LEU B C 1
ATOM 7252 O O . LEU B 1 407 ? 1.419 27.984 22.453 1 47.66 407 LEU B O 1
ATOM 7256 N N . GLN B 1 408 ? -0.013 29.375 23.781 1 47.34 408 GLN B N 1
ATOM 7257 C CA . GLN B 1 408 ? 0.657 30.641 23.516 1 47.34 408 GLN B CA 1
ATOM 7258 C C . GLN B 1 408 ? 1.793 30.891 24.5 1 47.34 408 GLN B C 1
ATOM 7260 O O . GLN B 1 408 ? 2.561 31.844 24.344 1 47.34 408 GLN B O 1
ATOM 7265 N N . ASP B 1 409 ? 1.678 30.234 25.641 1 47.06 409 ASP B N 1
ATOM 7266 C CA . ASP B 1 409 ? 2.652 30.719 26.609 1 47.06 409 ASP B CA 1
ATOM 7267 C C . ASP B 1 409 ? 4.039 30.828 25.984 1 47.06 409 ASP B C 1
ATOM 7269 O O . ASP B 1 409 ? 4.656 31.891 26.031 1 47.06 409 ASP B O 1
ATOM 7273 N N . PRO B 1 410 ? 4.637 29.5 26.062 1 44.72 410 PRO B N 1
ATOM 7274 C CA . PRO B 1 410 ? 6.016 29.656 25.594 1 44.72 410 PRO B CA 1
ATOM 7275 C C . PRO B 1 410 ? 6.105 30.25 24.188 1 44.72 410 PRO B C 1
ATOM 7277 O O . PRO B 1 410 ? 7.199 30.406 23.656 1 44.72 410 PRO B O 1
ATOM 7280 N N . LEU B 1 411 ? 5.082 30 23.547 1 46.12 411 LEU B N 1
ATOM 7281 C CA . LEU B 1 411 ? 5 30.094 22.094 1 46.12 411 LEU B CA 1
ATOM 7282 C C . LEU B 1 411 ? 5.703 31.344 21.578 1 46.12 411 LEU B C 1
ATOM 7284 O O . LEU B 1 411 ? 6.492 31.281 20.641 1 46.12 411 LEU B O 1
ATOM 7288 N N . PHE B 1 412 ? 4.961 32.594 21.891 1 47.44 412 PHE B N 1
ATOM 7289 C CA . PHE B 1 412 ? 5.488 33.781 21.203 1 47.44 412 PHE B CA 1
ATOM 7290 C C . PHE B 1 412 ? 6.891 34.094 21.703 1 47.44 412 PHE B C 1
ATOM 7292 O O . PHE B 1 412 ? 7.586 34.938 21.109 1 47.44 412 PHE B O 1
ATOM 7299 N N . ASN B 1 413 ? 7.188 33.469 22.859 1 46.22 413 ASN B N 1
ATOM 7300 C CA . ASN B 1 413 ? 8.461 33.875 23.422 1 46.22 413 ASN B CA 1
ATOM 7301 C C . ASN B 1 413 ? 9.602 32.938 22.984 1 46.22 413 ASN B C 1
ATOM 7303 O O . ASN B 1 413 ? 10.609 32.812 23.688 1 46.22 413 ASN B O 1
ATOM 7307 N N . ALA B 1 414 ? 9.258 32.031 22.094 1 48.97 414 ALA B N 1
ATOM 7308 C CA . ALA B 1 414 ? 10.445 31.266 21.734 1 48.97 414 ALA B CA 1
ATOM 7309 C C . ALA B 1 414 ? 11.633 32.188 21.453 1 48.97 414 ALA B C 1
ATOM 7311 O O . ALA B 1 414 ? 11.445 33.312 20.984 1 48.97 414 ALA B O 1
ATOM 7312 N N . GLN B 1 415 ? 12.609 32.062 22.312 1 50.47 415 GLN B N 1
ATOM 7313 C CA . GLN B 1 415 ? 13.875 32.781 22.234 1 50.47 415 GLN B CA 1
ATOM 7314 C C . GLN B 1 415 ? 14.266 33.031 20.781 1 50.47 415 GLN B C 1
ATOM 7316 O O . GLN B 1 415 ? 15.109 32.344 20.219 1 50.47 415 GLN B O 1
ATOM 7321 N N . ASP B 1 416 ? 13.32 33.156 19.859 1 55.78 416 ASP B N 1
ATOM 7322 C CA . ASP B 1 416 ? 13.82 33.75 18.625 1 55.78 416 ASP B CA 1
ATOM 7323 C C . ASP B 1 416 ? 14.266 35.188 18.844 1 55.78 416 ASP B C 1
ATOM 7325 O O . ASP B 1 416 ? 13.492 36.125 18.625 1 55.78 416 ASP B O 1
ATOM 7329 N N . ASN B 1 417 ? 15.242 35.312 19.781 1 53 417 ASN B N 1
ATOM 7330 C CA . ASN B 1 417 ? 15.695 36.594 20.328 1 53 417 ASN B CA 1
ATOM 7331 C C . ASN B 1 417 ? 15.68 37.688 19.266 1 53 417 ASN B C 1
ATOM 7333 O O . ASN B 1 417 ? 15.539 38.875 19.578 1 53 417 ASN B O 1
ATOM 7337 N N . GLU B 1 418 ? 15.828 37.281 18.047 1 56.03 418 GLU B N 1
ATOM 7338 C CA . GLU B 1 418 ? 16.016 38.375 17.125 1 56.03 418 GLU B CA 1
ATOM 7339 C C . GLU B 1 418 ? 14.688 38.938 16.641 1 56.03 418 GLU B C 1
ATOM 7341 O O . GLU B 1 418 ? 14.57 40.125 16.344 1 56.03 418 GLU B O 1
ATOM 7346 N N . THR B 1 419 ? 13.68 38.062 16.484 1 63 419 THR B N 1
ATOM 7347 C CA . THR B 1 419 ? 12.414 38.625 16 1 63 419 THR B CA 1
ATOM 7348 C C . THR B 1 419 ? 11.242 38.062 16.812 1 63 419 THR B C 1
ATOM 7350 O O . THR B 1 419 ? 11.297 36.938 17.328 1 63 419 THR B O 1
ATOM 7353 N N . GLN B 1 420 ? 10.414 39.125 17.359 1 75.81 420 GLN B N 1
ATOM 7354 C CA . GLN B 1 420 ? 9.289 38.656 18.156 1 75.81 420 GLN B CA 1
ATOM 7355 C C . GLN B 1 420 ? 8.047 39.5 17.906 1 75.81 420 GLN B C 1
ATOM 7357 O O . GLN B 1 420 ? 8.141 40.625 17.422 1 75.81 420 GLN B O 1
ATOM 7362 N N . VAL B 1 421 ? 6.969 38.875 18 1 86.56 421 VAL B N 1
ATOM 7363 C CA . VAL B 1 421 ? 5.652 39.5 18.094 1 86.56 421 VAL B CA 1
ATOM 7364 C C . VAL B 1 421 ? 5.23 39.562 19.562 1 86.56 421 VAL B C 1
ATOM 7366 O O . VAL B 1 421 ? 5.441 38.594 20.328 1 86.56 421 VAL B O 1
ATOM 7369 N N . MET B 1 422 ? 4.84 40.75 19.953 1 86.75 422 MET B N 1
ATOM 7370 C CA . MET B 1 422 ? 4.418 40.938 21.328 1 86.75 422 MET B CA 1
ATOM 7371 C C . MET B 1 422 ? 3.006 40.406 21.547 1 86.75 422 MET B C 1
ATOM 7373 O O . MET B 1 422 ? 2.121 40.656 20.719 1 86.75 422 MET B O 1
ATOM 7377 N N . TRP B 1 423 ? 2.842 39.688 22.609 1 87.88 423 TRP B N 1
ATOM 7378 C CA . TRP B 1 423 ? 1.566 39.031 22.922 1 87.88 423 TRP B CA 1
ATOM 7379 C C . TRP B 1 423 ? 0.931 39.656 24.156 1 87.88 423 TRP B C 1
ATOM 7381 O O . TRP B 1 423 ? 1.56 39.75 25.219 1 87.88 423 TRP B O 1
ATOM 7391 N N . TRP B 1 424 ? -0.293 40.094 24 1 88.12 424 TRP B N 1
ATOM 7392 C CA . TRP B 1 424 ? -1.091 40.656 25.062 1 88.12 424 TRP B CA 1
ATOM 7393 C C . TRP B 1 424 ? -2.398 39.906 25.25 1 88.12 424 TRP B C 1
ATOM 7395 O O . TRP B 1 424 ? -2.963 39.375 24.297 1 88.12 424 TRP B O 1
ATOM 7405 N N . VAL B 1 425 ? -2.93 39.906 26.594 1 88.56 425 VAL B N 1
ATOM 7406 C CA . VAL B 1 425 ? -4.117 39.094 26.844 1 88.56 425 VAL B CA 1
ATOM 7407 C C . VAL B 1 425 ? -5.176 39.938 27.547 1 88.56 425 VAL B C 1
ATOM 7409 O O . VAL B 1 425 ? -4.871 40.656 28.516 1 88.56 425 VAL B O 1
ATOM 7412 N N . LEU B 1 426 ? -6.332 39.906 27 1 91.06 426 LEU B N 1
ATOM 7413 C CA . LEU B 1 426 ? -7.547 40.406 27.656 1 91.06 426 LEU B CA 1
ATOM 7414 C C . LEU B 1 426 ? -8.453 39.219 28.047 1 91.06 426 LEU B C 1
ATOM 7416 O O . LEU B 1 426 ? -9.125 38.656 27.203 1 91.06 426 LEU B O 1
ATOM 7420 N N . MET B 1 427 ? -8.523 38.969 29.344 1 89.56 427 MET B N 1
ATOM 7421 C CA . MET B 1 427 ? -9.328 37.844 29.812 1 89.56 427 MET B CA 1
ATOM 7422 C C . MET B 1 427 ? -10.68 38.312 30.328 1 89.56 427 MET B C 1
ATOM 7424 O O . MET B 1 427 ? -10.75 39.156 31.234 1 89.56 427 MET B O 1
ATOM 7428 N N . GLY B 1 428 ? -11.734 37.781 29.797 1 91.31 428 GLY B N 1
ATOM 7429 C CA . GLY B 1 428 ? -13.062 38.094 30.266 1 91.31 428 GLY B CA 1
ATOM 7430 C C . GLY B 1 428 ? -13.367 37.562 31.641 1 91.31 428 GLY B C 1
ATOM 7431 O O . GLY B 1 428 ? -13.398 36.344 31.844 1 91.31 428 GLY B O 1
ATOM 7432 N N . CYS B 1 429 ? -13.617 38.469 32.531 1 90.31 429 CYS B N 1
ATOM 7433 C CA . CYS B 1 429 ? -13.906 38.062 33.906 1 90.31 429 CYS B CA 1
ATOM 7434 C C . CYS B 1 429 ? -15.234 38.656 34.375 1 90.31 429 CYS B C 1
ATOM 7436 O O . CYS B 1 429 ? -15.648 38.406 35.531 1 90.31 429 CYS B O 1
ATOM 7438 N N . ASP B 1 430 ? -15.898 39.375 33.562 1 92.12 430 ASP B N 1
ATOM 7439 C CA . ASP B 1 430 ? -17.219 39.906 33.844 1 92.12 430 ASP B CA 1
ATOM 7440 C C . ASP B 1 430 ? -18.312 38.875 33.562 1 92.12 430 ASP B C 1
ATOM 7442 O O . ASP B 1 430 ? -18.562 38.562 32.406 1 92.12 430 ASP B O 1
ATOM 7446 N N . PRO B 1 431 ? -19.062 38.469 34.594 1 91.88 431 PRO B N 1
ATOM 7447 C CA . PRO B 1 431 ? -20.062 37.406 34.375 1 91.88 431 PRO B CA 1
ATOM 7448 C C . PRO B 1 431 ? -21.266 37.875 33.562 1 91.88 431 PRO B C 1
ATOM 7450 O O . PRO B 1 431 ? -22.125 37.094 33.188 1 91.88 431 PRO B O 1
ATOM 7453 N N . THR B 1 432 ? -21.281 39.125 33.25 1 93.25 432 THR B N 1
ATOM 7454 C CA . THR B 1 432 ? -22.438 39.656 32.531 1 93.25 432 THR B CA 1
ATOM 7455 C C . THR B 1 432 ? -22.062 39.969 31.078 1 93.25 432 THR B C 1
ATOM 7457 O O . THR B 1 432 ? -22.922 40.344 30.281 1 93.25 432 THR B O 1
ATOM 7460 N N . ALA B 1 433 ? -20.797 39.812 30.672 1 95.31 433 ALA B N 1
ATOM 7461 C CA . ALA B 1 433 ? -20.328 40.281 29.375 1 95.31 433 ALA B CA 1
ATOM 7462 C C . ALA B 1 433 ? -20.062 39.125 28.422 1 95.31 433 ALA B C 1
ATOM 7464 O O . ALA B 1 433 ? -19.016 39.094 27.75 1 95.31 433 ALA B O 1
ATOM 7465 N N . TRP B 1 434 ? -20.891 38.188 28.375 1 94.81 434 TRP B N 1
ATOM 7466 C CA . TRP B 1 434 ? -20.734 37.062 27.469 1 94.81 434 TRP B CA 1
ATOM 7467 C C . TRP B 1 434 ? -22.078 36.406 27.172 1 94.81 434 TRP B C 1
ATOM 7469 O O . TRP B 1 434 ? -23.094 36.719 27.812 1 94.81 434 TRP B O 1
ATOM 7479 N N . ARG B 1 435 ? -22.156 35.625 26.047 1 96.56 435 ARG B N 1
ATOM 7480 C CA . ARG B 1 435 ? -23.281 34.781 25.703 1 96.56 435 ARG B CA 1
ATOM 7481 C C . ARG B 1 435 ? -22.844 33.375 25.406 1 96.56 435 ARG B C 1
ATOM 7483 O O . ARG B 1 435 ? -21.781 33.156 24.812 1 96.56 435 ARG B O 1
ATOM 7490 N N . ALA B 1 436 ? -23.734 32.531 25.781 1 95.31 436 ALA B N 1
ATOM 7491 C CA . ALA B 1 436 ? -23.469 31.109 25.516 1 95.31 436 ALA B CA 1
ATOM 7492 C C . ALA B 1 436 ? -23.406 30.828 24.016 1 95.31 436 ALA B C 1
ATOM 7494 O O . ALA B 1 436 ? -24.109 31.469 23.234 1 95.31 436 ALA B O 1
ATOM 7495 N N . SER B 1 437 ? -22.484 29.938 23.656 1 94.5 437 SER B N 1
ATOM 7496 C CA . SER B 1 437 ? -22.547 29.406 22.297 1 94.5 437 SER B CA 1
ATOM 7497 C C . SER B 1 437 ? -23.828 28.609 22.062 1 94.5 437 SER B C 1
ATOM 7499 O O . SER B 1 437 ? -24.516 28.25 23.016 1 94.5 437 SER B O 1
ATOM 7501 N N . PRO B 1 438 ? -24.078 28.328 20.766 1 93.19 438 PRO B N 1
ATOM 7502 C CA . PRO B 1 438 ? -25.281 27.516 20.5 1 93.19 438 PRO B CA 1
ATOM 7503 C C . PRO B 1 438 ? -25.219 26.156 21.203 1 93.19 438 PRO B C 1
ATOM 7505 O O . PRO B 1 438 ? -26.234 25.703 21.734 1 93.19 438 PRO B O 1
ATOM 7508 N N . GLU B 1 439 ? -24.172 25.531 21.281 1 92.31 439 GLU B N 1
ATOM 7509 C CA . GLU B 1 439 ? -24.047 24.234 21.922 1 92.31 439 GLU B CA 1
ATOM 7510 C C . GLU B 1 439 ? -24.266 24.344 23.438 1 92.31 439 GLU B C 1
ATOM 7512 O O . GLU B 1 439 ? -24.953 23.5 24.031 1 92.31 439 GLU B O 1
ATOM 7517 N N . GLU B 1 440 ? -23.625 25.281 24.016 1 93.62 440 GLU B N 1
ATOM 7518 C CA . GLU B 1 440 ? -23.797 25.5 25.438 1 93.62 440 GLU B CA 1
ATOM 7519 C C . GLU B 1 440 ? -25.234 25.828 25.781 1 93.62 440 GLU B C 1
ATOM 7521 O O . GLU B 1 440 ? -25.781 25.312 26.766 1 93.62 440 GLU B O 1
ATOM 7526 N N . ALA B 1 441 ? -25.828 26.609 25 1 95.19 441 ALA B N 1
ATOM 7527 C CA . ALA B 1 441 ? -27.219 27 25.219 1 95.19 441 ALA B CA 1
ATOM 7528 C C . ALA B 1 441 ? -28.156 25.797 25.094 1 95.19 441 ALA B C 1
ATOM 7530 O O . ALA B 1 441 ? -29.172 25.719 25.797 1 95.19 441 ALA B O 1
ATOM 7531 N N . ALA B 1 442 ? -27.797 24.906 24.25 1 94.5 442 ALA B N 1
ATOM 7532 C CA . ALA B 1 442 ? -28.625 23.719 24.016 1 94.5 442 ALA B CA 1
ATOM 7533 C C . ALA B 1 442 ? -28.25 22.609 24.984 1 94.5 442 ALA B C 1
ATOM 7535 O O . ALA B 1 442 ? -28.922 21.562 25.031 1 94.5 442 ALA B O 1
ATOM 7536 N N . GLY B 1 443 ? -27.281 22.812 25.766 1 91.06 443 GLY B N 1
ATOM 7537 C CA . GLY B 1 443 ? -26.828 21.781 26.672 1 91.06 443 GLY B CA 1
ATOM 7538 C C . GLY B 1 443 ? -26.188 20.609 25.969 1 91.06 443 GLY B C 1
ATOM 7539 O O . GLY B 1 443 ? -26.297 19.469 26.422 1 91.06 443 GLY B O 1
ATOM 7540 N N . HIS B 1 444 ? -25.719 20.844 24.812 1 89.06 444 HIS B N 1
ATOM 7541 C CA . HIS B 1 444 ? -25.109 19.797 24 1 89.06 444 HIS B CA 1
ATOM 7542 C C . HIS B 1 444 ? -23.594 19.906 24 1 89.06 444 HIS B C 1
ATOM 7544 O O . HIS B 1 444 ? -23.031 20.891 24.5 1 89.06 444 HIS B O 1
ATOM 7550 N N . GLY B 1 445 ? -22.953 18.891 23.609 1 82.69 445 GLY B N 1
ATOM 7551 C CA . GLY B 1 445 ? -21.5 18.875 23.484 1 82.69 445 GLY B CA 1
ATOM 7552 C C . GLY B 1 445 ? -20.797 18.562 24.781 1 82.69 445 GLY B C 1
ATOM 7553 O O . GLY B 1 445 ? -21.391 18 25.703 1 82.69 445 GLY B O 1
ATOM 7554 N N . VAL B 1 446 ? -19.516 18.922 24.766 1 81.44 446 VAL B N 1
ATOM 7555 C CA . VAL B 1 446 ? -18.688 18.641 25.922 1 81.44 446 VAL B CA 1
ATOM 7556 C C . VAL B 1 446 ? -18.625 19.875 26.812 1 81.44 446 VAL B C 1
ATOM 7558 O O . 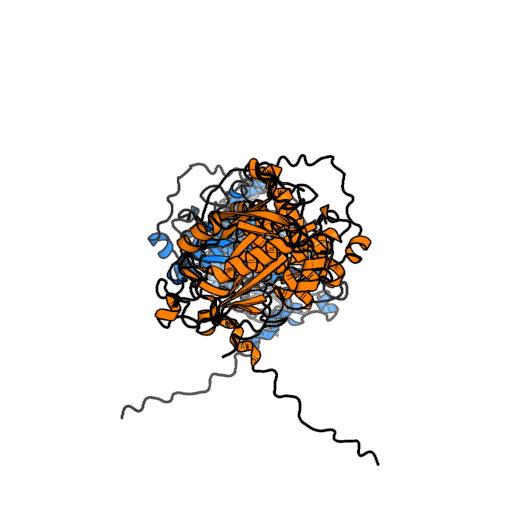VAL B 1 446 ? -18.188 20.953 26.391 1 81.44 446 VAL B O 1
ATOM 7561 N N . GLU B 1 447 ? -18.969 19.75 28 1 82.25 447 GLU B N 1
ATOM 7562 C CA . GLU B 1 447 ? -19.047 20.859 28.953 1 82.25 447 GLU B CA 1
ATOM 7563 C C . GLU B 1 447 ? -17.688 21.547 29.078 1 82.25 447 GLU B C 1
ATOM 7565 O O . GLU B 1 447 ? -17.625 22.781 29.203 1 82.25 447 GLU B O 1
ATOM 7570 N N . ALA B 1 448 ? -16.734 20.797 28.984 1 77.56 448 ALA B N 1
ATOM 7571 C CA . ALA B 1 448 ? -15.391 21.328 29.141 1 77.56 448 ALA B CA 1
ATOM 7572 C C . ALA B 1 448 ? -15.047 22.328 28.031 1 77.56 448 ALA B C 1
ATOM 7574 O O . ALA B 1 448 ? -14.148 23.156 28.188 1 77.56 448 ALA B O 1
ATOM 7575 N N . SER B 1 449 ? -15.75 22.344 27 1 83.25 449 SER B N 1
ATOM 7576 C CA . SER B 1 449 ? -15.453 23.203 25.859 1 83.25 449 SER B CA 1
ATOM 7577 C C . SER B 1 449 ? -16.359 24.422 25.844 1 83.25 449 SER B C 1
ATOM 7579 O O . SER B 1 449 ? -16.156 25.344 25.047 1 83.25 449 SER B O 1
ATOM 7581 N N . TRP B 1 450 ? -17.266 24.438 26.75 1 89.44 450 TRP B N 1
ATOM 7582 C CA . TRP B 1 450 ? -18.266 25.5 26.703 1 89.44 450 TRP B CA 1
ATOM 7583 C C . TRP B 1 450 ? -17.625 26.875 26.891 1 89.44 450 TRP B C 1
ATOM 7585 O O . TRP B 1 450 ? -17.859 27.781 26.109 1 89.44 450 TRP B O 1
ATOM 7595 N N . ALA B 1 451 ? -16.766 26.953 27.891 1 87.88 451 ALA B N 1
ATOM 7596 C CA . ALA B 1 451 ? -16.188 28.25 28.219 1 87.88 451 ALA B CA 1
ATOM 7597 C C . ALA B 1 451 ? -15.375 28.797 27.062 1 87.88 451 ALA B C 1
ATOM 7599 O O . ALA B 1 451 ? -15.469 29.984 26.734 1 87.88 451 ALA B O 1
ATOM 7600 N N . LYS B 1 452 ? -14.672 27.984 26.422 1 87.88 452 LYS B N 1
ATOM 7601 C CA . LYS B 1 452 ? -13.797 28.391 25.328 1 87.88 452 LYS B CA 1
ATOM 7602 C C . LYS B 1 452 ? -14.609 28.906 24.141 1 87.88 452 LYS B C 1
ATOM 7604 O O . LYS B 1 452 ? -14.148 29.781 23.391 1 87.88 452 LYS B O 1
ATOM 7609 N N . ASN B 1 453 ? -15.836 28.469 24.047 1 92.12 453 ASN B N 1
ATOM 7610 C CA . ASN B 1 453 ? -16.641 28.75 22.859 1 92.12 453 ASN B CA 1
ATOM 7611 C C . ASN B 1 453 ? -17.641 29.875 23.109 1 92.12 453 ASN B C 1
ATOM 7613 O O . ASN B 1 453 ? -18.438 30.203 22.234 1 92.12 453 ASN B O 1
ATOM 7617 N N . ARG B 1 454 ? -17.531 30.5 24.172 1 94.31 454 ARG B N 1
ATOM 7618 C CA . ARG B 1 454 ? -18.484 31.562 24.516 1 94.31 454 ARG B CA 1
ATOM 7619 C C . ARG B 1 454 ? -18.234 32.812 23.672 1 94.31 454 ARG B C 1
ATOM 7621 O O . ARG B 1 454 ? -17.109 33.094 23.281 1 94.31 454 ARG B O 1
ATOM 7628 N N . ASN B 1 455 ? -19.297 33.469 23.406 1 96.38 455 ASN B N 1
ATOM 7629 C CA . ASN B 1 455 ? -19.266 34.781 22.75 1 96.38 455 ASN B CA 1
ATOM 7630 C C . ASN B 1 455 ? -19.109 35.906 23.75 1 96.38 455 ASN B C 1
ATOM 7632 O O . ASN B 1 455 ? -19.672 35.844 24.859 1 96.38 455 ASN B O 1
ATOM 7636 N N . MET B 1 456 ? -18.359 36.906 23.344 1 95.25 456 MET B N 1
ATOM 7637 C CA . MET B 1 456 ? -17.984 37.938 24.328 1 95.25 456 MET B CA 1
ATOM 7638 C C . MET B 1 456 ? -18.422 39.312 23.891 1 95.25 456 MET B C 1
ATOM 7640 O O . MET B 1 456 ? -18.484 39.594 22.688 1 95.25 456 MET B O 1
ATOM 7644 N N . PHE B 1 457 ? -18.828 40.094 24.891 1 96.44 457 PHE B N 1
ATOM 7645 C CA . PHE B 1 457 ? -18.812 41.531 24.75 1 96.44 457 PHE B CA 1
ATOM 7646 C C . PHE B 1 457 ? -17.5 42.125 25.297 1 96.44 457 PHE B C 1
ATOM 7648 O O . PHE B 1 457 ? -17.25 42.062 26.5 1 96.44 457 PHE B O 1
ATOM 7655 N N . LEU B 1 458 ? -16.719 42.594 24.438 1 96.31 458 LEU B N 1
ATOM 7656 C CA . LEU B 1 458 ? -15.477 43.219 24.859 1 96.31 458 LEU B CA 1
ATOM 7657 C C . LEU B 1 458 ? -15.672 44.719 25.109 1 96.31 458 LEU B C 1
ATOM 7659 O O . LEU B 1 458 ? -15.922 45.5 24.188 1 96.31 458 LEU B O 1
ATOM 7663 N N . ARG B 1 459 ? -15.461 45.094 26.344 1 95 459 ARG B N 1
ATOM 7664 C CA . ARG B 1 459 ? -15.594 46.5 26.672 1 95 459 ARG B CA 1
ATOM 7665 C C . ARG B 1 459 ? -14.516 47.344 25.984 1 95 459 ARG B C 1
ATOM 7667 O O . ARG B 1 459 ? -13.344 46.938 25.969 1 95 459 ARG B O 1
ATOM 7674 N N . TRP B 1 460 ? -14.969 48.469 25.516 1 96.06 460 TRP B N 1
ATOM 7675 C CA . TRP B 1 460 ? -14.023 49.375 24.844 1 96.06 460 TRP B CA 1
ATOM 7676 C C . TRP B 1 460 ? -12.867 49.719 25.781 1 96.06 460 TRP B C 1
ATOM 7678 O O . TRP B 1 460 ? -11.711 49.75 25.359 1 96.06 460 TRP B O 1
ATOM 7688 N N . GLU B 1 461 ? -13.18 49.969 27.031 1 96.12 461 GLU B N 1
ATOM 7689 C CA . GLU B 1 461 ? -12.164 50.375 27.984 1 96.12 461 GLU B CA 1
ATOM 7690 C C . GLU B 1 461 ? -11.047 49.344 28.094 1 96.12 461 GLU B C 1
ATOM 7692 O O . GLU B 1 461 ? -9.891 49.688 28.328 1 96.12 461 GLU B O 1
ATOM 7697 N N . ALA B 1 462 ? -11.477 48.156 27.969 1 96 462 ALA B N 1
ATOM 7698 C CA . ALA B 1 462 ? -10.477 47.094 28.031 1 96 462 ALA B CA 1
ATOM 7699 C C . ALA B 1 462 ? -9.555 47.156 26.812 1 96 462 ALA B C 1
ATOM 7701 O O . ALA B 1 462 ? -8.336 47.094 26.953 1 96 462 ALA B O 1
ATOM 7702 N N . LEU B 1 463 ? -10.117 47.219 25.609 1 97.19 463 LEU B N 1
ATOM 7703 C CA . LEU B 1 463 ? -9.328 47.312 24.391 1 97.19 463 LEU B CA 1
ATOM 7704 C C . LEU B 1 463 ? -8.469 48.562 24.391 1 97.19 463 LEU B C 1
ATOM 7706 O O . LEU B 1 463 ? -7.297 48.531 23.984 1 97.19 463 LEU B O 1
ATOM 7710 N N . GLU B 1 464 ? -9.047 49.656 24.828 1 97.12 464 GLU B N 1
ATOM 7711 C CA . GLU B 1 464 ? -8.297 50.906 24.906 1 97.12 464 GLU B CA 1
ATOM 7712 C C . GLU B 1 464 ? -7.086 50.781 25.828 1 97.12 464 GLU B C 1
ATOM 7714 O O . GLU B 1 464 ? -6.008 51.281 25.516 1 97.12 464 GLU B O 1
ATOM 7719 N N . THR B 1 465 ? -7.336 50.156 26.953 1 96.25 465 THR B N 1
ATOM 7720 C CA . THR B 1 465 ? -6.246 49.906 27.891 1 96.25 465 THR B CA 1
ATOM 7721 C C . THR B 1 465 ? -5.09 49.188 27.219 1 96.25 465 THR B C 1
ATOM 7723 O O . THR B 1 465 ? -3.93 49.562 27.375 1 96.25 465 THR B O 1
ATOM 7726 N N . ALA B 1 466 ? -5.406 48.156 26.531 1 95.81 466 ALA B N 1
ATOM 7727 C CA . ALA B 1 466 ? -4.387 47.375 25.828 1 95.81 466 ALA B CA 1
ATOM 7728 C C . ALA B 1 466 ? -3.721 48.219 24.734 1 95.81 466 ALA B C 1
ATOM 7730 O O . ALA B 1 466 ? -2.498 48.188 24.578 1 95.81 466 ALA B O 1
ATOM 7731 N N . LEU B 1 467 ? -4.477 49 23.938 1 96.81 467 LEU B N 1
ATOM 7732 C CA . LEU B 1 467 ? -3.947 49.812 22.859 1 96.81 467 LEU B CA 1
ATOM 7733 C C . LEU B 1 467 ? -2.992 50.875 23.422 1 96.81 467 LEU B C 1
ATOM 7735 O O . LEU B 1 467 ? -1.963 51.156 22.812 1 96.81 467 LEU B O 1
ATOM 7739 N N . ARG B 1 468 ? -3.324 51.438 24.531 1 96.38 468 ARG B N 1
ATOM 7740 C CA . ARG B 1 468 ? -2.445 52.406 25.156 1 96.38 468 ARG B CA 1
ATOM 7741 C C . ARG B 1 468 ? -1.104 51.781 25.531 1 96.38 468 ARG B C 1
ATOM 7743 O O . ARG B 1 468 ? -0.052 52.406 25.312 1 96.38 468 ARG B O 1
ATOM 7750 N N . GLN B 1 469 ? -1.249 50.656 26.125 1 95.06 469 GLN B N 1
ATOM 7751 C CA . GLN B 1 469 ? -0.014 49.969 26.484 1 95.06 469 GLN B CA 1
ATOM 7752 C C . GLN B 1 469 ? 0.815 49.625 25.25 1 95.06 469 GLN B C 1
ATOM 7754 O O . GLN B 1 469 ? 2.041 49.75 25.266 1 95.06 469 GLN B O 1
ATOM 7759 N N . VAL B 1 470 ? 0.207 49.156 24.188 1 94.31 470 VAL B N 1
ATOM 7760 C CA . VAL B 1 470 ? 0.884 48.875 22.922 1 94.31 470 VAL B CA 1
ATOM 7761 C C . 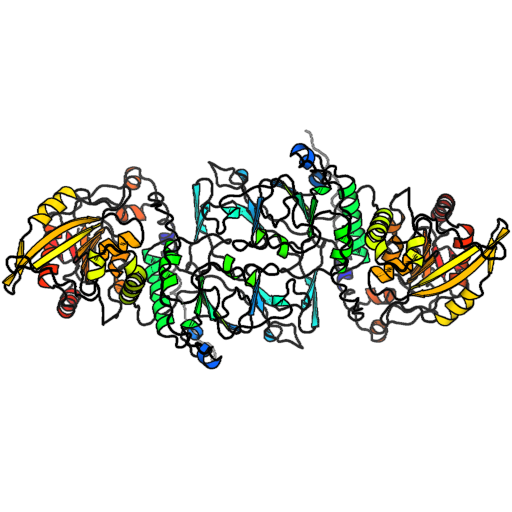VAL B 1 470 ? 1.521 50.156 22.375 1 94.31 470 VAL B C 1
ATOM 7763 O O . VAL B 1 470 ? 2.664 50.125 21.906 1 94.31 470 VAL B O 1
ATOM 7766 N N . ALA B 1 471 ? 0.802 51.219 22.438 1 94.12 471 ALA B N 1
ATOM 7767 C CA . ALA B 1 471 ? 1.297 52.5 21.953 1 94.12 471 ALA B CA 1
ATOM 7768 C C . ALA B 1 471 ? 2.533 52.938 22.734 1 94.12 471 ALA B C 1
ATOM 7770 O O . ALA B 1 471 ? 3.482 53.469 22.156 1 94.12 471 ALA B O 1
ATOM 7771 N N . GLU B 1 472 ? 2.469 52.719 24.031 1 94.5 472 GLU B N 1
ATOM 7772 C CA . GLU B 1 472 ? 3.59 53.125 24.891 1 94.5 472 GLU B CA 1
ATOM 7773 C C . GLU B 1 472 ? 4.805 52.219 24.641 1 94.5 472 GLU B C 1
ATOM 7775 O O . GLU B 1 472 ? 5.945 52.688 24.688 1 94.5 472 GLU B O 1
ATOM 7780 N N . THR B 1 473 ? 4.605 51 24.422 1 91 473 THR B N 1
ATOM 7781 C CA . THR B 1 473 ? 5.676 50.031 24.234 1 91 473 THR B CA 1
ATOM 7782 C C . THR B 1 473 ? 6.27 50.125 22.844 1 91 473 THR B C 1
ATOM 7784 O O . THR B 1 473 ? 7.48 49.969 22.656 1 91 473 THR B O 1
ATOM 7787 N N . ARG B 1 474 ? 5.371 50.281 21.828 1 87.69 474 ARG B N 1
ATOM 7788 C CA . ARG B 1 474 ? 5.746 50.312 20.422 1 87.69 474 ARG B CA 1
ATOM 7789 C C . ARG B 1 474 ? 6.445 49.031 20 1 87.69 474 ARG B C 1
ATOM 7791 O O . ARG B 1 474 ? 5.93 47.938 20.25 1 87.69 474 ARG B O 1
ATOM 7798 N N . ASN B 1 475 ? 7.648 49.125 19.391 1 84.5 475 ASN B N 1
ATOM 7799 C CA . ASN B 1 475 ? 8.375 47.938 18.969 1 84.5 475 ASN B CA 1
ATOM 7800 C C . ASN B 1 475 ? 9.562 47.656 19.891 1 84.5 475 ASN B C 1
ATOM 7802 O O . ASN B 1 475 ? 10.516 47 19.5 1 84.5 475 ASN B O 1
ATOM 7806 N N . ASP B 1 476 ? 9.469 48.156 21.125 1 85.5 476 ASP B N 1
ATOM 7807 C CA . ASP B 1 476 ? 10.547 48 22.094 1 85.5 476 ASP B CA 1
ATOM 7808 C C . ASP B 1 476 ? 10.422 46.688 22.859 1 85.5 476 ASP B C 1
ATOM 7810 O O . ASP B 1 476 ? 9.766 46.656 23.906 1 85.5 476 ASP B O 1
ATOM 7814 N N . MET B 1 477 ? 11.25 45.75 22.5 1 83.38 477 MET B N 1
ATOM 7815 C CA . MET B 1 477 ? 11.156 44.406 23.094 1 83.38 477 MET B CA 1
ATOM 7816 C C . MET B 1 477 ? 11.695 44.406 24.531 1 83.38 477 MET B C 1
ATOM 7818 O O . MET B 1 477 ? 11.234 43.656 25.375 1 83.38 477 MET B O 1
ATOM 7822 N N . GLU B 1 478 ? 12.664 45.219 24.75 1 83.44 478 GLU B N 1
ATOM 7823 C CA . GLU B 1 478 ? 13.172 45.312 26.109 1 83.44 478 GLU B CA 1
ATOM 7824 C C . GLU B 1 478 ? 12.086 45.781 27.078 1 83.44 478 GLU B C 1
ATOM 7826 O O . GLU B 1 478 ? 11.922 45.219 28.156 1 83.44 478 GLU B O 1
ATOM 7831 N N . GLN B 1 479 ? 11.391 46.781 26.656 1 87.38 479 GLN B N 1
ATOM 7832 C CA . GLN B 1 479 ? 10.281 47.281 27.469 1 87.38 479 GLN B CA 1
ATOM 7833 C C . GLN B 1 479 ? 9.203 46.219 27.625 1 87.38 479 GLN B C 1
ATOM 7835 O O . GLN B 1 479 ? 8.633 46.062 28.703 1 87.38 479 GLN B O 1
ATOM 7840 N N . TYR B 1 480 ? 8.914 45.562 26.562 1 87.94 480 TYR B N 1
ATOM 7841 C CA . TYR B 1 480 ? 7.906 44.5 26.609 1 87.94 480 TYR B CA 1
ATOM 7842 C C . TYR B 1 480 ? 8.273 43.438 27.641 1 87.94 480 TYR B C 1
ATOM 7844 O O . TYR B 1 480 ? 7.422 43 28.422 1 87.94 480 TYR B O 1
ATOM 7852 N N . TRP B 1 481 ? 9.531 43.062 27.688 1 84.12 481 TRP B N 1
ATOM 7853 C CA . TRP B 1 481 ? 9.961 42.031 28.609 1 84.12 481 TRP B CA 1
ATOM 7854 C C . TRP B 1 481 ? 9.898 42.5 30.062 1 84.12 481 TRP B C 1
ATOM 7856 O O . TRP B 1 481 ? 9.617 41.719 30.969 1 84.12 481 TRP B O 1
ATOM 7866 N N . GLN B 1 482 ? 10.109 43.75 30.234 1 86.12 482 GLN B N 1
ATOM 7867 C CA . GLN B 1 482 ? 9.938 44.312 31.578 1 86.12 482 GLN B CA 1
ATOM 7868 C C . GLN B 1 482 ? 8.484 44.219 32.031 1 86.12 482 GLN B C 1
ATOM 7870 O O . GLN B 1 482 ? 8.203 43.906 33.188 1 86.12 482 GLN B O 1
ATOM 7875 N N . LEU B 1 483 ? 7.66 44.531 31.125 1 87.25 483 LEU B N 1
ATOM 7876 C CA . LEU B 1 483 ? 6.238 44.438 31.422 1 87.25 483 LEU B CA 1
ATOM 7877 C C . LEU B 1 483 ? 5.844 43 31.688 1 87.25 483 LEU B C 1
ATOM 7879 O O . LEU B 1 483 ? 5.012 42.719 32.562 1 87.25 483 LEU B O 1
ATOM 7883 N N . TRP B 1 484 ? 6.438 42.094 30.875 1 82.81 484 TRP B N 1
ATOM 7884 C CA . TRP B 1 484 ? 6.195 40.656 31.031 1 82.81 484 TRP B CA 1
ATOM 7885 C C . TRP B 1 484 ? 6.594 40.188 32.438 1 82.81 484 TRP B C 1
ATOM 7887 O O . TRP B 1 484 ? 5.84 39.469 33.094 1 82.81 484 TRP B O 1
ATOM 7897 N N . ASP B 1 485 ? 7.715 40.625 32.875 1 81.88 485 ASP B N 1
ATOM 7898 C CA . ASP B 1 485 ? 8.227 40.219 34.188 1 81.88 485 ASP B CA 1
ATOM 7899 C C . ASP B 1 485 ? 7.328 40.75 35.312 1 81.88 485 ASP B C 1
ATOM 7901 O O . ASP B 1 485 ? 7.188 40.094 36.344 1 81.88 485 ASP B O 1
ATOM 7905 N N . LYS B 1 486 ? 6.715 41.875 35.031 1 86.19 486 LYS B N 1
ATOM 7906 C CA . LYS B 1 486 ? 5.848 42.469 36.031 1 86.19 486 LYS B CA 1
ATOM 7907 C C . LYS B 1 486 ? 4.43 41.938 35.938 1 86.19 486 LYS B C 1
ATOM 7909 O O . LYS B 1 486 ? 3.598 42.188 36.812 1 86.19 486 LYS B O 1
ATOM 7914 N N . GLY B 1 487 ? 4.184 41.188 34.906 1 81.19 487 GLY B N 1
ATOM 7915 C CA . GLY B 1 487 ? 2.84 40.688 34.719 1 81.19 487 GLY B CA 1
ATOM 7916 C C . GLY B 1 487 ? 1.902 41.719 34.094 1 81.19 487 GLY B C 1
ATOM 7917 O O . GLY B 1 487 ? 0.681 41.531 34.156 1 81.19 487 GLY B O 1
ATOM 7918 N N . GLU B 1 488 ? 2.416 42.719 33.531 1 88.12 488 GLU B N 1
ATOM 7919 C CA . GLU B 1 488 ? 1.619 43.812 33 1 88.12 488 GLU B CA 1
ATOM 7920 C C . GLU B 1 488 ? 1.351 43.625 31.5 1 88.12 488 GLU B C 1
ATOM 7922 O O . GLU B 1 488 ? 1.538 44.562 30.703 1 88.12 488 GLU B O 1
ATOM 7927 N N . TRP B 1 489 ? 1.074 42.5 31.047 1 85.69 489 TRP B N 1
ATOM 7928 C CA . TRP B 1 489 ? 0.745 42.125 29.672 1 85.69 489 TRP B CA 1
ATOM 7929 C C . TRP B 1 489 ? -0.557 41.312 29.625 1 85.69 489 TRP B C 1
ATOM 7931 O O . TRP B 1 489 ? -1.035 40.969 28.547 1 85.69 489 TRP B O 1
ATOM 7941 N N . TRP B 1 490 ? -1.125 41 30.828 1 87.44 490 TRP B N 1
ATOM 7942 C CA . TRP B 1 490 ? -2.336 40.219 31 1 87.44 490 TRP B CA 1
ATOM 7943 C C . TRP B 1 490 ? -3.342 40.938 31.875 1 87.44 490 TRP B C 1
ATOM 7945 O O . TRP B 1 490 ? -3.072 41.188 33.062 1 87.44 490 TRP B O 1
ATOM 7955 N N . TRP B 1 491 ? -4.559 41.219 31.312 1 89.94 491 TRP B N 1
ATOM 7956 C CA . TRP B 1 491 ? -5.574 41.938 32.062 1 89.94 491 TRP B CA 1
ATOM 7957 C C . TRP B 1 491 ? -6.805 41.062 32.312 1 89.94 491 TRP B C 1
ATOM 7959 O O . TRP B 1 491 ? -7.215 40.312 31.422 1 89.94 491 TRP B O 1
ATOM 7969 N N . HIS B 1 492 ? -7.332 41.188 33.5 1 89.69 492 HIS B N 1
ATOM 7970 C CA . HIS B 1 492 ? -8.672 40.719 33.812 1 89.69 492 HIS B CA 1
ATOM 7971 C C . HIS B 1 492 ? -9.711 41.812 33.594 1 89.69 492 HIS B C 1
ATOM 7973 O O . HIS B 1 492 ? -9.617 42.906 34.188 1 89.69 492 HIS B O 1
ATOM 7979 N N . ILE B 1 493 ? -10.664 41.531 32.75 1 92.5 493 ILE B N 1
ATOM 7980 C CA . ILE B 1 493 ? -11.742 42.469 32.5 1 92.5 493 ILE B CA 1
ATOM 7981 C C . ILE B 1 493 ? -12.914 42.188 33.438 1 92.5 493 ILE B C 1
ATOM 7983 O O . ILE B 1 493 ? -13.859 41.5 33.062 1 92.5 493 ILE B O 1
ATOM 7987 N N . ASN B 1 494 ? -12.836 42.875 34.5 1 89.62 494 ASN B N 1
ATOM 7988 C CA . ASN B 1 494 ? -13.906 42.719 35.5 1 89.62 494 ASN B CA 1
ATOM 7989 C C . ASN B 1 494 ? -15.07 43.656 35.219 1 89.62 494 ASN B C 1
ATOM 7991 O O . ASN B 1 494 ? -14.984 44.5 34.344 1 89.62 494 ASN B O 1
ATOM 7995 N N . ARG B 1 495 ? -16.125 43.469 35.969 1 87.12 495 ARG B N 1
ATOM 7996 C CA . ARG B 1 495 ? -17.328 44.25 35.75 1 87.12 495 ARG B CA 1
ATOM 7997 C C . ARG B 1 495 ? -17.062 45.75 35.969 1 87.12 495 ARG B C 1
ATOM 7999 O O . ARG B 1 495 ? -17.531 46.594 35.219 1 87.12 495 ARG B O 1
ATOM 8006 N N . SER B 1 496 ? -16.234 46.031 37 1 87.06 496 SER B N 1
ATOM 8007 C CA . SER B 1 496 ? -16.109 47.438 37.406 1 87.06 496 SER B CA 1
ATOM 8008 C C . SER B 1 496 ? -14.711 47.969 37.125 1 87.06 496 SER B C 1
ATOM 8010 O O . SER B 1 496 ? -14.484 49.188 37.188 1 87.06 496 SER B O 1
ATOM 8012 N N . ASN B 1 497 ? -13.789 47.094 36.844 1 87.25 497 ASN B N 1
ATOM 8013 C CA . ASN B 1 497 ? -12.422 47.562 36.656 1 87.25 497 ASN B CA 1
ATOM 8014 C C . ASN B 1 497 ? -11.633 46.594 35.75 1 87.25 497 ASN B C 1
ATOM 8016 O O . ASN B 1 497 ? -12.148 45.562 35.344 1 87.25 497 ASN B O 1
ATOM 8020 N N . ILE B 1 498 ? -10.492 47.094 35.344 1 89.94 498 ILE B N 1
ATOM 8021 C CA . ILE B 1 498 ? -9.5 46.312 34.594 1 89.94 498 ILE B CA 1
ATOM 8022 C C . ILE B 1 498 ? -8.219 46.188 35.406 1 89.94 498 ILE B C 1
ATOM 8024 O O . ILE B 1 498 ? -7.609 47.219 35.781 1 89.94 498 ILE B O 1
ATOM 8028 N N . THR B 1 499 ? -7.914 44.969 35.781 1 87.88 499 THR B N 1
ATOM 8029 C CA . THR B 1 499 ? -6.758 44.719 36.625 1 87.88 499 THR B CA 1
ATOM 8030 C C . THR B 1 499 ? -5.754 43.812 35.938 1 87.88 499 THR B C 1
ATOM 8032 O O . THR B 1 499 ? -6.109 43.094 35 1 87.88 499 THR B O 1
ATOM 8035 N N . PHE B 1 500 ? -4.543 43.969 36.438 1 83.38 500 PHE B N 1
ATOM 8036 C CA . PHE B 1 500 ? -3.551 43.031 35.938 1 83.38 500 PHE B CA 1
ATOM 8037 C C . PHE B 1 500 ? -3.768 41.656 36.531 1 83.38 500 PHE B C 1
ATOM 8039 O O . PHE B 1 500 ? -4.074 41.5 37.719 1 83.38 500 PHE B O 1
ATOM 8046 N N . GLY B 1 501 ? -3.711 40.625 35.625 1 72.75 501 GLY B N 1
ATOM 8047 C CA . GLY B 1 501 ? -3.877 39.25 36.031 1 72.75 501 GLY B CA 1
ATOM 8048 C C . GLY B 1 501 ? -2.592 38.625 36.562 1 72.75 501 GLY B C 1
ATOM 8049 O O . GLY B 1 501 ? -2.617 37.562 37.156 1 72.75 501 GLY B O 1
ATOM 8050 N N . GLY B 1 502 ? -1.392 39.25 36.531 1 64.44 502 GLY B N 1
ATOM 8051 C CA . GLY B 1 502 ? -0.105 38.688 36.938 1 64.44 502 GLY B CA 1
ATOM 8052 C C . GLY B 1 502 ? 0.475 37.75 35.906 1 64.44 502 GLY B C 1
ATOM 8053 O O . GLY B 1 502 ? 0.199 37.875 34.719 1 64.44 502 GLY B O 1
ATOM 8054 N N . HIS B 1 503 ? 1.669 37 36.188 1 59.5 503 HIS B N 1
ATOM 8055 C CA . HIS B 1 503 ? 2.396 36.156 35.281 1 59.5 503 HIS B CA 1
ATOM 8056 C C . HIS B 1 503 ? 1.58 34.906 34.906 1 59.5 503 HIS B C 1
ATOM 8058 O O . HIS B 1 503 ? 1.79 34.312 33.844 1 59.5 503 HIS B O 1
ATOM 8064 N N . HIS B 1 504 ? 0.799 34.5 35.938 1 53.09 504 HIS B N 1
ATOM 8065 C CA . HIS B 1 504 ? 0.218 33.156 35.688 1 53.09 504 HIS B CA 1
ATOM 8066 C C . HIS B 1 504 ? -1.298 33.25 35.562 1 53.09 504 HIS B C 1
ATOM 8068 O O . HIS B 1 504 ? -1.9 34.281 35.906 1 53.09 504 HIS B O 1
ATOM 8074 N N . ARG B 1 505 ? -1.83 32.094 35.062 1 52.53 505 ARG B N 1
ATOM 8075 C CA . ARG B 1 505 ? -3.191 31.625 34.844 1 52.53 505 ARG B CA 1
ATOM 8076 C C . ARG B 1 505 ? -4.113 32.062 35.969 1 52.53 505 ARG B C 1
ATOM 8078 O O . ARG B 1 505 ? -4.484 31.281 36.844 1 52.53 505 ARG B O 1
ATOM 8085 N N . SER B 1 506 ? -4.027 33.375 36.062 1 58.09 506 SER B N 1
ATOM 8086 C CA . SER B 1 506 ? -4.836 33.688 37.25 1 58.09 506 SER B CA 1
ATOM 8087 C C . SER B 1 506 ? -6.324 33.625 36.906 1 58.09 506 SER B C 1
ATOM 8089 O O . SER B 1 506 ? -6.73 33.875 35.781 1 58.09 506 SER B O 1
ATOM 8091 N N . ARG B 1 507 ? -7.031 32.781 37.625 1 65.75 507 ARG B N 1
ATOM 8092 C CA . ARG B 1 507 ? -8.484 32.656 37.562 1 65.75 507 ARG B CA 1
ATOM 8093 C C . ARG B 1 507 ? -9.156 34 37.906 1 65.75 507 ARG B C 1
ATOM 8095 O O . ARG B 1 507 ? -8.586 34.812 38.656 1 65.75 507 ARG B O 1
ATOM 8102 N N . CYS B 1 508 ? -10.133 34.25 36.969 1 73.5 508 CYS B N 1
ATOM 8103 C CA . CYS B 1 508 ? -10.984 35.375 37.312 1 73.5 508 CYS B CA 1
ATOM 8104 C C . CYS B 1 508 ? -11.273 35.406 38.812 1 73.5 508 CYS B C 1
ATOM 8106 O O . CYS B 1 508 ? -11.516 34.344 39.406 1 73.5 508 CYS B O 1
ATOM 8108 N N . LEU B 1 509 ? -10.68 36.312 39.625 1 56.59 509 LEU B N 1
ATOM 8109 C CA . LEU B 1 509 ? -10.953 36.406 41.031 1 56.59 509 LEU B CA 1
ATOM 8110 C C . LEU B 1 509 ? -12.445 36.562 41.312 1 56.59 509 LEU B C 1
ATOM 8112 O O . LEU B 1 509 ? -13.141 37.25 40.562 1 56.59 509 LEU B O 1
ATOM 8116 N N . GLU B 1 510 ? -13.086 35.531 42.031 1 50.62 510 GLU B N 1
ATOM 8117 C CA . GLU B 1 510 ? -14.43 35.781 42.531 1 50.62 510 GLU B CA 1
ATOM 8118 C C . GLU B 1 510 ? -14.531 37.156 43.219 1 50.62 510 GLU B C 1
ATOM 8120 O O . GLU B 1 510 ? -13.578 37.625 43.844 1 50.62 510 GLU B O 1
#